Protein AF-A0A6V8KF00-F1 (afdb_monomer)

Foldseek 3Di:
DDDQDPQQQEEEEAFEAAPFALDAALRNGPQQNLLLVLLCVLADPVRYHYHYQPFPNHHLPDPVNLVVRLVVSLVSVLVVLVVSCVSHPNRAYEYTYAQSGLSSVQSNQVVHDLSSLVSHQAYEYHLALQFQFDDPQEDEDALARPNDPDDLPFARLQYHDDRPPSCSVRYHHYYYSPQCRGRPPDNDDDSVRVNVSCVDPCRVPSSNPPYVPDPVSSVSSNSRSCRSVVVPPPDDDDDDDDDDDDDDDDADQALAPDDFLAWEAAPVVRFIFTAWQSATQTAPDCPPNSHPPYGYYHVVRNVVTQLAHDFQTWAAAPVRFIFGAWQRATQTAPDCLQHRDDHRYGHPSSNVVQRSGDLAHDAQTWAAEPVGFIFGAWQRATQTAPDCPQHRDDHHYGYPVSNVVQRSGALAHDAQTWAAEPVGWIFGAWQQATQTAPDCPQHRDDHRYGHPVSNVVQRSGDLAHDFQTWAAEPVRFIFGDWQQATQTAPDCPQPRDDHRYGYPVSNVVQRSGDLAHDFQTWEAAPVGFIFTDWQRATQTAPDCPWHDPDYHYGHPVSNVVQRSGALAHDFQTWAAAPVRWIFTDWQRATQTAPDCPLPRDDHHYGHPVSNVVQRSGDNAHDFQTWAAANVQQWIWTDDPRATHGPGHADPPPGPPRHRRGHPVSNCLRYQDDFEDDFQQQFFFWWDQPPAIDTANFFDDPRTFTFATQAHAQADDDVQKAWKFWFDDPPAIWIASDPCNVVGGTPGTHHIAGQEQDPPADKAWKFWFADPVGHIDIDSDPCRVVGGTDDTRHIHRQKAFFWWWDQPPAIDTASTTDDTRTGTDWGQAIAGQDDDPQKAWKFWFDDPPAIWIDSDPCRVVGHTPDTHHIAHAEQDPPFGKAWKFWFAAPVGHIDIHSDPCNVVGHTPDIPHIHGQKFWWFWWDAPHAIFIASGDDDGRTTTDGTFAIAGQDDDPQWAWKFWFDDPNGAIWIASDPCRVVGHTPGTRHIAGAAQDPVADKAWKFWFAAPPPRGIDIDSDPCRVVGGTDGTRHIHGSYD

pLDDT: mean 84.37, std 13.22, range [27.02, 98.38]

Nearest PDB structures (foldseek):
  7cy3-assembly2_B  TM=7.553E-01  e=5.737E-07  Paraphoma sp. B47-9
  1cub-assembly1_A  TM=7.008E-01  e=1.651E-07  Fusarium vanettenii
  3qpc-assembly1_A  TM=7.266E-01  e=1.099E-06  Fusarium solani
  8jct-assembly1_A  TM=7.260E-01  e=1.605E-06  Aspergillus fumigatiaffinis
  1ffc-assembly1_A  TM=7.242E-01  e=2.758E-06  Fusarium vanettenii

Mean predicted aligned error: 20.94 Å

Organism: NCBI:txid1076126

InterPro domains:
  IPR000675 Cutinase/acetylxylan esterase [PF01083] (7-186)
  IPR000675 Cutinase/acetylxylan esterase [SM01110] (5-197)
  IPR029058 Alpha/Beta hydrolase fold [G3DSA:3.40.50.1820] (1-218)
  IPR029058 Alpha/Beta hydrolase fold [SSF53474] (7-191)

Sequence (1037 aa):
MAAAPICSPYLVIGVRGSGEDKVGPFGFGHRAGAYAQAASNALPAVDTRYHTLDYAAAPVTNPLTWWGSATRGAELLVSLVYEMVSSCPGIRIGLMGYSQGAYVINLALRLMSADARNSVRAVLLLADPISWGRSNYSKWLEEGGSPGSAYRQGHGMLGREIIPSDIEWRTTDFCIVEDKVCNSRSSNTLWNALSALMNQRVHKEGYTVCCGHRNYRAYLGGEFATRLLGQLGYGRPAPPEIPAPPTGPPPVTSVNGLADGTVLVTSDTGRVYRMVGGAPIWISSCANNLCPNPRPTTQAVINAGPAVPRDAATASDEAGNVFKFVGGAPIHLSSCSVGCGSPVPITASSIVNYDHMRPKPADGATAKDEAGNVFKFVGGAPIHLSSCSVGCGTPVPITAWSVATYEHMRPVPADGATAKDEAGNVFKFVGGAPIHLSSCSVGCGNPVPVTGWSIATLEHMSAVPDDGSTIRDEAGNIFKFAGGAPILLASCAVGCGNPVPITGWSVATLEHMKPVPDDGTTIVSETGDTYVFAGGAPLRVPDCQVSCDTMVRISGASVANLDHMRAVPADHATVRTETGAVYKFAGGAPLWLSDCASGCGDPAEVTQWTIDTREHMHRLPVDATNLRAVETGTLYRTRGGEADLAGQCPAETGCANAVAVNQKSVDSIAHGVANRGPAYGVLSRYFNGVDHFTTVGGVPAGYRLEYAFGLLARTAEPGTVPLYACRLGTDTFSSTSSTCEGQTVVGYLGHIYAAAPADQAAIALYRCIAPGGGHFDSLSSTCEGKTVEFRLGFVPALAPLTRYFDGTDHNTTTAGVPAGHQPEWTLGMLSLVSQPGTLPLYSCQNGSDTFLARDAACEGKQVVRHLGYIYTAPPAGWPSIELFRCMTATGEHFDSISATCEGKTVERSLGHLVARTLLTRAMRGSDHRTSAGIYPAGYRHEHTFGYLSAVSEAGTRPLYSCLLNGTDSFTSAAADCEGREVLGRMGWIWQQPPADGPSAALYRCTVSGTAEHFDSVSATCEGHNTEFLLGYVRVRP

Structure (mmCIF, N/CA/C/O backbone):
data_AF-A0A6V8KF00-F1
#
_entry.id   AF-A0A6V8KF00-F1
#
loop_
_atom_site.group_PDB
_atom_site.id
_atom_site.type_symbol
_atom_site.label_atom_id
_atom_site.label_alt_id
_atom_site.label_comp_id
_atom_site.label_asym_id
_atom_site.label_entity_id
_atom_site.label_seq_id
_atom_site.pdbx_PDB_ins_code
_atom_site.Cartn_x
_atom_site.Cartn_y
_atom_site.Cartn_z
_atom_site.occupancy
_atom_site.B_iso_or_equiv
_atom_site.auth_seq_id
_atom_site.auth_comp_id
_atom_site.auth_asym_id
_atom_site.auth_atom_id
_atom_site.pdbx_PDB_model_num
ATOM 1 N N . MET A 1 1 ? 5.190 38.444 -40.025 1.00 29.86 1 MET A N 1
ATOM 2 C CA . MET A 1 1 ? 6.321 37.864 -40.779 1.00 29.86 1 MET A CA 1
ATOM 3 C C . MET A 1 1 ? 7.487 37.758 -39.811 1.00 29.86 1 MET A C 1
ATOM 5 O O . MET A 1 1 ? 8.024 38.790 -39.433 1.00 29.86 1 MET A O 1
ATOM 9 N N . ALA A 1 2 ? 7.782 36.562 -39.295 1.00 33.59 2 ALA A N 1
ATOM 10 C CA . ALA A 1 2 ? 8.947 36.360 -38.434 1.00 33.59 2 ALA A CA 1
ATOM 11 C C . ALA A 1 2 ? 10.206 36.377 -39.314 1.00 33.59 2 ALA A C 1
ATOM 13 O O . ALA A 1 2 ? 10.222 35.742 -40.367 1.00 33.59 2 ALA A O 1
ATOM 14 N N . ALA A 1 3 ? 11.209 37.166 -38.928 1.00 36.16 3 ALA A N 1
ATOM 15 C CA . ALA A 1 3 ? 12.475 37.265 -39.644 1.00 36.16 3 ALA A CA 1
ATOM 16 C C . ALA A 1 3 ? 13.153 35.885 -39.734 1.00 36.16 3 ALA A C 1
ATOM 18 O O . ALA A 1 3 ? 13.121 35.124 -38.767 1.00 36.16 3 ALA A O 1
ATOM 19 N N . ALA A 1 4 ? 13.758 35.570 -40.884 1.00 41.34 4 ALA A N 1
ATOM 20 C CA . ALA A 1 4 ? 14.528 34.342 -41.063 1.00 41.34 4 ALA A CA 1
ATOM 21 C C . ALA A 1 4 ? 15.628 34.246 -39.983 1.00 41.34 4 ALA A C 1
ATOM 23 O O . ALA A 1 4 ? 16.293 35.253 -39.714 1.00 41.34 4 ALA A O 1
ATOM 24 N N . PRO A 1 5 ? 15.818 33.082 -39.336 1.00 50.66 5 PRO A N 1
ATOM 25 C CA . PRO A 1 5 ? 16.803 32.945 -38.276 1.00 50.66 5 PRO A CA 1
ATOM 26 C C . PRO A 1 5 ? 18.212 33.171 -38.835 1.00 50.66 5 PRO A C 1
ATOM 28 O O . PRO A 1 5 ? 18.631 32.532 -39.796 1.00 50.66 5 PRO A O 1
ATOM 31 N N . ILE A 1 6 ? 18.954 34.094 -38.220 1.00 60.62 6 ILE A N 1
ATOM 32 C CA . ILE A 1 6 ? 20.382 34.272 -38.489 1.00 60.62 6 ILE A CA 1
ATOM 33 C C . ILE A 1 6 ? 21.094 33.040 -37.917 1.00 60.62 6 ILE A C 1
ATOM 35 O O . ILE A 1 6 ? 21.208 32.892 -36.697 1.00 60.62 6 ILE A O 1
ATOM 39 N N . CYS A 1 7 ? 21.521 32.129 -38.791 1.00 71.31 7 CYS A N 1
ATOM 40 C CA . CYS A 1 7 ? 22.243 30.922 -38.405 1.00 71.31 7 CYS A CA 1
ATOM 41 C C . CYS A 1 7 ? 23.665 31.274 -37.959 1.00 71.31 7 CYS A C 1
ATOM 43 O O . CYS A 1 7 ? 24.525 31.607 -38.768 1.00 71.31 7 CYS A O 1
ATOM 45 N N . SER A 1 8 ? 23.898 31.193 -36.651 1.00 80.06 8 SER A N 1
ATOM 46 C CA . SER A 1 8 ? 25.230 31.257 -36.056 1.00 80.06 8 SER A CA 1
ATOM 47 C C . SER A 1 8 ? 25.841 29.847 -36.073 1.00 80.06 8 SER A C 1
ATOM 49 O O . SER A 1 8 ? 25.130 28.893 -35.741 1.00 80.06 8 SER A O 1
ATOM 51 N N . PRO A 1 9 ? 27.112 29.661 -36.474 1.00 84.81 9 PRO A N 1
ATOM 52 C CA . PRO A 1 9 ? 27.703 28.327 -36.603 1.00 84.81 9 PRO A CA 1
ATOM 53 C C . PRO A 1 9 ? 27.874 27.614 -35.252 1.00 84.81 9 PRO A C 1
ATOM 55 O O . PRO A 1 9 ? 27.905 26.381 -35.227 1.00 84.81 9 PRO A O 1
ATOM 58 N N . TYR A 1 10 ? 27.930 28.356 -34.138 1.00 92.38 10 TYR A N 1
ATOM 59 C CA . TYR A 1 10 ? 27.981 27.803 -32.785 1.00 92.38 10 TYR A CA 1
ATOM 60 C C . TYR A 1 10 ? 26.776 28.254 -31.954 1.00 92.38 10 TYR A C 1
ATOM 62 O O . TYR A 1 10 ? 26.469 29.442 -31.860 1.00 92.38 10 TYR A O 1
ATOM 70 N N . LEU A 1 11 ? 26.117 27.303 -31.295 1.00 95.12 11 LEU A N 1
ATOM 71 C CA . LEU A 1 11 ? 25.032 27.559 -30.351 1.00 95.12 11 LEU A CA 1
ATOM 72 C C . LEU A 1 11 ? 25.363 26.910 -29.013 1.00 95.12 11 LEU A C 1
ATOM 74 O O . LEU A 1 11 ? 25.481 25.695 -28.933 1.00 95.12 11 LEU A O 1
ATOM 78 N N . VAL A 1 12 ? 25.469 27.696 -27.949 1.00 97.19 12 VAL A N 1
ATOM 79 C CA . VAL A 1 12 ? 25.589 27.180 -26.583 1.00 97.19 12 VAL A CA 1
ATOM 80 C C . VAL A 1 12 ? 24.231 27.283 -25.907 1.00 97.19 12 VAL A C 1
ATOM 82 O O . VAL A 1 12 ? 23.686 28.378 -25.781 1.00 97.19 12 VAL A O 1
ATOM 85 N N . ILE A 1 13 ? 23.693 26.150 -25.462 1.00 97.94 13 ILE A N 1
ATOM 86 C CA . ILE A 1 13 ? 22.436 26.066 -24.727 1.00 97.94 13 ILE A CA 1
ATOM 87 C C . ILE A 1 13 ? 22.738 25.821 -23.250 1.00 97.94 13 ILE A C 1
ATOM 89 O O . ILE A 1 13 ? 23.359 24.820 -22.885 1.00 97.94 13 ILE A O 1
ATOM 93 N N . GLY A 1 14 ? 22.291 26.744 -22.405 1.00 96.81 14 GLY A N 1
ATOM 94 C CA . GLY A 1 14 ? 22.403 26.647 -20.957 1.00 96.81 14 GLY A CA 1
ATOM 95 C C . GLY A 1 14 ? 21.122 26.145 -20.316 1.00 96.81 14 GLY A C 1
ATOM 96 O O . GLY A 1 14 ? 20.040 26.669 -20.586 1.00 96.81 14 GLY A O 1
ATOM 97 N N . VAL A 1 15 ? 21.251 25.170 -19.422 1.00 97.94 15 VAL A N 1
ATOM 98 C CA . VAL A 1 15 ? 20.139 24.583 -18.676 1.00 97.94 15 VAL A CA 1
ATOM 99 C C . VAL A 1 15 ? 20.364 24.803 -17.182 1.00 97.94 15 VAL A C 1
ATOM 101 O O . VAL A 1 15 ? 21.257 24.222 -16.566 1.00 97.94 15 VAL A O 1
ATOM 104 N N . ARG A 1 16 ? 19.558 25.701 -16.614 1.00 96.31 16 ARG A N 1
ATOM 105 C CA . ARG A 1 16 ? 19.658 26.177 -15.223 1.00 96.31 16 ARG A CA 1
ATOM 106 C C . ARG A 1 16 ? 19.413 25.058 -14.209 1.00 96.31 16 ARG A C 1
ATOM 108 O O . ARG A 1 16 ? 18.747 24.091 -14.556 1.00 96.31 16 ARG A O 1
ATOM 115 N N . GLY A 1 17 ? 19.909 25.174 -12.977 1.00 93.75 17 GLY A N 1
ATOM 116 C CA . GLY A 1 17 ? 19.584 24.230 -11.897 1.00 93.75 17 GLY A CA 1
ATOM 117 C C . GLY A 1 17 ? 18.292 24.556 -11.149 1.00 93.75 17 GLY A C 1
ATOM 118 O O . GLY A 1 17 ? 17.674 25.592 -11.372 1.00 93.75 17 GLY A O 1
ATOM 119 N N . SER A 1 18 ? 17.901 23.672 -10.227 1.00 92.00 18 SER A N 1
ATOM 120 C CA . SER A 1 18 ? 16.690 23.830 -9.407 1.00 92.00 18 SER A CA 1
ATOM 121 C C . SER A 1 18 ? 16.678 25.173 -8.665 1.00 92.00 18 SER A C 1
ATOM 123 O O . SER A 1 18 ? 17.611 25.481 -7.919 1.00 92.00 18 SER A O 1
ATOM 125 N N . GLY A 1 19 ? 15.609 25.948 -8.828 1.00 88.38 19 GLY A N 1
ATOM 126 C CA . GLY A 1 19 ? 15.414 27.262 -8.216 1.00 88.38 19 GLY A CA 1
ATOM 127 C C . GLY A 1 19 ? 16.282 28.383 -8.796 1.00 88.38 19 GLY A C 1
ATOM 128 O O . GLY A 1 19 ? 16.345 29.447 -8.188 1.00 88.38 19 GLY A O 1
ATOM 129 N N . GLU A 1 20 ? 16.985 28.169 -9.916 1.00 90.88 20 GLU A N 1
ATOM 130 C CA . GLU A 1 20 ? 17.754 29.230 -10.575 1.00 90.88 20 GLU A CA 1
ATOM 131 C C . GLU A 1 20 ? 16.914 30.013 -11.590 1.00 90.88 20 GLU A C 1
ATOM 133 O O . GLU A 1 20 ? 16.455 29.488 -12.612 1.00 90.88 20 GLU A O 1
ATOM 138 N N . ASP A 1 21 ? 16.817 31.318 -11.351 1.00 88.44 21 ASP A N 1
ATOM 139 C CA . ASP A 1 21 ? 16.273 32.275 -12.307 1.00 88.44 21 ASP A CA 1
ATOM 140 C C . ASP A 1 21 ? 17.212 32.473 -13.509 1.00 88.44 21 ASP A C 1
ATOM 142 O O . ASP A 1 21 ? 18.379 32.070 -13.505 1.00 88.44 21 ASP A O 1
ATOM 146 N N . LYS A 1 22 ? 16.735 33.169 -14.548 1.00 90.31 22 LYS A N 1
ATOM 147 C CA . LYS A 1 22 ? 17.518 33.558 -15.743 1.00 90.31 22 LYS A CA 1
ATOM 148 C C . LYS A 1 22 ? 18.559 34.658 -15.454 1.00 90.31 22 LYS A C 1
ATOM 150 O O . LYS A 1 22 ? 18.785 35.539 -16.279 1.00 90.31 22 LYS A O 1
ATOM 155 N N . VAL A 1 23 ? 19.178 34.621 -14.278 1.00 84.44 23 VAL A N 1
ATOM 156 C CA . VAL A 1 23 ? 20.160 35.588 -13.774 1.00 84.44 23 VAL A CA 1
ATOM 157 C C . VAL A 1 23 ? 21.553 34.952 -13.790 1.00 84.44 23 VAL A C 1
ATOM 159 O O . VAL A 1 23 ? 21.705 33.753 -13.572 1.00 84.44 23 VAL A O 1
ATOM 162 N N . GLY A 1 24 ? 22.582 35.750 -14.083 1.00 85.38 24 GLY A N 1
ATOM 163 C CA . GLY A 1 24 ? 23.954 35.278 -14.302 1.00 85.38 24 GLY A CA 1
ATOM 164 C C . GLY A 1 24 ? 24.358 35.296 -15.783 1.00 85.38 24 GLY A C 1
ATOM 165 O O . GLY A 1 24 ? 23.561 35.699 -16.636 1.00 85.38 24 GLY A O 1
ATOM 166 N N . PRO A 1 25 ? 25.603 34.908 -16.119 1.00 91.75 25 PRO A N 1
ATOM 167 C CA . PRO A 1 25 ? 26.114 35.021 -17.484 1.00 91.75 25 PRO A CA 1
ATOM 168 C C . PRO A 1 25 ? 25.230 34.293 -18.502 1.00 91.75 25 PRO A C 1
ATOM 170 O O . PRO A 1 25 ? 24.848 33.140 -18.297 1.00 91.75 25 PRO A O 1
ATOM 173 N N . PHE A 1 26 ? 24.883 34.996 -19.585 1.00 93.31 26 PHE A N 1
ATOM 174 C CA . PHE A 1 26 ? 24.008 34.527 -20.670 1.00 93.31 26 PHE A CA 1
ATOM 175 C C . PHE A 1 26 ? 22.610 34.033 -20.235 1.00 93.31 26 PHE A C 1
ATOM 177 O O . PHE A 1 26 ? 21.903 33.399 -21.017 1.00 93.31 26 PHE A O 1
ATOM 184 N N . GLY A 1 27 ? 22.195 34.316 -18.995 1.00 91.00 27 GLY A N 1
ATOM 185 C CA . GLY A 1 27 ? 20.932 33.848 -18.423 1.00 91.00 27 GLY A CA 1
ATOM 186 C C . GLY A 1 27 ? 20.926 32.366 -18.035 1.00 91.00 27 GLY A C 1
ATOM 187 O O . GLY A 1 27 ? 19.852 31.782 -17.900 1.00 91.00 27 GLY A O 1
ATOM 188 N N . PHE A 1 28 ? 22.092 31.731 -17.882 1.00 94.31 28 PHE A N 1
ATOM 189 C CA . PHE A 1 28 ? 22.227 30.286 -17.623 1.00 94.31 28 PHE A CA 1
ATOM 190 C C . PHE A 1 28 ? 22.186 29.920 -16.130 1.00 94.31 28 PHE A C 1
ATOM 192 O O . PHE A 1 28 ? 22.537 28.801 -15.763 1.00 94.31 28 PHE A O 1
ATOM 199 N N . GLY A 1 29 ? 21.765 30.837 -15.256 1.00 91.25 29 GLY A N 1
ATOM 200 C CA . GLY A 1 29 ? 21.972 30.688 -13.817 1.00 91.25 29 GLY A CA 1
ATOM 201 C C . GLY A 1 29 ? 23.414 31.034 -13.432 1.00 91.25 29 GLY A C 1
ATOM 202 O O . GLY A 1 29 ? 24.314 31.119 -14.277 1.00 91.25 29 GLY A O 1
ATOM 203 N N . HIS A 1 30 ? 23.669 31.229 -12.141 1.00 89.25 30 HIS A N 1
ATOM 204 C CA . HIS A 1 30 ? 25.001 31.609 -11.665 1.00 89.25 30 HIS A CA 1
ATOM 205 C C . HIS A 1 30 ? 26.021 30.475 -11.815 1.00 89.25 30 HIS A C 1
ATOM 207 O O . HIS A 1 30 ? 27.202 30.743 -12.032 1.00 89.25 30 HIS A O 1
ATOM 213 N N . ARG A 1 31 ? 25.576 29.216 -11.728 1.00 92.38 31 ARG A N 1
ATOM 214 C CA . ARG A 1 31 ? 26.452 28.036 -11.733 1.00 92.38 31 ARG A CA 1
ATOM 215 C C . ARG A 1 31 ? 26.868 27.631 -13.141 1.00 92.38 31 ARG A C 1
ATOM 217 O O . ARG A 1 31 ? 28.036 27.799 -13.478 1.00 92.38 31 ARG A O 1
ATOM 224 N N . ALA A 1 32 ? 25.938 27.202 -13.996 1.00 92.81 32 ALA A N 1
ATOM 225 C CA . ALA A 1 32 ? 26.264 26.891 -15.393 1.00 92.81 32 ALA A CA 1
ATOM 226 C C . ALA A 1 32 ? 26.781 28.134 -16.152 1.00 92.81 32 ALA A C 1
ATOM 228 O O . ALA A 1 32 ? 27.754 28.045 -16.903 1.00 92.81 32 ALA A O 1
ATOM 229 N N . GLY A 1 33 ? 26.228 29.323 -15.883 1.00 92.38 33 GLY A N 1
ATOM 230 C CA . GLY A 1 33 ? 26.681 30.573 -16.502 1.00 92.38 33 GLY A CA 1
ATOM 231 C C . GLY A 1 33 ? 28.152 30.902 -16.240 1.00 92.38 33 GLY A C 1
ATOM 232 O O . GLY A 1 33 ? 28.839 31.379 -17.140 1.00 92.38 33 GLY A O 1
ATOM 233 N N . ALA A 1 34 ? 28.694 30.590 -15.059 1.00 90.31 34 ALA A N 1
ATOM 234 C CA . ALA A 1 34 ? 30.101 30.856 -14.759 1.00 90.31 34 ALA A CA 1
ATOM 235 C C . ALA A 1 34 ? 31.071 30.037 -15.642 1.00 90.31 34 ALA A C 1
ATOM 237 O O . ALA A 1 34 ? 32.129 30.541 -16.025 1.00 90.31 34 ALA A O 1
ATOM 238 N N . TYR A 1 35 ? 30.713 28.800 -16.004 1.00 92.94 35 TYR A N 1
ATOM 239 C CA . TYR A 1 35 ? 31.501 27.959 -16.918 1.00 92.94 35 TYR A CA 1
ATOM 240 C C . TYR A 1 35 ? 31.279 28.351 -18.380 1.00 92.94 35 TYR A C 1
ATOM 242 O O . TYR A 1 35 ? 32.229 28.346 -19.162 1.00 92.94 35 TYR A O 1
ATOM 250 N N . ALA A 1 36 ? 30.067 28.778 -18.746 1.00 93.06 36 ALA A N 1
ATOM 251 C CA . ALA A 1 36 ? 29.790 29.330 -20.070 1.00 93.06 36 ALA A CA 1
ATOM 252 C C . ALA A 1 36 ? 30.574 30.632 -20.317 1.00 93.06 36 ALA A C 1
ATOM 254 O O . ALA A 1 36 ? 31.128 30.815 -21.398 1.00 93.06 36 ALA A O 1
ATOM 255 N N . GLN A 1 37 ? 30.699 31.495 -19.304 1.00 93.44 37 GLN A N 1
ATOM 256 C CA . GLN A 1 37 ? 31.529 32.706 -19.338 1.00 93.44 37 GLN A CA 1
ATOM 257 C C . GLN A 1 37 ? 33.023 32.391 -19.457 1.00 93.44 37 GLN A C 1
ATOM 259 O O . GLN A 1 37 ? 33.775 33.135 -20.080 1.00 93.44 37 GLN A O 1
ATOM 264 N N . ALA A 1 38 ? 33.475 31.288 -18.863 1.00 90.69 38 ALA A N 1
ATOM 265 C CA . ALA A 1 38 ? 34.838 30.818 -19.064 1.00 90.69 38 ALA A CA 1
ATOM 266 C C . ALA A 1 38 ? 35.048 30.286 -20.492 1.00 90.69 38 ALA A C 1
ATOM 268 O O . ALA A 1 38 ? 36.060 30.604 -21.114 1.00 90.69 38 ALA A O 1
ATOM 269 N N . ALA A 1 39 ? 34.083 29.532 -21.028 1.00 93.12 39 ALA A N 1
ATOM 270 C CA . ALA A 1 39 ? 34.112 29.035 -22.402 1.00 93.12 39 ALA A CA 1
ATOM 271 C C . ALA A 1 39 ? 34.060 30.169 -23.438 1.00 93.12 39 ALA A C 1
ATOM 273 O O . ALA A 1 39 ? 34.745 30.099 -24.455 1.00 93.12 39 ALA A O 1
ATOM 274 N N . SER A 1 40 ? 33.308 31.243 -23.173 1.00 94.19 40 SER A N 1
ATOM 275 C CA . SER A 1 40 ? 33.181 32.381 -24.093 1.00 94.19 40 SER A CA 1
ATOM 276 C C . SER A 1 40 ? 34.500 33.099 -24.359 1.00 94.19 40 SER A C 1
ATOM 278 O O . SER A 1 40 ? 34.645 33.717 -25.403 1.00 94.19 40 SER A O 1
ATOM 280 N N . ASN A 1 41 ? 35.478 32.996 -23.455 1.00 89.69 41 ASN A N 1
ATOM 281 C CA . ASN A 1 41 ? 36.807 33.576 -23.663 1.00 89.69 41 ASN A CA 1
ATOM 282 C C . ASN A 1 41 ? 37.599 32.868 -24.776 1.00 89.69 41 ASN A C 1
ATOM 284 O O . ASN A 1 41 ? 38.554 33.438 -25.294 1.00 89.69 41 ASN A O 1
ATOM 288 N N . ALA A 1 42 ? 37.221 31.633 -25.120 1.00 87.19 42 ALA A N 1
ATOM 289 C CA . ALA A 1 42 ? 37.847 30.832 -26.169 1.00 87.19 42 ALA A CA 1
ATOM 290 C C . ALA A 1 42 ? 36.953 30.662 -27.413 1.00 87.19 42 ALA A C 1
ATOM 292 O O . ALA A 1 42 ? 37.426 30.150 -28.423 1.00 87.19 42 ALA A O 1
ATOM 293 N N . LEU A 1 43 ? 35.684 31.084 -27.360 1.00 90.12 43 LEU A N 1
ATOM 294 C CA . LEU A 1 43 ? 34.730 30.980 -28.468 1.00 90.12 43 LEU A CA 1
ATOM 295 C C . LEU A 1 43 ? 34.673 32.291 -29.282 1.00 90.12 43 LEU A C 1
ATOM 297 O O . LEU A 1 43 ? 34.773 33.372 -28.701 1.00 90.12 43 LEU A O 1
ATOM 301 N N . PRO A 1 44 ? 34.487 32.244 -30.617 1.00 88.06 44 PRO A N 1
ATOM 302 C CA . PRO A 1 44 ? 34.391 33.451 -31.428 1.00 88.06 44 PRO A CA 1
ATOM 303 C C . PRO A 1 44 ? 33.102 34.215 -31.101 1.00 88.06 44 PRO A C 1
ATOM 305 O O . PRO A 1 44 ? 31.999 33.717 -31.329 1.00 88.06 44 PRO A O 1
ATOM 308 N N . ALA A 1 45 ? 33.246 35.436 -30.580 1.00 80.56 45 ALA A N 1
ATOM 309 C CA . ALA A 1 45 ? 32.139 36.222 -30.028 1.00 80.56 45 ALA A CA 1
ATOM 310 C C . ALA A 1 45 ? 31.038 36.577 -31.047 1.00 80.56 45 ALA A C 1
ATOM 312 O O . ALA A 1 45 ? 29.877 36.692 -30.670 1.00 80.56 45 ALA A O 1
ATOM 313 N N . VAL A 1 46 ? 31.389 36.741 -32.327 1.00 79.44 46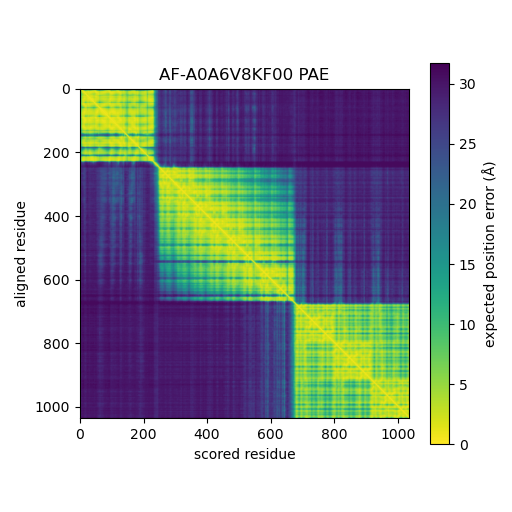 VAL A N 1
ATOM 314 C CA . VAL A 1 46 ? 30.436 37.068 -33.407 1.00 79.44 46 VAL A CA 1
ATOM 315 C C . VAL A 1 46 ? 29.714 35.838 -33.971 1.00 79.44 46 VAL A C 1
ATOM 317 O O . VAL A 1 46 ? 28.604 35.959 -34.480 1.00 79.44 46 VAL A O 1
ATOM 320 N N . ASP A 1 47 ? 30.311 34.655 -33.817 1.00 85.25 47 ASP A N 1
ATOM 321 C CA . ASP A 1 47 ? 29.848 33.395 -34.414 1.00 85.25 47 ASP A CA 1
ATOM 322 C C . ASP A 1 47 ? 29.251 32.427 -33.385 1.00 85.25 47 ASP A C 1
ATOM 324 O O . ASP A 1 47 ? 28.921 31.289 -33.722 1.00 85.25 47 ASP A O 1
ATOM 328 N N . THR A 1 48 ? 29.130 32.859 -32.127 1.00 91.75 48 THR A N 1
ATOM 329 C CA . THR A 1 48 ? 28.598 32.044 -31.033 1.00 91.75 48 THR A CA 1
ATOM 330 C C . THR A 1 48 ? 27.349 32.678 -30.454 1.00 91.75 48 THR A C 1
ATOM 332 O O . THR A 1 48 ? 27.392 33.743 -29.838 1.00 91.75 48 THR A O 1
ATOM 335 N N . ARG A 1 49 ? 26.222 31.981 -30.587 1.00 93.06 49 ARG A N 1
ATOM 336 C CA . ARG A 1 49 ? 24.966 32.351 -29.942 1.00 93.06 49 ARG A CA 1
ATOM 337 C C . ARG A 1 49 ? 24.820 31.618 -28.614 1.00 93.06 49 ARG A C 1
ATOM 339 O O . ARG A 1 49 ? 25.050 30.416 -28.536 1.00 93.06 49 ARG A O 1
ATOM 346 N N . TYR A 1 50 ? 24.367 32.329 -27.588 1.00 94.38 50 TYR A N 1
ATOM 347 C CA . TYR A 1 50 ? 24.020 31.745 -26.295 1.00 94.38 50 TYR A CA 1
ATOM 348 C C . TYR A 1 50 ? 22.503 31.748 -26.127 1.00 94.38 50 TYR A C 1
ATOM 350 O O . TYR A 1 50 ? 21.852 32.768 -26.355 1.00 94.38 50 TYR A O 1
ATOM 358 N N . HIS A 1 51 ? 21.937 30.606 -25.751 1.00 94.75 51 HIS A N 1
ATOM 359 C CA . HIS A 1 51 ? 20.504 30.432 -25.555 1.00 94.75 51 HIS A CA 1
ATOM 360 C C . HIS A 1 51 ? 20.231 29.768 -24.208 1.00 94.75 51 HIS A C 1
ATOM 362 O O . HIS A 1 51 ? 20.761 28.703 -23.911 1.00 94.75 51 HIS A O 1
ATOM 368 N N . THR A 1 52 ? 19.421 30.405 -23.369 1.00 95.38 52 THR A N 1
ATOM 369 C CA . THR A 1 52 ? 19.000 29.815 -22.096 1.00 95.38 52 THR A CA 1
ATOM 370 C C . THR A 1 52 ? 17.725 29.020 -22.321 1.00 95.38 52 THR A C 1
ATOM 372 O O . THR A 1 52 ? 16.807 29.516 -22.969 1.00 95.38 52 THR A O 1
ATOM 375 N N . LEU A 1 53 ? 17.664 27.784 -21.827 1.00 96.69 53 LEU A N 1
ATOM 376 C CA . LEU A 1 53 ? 16.474 26.958 -21.994 1.00 96.69 53 LEU A CA 1
ATOM 377 C C . LEU A 1 53 ? 15.314 27.525 -21.162 1.00 96.69 53 LEU A C 1
ATOM 379 O O . LEU A 1 53 ? 15.421 27.704 -19.942 1.00 96.69 53 LEU A O 1
ATOM 383 N N . ASP A 1 54 ? 14.182 27.768 -21.813 1.00 92.12 54 ASP A N 1
ATOM 384 C CA . ASP A 1 54 ? 12.988 28.3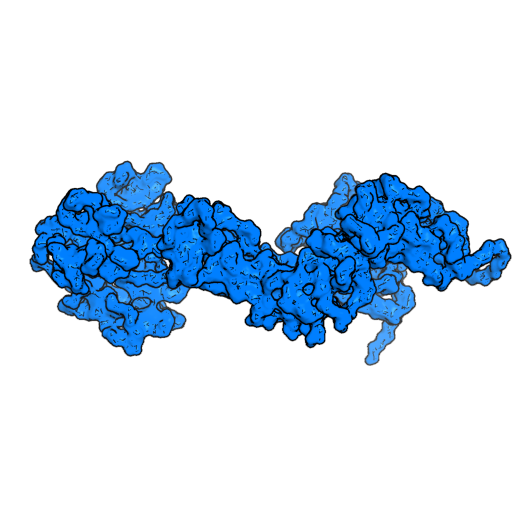40 -21.190 1.00 92.12 54 ASP A CA 1
ATOM 385 C C . ASP A 1 54 ? 12.112 27.273 -20.537 1.00 92.12 54 ASP A C 1
ATOM 387 O O . ASP A 1 54 ? 11.020 26.948 -20.990 1.00 92.12 54 ASP A O 1
ATOM 391 N N . TYR A 1 55 ? 12.614 26.737 -19.428 1.00 94.06 55 TYR A N 1
ATOM 392 C CA . TYR A 1 55 ? 11.894 25.798 -18.577 1.00 94.06 55 TYR A CA 1
ATOM 393 C C . TYR A 1 55 ? 11.797 26.304 -17.130 1.00 94.06 55 TYR A C 1
ATOM 395 O O . TYR A 1 55 ? 12.494 27.248 -16.747 1.00 94.06 55 TYR A O 1
ATOM 403 N N . ALA A 1 56 ? 10.915 25.693 -16.337 1.00 88.31 56 ALA A N 1
ATOM 404 C CA . ALA A 1 56 ? 10.558 26.184 -15.008 1.00 88.31 56 ALA A CA 1
ATOM 405 C C . ALA A 1 56 ? 11.726 26.195 -14.008 1.00 88.31 56 ALA A C 1
ATOM 407 O O . ALA A 1 56 ? 11.710 27.019 -13.100 1.00 88.31 56 ALA A O 1
ATOM 408 N N . ALA A 1 57 ? 12.720 25.311 -14.173 1.00 90.31 57 ALA A N 1
ATOM 409 C CA . ALA A 1 57 ? 13.828 25.145 -13.233 1.00 90.31 57 ALA A CA 1
ATOM 410 C C . ALA A 1 57 ? 13.330 25.060 -11.775 1.00 90.31 57 ALA A C 1
ATOM 412 O O . ALA A 1 57 ? 13.827 25.756 -10.895 1.00 90.31 57 ALA A O 1
ATOM 413 N N . ALA A 1 58 ? 12.277 24.272 -11.529 1.00 87.25 58 ALA A N 1
ATOM 414 C CA . ALA A 1 58 ? 11.532 24.308 -10.273 1.00 87.25 58 ALA A CA 1
ATOM 415 C C . ALA A 1 58 ? 12.428 24.016 -9.049 1.00 87.25 58 ALA A C 1
ATOM 417 O O . ALA A 1 58 ? 13.283 23.123 -9.111 1.00 87.25 58 ALA A O 1
ATOM 418 N N . PRO A 1 59 ? 12.245 24.742 -7.928 1.00 83.62 59 PRO A N 1
ATOM 419 C CA . PRO A 1 59 ? 12.981 24.492 -6.694 1.00 83.62 59 PRO A CA 1
ATOM 420 C C . PRO A 1 59 ? 12.634 23.119 -6.101 1.00 83.62 59 PRO A C 1
ATOM 422 O O . PRO A 1 59 ? 11.594 22.530 -6.389 1.00 83.62 59 PRO A O 1
ATOM 425 N N . VAL A 1 60 ? 13.505 22.609 -5.228 1.00 78.50 60 VAL A N 1
ATOM 426 C CA . VAL A 1 60 ? 13.364 21.289 -4.579 1.00 78.50 60 VAL A CA 1
ATOM 427 C C . VAL A 1 60 ? 12.409 21.364 -3.374 1.00 78.50 60 VAL A C 1
ATOM 429 O O . VAL A 1 60 ? 12.753 20.979 -2.257 1.00 78.50 60 VAL A O 1
ATOM 432 N N . THR A 1 61 ? 11.219 21.935 -3.582 1.00 73.19 61 THR A N 1
ATOM 433 C CA . THR A 1 61 ? 10.165 22.088 -2.561 1.00 73.19 61 THR A CA 1
ATOM 434 C C . THR A 1 61 ? 9.104 20.996 -2.664 1.00 73.19 61 THR A C 1
ATOM 436 O O . THR A 1 61 ? 8.619 20.528 -1.639 1.00 73.19 61 THR A O 1
ATOM 439 N N . ASN A 1 62 ? 8.775 20.548 -3.881 1.00 72.06 62 ASN A N 1
ATOM 440 C CA . ASN A 1 62 ? 7.802 19.484 -4.130 1.00 72.06 62 ASN A CA 1
ATOM 441 C C . ASN A 1 62 ? 8.295 18.531 -5.247 1.00 72.06 62 ASN A C 1
ATOM 443 O O . ASN A 1 62 ? 8.670 19.012 -6.325 1.00 72.06 62 ASN A O 1
ATOM 447 N N . PRO A 1 63 ? 8.251 17.199 -5.034 1.00 69.75 63 PRO A N 1
ATOM 448 C CA . PRO A 1 63 ? 8.783 16.215 -5.976 1.00 69.75 63 PRO A CA 1
ATOM 449 C C . PRO A 1 63 ? 8.084 16.244 -7.335 1.00 69.75 63 PRO A C 1
ATOM 451 O O . PRO A 1 63 ? 8.757 16.254 -8.362 1.00 69.75 63 PRO A O 1
ATOM 454 N N . LEU A 1 64 ? 6.753 16.334 -7.372 1.00 65.19 64 LEU A N 1
ATOM 455 C CA . LEU A 1 64 ? 5.980 16.346 -8.619 1.00 65.19 64 LEU A CA 1
ATOM 456 C C . LEU A 1 64 ? 6.321 17.566 -9.483 1.00 65.19 64 LEU A C 1
ATOM 458 O O . LEU A 1 64 ? 6.501 17.445 -10.694 1.00 65.19 64 LEU A O 1
ATOM 462 N N . THR A 1 65 ? 6.477 18.738 -8.863 1.00 76.12 65 THR A N 1
ATOM 463 C CA . THR A 1 65 ? 6.853 19.967 -9.585 1.00 76.12 65 THR A CA 1
ATOM 464 C C . THR A 1 65 ? 8.290 19.929 -10.102 1.00 76.12 65 THR A C 1
ATOM 466 O O . THR A 1 65 ? 8.567 20.413 -11.200 1.00 76.12 65 THR A O 1
ATOM 469 N N . TRP A 1 66 ? 9.200 19.312 -9.346 1.00 85.44 66 TRP A N 1
ATOM 470 C CA . TRP A 1 66 ? 10.599 19.150 -9.727 1.00 85.44 66 TRP A CA 1
ATOM 471 C C . TRP A 1 66 ? 10.747 18.173 -10.904 1.00 85.44 66 TRP A C 1
ATOM 473 O O . TRP A 1 66 ? 11.365 18.523 -11.912 1.00 85.44 66 TRP A O 1
ATOM 483 N N . TRP A 1 67 ? 10.106 17.000 -10.833 1.00 75.31 67 TRP A N 1
ATOM 484 C CA . TRP A 1 67 ? 10.092 16.004 -11.914 1.00 75.31 67 TRP A CA 1
ATOM 485 C C . TRP A 1 67 ? 9.380 16.514 -13.168 1.00 75.31 67 TRP A C 1
ATOM 487 O O . TRP A 1 67 ? 9.880 16.326 -14.280 1.00 75.31 67 TRP A O 1
ATOM 497 N N . GLY A 1 68 ? 8.253 17.214 -13.003 1.00 67.06 68 GLY A N 1
ATOM 498 C CA . GLY A 1 68 ? 7.539 17.861 -14.103 1.00 67.06 68 GLY A CA 1
ATOM 499 C C . GLY A 1 68 ? 8.386 18.936 -14.788 1.00 67.06 68 GLY A C 1
ATOM 500 O O . GLY A 1 68 ? 8.465 18.965 -16.014 1.00 67.06 68 GLY A O 1
ATOM 501 N N . SER A 1 69 ? 9.090 19.768 -14.011 1.00 86.75 69 SER A N 1
ATOM 502 C CA . SER A 1 69 ? 10.051 20.750 -14.530 1.00 86.75 69 SER A CA 1
ATOM 503 C C . SER A 1 69 ? 11.163 20.076 -15.333 1.00 86.75 69 SER A C 1
ATOM 505 O O . SER A 1 69 ? 11.410 20.459 -16.475 1.00 86.75 69 SER A O 1
ATOM 507 N N . ALA A 1 70 ? 11.801 19.044 -14.779 1.00 87.94 70 ALA A N 1
ATOM 508 C CA . ALA A 1 70 ? 12.899 18.334 -15.427 1.00 87.94 70 ALA A CA 1
ATOM 509 C C . ALA A 1 70 ? 12.469 17.621 -16.724 1.00 87.94 70 ALA A C 1
ATOM 511 O O . ALA A 1 70 ? 13.110 17.775 -17.764 1.00 87.94 70 ALA A O 1
ATOM 512 N N . THR A 1 71 ? 11.348 16.897 -16.694 1.00 80.25 71 THR A N 1
ATOM 513 C CA . THR A 1 71 ? 10.810 16.190 -17.869 1.00 80.25 71 THR A CA 1
ATOM 514 C C . THR A 1 71 ? 10.443 17.180 -18.969 1.00 80.25 71 THR A C 1
ATOM 516 O O . THR A 1 71 ? 10.886 17.044 -20.111 1.00 80.25 71 THR A O 1
ATOM 519 N N . ARG A 1 72 ? 9.724 18.253 -18.614 1.00 78.31 72 ARG A N 1
ATOM 520 C CA . ARG A 1 72 ? 9.357 19.301 -19.568 1.00 78.31 72 ARG A CA 1
ATOM 521 C C . ARG A 1 72 ? 10.580 20.029 -20.125 1.00 78.31 72 ARG A C 1
ATOM 523 O O . ARG A 1 72 ? 10.609 20.367 -21.305 1.00 78.31 72 ARG A O 1
ATOM 530 N N . GLY A 1 73 ? 11.599 20.255 -19.298 1.00 87.44 73 GLY A N 1
ATOM 531 C CA . GLY A 1 73 ? 12.887 20.789 -19.732 1.00 87.44 73 GLY A CA 1
ATOM 532 C C . GLY A 1 73 ? 13.547 19.900 -20.786 1.00 87.44 73 GLY A C 1
ATOM 533 O O . GLY A 1 73 ? 14.001 20.409 -21.808 1.00 87.44 73 GLY A O 1
ATOM 534 N N . ALA A 1 74 ? 13.549 18.578 -20.595 1.00 90.25 74 ALA A N 1
ATOM 535 C CA . ALA A 1 74 ? 14.135 17.651 -21.562 1.00 90.25 74 ALA A CA 1
ATOM 536 C C . ALA A 1 74 ? 13.392 17.681 -22.905 1.00 90.25 74 ALA A C 1
ATOM 538 O O . ALA A 1 74 ? 14.032 17.809 -23.946 1.00 90.25 74 ALA A O 1
ATOM 539 N N . GLU A 1 75 ? 12.058 17.667 -22.900 1.00 80.62 75 GLU A N 1
ATOM 540 C CA . GLU A 1 75 ? 11.241 17.793 -24.118 1.00 80.62 75 GLU A CA 1
ATOM 541 C C . GLU A 1 75 ? 11.496 19.103 -24.876 1.00 80.62 75 GLU A C 1
ATOM 543 O O . GLU A 1 75 ? 11.633 19.106 -26.103 1.00 80.62 75 GLU A O 1
ATOM 548 N N . LEU A 1 76 ? 11.570 20.225 -24.151 1.00 86.00 76 LEU A N 1
ATOM 549 C CA . LEU A 1 76 ? 11.852 21.538 -24.733 1.00 86.00 76 LEU A CA 1
ATOM 550 C C . LEU A 1 76 ? 13.261 21.591 -25.323 1.00 86.00 76 LEU A C 1
ATOM 552 O O . LEU A 1 76 ? 13.448 22.143 -26.404 1.00 86.00 76 LEU A O 1
ATOM 556 N N . LEU A 1 77 ? 14.240 20.982 -24.652 1.00 96.06 77 LEU A N 1
ATOM 557 C CA . LEU A 1 77 ? 15.610 20.903 -25.146 1.00 96.06 77 LEU A CA 1
ATOM 558 C C . LEU A 1 77 ? 15.707 20.036 -26.405 1.00 96.06 77 LEU A C 1
ATOM 560 O O . LEU A 1 77 ? 16.358 20.434 -27.369 1.00 96.06 77 LEU A O 1
ATOM 564 N N . VAL A 1 78 ? 15.036 18.882 -26.423 1.00 91.56 78 VAL A N 1
ATOM 565 C CA . VAL A 1 78 ? 14.927 18.019 -27.608 1.00 91.56 78 VAL A CA 1
ATOM 566 C C . VAL A 1 78 ? 14.324 18.805 -28.772 1.00 91.56 78 VAL A C 1
ATOM 568 O O . VAL A 1 78 ? 14.920 18.861 -29.846 1.00 91.56 78 VAL A O 1
ATOM 571 N N . SER A 1 79 ? 13.191 19.470 -28.539 1.00 84.31 79 SER A N 1
ATOM 572 C CA . SER A 1 79 ? 12.483 20.260 -29.554 1.00 84.31 79 SER A CA 1
ATOM 573 C C . SER A 1 79 ? 13.355 21.384 -30.114 1.00 84.31 79 SER A C 1
ATOM 575 O O . SER A 1 79 ? 13.482 21.514 -31.329 1.00 84.31 79 SER A O 1
ATOM 577 N N . LEU A 1 80 ? 14.025 22.137 -29.239 1.00 91.38 80 LEU A N 1
ATOM 578 C CA . LEU A 1 80 ? 14.932 23.217 -29.620 1.00 91.38 80 LEU A CA 1
ATOM 579 C C . LEU A 1 80 ? 16.115 22.708 -30.453 1.00 91.38 80 LEU A C 1
ATOM 581 O O . LEU A 1 80 ? 16.491 23.334 -31.441 1.00 91.38 80 LEU A O 1
ATOM 585 N N . VAL A 1 81 ? 16.715 21.576 -30.077 1.00 92.06 81 VAL A N 1
ATOM 586 C CA . VAL A 1 81 ? 17.825 20.990 -30.841 1.00 92.06 81 VAL A CA 1
ATOM 587 C C . VAL A 1 81 ? 17.351 20.557 -32.228 1.00 92.06 81 VAL A C 1
ATOM 589 O O . VAL A 1 81 ? 18.005 20.897 -33.210 1.00 92.06 81 VAL A O 1
ATOM 592 N N . TYR A 1 82 ? 16.207 19.879 -32.345 1.00 87.56 82 TYR A N 1
ATOM 593 C CA . TYR A 1 82 ? 15.649 19.505 -33.651 1.00 87.56 82 TYR A CA 1
ATOM 594 C C . TYR A 1 82 ? 15.296 20.724 -34.516 1.00 87.56 82 TYR A C 1
ATOM 596 O O . TYR A 1 82 ? 15.597 20.743 -35.713 1.00 87.56 82 TYR A O 1
ATOM 604 N N . GLU A 1 83 ? 14.714 21.767 -33.924 1.00 87.25 83 GLU A N 1
ATOM 605 C CA . GLU A 1 83 ? 14.418 23.027 -34.611 1.00 87.25 83 GLU A CA 1
ATOM 606 C C . GLU A 1 83 ? 15.698 23.683 -35.148 1.00 87.25 83 GLU A C 1
ATOM 608 O O . GLU A 1 83 ? 15.763 24.071 -36.314 1.00 87.25 83 GLU A O 1
ATOM 613 N N . MET A 1 84 ? 16.752 23.750 -34.335 1.00 86.75 84 MET A N 1
ATOM 614 C CA . MET A 1 84 ? 18.018 24.372 -34.729 1.00 86.75 84 MET A CA 1
ATOM 615 C C . MET A 1 84 ? 18.767 23.554 -35.782 1.00 86.75 84 MET A C 1
ATOM 617 O O . MET A 1 84 ? 19.322 24.127 -36.717 1.00 86.75 84 MET A O 1
ATOM 621 N N . VAL A 1 85 ? 18.757 22.224 -35.671 1.00 85.69 85 VAL A N 1
ATOM 622 C CA . VAL A 1 85 ? 19.386 21.329 -36.656 1.00 85.69 85 VAL A CA 1
ATOM 623 C C . VAL A 1 85 ? 18.670 21.396 -38.004 1.00 85.69 85 VAL A C 1
ATOM 625 O O . VAL A 1 85 ? 19.331 21.397 -39.040 1.00 85.69 85 VAL A O 1
ATOM 628 N N . SER A 1 86 ? 17.337 21.487 -38.003 1.00 82.56 86 SER A N 1
ATOM 629 C CA . SER A 1 86 ? 16.550 21.615 -39.236 1.00 82.56 86 SER A CA 1
ATOM 630 C C . SER A 1 86 ? 16.671 23.001 -39.876 1.00 82.56 86 SER A C 1
ATOM 632 O O . SER A 1 86 ? 16.779 23.105 -41.096 1.00 82.56 86 SER A O 1
ATOM 634 N N . SER A 1 87 ? 16.704 24.060 -39.065 1.00 83.25 87 SER A N 1
ATOM 635 C CA . SER A 1 87 ? 16.763 25.444 -39.551 1.00 83.25 87 SER A CA 1
ATOM 636 C C . SER A 1 87 ? 18.170 25.874 -39.970 1.00 83.25 87 SER A C 1
ATOM 638 O O . SER A 1 87 ? 18.311 26.723 -40.848 1.00 83.25 87 SER A O 1
ATOM 640 N N . CYS A 1 88 ? 19.212 25.296 -39.364 1.00 84.00 88 CYS A N 1
ATOM 641 C CA . CYS A 1 88 ? 20.612 25.641 -39.608 1.00 84.00 88 CYS A CA 1
ATOM 642 C C . CYS A 1 88 ? 21.466 24.375 -39.833 1.00 84.00 88 CYS A C 1
ATOM 644 O O . CYS A 1 88 ? 22.141 23.903 -38.910 1.00 84.00 88 CYS A O 1
ATOM 646 N N . PRO A 1 89 ? 21.485 23.822 -41.062 1.00 78.06 89 PRO A N 1
ATOM 647 C CA . PRO A 1 89 ? 22.302 22.659 -41.396 1.00 78.06 89 PRO A CA 1
ATOM 648 C C . PRO A 1 89 ? 23.790 22.904 -41.102 1.00 78.06 89 PRO A C 1
ATOM 650 O O . PRO A 1 89 ? 24.385 23.857 -41.599 1.00 78.06 89 PRO A O 1
ATOM 653 N N . GLY A 1 90 ? 24.402 22.042 -40.286 1.00 80.12 90 GLY A N 1
ATOM 654 C CA . GLY A 1 90 ? 25.814 22.158 -39.892 1.00 80.12 90 GLY A CA 1
ATOM 655 C C . GLY A 1 90 ? 26.078 22.956 -38.611 1.00 80.12 90 GLY A C 1
ATOM 656 O O . GLY A 1 90 ? 27.245 23.111 -38.239 1.00 80.12 90 GLY A O 1
ATOM 657 N N . ILE A 1 91 ? 25.031 23.415 -37.912 1.00 88.56 91 ILE A N 1
ATOM 658 C CA . ILE A 1 91 ? 25.160 24.045 -36.593 1.00 88.56 91 ILE A CA 1
ATOM 659 C C . ILE A 1 91 ? 25.897 23.133 -35.604 1.00 88.56 91 ILE A C 1
ATOM 661 O O . ILE A 1 91 ? 25.709 21.913 -35.574 1.00 88.56 91 ILE A O 1
ATOM 665 N N . ARG A 1 92 ? 26.749 23.732 -34.771 1.00 93.19 92 ARG A N 1
ATOM 666 C CA . ARG A 1 92 ? 27.461 23.042 -33.695 1.00 93.19 92 ARG A CA 1
ATOM 667 C C . ARG A 1 92 ? 26.892 23.474 -32.355 1.00 93.19 92 ARG A C 1
ATOM 669 O O . ARG A 1 92 ? 27.020 24.630 -31.961 1.00 93.19 92 ARG A O 1
ATOM 676 N N . ILE A 1 93 ? 26.267 22.533 -31.659 1.00 96.62 93 ILE A N 1
ATOM 677 C CA . ILE A 1 93 ? 25.544 22.790 -30.416 1.00 96.62 93 ILE A CA 1
ATOM 678 C C . ILE A 1 93 ? 26.411 22.379 -29.222 1.00 96.62 93 ILE A C 1
ATOM 680 O O . ILE A 1 93 ? 26.950 21.277 -29.181 1.00 96.62 93 ILE A O 1
ATOM 684 N N . GLY A 1 94 ? 26.558 23.257 -28.241 1.00 97.44 94 GLY A N 1
ATOM 685 C CA . GLY A 1 94 ? 27.137 22.957 -26.939 1.00 97.44 94 GLY A CA 1
ATOM 686 C C . GLY A 1 94 ? 26.046 22.951 -25.871 1.00 97.44 94 GLY A C 1
ATOM 687 O O . GLY A 1 94 ? 25.266 23.895 -25.816 1.00 97.44 94 GLY A O 1
ATOM 688 N N . LEU A 1 95 ? 25.988 21.933 -25.014 1.00 98.38 95 LEU A N 1
ATOM 689 C CA . LEU A 1 95 ? 25.009 21.838 -23.923 1.00 98.38 95 LEU A CA 1
ATOM 690 C C . LEU A 1 95 ? 25.704 21.969 -22.568 1.00 98.38 95 LEU A C 1
ATOM 692 O O . LEU A 1 95 ? 26.668 21.255 -22.299 1.00 98.38 95 LEU A O 1
ATOM 696 N N . MET A 1 96 ? 25.214 22.849 -21.700 1.00 97.75 96 MET A N 1
ATOM 697 C CA . MET A 1 96 ? 25.772 23.026 -20.359 1.00 97.75 96 MET A CA 1
ATOM 698 C C . MET A 1 96 ? 24.668 23.069 -19.312 1.00 97.75 96 MET A C 1
ATOM 700 O O . MET A 1 96 ? 23.772 23.907 -19.401 1.00 97.75 96 MET A O 1
ATOM 704 N N . GLY A 1 97 ? 24.734 22.183 -18.321 1.00 97.00 97 GLY A N 1
ATOM 705 C CA . GLY A 1 97 ? 23.684 22.048 -17.314 1.00 97.00 97 GLY A CA 1
ATOM 706 C C . GLY A 1 97 ? 24.229 21.821 -15.918 1.00 97.00 97 GLY A C 1
ATOM 707 O O . GLY A 1 97 ? 25.307 21.256 -15.747 1.00 97.00 97 GLY A O 1
ATOM 708 N N . TYR A 1 98 ? 23.471 22.270 -14.921 1.00 96.94 98 TYR A N 1
ATOM 709 C CA . TYR A 1 98 ? 23.808 22.110 -13.509 1.00 96.94 98 TYR A CA 1
ATOM 710 C C . TYR A 1 98 ? 22.644 21.490 -12.723 1.00 96.94 98 TYR A C 1
ATOM 712 O O . TYR A 1 98 ? 21.508 21.939 -12.872 1.00 96.94 98 TYR A O 1
ATOM 720 N N . SER A 1 99 ? 22.908 20.496 -11.864 1.00 95.62 99 SER A N 1
ATOM 721 C CA . SER A 1 99 ? 21.905 19.858 -10.990 1.00 95.62 99 SER A CA 1
ATOM 722 C C . SER A 1 99 ? 20.692 19.350 -11.798 1.00 95.62 99 SER A C 1
ATOM 724 O O . SER A 1 99 ? 20.869 18.540 -12.707 1.00 95.62 99 SER A O 1
ATOM 726 N N . GLN A 1 100 ? 19.472 19.856 -11.564 1.00 94.12 100 GLN A N 1
ATOM 727 C CA . GLN A 1 100 ? 18.295 19.554 -12.402 1.00 94.12 100 GLN A CA 1
ATOM 728 C C . GLN A 1 100 ? 18.555 19.797 -13.901 1.00 94.12 100 GLN A C 1
ATOM 730 O O . GLN A 1 100 ? 18.104 19.017 -14.732 1.00 94.12 100 GLN A O 1
ATOM 735 N N . GLY A 1 101 ? 19.334 20.818 -14.269 1.00 96.12 101 GLY A N 1
ATOM 736 C CA . GLY A 1 101 ? 19.683 21.087 -15.661 1.00 96.12 101 GLY A CA 1
ATOM 737 C C . GLY A 1 101 ? 20.668 20.085 -16.270 1.00 96.12 101 GLY A C 1
ATOM 738 O O . GLY A 1 101 ? 20.613 19.829 -17.471 1.00 96.12 101 GLY A O 1
ATOM 739 N N . ALA A 1 102 ? 21.540 19.476 -15.460 1.00 97.12 102 ALA A N 1
ATOM 740 C CA . ALA A 1 102 ? 22.386 18.367 -15.905 1.00 97.12 102 ALA A CA 1
ATOM 741 C C . ALA A 1 102 ? 21.538 17.108 -16.159 1.00 97.12 102 ALA A C 1
ATOM 743 O O . ALA A 1 102 ? 21.678 16.481 -17.208 1.00 97.12 102 ALA A O 1
ATOM 744 N N . TYR A 1 103 ? 20.578 16.828 -15.268 1.00 95.12 103 TYR A N 1
ATOM 745 C CA . TYR A 1 103 ? 19.588 15.762 -15.444 1.00 95.12 103 TYR A CA 1
ATOM 746 C C . TYR A 1 103 ? 18.752 15.953 -16.726 1.00 95.12 103 TYR A C 1
ATOM 748 O O . TYR A 1 103 ? 18.600 15.024 -17.517 1.00 95.12 103 TYR A O 1
ATOM 756 N N . VAL A 1 104 ? 18.273 17.178 -16.982 1.00 97.25 104 VAL A N 1
ATOM 757 C CA . VAL A 1 104 ? 17.542 17.553 -18.208 1.00 97.25 104 VAL A CA 1
ATOM 758 C C . VAL A 1 104 ? 18.351 17.237 -19.467 1.00 97.25 104 VAL A C 1
ATOM 760 O O . VAL A 1 104 ? 17.809 16.661 -20.408 1.00 97.25 104 VAL A O 1
ATOM 763 N N . ILE A 1 105 ? 19.639 17.597 -19.500 1.00 97.88 105 ILE A N 1
ATOM 764 C CA . ILE A 1 105 ? 20.506 17.309 -20.651 1.00 97.88 105 ILE A CA 1
ATOM 765 C C . ILE A 1 105 ? 20.701 15.803 -20.812 1.00 97.88 105 ILE A C 1
ATOM 767 O O . ILE A 1 105 ? 20.580 15.301 -21.926 1.00 97.88 105 ILE A O 1
ATOM 771 N N . ASN A 1 106 ? 20.972 15.078 -19.726 1.00 93.56 106 ASN A N 1
ATOM 772 C CA . ASN A 1 106 ? 21.173 13.630 -19.764 1.00 93.56 106 ASN A CA 1
ATOM 773 C C . ASN A 1 106 ? 19.931 12.911 -20.336 1.00 93.56 106 ASN A C 1
ATOM 775 O O . ASN A 1 106 ? 20.044 12.143 -21.295 1.00 93.56 106 ASN A O 1
ATOM 779 N N . LEU A 1 107 ? 18.732 13.261 -19.854 1.00 89.69 107 LEU A N 1
ATOM 780 C CA . LEU A 1 107 ? 17.465 12.744 -20.380 1.00 89.69 107 LEU A CA 1
ATOM 781 C C . LEU A 1 107 ? 17.245 13.138 -21.850 1.00 89.69 107 LEU A C 1
ATOM 783 O O . LEU A 1 107 ? 16.931 12.288 -22.681 1.00 89.69 107 LEU A O 1
ATOM 787 N N . ALA A 1 108 ? 17.463 14.407 -22.204 1.00 92.88 108 ALA A N 1
ATOM 788 C CA . ALA A 1 108 ? 17.277 14.900 -23.567 1.00 92.88 108 ALA A CA 1
ATOM 789 C C . ALA A 1 108 ? 18.197 14.194 -24.574 1.00 92.88 108 ALA A C 1
ATOM 791 O O . ALA A 1 108 ? 17.752 13.822 -25.658 1.00 92.88 108 ALA A O 1
ATOM 792 N N . LEU A 1 109 ? 19.458 13.945 -24.213 1.00 94.38 109 LEU A N 1
ATOM 793 C CA . LEU A 1 109 ? 20.397 13.217 -25.066 1.00 94.38 109 LEU A CA 1
ATOM 794 C C . LEU A 1 109 ? 19.902 11.803 -25.378 1.00 94.38 109 LEU A C 1
ATOM 796 O O . LEU A 1 109 ? 20.081 11.340 -26.500 1.00 94.38 109 LEU A O 1
ATOM 800 N N . ARG A 1 110 ? 19.233 11.130 -24.441 1.00 89.38 110 ARG A N 1
ATOM 801 C CA . ARG A 1 110 ? 18.661 9.788 -24.658 1.00 89.38 110 ARG A CA 1
ATOM 802 C C . ARG A 1 110 ? 17.425 9.805 -25.551 1.00 89.38 110 ARG A C 1
ATOM 804 O O . ARG A 1 110 ? 17.214 8.866 -26.309 1.00 89.38 110 ARG A O 1
ATOM 811 N N . LEU A 1 111 ? 16.641 10.877 -25.476 1.00 81.38 111 LEU A N 1
ATOM 812 C CA . LEU A 1 111 ? 15.438 11.072 -26.288 1.00 81.38 111 LEU A CA 1
ATOM 813 C C . LEU A 1 111 ? 15.750 11.540 -27.721 1.00 81.38 111 LEU A C 1
ATOM 815 O O . LEU A 1 111 ? 14.928 11.383 -28.623 1.00 81.38 111 LEU A O 1
ATOM 819 N N . MET A 1 112 ? 16.928 12.122 -27.955 1.00 87.44 112 MET A N 1
ATOM 820 C CA . MET A 1 112 ? 17.377 12.526 -29.289 1.00 87.44 112 MET A CA 1
ATOM 821 C C . MET A 1 112 ? 17.739 11.317 -30.165 1.00 87.44 112 MET A C 1
ATOM 823 O O . MET A 1 112 ? 18.158 10.263 -29.694 1.00 87.44 112 MET A O 1
ATOM 827 N N . SER A 1 113 ? 17.638 11.487 -31.480 1.00 82.06 113 SER A N 1
ATOM 828 C CA . SER A 1 113 ? 18.251 10.576 -32.449 1.00 82.06 113 SER A CA 1
ATOM 829 C C . SER A 1 113 ? 19.772 10.761 -32.477 1.00 82.06 113 SER A C 1
ATOM 831 O O . SER A 1 113 ? 20.292 11.804 -32.069 1.00 82.06 113 SER A O 1
ATOM 833 N N . ALA A 1 114 ? 20.497 9.770 -33.004 1.00 77.88 114 ALA A N 1
ATOM 834 C CA . ALA A 1 114 ? 21.945 9.874 -33.207 1.00 77.88 114 ALA A CA 1
ATOM 835 C C . ALA A 1 114 ? 22.320 11.064 -34.114 1.00 77.88 114 ALA A C 1
ATOM 837 O O . ALA A 1 114 ? 23.325 11.733 -33.877 1.00 77.88 114 ALA A O 1
ATOM 838 N N . ASP A 1 115 ? 21.478 11.391 -35.099 1.00 75.50 115 ASP A N 1
ATOM 839 C CA . ASP A 1 115 ? 21.691 12.525 -36.006 1.00 75.50 115 ASP A CA 1
ATOM 840 C C . ASP A 1 115 ? 21.564 13.874 -35.288 1.00 75.50 115 ASP A C 1
ATOM 842 O O . ASP A 1 115 ? 22.419 14.750 -35.448 1.00 75.50 115 ASP A O 1
ATOM 846 N N . ALA A 1 116 ? 20.552 14.029 -34.429 1.00 77.62 116 ALA A N 1
ATOM 847 C CA . ALA A 1 116 ? 20.412 15.217 -33.590 1.00 77.62 116 ALA A CA 1
ATOM 848 C C . ALA A 1 116 ? 21.574 15.337 -32.587 1.00 77.62 116 ALA A C 1
ATOM 850 O O . ALA A 1 116 ? 22.166 16.412 -32.452 1.00 77.62 116 ALA A O 1
ATOM 851 N N . ARG A 1 117 ? 21.978 14.226 -31.949 1.00 91.06 117 ARG A N 1
ATOM 852 C CA . ARG A 1 117 ? 23.156 14.188 -31.064 1.00 91.06 117 ARG A CA 1
ATOM 853 C C . ARG A 1 117 ? 24.458 14.498 -31.795 1.00 91.06 117 ARG A C 1
ATOM 855 O O . ARG A 1 117 ? 25.345 15.117 -31.214 1.00 91.06 117 ARG A O 1
ATOM 862 N N . ASN A 1 118 ? 24.591 14.145 -33.072 1.00 88.69 118 ASN A N 1
ATOM 863 C CA . ASN A 1 118 ? 25.803 14.435 -33.835 1.00 88.69 118 ASN A CA 1
ATOM 864 C C . ASN A 1 118 ? 26.036 15.944 -34.034 1.00 88.69 118 ASN A C 1
ATOM 866 O O . ASN A 1 118 ? 27.192 16.375 -34.122 1.00 88.69 118 ASN A O 1
ATOM 870 N N . SER A 1 119 ? 24.972 16.747 -34.050 1.00 88.56 119 SER A N 1
ATOM 871 C CA . SER A 1 119 ? 25.056 18.215 -34.057 1.00 88.56 119 SER A CA 1
ATOM 872 C C . SER A 1 119 ? 25.498 18.785 -32.706 1.00 88.56 119 SER A C 1
ATOM 874 O O . SER A 1 119 ? 26.025 19.896 -32.654 1.00 88.56 119 SER A O 1
ATOM 876 N N . VAL A 1 120 ? 25.382 18.016 -31.619 1.00 95.62 120 VAL A N 1
ATOM 877 C CA . VAL A 1 120 ? 25.908 18.379 -30.300 1.00 95.62 120 VAL A CA 1
ATOM 878 C C . VAL A 1 120 ? 27.404 18.044 -30.224 1.00 95.62 120 VAL A C 1
ATOM 880 O O . VAL A 1 120 ? 27.831 16.890 -30.295 1.00 95.62 120 VAL A O 1
ATOM 883 N N . ARG A 1 121 ? 28.242 19.079 -30.133 1.00 94.06 121 ARG A N 1
ATOM 884 C CA . ARG A 1 121 ? 29.710 19.003 -30.202 1.00 94.06 121 ARG A CA 1
ATOM 885 C C . ARG A 1 121 ? 30.407 19.061 -28.848 1.00 94.06 121 ARG A C 1
ATOM 887 O O . ARG A 1 121 ? 31.547 18.619 -28.756 1.00 94.06 121 ARG A O 1
ATOM 894 N N . ALA A 1 122 ? 29.734 19.556 -27.815 1.00 96.19 122 ALA A N 1
ATOM 895 C CA . ALA A 1 122 ? 30.265 19.597 -26.458 1.00 96.19 122 ALA A CA 1
ATOM 896 C C . ALA A 1 122 ? 29.132 19.488 -25.433 1.00 96.19 122 ALA A C 1
ATOM 898 O O . ALA A 1 122 ? 28.091 20.121 -25.600 1.00 96.19 122 ALA A O 1
ATOM 899 N N . VAL A 1 123 ? 29.340 18.719 -24.365 1.00 97.94 123 VAL A N 1
ATOM 900 C CA . VAL A 1 123 ? 28.408 18.625 -23.234 1.00 97.94 123 VAL A CA 1
ATOM 901 C C . VAL A 1 123 ? 29.182 18.808 -21.932 1.00 97.94 123 VAL A C 1
ATOM 903 O O . VAL A 1 123 ? 30.209 18.160 -21.734 1.00 97.94 123 VAL A O 1
ATOM 906 N N . LEU A 1 124 ? 28.705 19.683 -21.048 1.00 97.44 124 LEU A N 1
ATOM 907 C CA . LEU A 1 124 ? 29.227 19.847 -19.690 1.00 97.44 124 LEU A CA 1
ATOM 908 C C . LEU A 1 124 ? 28.090 19.683 -18.677 1.00 97.44 124 LEU A C 1
ATOM 910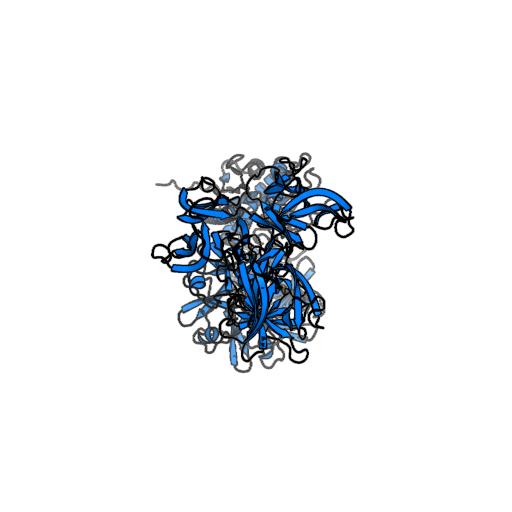 O O . LEU A 1 124 ? 27.195 20.527 -18.595 1.00 97.44 124 LEU A O 1
ATOM 914 N N . LEU A 1 125 ? 28.148 18.601 -17.906 1.00 97.75 125 LEU A N 1
ATOM 915 C CA . LEU A 1 125 ? 27.226 18.289 -16.820 1.00 97.75 125 LEU A CA 1
ATOM 916 C C . LEU A 1 125 ? 27.911 18.637 -15.498 1.00 97.75 125 LEU A C 1
ATOM 918 O O . LEU A 1 125 ? 29.012 18.168 -15.221 1.00 97.75 125 LEU A O 1
ATOM 922 N N . LEU A 1 126 ? 27.285 19.498 -14.703 1.00 95.31 126 LEU A N 1
ATOM 923 C CA . LEU A 1 126 ? 27.767 19.910 -13.388 1.00 95.31 126 LEU A CA 1
ATOM 924 C C . LEU A 1 126 ? 26.818 19.339 -12.333 1.00 95.31 126 LEU A C 1
ATOM 926 O O . LEU A 1 126 ? 25.621 19.623 -12.376 1.00 95.31 126 LEU A O 1
ATOM 930 N N . ALA A 1 127 ? 27.340 18.578 -11.373 1.00 94.19 127 ALA A N 1
ATOM 931 C CA . ALA A 1 127 ? 26.531 17.953 -10.325 1.00 94.19 127 ALA A CA 1
ATOM 932 C C . ALA A 1 127 ? 25.373 17.088 -10.868 1.00 94.19 127 ALA A C 1
ATOM 934 O O . ALA A 1 127 ? 24.236 17.260 -10.429 1.00 94.19 127 ALA A O 1
ATOM 935 N N . ASP A 1 128 ? 25.636 16.196 -11.835 1.00 94.81 128 ASP A N 1
ATOM 936 C CA . ASP A 1 128 ? 24.591 15.360 -12.449 1.00 94.81 128 ASP A CA 1
ATOM 937 C C . ASP A 1 128 ? 23.938 14.410 -11.415 1.00 94.81 128 ASP A C 1
ATOM 939 O O . ASP A 1 128 ? 24.615 13.508 -10.901 1.00 94.81 128 ASP A O 1
ATOM 943 N N . PRO A 1 129 ? 22.631 14.573 -11.111 1.00 92.06 129 PRO A N 1
ATOM 944 C CA . PRO A 1 129 ? 21.903 13.728 -10.168 1.00 92.06 129 PRO A CA 1
ATOM 945 C C . PRO A 1 129 ? 21.800 12.258 -10.575 1.00 92.06 129 PRO A C 1
ATOM 947 O O . PRO A 1 129 ? 21.530 11.433 -9.709 1.00 92.06 129 PRO A O 1
ATOM 950 N N . ILE A 1 130 ? 22.002 11.917 -11.851 1.00 91.00 130 ILE A N 1
ATOM 951 C CA . ILE A 1 130 ? 22.046 10.529 -12.351 1.00 91.00 130 ILE A CA 1
ATOM 952 C C . ILE A 1 130 ? 23.420 10.153 -12.903 1.00 91.00 130 ILE A C 1
ATOM 954 O O . ILE A 1 130 ? 23.552 9.226 -13.704 1.00 91.00 130 ILE A O 1
ATOM 958 N N . SER A 1 131 ? 24.463 10.864 -12.468 1.00 91.38 131 SER A N 1
ATOM 959 C CA . SER A 1 131 ? 25.832 10.559 -12.857 1.00 91.38 131 SER A CA 1
ATOM 960 C C . SER A 1 131 ? 26.127 9.068 -12.696 1.00 91.38 131 SER A C 1
ATOM 962 O O . SER A 1 131 ? 25.907 8.482 -11.634 1.00 91.38 131 SER A O 1
ATOM 964 N N . TRP A 1 132 ? 26.731 8.462 -13.716 1.00 86.94 132 TRP A N 1
ATOM 965 C CA . TRP A 1 132 ? 27.242 7.093 -13.625 1.00 86.94 132 TRP A CA 1
ATOM 966 C C . TRP A 1 132 ? 28.292 6.914 -12.508 1.00 86.94 132 TRP A C 1
ATOM 968 O O . TRP A 1 132 ? 28.625 5.796 -12.113 1.00 86.94 132 TRP A O 1
ATOM 978 N N . GLY A 1 133 ? 28.831 8.010 -11.968 1.00 86.38 133 GLY A N 1
ATOM 979 C CA . GLY A 1 133 ? 29.982 7.959 -11.087 1.00 86.38 133 GLY A CA 1
ATOM 980 C C . GLY A 1 133 ? 31.243 7.876 -11.933 1.00 86.38 133 GLY A C 1
ATOM 981 O O . GLY A 1 133 ? 31.547 8.778 -12.711 1.00 86.38 133 GLY A O 1
ATOM 982 N N . ARG A 1 134 ? 32.007 6.796 -11.793 1.00 83.50 134 ARG A N 1
ATOM 983 C CA . ARG A 1 134 ? 33.259 6.626 -12.539 1.00 83.50 134 ARG A CA 1
ATOM 984 C C . ARG A 1 134 ? 32.996 6.223 -13.982 1.00 83.50 134 ARG A C 1
ATOM 986 O O . ARG A 1 134 ? 32.680 5.072 -14.257 1.00 83.50 134 ARG A O 1
ATOM 993 N N . SER A 1 135 ? 33.195 7.168 -14.887 1.00 81.62 135 SER A N 1
ATOM 994 C CA . SER A 1 135 ? 33.182 6.963 -16.334 1.00 81.62 135 SER A CA 1
ATOM 995 C C . SER A 1 135 ? 34.366 7.666 -17.005 1.00 81.62 135 SER A C 1
ATOM 997 O O . SER A 1 135 ? 35.019 8.523 -16.399 1.00 81.62 135 SER A O 1
ATOM 999 N N . ASN A 1 136 ? 34.615 7.354 -18.278 1.00 80.81 136 ASN A N 1
ATOM 1000 C CA . ASN A 1 136 ? 35.706 7.944 -19.067 1.00 80.81 136 ASN A CA 1
ATOM 1001 C C . ASN A 1 136 ? 35.535 9.450 -19.329 1.00 80.81 136 ASN A C 1
ATOM 1003 O O . ASN A 1 136 ? 36.493 10.144 -19.665 1.00 80.81 136 ASN A O 1
ATOM 1007 N N . TYR A 1 137 ? 34.316 9.956 -19.161 1.00 85.44 137 TYR A N 1
ATOM 1008 C CA . TYR A 1 137 ? 33.945 11.361 -19.303 1.00 85.44 137 TYR A CA 1
ATOM 1009 C C . TYR A 1 137 ? 33.744 12.057 -17.953 1.00 85.44 137 TYR A C 1
ATOM 1011 O O . TYR A 1 137 ? 33.453 13.252 -17.919 1.00 85.44 137 TYR A O 1
ATOM 1019 N N . SER A 1 138 ? 33.902 11.341 -16.835 1.00 88.62 138 SER A N 1
ATOM 1020 C CA . SER A 1 138 ? 33.746 11.920 -15.503 1.00 88.62 138 SER A CA 1
ATOM 1021 C C . SER A 1 138 ? 35.029 12.596 -15.009 1.00 88.62 138 SER A C 1
ATOM 1023 O O . SER A 1 138 ? 36.135 12.084 -15.185 1.00 88.62 138 SER A O 1
ATOM 1025 N N . LYS A 1 139 ? 34.890 13.752 -14.359 1.00 88.31 139 LYS A N 1
ATOM 1026 C CA . LYS A 1 139 ? 35.970 14.492 -13.692 1.00 88.31 139 LYS A CA 1
ATOM 1027 C C . LYS A 1 139 ? 35.547 14.845 -12.272 1.00 88.31 139 LYS A C 1
ATOM 1029 O O . LYS A 1 139 ? 34.385 15.160 -12.029 1.00 88.31 139 LYS A O 1
ATOM 1034 N N . TRP A 1 140 ? 36.481 14.807 -11.325 1.00 87.00 140 TRP A N 1
ATOM 1035 C CA . TRP A 1 140 ? 36.183 15.126 -9.930 1.00 87.00 140 TRP A CA 1
ATOM 1036 C C . TRP A 1 140 ? 37.353 15.777 -9.204 1.00 87.00 140 TRP A C 1
ATOM 1038 O O . TRP A 1 140 ? 38.517 15.556 -9.541 1.00 87.00 140 TRP A O 1
ATOM 1048 N N . LEU A 1 141 ? 37.019 16.579 -8.196 1.00 83.44 141 LEU A N 1
ATOM 1049 C CA . LEU A 1 141 ? 37.952 17.262 -7.302 1.00 83.44 141 LEU A CA 1
ATOM 1050 C C . LEU A 1 141 ? 37.347 17.356 -5.902 1.00 83.44 141 LEU A C 1
ATOM 1052 O O . LEU A 1 141 ? 36.127 17.355 -5.759 1.00 83.44 141 LEU A O 1
ATOM 1056 N N . GLU A 1 142 ? 38.199 17.466 -4.890 1.00 77.75 142 GLU A N 1
ATOM 1057 C CA . GLU A 1 142 ? 37.776 17.907 -3.555 1.00 77.75 142 GLU A CA 1
ATOM 1058 C C . GLU A 1 142 ? 37.482 19.420 -3.592 1.00 77.75 142 GLU A C 1
ATOM 1060 O O . GLU A 1 142 ? 38.110 20.153 -4.367 1.00 77.75 142 GLU A O 1
ATOM 1065 N N . GLU A 1 143 ? 36.567 19.911 -2.751 1.00 71.88 143 GLU A N 1
ATOM 1066 C CA . GLU A 1 143 ? 36.165 21.335 -2.686 1.00 71.88 143 GLU A CA 1
ATOM 1067 C C . GLU A 1 143 ? 37.373 22.294 -2.532 1.00 71.88 143 GLU A C 1
ATOM 1069 O O . GLU A 1 143 ? 37.371 23.410 -3.055 1.00 71.88 143 GLU A O 1
ATOM 1074 N N . GLY A 1 144 ? 38.457 21.841 -1.887 1.00 65.44 144 GLY A N 1
ATOM 1075 C CA . GLY A 1 144 ? 39.715 22.586 -1.723 1.00 65.44 144 GLY A CA 1
ATOM 1076 C C . GLY A 1 144 ? 40.611 22.687 -2.972 1.00 65.44 144 GLY A C 1
ATOM 1077 O O . GLY A 1 144 ? 41.610 23.406 -2.951 1.00 65.44 144 GLY A O 1
ATOM 1078 N N . GLY A 1 145 ? 40.285 22.001 -4.073 1.00 61.47 145 GLY A N 1
ATOM 1079 C CA . GLY A 1 145 ? 41.026 22.063 -5.342 1.00 61.47 145 GLY A CA 1
ATOM 1080 C C . GLY A 1 145 ? 42.229 21.125 -5.476 1.00 61.47 145 GLY A C 1
ATOM 1081 O O . GLY A 1 145 ? 42.957 21.204 -6.472 1.00 61.47 145 GLY A O 1
ATOM 1082 N N . SER A 1 146 ? 42.431 20.222 -4.517 1.00 60.81 146 SER A N 1
ATOM 1083 C CA . SER A 1 146 ? 43.367 19.103 -4.651 1.00 60.81 146 SER A CA 1
ATOM 1084 C C . SER A 1 146 ? 42.779 18.039 -5.596 1.00 60.81 146 SER A C 1
ATOM 1086 O O . SER A 1 146 ? 41.588 17.732 -5.491 1.00 60.81 146 SER A O 1
ATOM 1088 N N . PRO A 1 147 ? 43.568 17.442 -6.517 1.00 58.31 147 PRO A N 1
ATOM 1089 C CA . PRO A 1 147 ? 43.194 16.177 -7.148 1.00 58.31 147 PRO A CA 1
ATOM 1090 C C . PRO A 1 147 ? 43.004 15.165 -6.018 1.00 58.31 147 PRO A C 1
ATOM 1092 O O . PRO A 1 147 ? 43.974 14.826 -5.343 1.00 58.31 147 PRO A O 1
ATOM 1095 N N . GLY A 1 148 ? 41.753 14.805 -5.732 1.00 50.69 148 GLY A N 1
ATOM 1096 C CA . GLY A 1 148 ? 41.404 14.197 -4.454 1.00 50.69 148 GLY A CA 1
ATOM 1097 C C . GLY A 1 148 ? 42.196 12.926 -4.165 1.00 50.69 148 GLY A C 1
ATOM 1098 O O . GLY A 1 148 ? 42.235 12.007 -4.984 1.00 50.69 148 GLY A O 1
ATOM 1099 N N . SER A 1 149 ? 42.795 12.865 -2.977 1.00 44.44 149 SER A N 1
ATOM 1100 C CA . SER A 1 149 ? 43.205 11.588 -2.380 1.00 44.44 149 SER A CA 1
ATOM 1101 C C . SER A 1 149 ? 41.970 10.756 -2.000 1.00 44.44 149 SER A C 1
ATOM 1103 O O . SER A 1 149 ? 42.035 9.527 -1.920 1.00 44.44 149 SER A O 1
ATOM 1105 N N . ALA A 1 150 ? 40.813 11.415 -1.850 1.00 51.97 150 ALA A N 1
ATOM 1106 C CA . ALA A 1 150 ? 39.512 10.793 -1.694 1.00 51.97 150 ALA A CA 1
ATOM 1107 C C . ALA A 1 150 ? 39.001 10.203 -3.021 1.00 51.97 150 ALA A C 1
ATOM 1109 O O . ALA A 1 150 ? 38.613 10.885 -3.970 1.00 51.97 150 ALA A O 1
ATOM 1110 N N . TYR A 1 151 ? 38.964 8.875 -3.065 1.00 60.31 151 TYR A N 1
ATOM 1111 C CA . TYR A 1 151 ? 38.373 8.084 -4.138 1.00 60.31 151 TYR A CA 1
ATOM 1112 C C . TYR A 1 151 ? 36.875 8.451 -4.310 1.00 60.31 151 TYR A C 1
ATOM 1114 O O . TYR A 1 151 ? 36.076 8.198 -3.407 1.00 60.31 151 TYR A O 1
ATOM 1122 N N . ARG A 1 152 ? 36.448 8.985 -5.474 1.00 76.88 152 ARG A N 1
ATOM 1123 C CA . ARG A 1 152 ? 35.010 9.104 -5.818 1.00 76.88 152 ARG A CA 1
ATOM 1124 C C . ARG A 1 152 ? 34.412 7.697 -5.872 1.00 76.88 152 ARG A C 1
ATOM 1126 O O . ARG A 1 152 ? 34.728 6.960 -6.796 1.00 76.88 152 ARG A O 1
ATOM 1133 N N . GLN A 1 153 ? 33.656 7.280 -4.862 1.00 73.56 153 GLN A N 1
ATOM 1134 C CA . GLN A 1 153 ? 33.114 5.911 -4.744 1.00 73.56 153 GLN A CA 1
ATOM 1135 C C . GLN A 1 153 ? 31.606 5.836 -5.009 1.00 73.56 153 GLN A C 1
ATOM 1137 O O . GLN A 1 153 ? 31.047 4.744 -5.056 1.00 73.56 153 GLN A O 1
ATOM 1142 N N . GLY A 1 154 ? 30.947 6.986 -5.132 1.00 80.69 154 GLY A N 1
ATOM 1143 C CA . GLY A 1 154 ? 29.516 7.100 -5.351 1.00 80.69 154 GLY A CA 1
ATOM 1144 C C . GLY A 1 154 ? 29.137 7.393 -6.802 1.00 80.69 154 GLY A C 1
ATOM 1145 O O . GLY A 1 154 ? 29.978 7.441 -7.701 1.00 80.69 154 GLY A O 1
ATOM 1146 N N . HIS A 1 155 ? 27.841 7.589 -6.994 1.00 87.12 155 HIS A N 1
ATOM 1147 C CA . HIS A 1 155 ? 27.157 7.897 -8.248 1.00 87.12 155 HIS A CA 1
ATOM 1148 C C . HIS A 1 155 ? 26.088 8.970 -8.000 1.00 87.12 155 HIS A C 1
ATOM 1150 O O . HIS A 1 155 ? 25.966 9.469 -6.880 1.00 87.12 155 HIS A O 1
ATOM 1156 N N . GLY A 1 156 ? 25.330 9.348 -9.023 1.00 88.06 156 GLY A N 1
ATOM 1157 C CA . GLY A 1 156 ? 24.194 10.246 -8.880 1.00 88.06 156 GLY A CA 1
ATOM 1158 C C . GLY A 1 156 ? 23.196 9.758 -7.826 1.00 88.06 156 GLY A C 1
ATOM 1159 O O . GLY A 1 156 ? 22.928 8.562 -7.711 1.00 88.06 156 GLY A O 1
ATOM 1160 N N . MET A 1 157 ? 22.647 10.677 -7.033 1.00 85.38 157 MET A N 1
ATOM 1161 C CA . MET A 1 157 ? 21.674 10.344 -5.984 1.00 85.38 157 MET A CA 1
ATOM 1162 C C . MET A 1 157 ? 20.355 9.753 -6.515 1.00 85.38 157 MET A C 1
ATOM 1164 O O . MET A 1 157 ? 19.656 9.083 -5.762 1.00 85.38 157 MET A O 1
ATOM 1168 N N . LEU A 1 158 ? 20.023 10.003 -7.786 1.00 82.19 158 LEU A N 1
ATOM 1169 C CA . LEU A 1 158 ? 18.822 9.522 -8.475 1.00 82.19 158 LEU A CA 1
ATOM 1170 C C . LEU A 1 158 ? 19.081 8.250 -9.297 1.00 82.19 158 LEU A C 1
ATOM 1172 O O . LEU A 1 158 ? 18.195 7.801 -10.018 1.00 82.19 158 LEU A O 1
ATOM 1176 N N . GLY A 1 159 ? 20.288 7.684 -9.225 1.00 79.44 159 GLY A N 1
ATOM 1177 C CA . GLY A 1 159 ? 20.652 6.461 -9.932 1.00 79.44 159 GLY A CA 1
ATOM 1178 C C . GLY A 1 159 ? 21.901 6.605 -10.794 1.00 79.44 159 GLY A C 1
ATOM 1179 O O . GLY A 1 159 ? 22.652 7.578 -10.702 1.00 79.44 159 GLY A O 1
ATOM 1180 N N . ARG A 1 160 ? 22.151 5.578 -11.609 1.00 85.56 160 ARG A N 1
ATOM 1181 C CA . ARG A 1 160 ? 23.336 5.464 -12.462 1.00 85.56 160 ARG A CA 1
ATOM 1182 C C . ARG A 1 160 ? 22.924 5.424 -13.911 1.00 85.56 160 ARG A C 1
ATOM 1184 O O . ARG A 1 160 ? 22.330 4.443 -14.342 1.00 85.56 160 ARG A O 1
ATOM 1191 N N . GLU A 1 161 ? 23.312 6.443 -14.663 1.00 83.75 161 GLU A N 1
ATOM 1192 C CA . GLU A 1 161 ? 22.917 6.533 -16.057 1.00 83.75 161 GLU A CA 1
ATOM 1193 C C . GLU A 1 161 ? 24.081 6.907 -16.977 1.00 83.75 161 GLU A C 1
ATOM 1195 O O . GLU A 1 161 ? 24.693 7.967 -16.856 1.00 83.75 161 GLU A O 1
ATOM 1200 N N . ILE A 1 162 ? 24.396 6.005 -17.917 1.00 83.06 162 ILE A N 1
ATOM 1201 C CA . ILE A 1 162 ? 25.449 6.202 -18.923 1.00 83.06 162 ILE A CA 1
ATOM 1202 C C . ILE A 1 162 ? 24.943 7.121 -20.040 1.00 83.06 162 ILE A C 1
ATOM 1204 O O . ILE A 1 162 ? 23.888 6.885 -20.625 1.00 83.06 162 ILE A O 1
ATOM 1208 N N . ILE A 1 163 ? 25.697 8.167 -20.368 1.00 86.06 163 ILE A N 1
ATOM 1209 C CA . ILE A 1 163 ? 25.419 9.021 -21.532 1.00 86.06 163 ILE A CA 1
ATOM 1210 C C . ILE A 1 163 ? 25.559 8.203 -22.830 1.00 86.06 163 ILE A C 1
ATOM 1212 O O . ILE A 1 163 ? 26.487 7.399 -22.914 1.00 86.06 163 ILE A O 1
ATOM 1216 N N . PRO A 1 164 ? 24.695 8.404 -23.851 1.00 85.56 164 PRO A N 1
ATOM 1217 C CA . PRO A 1 164 ? 24.817 7.711 -25.132 1.00 85.56 164 PRO A CA 1
ATOM 1218 C C . PRO A 1 164 ? 26.253 7.719 -25.683 1.00 85.56 164 PRO A C 1
ATOM 1220 O O . PRO A 1 164 ? 26.931 8.748 -25.722 1.00 85.56 164 PRO A O 1
ATOM 1223 N N . SER A 1 165 ? 26.729 6.551 -26.104 1.00 80.88 165 SER A N 1
ATOM 1224 C CA . SER A 1 165 ? 28.122 6.300 -26.505 1.00 80.88 165 SER A CA 1
ATOM 1225 C C . SER A 1 165 ? 28.606 7.184 -27.663 1.00 80.88 165 SER A C 1
ATOM 1227 O O . SER A 1 165 ? 29.786 7.526 -27.745 1.00 80.88 165 SER A O 1
ATOM 1229 N N . ASP A 1 166 ? 27.702 7.602 -28.551 1.00 79.50 166 ASP A N 1
ATOM 1230 C CA . ASP A 1 166 ? 27.982 8.480 -29.694 1.00 79.50 166 ASP A CA 1
ATOM 1231 C C . ASP A 1 166 ? 28.347 9.925 -29.294 1.00 79.50 166 ASP A C 1
ATOM 1233 O O . ASP A 1 166 ? 28.991 10.639 -30.076 1.00 79.50 166 ASP A O 1
ATOM 1237 N N . ILE A 1 167 ? 28.006 10.340 -28.070 1.00 84.44 167 ILE A N 1
ATOM 1238 C CA . ILE A 1 167 ? 28.305 11.667 -27.513 1.00 84.44 167 ILE A CA 1
ATOM 1239 C C . ILE A 1 167 ? 29.193 11.623 -26.255 1.00 84.44 167 ILE A C 1
ATOM 1241 O O . ILE A 1 167 ? 29.633 12.666 -25.766 1.00 84.44 167 ILE A O 1
ATOM 1245 N N . GLU A 1 168 ? 29.544 10.432 -25.768 1.00 83.44 168 GLU A N 1
ATOM 1246 C CA . GLU A 1 168 ? 30.367 10.217 -24.569 1.00 83.44 168 GLU A CA 1
ATOM 1247 C C . GLU A 1 168 ? 31.679 11.023 -24.592 1.00 83.44 168 GLU A C 1
ATOM 1249 O O . GLU A 1 168 ? 31.964 11.805 -23.688 1.00 83.44 168 GLU A O 1
ATOM 1254 N N . TRP A 1 169 ? 32.441 10.929 -25.684 1.00 83.81 169 TRP A N 1
ATOM 1255 C CA . TRP A 1 169 ? 33.731 11.613 -25.855 1.00 83.81 169 TRP A CA 1
ATOM 1256 C C . TRP A 1 169 ? 33.623 13.142 -25.978 1.00 83.81 169 TRP A C 1
ATOM 1258 O O . TRP A 1 169 ? 34.618 13.862 -25.863 1.00 83.81 169 TRP A O 1
ATOM 1268 N N . ARG A 1 170 ? 32.412 13.654 -26.220 1.00 90.12 170 ARG A N 1
ATOM 1269 C CA . ARG A 1 170 ? 32.099 15.090 -26.255 1.00 90.12 170 ARG A CA 1
ATOM 1270 C C . ARG A 1 170 ? 31.614 15.590 -24.897 1.00 90.12 170 ARG A C 1
ATOM 1272 O O . ARG A 1 170 ? 31.510 16.803 -24.703 1.00 90.12 170 ARG A O 1
ATOM 1279 N N . THR A 1 171 ? 31.364 14.680 -23.960 1.00 94.31 171 THR A N 1
ATOM 1280 C CA . THR A 1 171 ? 30.766 14.956 -22.659 1.00 94.31 171 THR A CA 1
ATOM 1281 C C . THR A 1 171 ? 31.828 15.075 -21.575 1.00 94.31 171 THR A C 1
ATOM 1283 O O . THR A 1 171 ? 32.866 14.419 -21.603 1.00 94.31 171 THR A O 1
ATOM 1286 N N . THR A 1 172 ? 31.610 15.986 -20.637 1.00 95.06 172 THR A N 1
ATOM 1287 C CA . THR A 1 172 ? 32.310 16.024 -19.357 1.00 95.06 172 THR A CA 1
ATOM 1288 C C . THR A 1 172 ? 31.261 16.050 -18.260 1.00 95.06 172 THR A C 1
ATOM 1290 O O . THR A 1 172 ? 30.449 16.970 -18.219 1.00 95.06 172 THR A O 1
ATOM 1293 N N . ASP A 1 173 ? 31.297 15.062 -17.376 1.00 94.50 173 ASP A N 1
ATOM 1294 C CA . ASP A 1 173 ? 30.494 15.011 -16.156 1.00 94.50 173 ASP A CA 1
ATOM 1295 C C . ASP A 1 173 ? 31.377 15.377 -14.961 1.00 94.50 173 ASP A C 1
ATOM 1297 O O . ASP A 1 173 ? 32.264 14.618 -14.571 1.00 94.50 173 ASP A O 1
ATOM 1301 N N . PHE A 1 174 ? 31.199 16.580 -14.425 1.00 92.62 174 PHE A N 1
ATOM 1302 C CA . PHE A 1 174 ? 32.018 17.108 -13.345 1.00 92.62 174 PHE A CA 1
ATOM 1303 C C . PHE A 1 174 ? 31.280 17.081 -12.005 1.00 92.62 174 PHE A C 1
ATOM 1305 O O . PHE A 1 174 ? 30.207 17.670 -11.848 1.00 92.62 174 PHE A O 1
ATOM 1312 N N . CYS A 1 175 ? 31.920 16.455 -11.016 1.00 91.94 175 CYS A N 1
ATOM 1313 C CA . CYS A 1 175 ? 31.393 16.301 -9.668 1.00 91.94 175 CYS A CA 1
ATOM 1314 C C . CYS A 1 175 ? 32.432 16.693 -8.608 1.00 91.94 175 CYS A C 1
ATOM 1316 O O . CYS A 1 175 ? 33.546 16.166 -8.599 1.00 91.94 175 CYS A O 1
ATOM 1318 N N . ILE A 1 176 ? 32.067 17.578 -7.680 1.00 89.56 176 ILE A N 1
ATOM 1319 C CA . ILE A 1 176 ? 32.859 17.807 -6.462 1.00 89.56 176 ILE A CA 1
ATOM 1320 C C . ILE A 1 176 ? 32.664 16.592 -5.541 1.00 89.56 176 ILE A C 1
ATOM 1322 O O . ILE A 1 176 ? 31.536 16.155 -5.332 1.00 89.56 176 ILE A O 1
ATOM 1326 N N . VAL A 1 177 ? 33.740 16.001 -5.015 1.00 87.00 177 VAL A N 1
ATOM 1327 C CA . VAL A 1 177 ? 33.692 14.716 -4.284 1.00 87.00 177 VAL A CA 1
ATOM 1328 C C . VAL A 1 177 ? 32.765 14.784 -3.063 1.00 87.00 177 VAL A C 1
ATOM 1330 O O . VAL A 1 177 ? 32.110 13.799 -2.713 1.00 87.00 177 VAL A O 1
ATOM 1333 N N . GLU A 1 178 ? 32.664 15.937 -2.421 1.00 88.31 178 GLU A N 1
ATOM 1334 C CA . GLU A 1 178 ? 31.799 16.166 -1.269 1.00 88.31 178 GLU A CA 1
ATOM 1335 C C . GLU A 1 178 ? 30.318 16.344 -1.649 1.00 88.31 178 GLU A C 1
ATOM 1337 O O . GLU A 1 178 ? 29.455 16.185 -0.786 1.00 88.31 178 GLU A O 1
ATOM 1342 N N . ASP A 1 179 ? 30.006 16.605 -2.922 1.00 90.56 179 ASP A N 1
ATOM 1343 C CA . ASP A 1 179 ? 28.642 16.807 -3.410 1.00 90.56 179 ASP A CA 1
ATOM 1344 C C . ASP A 1 179 ? 27.896 15.477 -3.564 1.00 90.56 179 ASP A C 1
ATOM 1346 O O . ASP A 1 179 ? 28.117 14.690 -4.489 1.00 90.56 179 ASP A O 1
ATOM 1350 N N . LYS A 1 180 ? 26.960 15.225 -2.649 1.00 89.56 180 LYS A N 1
ATOM 1351 C CA . LYS A 1 180 ? 26.167 13.993 -2.638 1.00 89.56 180 LYS A CA 1
ATOM 1352 C C . LYS A 1 180 ? 25.109 13.930 -3.730 1.00 89.56 180 LYS A C 1
ATOM 1354 O O . LYS A 1 180 ? 24.576 12.847 -3.941 1.00 89.56 180 LYS A O 1
ATOM 1359 N N . VAL A 1 181 ? 24.844 15.019 -4.452 1.00 89.88 181 VAL A N 1
ATOM 1360 C CA . VAL A 1 181 ? 23.953 14.996 -5.619 1.00 89.88 181 VAL A CA 1
ATOM 1361 C C . VAL A 1 181 ? 24.525 14.131 -6.730 1.00 89.88 181 VAL A C 1
ATOM 1363 O O . VAL A 1 181 ? 23.814 13.298 -7.282 1.00 89.88 181 VAL A O 1
ATOM 1366 N N . CYS A 1 182 ? 25.821 14.258 -6.994 1.00 90.50 182 CYS A N 1
ATOM 1367 C CA . CYS A 1 182 ? 26.520 13.478 -8.011 1.00 90.50 182 CYS A CA 1
ATOM 1368 C C . CYS A 1 182 ? 27.434 12.385 -7.424 1.00 90.50 182 CYS A C 1
ATOM 1370 O O . CYS A 1 182 ? 27.984 11.582 -8.175 1.00 90.50 182 CYS A O 1
ATOM 1372 N N . ASN A 1 183 ? 27.639 12.331 -6.102 1.00 90.25 183 ASN A N 1
ATOM 1373 C CA . ASN A 1 183 ? 28.496 11.342 -5.432 1.00 90.25 183 ASN A CA 1
ATOM 1374 C C . ASN A 1 183 ? 27.842 10.726 -4.173 1.00 90.25 183 ASN A C 1
ATOM 1376 O O . ASN A 1 183 ? 28.409 10.736 -3.072 1.00 90.25 183 ASN A O 1
ATOM 1380 N N . SER A 1 184 ? 26.645 10.167 -4.337 1.00 84.25 184 SER A N 1
ATOM 1381 C CA . SER A 1 184 ? 25.933 9.356 -3.344 1.00 84.25 184 SER A CA 1
ATOM 1382 C C . SER A 1 184 ? 26.410 7.896 -3.327 1.00 84.25 184 SER A C 1
ATOM 1384 O O . SER A 1 184 ? 26.739 7.313 -4.360 1.00 84.25 184 SER A O 1
ATOM 1386 N N . ARG A 1 185 ? 26.439 7.273 -2.138 1.00 76.69 185 ARG A N 1
ATOM 1387 C CA . ARG A 1 185 ? 26.741 5.835 -1.960 1.00 76.69 185 ARG A CA 1
ATOM 1388 C C . ARG A 1 185 ? 25.491 4.943 -1.950 1.00 76.69 185 ARG A C 1
ATOM 1390 O O . ARG A 1 185 ? 25.641 3.729 -2.020 1.00 76.69 185 ARG A O 1
ATOM 1397 N N . SER A 1 186 ? 24.295 5.524 -1.899 1.00 60.03 186 SER A N 1
ATOM 1398 C CA . SER A 1 186 ? 23.006 4.826 -1.950 1.00 60.03 186 SER A CA 1
ATOM 1399 C C . SER A 1 186 ? 22.127 5.431 -3.047 1.00 60.03 186 SER A C 1
ATOM 1401 O O . SER A 1 186 ? 22.023 6.655 -3.142 1.00 60.03 186 SER A O 1
ATOM 1403 N N . SER A 1 187 ? 21.498 4.577 -3.860 1.00 54.78 187 SER A N 1
ATOM 1404 C CA . SER A 1 187 ? 20.563 4.967 -4.930 1.00 54.78 187 SER A CA 1
ATOM 1405 C C . SER A 1 187 ? 19.126 5.189 -4.439 1.00 54.78 187 SER A C 1
ATOM 1407 O O . SER A 1 187 ? 18.304 5.685 -5.196 1.00 54.78 187 SER A O 1
ATOM 1409 N N . ASN A 1 188 ? 18.832 4.873 -3.170 1.00 51.94 188 ASN A N 1
ATOM 1410 C CA . ASN A 1 188 ? 17.538 5.127 -2.536 1.00 51.94 188 ASN A CA 1
ATOM 1411 C C . ASN A 1 188 ? 17.670 6.291 -1.560 1.00 51.94 188 ASN A C 1
ATOM 1413 O O . ASN A 1 188 ? 18.119 6.121 -0.424 1.00 51.94 188 ASN A O 1
ATOM 1417 N N . THR A 1 189 ? 17.305 7.487 -2.007 1.00 50.94 189 THR A N 1
ATOM 1418 C CA . THR A 1 189 ? 17.144 8.638 -1.117 1.00 50.94 189 THR A CA 1
ATOM 1419 C C . THR A 1 189 ? 15.678 9.051 -1.101 1.00 50.94 189 THR A C 1
ATOM 1421 O O . THR A 1 189 ? 15.117 9.422 -2.124 1.00 50.94 189 THR A O 1
ATOM 1424 N N . LEU A 1 190 ? 15.045 8.971 0.074 1.00 57.53 190 LEU A N 1
ATOM 1425 C CA . LEU A 1 190 ? 13.711 9.531 0.323 1.00 57.53 190 LEU A CA 1
ATOM 1426 C C . LEU A 1 190 ? 13.708 11.031 -0.042 1.00 57.53 190 LEU A C 1
ATOM 1428 O O . LEU A 1 190 ? 14.730 11.698 0.128 1.00 57.53 190 LEU A O 1
ATOM 1432 N N . TRP A 1 191 ? 12.583 11.604 -0.491 1.00 59.53 191 TRP A N 1
ATOM 1433 C CA . TRP A 1 191 ? 12.514 13.014 -0.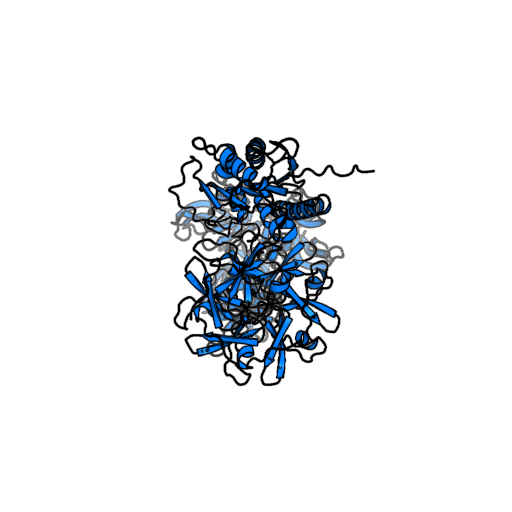939 1.00 59.53 191 TRP A CA 1
ATOM 1434 C C . TRP A 1 191 ? 13.086 14.024 0.078 1.00 59.53 191 TRP A C 1
ATOM 1436 O O . TRP A 1 191 ? 13.782 14.967 -0.299 1.00 59.53 191 TRP A O 1
ATOM 1446 N N . ASN A 1 192 ? 12.874 13.790 1.378 1.00 57.66 192 ASN A N 1
ATOM 1447 C CA . ASN A 1 192 ? 13.436 14.622 2.451 1.00 57.66 192 ASN A CA 1
ATOM 1448 C C . ASN A 1 192 ? 14.973 14.567 2.498 1.00 57.66 192 ASN A C 1
ATOM 1450 O O . ASN A 1 192 ? 15.624 15.582 2.749 1.00 57.66 192 ASN A O 1
ATOM 1454 N N . ALA A 1 193 ? 15.567 13.410 2.189 1.00 61.31 193 ALA A N 1
ATOM 1455 C CA . ALA A 1 193 ? 17.008 13.279 2.016 1.00 61.31 193 ALA A CA 1
ATOM 1456 C C . ALA A 1 193 ? 17.469 14.009 0.744 1.00 61.31 193 ALA A C 1
ATOM 1458 O O . ALA A 1 193 ? 18.426 14.769 0.804 1.00 61.31 193 ALA A O 1
ATOM 1459 N N . LEU A 1 194 ? 16.747 13.877 -0.371 1.00 64.75 194 LEU A N 1
ATOM 1460 C CA . LEU A 1 194 ? 16.994 14.577 -1.643 1.00 64.75 194 LEU A CA 1
ATOM 1461 C C . LEU A 1 194 ? 17.023 16.105 -1.482 1.00 64.75 194 LEU A C 1
ATOM 1463 O O . LEU A 1 194 ? 17.968 16.764 -1.919 1.00 64.75 194 LEU A O 1
ATOM 1467 N N . SER A 1 195 ? 16.030 16.667 -0.789 1.00 69.56 195 SER A N 1
ATOM 1468 C CA . SER A 1 195 ? 15.976 18.095 -0.461 1.00 69.56 195 SER A CA 1
ATOM 1469 C C . SER A 1 195 ? 17.143 18.511 0.441 1.00 69.56 195 SER A C 1
ATOM 1471 O O . SER A 1 195 ? 17.770 19.544 0.203 1.00 69.56 195 SER A O 1
ATOM 1473 N N . ALA A 1 196 ? 17.515 17.690 1.429 1.00 73.19 196 ALA A N 1
ATOM 1474 C CA . ALA A 1 196 ? 18.677 17.946 2.280 1.00 73.19 196 ALA A CA 1
ATOM 1475 C C . ALA A 1 196 ? 20.007 17.903 1.501 1.00 73.19 196 ALA A C 1
ATOM 1477 O O . ALA A 1 196 ? 20.863 18.763 1.711 1.00 73.19 196 ALA A O 1
ATOM 1478 N N . LEU A 1 197 ? 20.168 16.959 0.567 1.00 76.19 197 LEU A N 1
ATOM 1479 C CA . LEU A 1 197 ? 21.346 16.844 -0.299 1.00 76.19 197 LEU A CA 1
ATOM 1480 C C . LEU A 1 197 ? 21.454 18.036 -1.266 1.00 76.19 197 LEU A C 1
ATOM 1482 O O . LEU A 1 197 ? 22.514 18.641 -1.385 1.00 76.19 197 LEU A O 1
ATOM 1486 N N . MET A 1 198 ? 20.345 18.439 -1.891 1.00 78.44 198 MET A N 1
ATOM 1487 C CA . MET A 1 198 ? 20.270 19.620 -2.765 1.00 78.44 198 MET A CA 1
ATOM 1488 C C . MET A 1 198 ? 20.478 20.942 -2.004 1.00 78.44 198 MET A C 1
ATOM 1490 O O . MET A 1 198 ? 20.853 21.961 -2.587 1.00 78.44 198 MET A O 1
ATOM 1494 N N . ASN A 1 199 ? 20.250 20.936 -0.689 1.00 81.31 199 ASN A N 1
ATOM 1495 C CA . ASN A 1 199 ? 20.519 22.062 0.198 1.00 81.31 199 ASN A CA 1
ATOM 1496 C C . ASN A 1 199 ? 21.937 22.068 0.786 1.00 81.31 199 ASN A C 1
ATOM 1498 O O . ASN A 1 199 ? 22.272 23.013 1.503 1.00 81.31 199 ASN A O 1
ATOM 1502 N N . GLN A 1 200 ? 22.783 21.083 0.464 1.00 84.88 200 GLN A N 1
ATOM 1503 C CA . GLN A 1 200 ? 24.177 21.079 0.901 1.00 84.88 200 GLN A CA 1
ATOM 1504 C C . GLN A 1 200 ? 24.918 22.315 0.390 1.00 84.88 200 GLN A C 1
ATOM 1506 O O . GLN A 1 200 ? 24.794 22.711 -0.771 1.00 84.88 200 GLN A O 1
ATOM 1511 N N . ARG A 1 201 ? 25.751 22.892 1.263 1.00 87.19 201 ARG A N 1
ATOM 1512 C CA . ARG A 1 201 ? 26.576 24.061 0.941 1.00 87.19 201 ARG A CA 1
ATOM 1513 C C . ARG A 1 201 ? 27.416 23.830 -0.317 1.00 87.19 201 ARG A C 1
ATOM 1515 O O . ARG A 1 201 ? 27.380 24.651 -1.225 1.00 87.19 201 ARG A O 1
ATOM 1522 N N . VAL A 1 202 ? 28.109 22.692 -0.397 1.00 85.69 202 VAL A N 1
ATOM 1523 C CA . VAL A 1 202 ? 28.958 22.358 -1.551 1.00 85.69 202 VAL A CA 1
ATOM 1524 C C . VAL A 1 202 ? 28.157 22.275 -2.855 1.00 85.69 202 VAL A C 1
ATOM 1526 O O . VAL A 1 202 ? 28.630 22.730 -3.893 1.00 85.69 202 VAL A O 1
ATOM 1529 N N . HIS A 1 203 ? 26.910 21.794 -2.805 1.00 91.00 203 HIS A N 1
ATOM 1530 C CA . HIS A 1 203 ? 26.047 21.765 -3.979 1.00 91.00 203 HIS A CA 1
ATOM 1531 C C . HIS A 1 203 ? 25.650 23.185 -4.405 1.00 91.00 203 HIS A C 1
ATOM 1533 O O . HIS A 1 203 ? 25.761 23.521 -5.583 1.00 91.00 203 HIS A O 1
ATOM 1539 N N . LYS A 1 204 ? 25.241 24.046 -3.462 1.00 85.88 204 LYS A N 1
ATOM 1540 C CA . LYS A 1 204 ? 24.766 25.415 -3.742 1.00 85.88 204 LYS A CA 1
ATOM 1541 C C . LYS A 1 204 ? 25.869 26.401 -4.131 1.00 85.88 204 LYS A C 1
ATOM 1543 O O . LYS A 1 204 ? 25.663 27.210 -5.033 1.00 85.88 204 LYS A O 1
ATOM 1548 N N . GLU A 1 205 ? 27.013 26.341 -3.460 1.00 82.69 205 GLU A N 1
ATOM 1549 C CA . GLU A 1 205 ? 28.081 27.350 -3.537 1.00 82.69 205 GLU A CA 1
ATOM 1550 C C . GLU A 1 205 ? 29.375 26.801 -4.156 1.00 82.69 205 GLU A C 1
ATOM 1552 O O . GLU A 1 205 ? 30.156 27.548 -4.745 1.00 82.69 205 GLU A O 1
ATOM 1557 N N . GLY A 1 206 ? 29.612 25.490 -4.070 1.00 82.75 206 GLY A N 1
ATOM 1558 C CA . GLY A 1 206 ? 30.886 24.886 -4.464 1.00 82.75 206 GLY A CA 1
ATOM 1559 C C . GLY A 1 206 ? 31.210 25.071 -5.946 1.00 82.75 206 GLY A C 1
ATOM 1560 O O . GLY A 1 206 ? 32.346 25.368 -6.291 1.00 82.75 206 GLY A O 1
ATOM 1561 N N . TYR A 1 207 ? 30.225 25.000 -6.844 1.00 87.50 207 TYR A N 1
ATOM 1562 C CA . TYR A 1 207 ? 30.481 25.090 -8.290 1.00 87.50 207 TYR A CA 1
ATOM 1563 C C . TYR A 1 207 ? 30.792 26.509 -8.788 1.00 87.50 207 TYR A C 1
ATOM 1565 O O . TYR A 1 207 ? 31.292 26.651 -9.904 1.00 87.50 207 TYR A O 1
ATOM 1573 N N . THR A 1 208 ? 30.536 27.550 -7.989 1.00 79.75 208 THR A N 1
ATOM 1574 C CA . THR A 1 208 ? 30.914 28.939 -8.310 1.00 79.75 208 THR A CA 1
ATOM 1575 C C . THR A 1 208 ? 32.185 29.392 -7.595 1.00 79.75 208 THR A C 1
ATOM 1577 O O . THR A 1 208 ? 32.883 30.258 -8.130 1.00 79.75 208 THR A O 1
ATOM 1580 N N . VAL A 1 209 ? 32.489 28.814 -6.425 1.00 72.12 209 VAL A N 1
ATOM 1581 C CA . VAL A 1 209 ? 33.591 29.229 -5.535 1.00 72.12 209 VAL A CA 1
ATOM 1582 C C . VAL A 1 209 ? 34.795 28.271 -5.573 1.00 72.12 209 VAL A C 1
ATOM 1584 O O . VAL A 1 209 ? 35.930 28.721 -5.410 1.00 72.12 209 VAL A O 1
ATOM 1587 N N . CYS A 1 210 ? 34.601 26.975 -5.845 1.00 65.75 210 CYS A N 1
ATOM 1588 C CA . CYS A 1 210 ? 35.709 26.052 -6.130 1.00 65.75 210 CYS A CA 1
ATOM 1589 C C . CYS A 1 210 ? 36.427 26.499 -7.420 1.00 65.75 210 CYS A C 1
ATOM 1591 O O . CYS A 1 210 ? 35.803 26.970 -8.369 1.00 65.75 210 CYS A O 1
ATOM 1593 N N . CYS A 1 211 ? 37.746 26.397 -7.562 1.00 61.66 211 CYS A N 1
ATOM 1594 C CA . CYS A 1 211 ? 38.745 25.760 -6.716 1.00 61.66 211 CYS A CA 1
ATOM 1595 C C . CYS A 1 211 ? 39.961 26.702 -6.667 1.00 61.66 211 CYS A C 1
ATOM 1597 O O . CYS A 1 211 ? 40.683 26.838 -7.655 1.00 61.66 211 CYS A O 1
ATOM 1599 N N . GLY A 1 212 ? 40.163 27.410 -5.551 1.00 50.44 212 GLY A N 1
ATOM 1600 C CA . GLY A 1 212 ? 41.016 28.612 -5.479 1.00 50.44 212 GLY A CA 1
ATOM 1601 C C . GLY A 1 212 ? 42.478 28.467 -5.944 1.00 50.44 212 GLY A C 1
ATOM 1602 O O . GLY A 1 212 ? 43.094 29.469 -6.290 1.00 50.44 212 GLY A O 1
ATOM 1603 N N . HIS A 1 213 ? 43.027 27.248 -6.017 1.00 53.56 213 HIS A N 1
ATOM 1604 C CA . HIS A 1 213 ? 44.414 26.988 -6.439 1.00 53.56 213 HIS A CA 1
ATOM 1605 C C . HIS A 1 213 ? 44.601 26.511 -7.891 1.00 53.56 213 HIS A C 1
ATOM 1607 O O . HIS A 1 213 ? 45.700 26.625 -8.435 1.00 53.56 213 HIS A O 1
ATOM 1613 N N . ARG A 1 214 ? 43.563 25.991 -8.551 1.00 57.25 214 ARG A N 1
ATOM 1614 C CA . ARG A 1 214 ? 43.586 25.605 -9.972 1.00 57.25 214 ARG A CA 1
ATOM 1615 C C . ARG A 1 214 ? 42.294 26.123 -10.569 1.00 57.25 214 ARG A C 1
ATOM 1617 O O . ARG A 1 214 ? 41.239 25.653 -10.170 1.00 57.25 214 ARG A O 1
ATOM 1624 N N . ASN A 1 215 ? 42.358 27.082 -11.493 1.00 73.62 215 ASN A N 1
ATOM 1625 C CA . ASN A 1 215 ? 41.187 27.702 -12.127 1.00 73.62 215 ASN A CA 1
ATOM 1626 C C . ASN A 1 215 ? 40.408 26.681 -12.988 1.00 73.62 215 ASN A C 1
ATOM 1628 O O . ASN A 1 215 ? 40.434 26.715 -14.217 1.00 73.62 215 ASN A O 1
ATOM 1632 N N . TYR A 1 216 ? 39.753 25.720 -12.337 1.00 78.56 216 TYR A N 1
ATOM 1633 C CA . TYR A 1 216 ? 39.150 24.550 -12.963 1.00 78.56 216 TYR A CA 1
ATOM 1634 C C . TYR A 1 216 ? 37.903 24.932 -13.757 1.00 78.56 216 TYR A C 1
ATOM 1636 O O . TYR A 1 216 ? 37.596 24.317 -14.770 1.00 78.56 216 TYR A O 1
ATOM 1644 N N . ARG A 1 217 ? 37.260 26.039 -13.371 1.00 85.75 217 ARG A N 1
ATOM 1645 C CA . ARG A 1 217 ? 36.242 26.718 -14.172 1.00 85.75 217 ARG A CA 1
ATOM 1646 C C . ARG A 1 217 ? 36.775 27.143 -15.541 1.00 85.75 217 ARG A C 1
ATOM 1648 O O . ARG A 1 217 ? 36.133 26.863 -16.549 1.00 85.75 217 ARG A O 1
ATOM 1655 N N . ALA A 1 218 ? 37.951 27.775 -15.592 1.00 83.88 218 ALA A N 1
ATOM 1656 C CA . ALA A 1 218 ? 38.603 28.116 -16.858 1.00 83.88 218 ALA A CA 1
ATOM 1657 C C . ALA A 1 218 ? 39.040 26.873 -17.640 1.00 83.88 218 ALA A C 1
ATOM 1659 O O . ALA A 1 218 ? 38.902 26.847 -18.857 1.00 83.88 218 ALA A O 1
ATOM 1660 N N . TYR A 1 219 ? 39.507 25.830 -16.952 1.00 85.75 219 TYR A N 1
ATOM 1661 C CA . TYR A 1 219 ? 39.889 24.568 -17.584 1.00 85.75 219 TYR A CA 1
ATOM 1662 C C . TYR A 1 219 ? 38.698 23.847 -18.236 1.00 85.75 219 TYR A C 1
ATOM 1664 O O . TYR A 1 219 ? 38.751 23.548 -19.425 1.00 85.75 219 TYR A O 1
ATOM 1672 N N . LEU A 1 220 ? 37.604 23.620 -17.502 1.00 89.62 220 LEU A N 1
ATOM 1673 C CA . LEU A 1 220 ? 36.412 22.943 -18.023 1.00 89.62 220 LEU A CA 1
ATOM 1674 C C . LEU A 1 220 ? 35.682 23.787 -19.073 1.00 89.62 220 LEU A C 1
ATOM 1676 O O . LEU A 1 220 ? 35.241 23.248 -20.086 1.00 89.62 220 LEU A O 1
ATOM 1680 N N . GLY A 1 221 ? 35.601 25.108 -18.874 1.00 88.25 221 GLY A N 1
ATOM 1681 C CA . GLY A 1 221 ? 35.088 26.028 -19.891 1.00 88.25 221 GLY A CA 1
ATOM 1682 C C . GLY A 1 221 ? 35.946 26.023 -21.160 1.00 88.25 221 GLY A C 1
ATOM 1683 O O . GLY A 1 221 ? 35.412 25.976 -22.266 1.00 88.25 221 GLY A O 1
ATOM 1684 N N . GLY A 1 222 ? 37.273 25.995 -21.014 1.00 87.06 222 GLY A N 1
ATOM 1685 C CA . GLY A 1 222 ? 38.211 25.895 -22.129 1.00 87.06 222 GLY A CA 1
ATOM 1686 C C . GLY A 1 222 ? 38.092 24.571 -22.882 1.00 87.06 222 GLY A C 1
ATOM 1687 O O . GLY A 1 222 ? 38.008 24.575 -24.108 1.00 87.06 222 GLY A O 1
ATOM 1688 N N . GLU A 1 223 ? 38.016 23.436 -22.181 1.00 88.62 223 GLU A N 1
ATOM 1689 C CA . GLU A 1 223 ? 37.797 22.126 -22.812 1.00 88.62 223 GLU A CA 1
ATOM 1690 C C . GLU A 1 223 ? 36.463 22.065 -23.558 1.00 88.62 223 GLU A C 1
ATOM 1692 O O . GLU A 1 223 ? 36.413 21.576 -24.688 1.00 88.62 223 GLU A O 1
ATOM 1697 N N . PHE A 1 224 ? 35.396 22.596 -22.959 1.00 94.25 224 PHE A N 1
ATOM 1698 C CA . PHE A 1 224 ? 34.092 22.705 -23.603 1.00 94.25 224 PHE A CA 1
ATOM 1699 C C . PHE A 1 224 ? 34.172 23.532 -24.895 1.00 94.25 224 PHE A C 1
ATOM 1701 O O . PHE A 1 224 ? 33.717 23.075 -25.944 1.00 94.25 224 PHE A O 1
ATOM 1708 N N . ALA A 1 225 ? 34.811 24.705 -24.850 1.00 91.31 225 ALA A N 1
ATOM 1709 C CA . ALA A 1 225 ? 35.022 25.552 -26.024 1.00 91.31 225 ALA A CA 1
ATOM 1710 C C . ALA A 1 225 ? 35.857 24.846 -27.103 1.00 91.31 225 ALA A C 1
ATOM 1712 O O . ALA A 1 225 ? 35.498 24.849 -28.278 1.00 91.31 225 ALA A O 1
ATOM 1713 N N . THR A 1 226 ? 36.927 24.162 -26.699 1.00 86.38 226 THR A N 1
ATOM 1714 C CA . THR A 1 226 ? 37.826 23.437 -27.608 1.00 86.38 226 THR A CA 1
ATOM 1715 C C . THR A 1 226 ? 37.085 22.305 -28.325 1.00 86.38 226 THR A C 1
ATOM 1717 O O . THR A 1 226 ? 37.255 22.112 -29.530 1.00 86.38 226 THR A O 1
ATOM 1720 N N . ARG A 1 227 ? 36.209 21.581 -27.614 1.00 88.75 227 ARG A N 1
ATOM 1721 C CA . ARG A 1 227 ? 35.336 20.549 -28.198 1.00 88.75 227 ARG A CA 1
ATOM 1722 C C . ARG A 1 227 ? 34.313 21.142 -29.160 1.00 88.75 227 ARG A C 1
ATOM 1724 O O . ARG A 1 227 ? 34.148 20.622 -30.261 1.00 88.75 227 ARG A O 1
ATOM 1731 N N . LEU A 1 228 ? 33.686 22.257 -28.790 1.00 91.25 228 LEU A N 1
ATOM 1732 C CA . LEU A 1 228 ? 32.696 22.941 -29.624 1.00 91.25 228 LEU A CA 1
ATOM 1733 C C . LEU A 1 228 ? 33.309 23.465 -30.938 1.00 91.25 228 LEU A C 1
ATOM 1735 O O . LEU A 1 228 ? 32.713 23.321 -32.009 1.00 91.25 228 LEU A O 1
ATOM 1739 N N . LEU A 1 229 ? 34.537 23.986 -30.879 1.00 88.31 229 LEU A N 1
ATOM 1740 C CA . LEU A 1 229 ? 35.303 24.434 -32.048 1.00 88.31 229 LEU A CA 1
ATOM 1741 C C . LEU A 1 229 ? 35.896 23.279 -32.864 1.00 88.31 229 LEU A C 1
ATOM 1743 O O . LEU A 1 229 ? 36.290 23.478 -34.014 1.00 88.31 229 LEU A O 1
ATOM 1747 N N . GLY A 1 230 ? 35.924 22.063 -32.313 1.00 74.25 230 GLY A N 1
ATOM 1748 C CA . GLY A 1 230 ? 36.596 20.917 -32.928 1.00 74.25 230 GLY A CA 1
ATOM 1749 C C . GLY A 1 230 ? 38.123 21.059 -32.944 1.00 74.25 230 GLY A C 1
ATOM 1750 O O . GLY A 1 230 ? 38.772 20.522 -33.832 1.00 74.25 230 GLY A O 1
ATOM 1751 N N . GLN A 1 231 ? 38.688 21.808 -31.991 1.00 62.09 231 GLN A N 1
ATOM 1752 C CA . GLN A 1 231 ? 40.119 22.121 -31.876 1.00 62.09 231 GLN A CA 1
ATOM 1753 C C . GLN A 1 231 ? 40.914 21.106 -31.037 1.00 62.09 231 GLN A C 1
ATOM 1755 O O . GLN A 1 231 ? 42.138 21.202 -30.959 1.00 62.09 231 GLN A O 1
ATOM 1760 N N . LEU A 1 232 ? 40.258 20.113 -30.421 1.00 50.09 232 LEU A N 1
ATOM 1761 C CA . LEU A 1 232 ? 40.969 18.971 -29.851 1.00 50.09 232 LEU A CA 1
ATOM 1762 C C . LEU A 1 232 ? 41.512 18.142 -31.015 1.00 50.09 232 LEU A C 1
ATOM 1764 O O . LEU A 1 232 ? 40.761 17.460 -31.709 1.00 50.09 232 LEU A O 1
ATOM 1768 N N . GLY A 1 233 ? 42.826 18.215 -31.219 1.00 39.38 233 GLY A N 1
ATOM 1769 C CA . GLY A 1 233 ? 43.577 17.364 -32.130 1.00 39.38 233 GLY A CA 1
ATOM 1770 C C . GLY A 1 233 ? 43.576 15.900 -31.688 1.00 39.38 233 GLY A C 1
ATOM 1771 O O . GLY A 1 233 ? 44.599 15.380 -31.271 1.00 39.38 233 GLY A O 1
ATOM 1772 N N . TYR A 1 234 ? 42.442 15.225 -31.839 1.00 33.22 234 TYR A N 1
ATOM 1773 C CA . TYR A 1 234 ? 42.415 13.916 -32.483 1.00 33.22 234 TYR A CA 1
ATOM 1774 C C . TYR A 1 234 ? 41.765 14.149 -33.845 1.00 33.22 234 TYR A C 1
ATOM 1776 O O . TYR A 1 234 ? 40.547 14.114 -34.007 1.00 33.22 234 TYR A O 1
ATOM 1784 N N . GLY A 1 235 ? 42.605 14.554 -34.796 1.00 31.42 235 GLY A N 1
ATOM 1785 C CA . GLY A 1 235 ? 42.176 15.080 -36.080 1.00 31.42 235 GLY A CA 1
ATOM 1786 C C . GLY A 1 235 ? 41.448 14.056 -36.946 1.00 31.42 235 GLY A C 1
ATOM 1787 O O . GLY A 1 235 ? 41.900 12.929 -37.136 1.00 31.42 235 GLY A O 1
ATOM 1788 N N . ARG A 1 236 ? 40.388 14.528 -37.596 1.00 27.02 236 ARG A N 1
ATOM 1789 C CA . ARG A 1 236 ? 40.234 14.306 -39.032 1.00 27.02 236 ARG A CA 1
ATOM 1790 C C . ARG A 1 236 ? 40.462 15.626 -39.754 1.00 27.02 236 ARG A C 1
ATOM 1792 O O . ARG A 1 236 ? 39.747 16.579 -39.452 1.00 27.02 236 ARG A O 1
ATOM 1799 N N . PRO A 1 237 ? 41.418 15.704 -40.691 1.00 30.94 237 PRO A N 1
ATOM 1800 C CA . PRO A 1 237 ? 41.434 16.773 -41.678 1.00 30.94 237 PRO A CA 1
ATOM 1801 C C . PRO A 1 237 ? 40.177 16.683 -42.555 1.00 30.94 237 PRO A C 1
ATOM 1803 O O . PRO A 1 237 ? 39.671 15.586 -42.807 1.00 30.94 237 PRO A O 1
ATOM 1806 N N . ALA A 1 238 ? 39.702 17.828 -43.050 1.00 31.34 238 ALA A N 1
ATOM 1807 C CA . ALA A 1 238 ? 38.832 17.856 -44.223 1.00 31.34 238 ALA A CA 1
ATOM 1808 C C . ALA A 1 238 ? 39.573 17.221 -45.422 1.00 31.34 238 ALA A C 1
ATOM 1810 O O . ALA A 1 238 ? 40.802 17.338 -45.495 1.00 31.34 238 ALA A O 1
ATOM 1811 N N . PRO A 1 239 ? 38.870 16.532 -46.338 1.00 30.62 239 PRO A N 1
ATOM 1812 C CA . PRO A 1 239 ? 39.512 15.875 -47.468 1.00 30.62 239 PRO A CA 1
ATOM 1813 C C . PRO A 1 239 ? 40.226 16.914 -48.352 1.00 30.62 239 PRO A C 1
ATOM 1815 O O . PRO A 1 239 ? 39.629 17.945 -48.668 1.00 30.62 239 PRO A O 1
ATOM 1818 N N . PRO A 1 240 ? 41.477 16.663 -48.778 1.00 32.53 240 PRO A N 1
ATOM 1819 C CA . PRO A 1 240 ? 42.009 17.324 -49.957 1.00 32.53 240 PRO A CA 1
ATOM 1820 C C . PRO A 1 240 ? 41.189 16.880 -51.174 1.00 32.53 240 PRO A C 1
ATOM 1822 O O . PRO A 1 240 ? 40.795 15.713 -51.264 1.00 32.53 240 PRO A O 1
ATOM 1825 N N . GLU A 1 241 ? 40.962 17.790 -52.124 1.00 34.38 241 GLU A N 1
ATOM 1826 C CA . GLU A 1 241 ? 40.634 17.395 -53.496 1.00 34.38 241 GLU A CA 1
ATOM 1827 C C . GLU A 1 241 ? 41.621 16.313 -53.945 1.00 34.38 241 GLU A C 1
ATOM 1829 O O . GLU A 1 241 ? 42.829 16.460 -53.769 1.00 34.38 241 GLU A O 1
ATOM 1834 N N . ILE A 1 242 ? 41.098 15.212 -54.482 1.00 33.34 242 ILE A N 1
ATOM 1835 C CA . ILE A 1 242 ? 41.879 14.083 -54.986 1.00 33.34 242 ILE A CA 1
ATOM 1836 C C . ILE A 1 242 ? 42.429 14.449 -56.374 1.00 33.34 242 ILE A C 1
ATOM 1838 O O . ILE A 1 242 ? 41.631 14.567 -57.306 1.00 33.34 242 ILE A O 1
ATOM 1842 N N . PRO A 1 243 ? 43.757 14.500 -56.601 1.00 38.50 243 PRO A N 1
ATOM 1843 C CA . PRO A 1 243 ? 44.329 14.039 -57.855 1.00 38.50 243 PRO A CA 1
ATOM 1844 C C . PRO A 1 243 ? 44.465 12.509 -57.794 1.00 38.50 243 PRO A C 1
ATOM 1846 O O . PRO A 1 243 ? 44.794 11.936 -56.755 1.00 38.50 243 PRO A O 1
ATOM 1849 N N . ALA A 1 244 ? 44.163 11.855 -58.914 1.00 34.72 244 ALA A N 1
ATOM 1850 C CA . ALA A 1 244 ? 43.984 10.409 -59.060 1.00 34.72 244 ALA A CA 1
ATOM 1851 C C . ALA A 1 244 ? 45.092 9.523 -58.433 1.00 34.72 244 ALA A C 1
ATOM 1853 O O . ALA A 1 244 ? 46.266 9.899 -58.445 1.00 34.72 244 ALA A O 1
ATOM 1854 N N . PRO A 1 245 ? 44.759 8.304 -57.955 1.00 34.81 245 PRO A N 1
ATOM 1855 C CA . PRO A 1 245 ? 45.742 7.398 -57.370 1.00 34.81 245 PRO A CA 1
ATOM 1856 C C . PRO A 1 245 ? 46.534 6.636 -58.447 1.00 34.81 245 PRO A C 1
ATOM 1858 O O . PRO A 1 245 ? 45.927 6.038 -59.340 1.00 34.81 245 PRO A O 1
ATOM 1861 N N . PRO A 1 246 ? 47.866 6.510 -58.317 1.00 43.16 246 PRO A N 1
ATOM 1862 C CA . PRO A 1 246 ? 48.587 5.362 -58.830 1.00 43.16 246 PRO A CA 1
ATOM 1863 C C . PRO A 1 246 ? 48.611 4.244 -57.769 1.00 43.16 246 PRO A C 1
ATOM 1865 O O . PRO A 1 246 ? 49.125 4.407 -56.666 1.00 43.16 246 PRO A O 1
ATOM 1868 N N . THR A 1 247 ? 48.014 3.108 -58.138 1.00 48.62 247 THR A N 1
ATOM 1869 C CA . THR A 1 247 ? 48.296 1.731 -57.680 1.00 48.62 247 THR A CA 1
ATOM 1870 C C . THR A 1 247 ? 48.468 1.483 -56.171 1.00 48.62 247 THR A C 1
ATOM 1872 O O . THR A 1 247 ? 49.482 0.942 -55.734 1.00 48.62 247 THR A O 1
ATOM 1875 N N . GLY A 1 248 ? 47.443 1.799 -55.376 1.00 50.34 248 GLY A N 1
ATOM 1876 C CA . GLY A 1 248 ? 47.153 1.060 -54.138 1.00 50.34 248 GLY A CA 1
ATOM 1877 C C . GLY A 1 248 ? 46.310 -0.193 -54.439 1.00 50.34 248 GLY A C 1
ATOM 1878 O O . GLY A 1 248 ? 45.706 -0.255 -55.514 1.00 50.34 248 GLY A O 1
ATOM 1879 N N . PRO A 1 249 ? 46.258 -1.199 -53.540 1.00 57.22 249 PRO A N 1
ATOM 1880 C CA . PRO A 1 249 ? 45.412 -2.377 -53.732 1.00 57.22 249 PRO A CA 1
ATOM 1881 C C . PRO A 1 249 ? 43.968 -1.946 -54.034 1.00 57.22 249 PRO A C 1
ATOM 1883 O O . PRO A 1 249 ? 43.497 -0.963 -53.452 1.00 57.22 249 PRO A O 1
ATOM 1886 N N . PRO A 1 250 ? 43.275 -2.641 -54.953 1.00 68.38 250 PRO A N 1
ATOM 1887 C CA . PRO A 1 250 ? 41.974 -2.209 -55.437 1.00 68.38 250 PRO A CA 1
ATOM 1888 C C . PRO A 1 250 ? 40.987 -2.036 -54.272 1.00 68.38 250 PRO A C 1
ATOM 1890 O O . PRO A 1 250 ? 41.026 -2.829 -53.320 1.00 68.38 250 PRO A O 1
ATOM 1893 N N . PRO A 1 251 ? 40.110 -1.016 -54.333 1.00 78.38 251 PRO A N 1
ATOM 1894 C CA . PRO A 1 251 ? 39.093 -0.812 -53.318 1.00 78.38 251 PRO A CA 1
ATOM 1895 C C . PRO A 1 251 ? 38.240 -2.069 -53.171 1.00 78.38 251 PRO A C 1
ATOM 1897 O O . PRO A 1 251 ? 37.873 -2.723 -54.149 1.00 78.38 251 PRO A O 1
ATOM 1900 N N . VAL A 1 252 ? 37.948 -2.421 -51.925 1.00 87.69 252 VAL A N 1
ATOM 1901 C CA . VAL A 1 252 ? 37.097 -3.558 -51.594 1.00 87.69 252 VAL A CA 1
ATOM 1902 C C . VAL A 1 252 ? 35.683 -3.238 -52.061 1.00 87.69 252 VAL A C 1
ATOM 1904 O O . VAL A 1 252 ? 35.062 -2.302 -51.559 1.00 87.69 252 VAL A O 1
ATOM 1907 N N . THR A 1 253 ? 35.183 -4.022 -53.012 1.00 89.94 253 THR A N 1
ATOM 1908 C CA . THR A 1 253 ? 33.829 -3.901 -53.576 1.00 89.94 253 THR A CA 1
ATOM 1909 C C . THR A 1 253 ? 32.809 -4.823 -52.902 1.00 89.94 253 THR A C 1
ATOM 1911 O O . THR A 1 253 ? 31.616 -4.694 -53.149 1.00 89.94 253 THR A O 1
ATOM 1914 N N . SER A 1 254 ? 33.262 -5.743 -52.043 1.00 90.88 254 SER A N 1
ATOM 1915 C CA . SER A 1 254 ? 32.428 -6.637 -51.235 1.00 90.88 254 SER A CA 1
ATOM 1916 C C . SER A 1 254 ? 33.178 -7.063 -49.975 1.00 90.88 254 SER A C 1
ATOM 1918 O O . SER A 1 254 ? 34.362 -7.399 -50.052 1.00 90.88 254 SER A O 1
ATOM 1920 N N . VAL A 1 255 ? 32.498 -7.076 -48.825 1.00 90.06 255 VAL A N 1
ATOM 1921 C CA . VAL A 1 255 ? 33.076 -7.569 -47.561 1.00 90.06 255 VAL A CA 1
ATOM 1922 C C . VAL A 1 255 ? 32.954 -9.087 -47.384 1.00 90.06 255 VAL A C 1
ATOM 1924 O O . VAL A 1 255 ? 33.577 -9.661 -46.491 1.00 90.06 255 VAL A O 1
ATOM 1927 N N . ASN A 1 256 ? 32.175 -9.755 -48.238 1.00 90.50 256 ASN A N 1
ATOM 1928 C CA . ASN A 1 256 ? 31.967 -11.197 -48.152 1.00 90.50 256 ASN A CA 1
ATOM 1929 C C . ASN A 1 256 ? 33.262 -11.960 -48.464 1.00 90.50 256 ASN A C 1
ATOM 1931 O O . ASN A 1 256 ? 33.921 -11.702 -49.470 1.00 90.50 256 ASN A O 1
ATOM 1935 N N . GLY A 1 257 ? 33.609 -12.924 -47.607 1.00 84.88 257 GLY A N 1
ATOM 1936 C CA . GLY A 1 257 ? 34.815 -13.747 -47.759 1.00 84.88 257 GLY A CA 1
ATOM 1937 C C . GLY A 1 257 ? 36.114 -13.072 -47.308 1.00 84.88 257 GLY A C 1
ATOM 1938 O O . GLY A 1 257 ? 37.185 -13.658 -47.466 1.00 84.88 257 GLY A O 1
ATOM 1939 N N . LEU A 1 258 ? 36.049 -11.866 -46.735 1.00 92.44 258 LEU A N 1
ATOM 1940 C CA . LEU A 1 258 ? 37.203 -11.265 -46.073 1.00 92.44 258 LEU A CA 1
ATOM 1941 C C . LEU A 1 258 ? 37.558 -12.033 -44.795 1.00 92.44 258 LEU A C 1
ATOM 1943 O O . LEU A 1 258 ? 36.679 -12.461 -44.052 1.00 92.44 258 LEU A O 1
ATOM 1947 N N . ALA A 1 259 ? 38.859 -12.178 -44.540 1.00 92.62 259 ALA A N 1
ATOM 1948 C CA . ALA A 1 259 ? 39.353 -12.829 -43.334 1.00 92.62 259 ALA A CA 1
ATOM 1949 C C . ALA A 1 259 ? 39.073 -11.980 -42.085 1.00 92.62 259 ALA A C 1
ATOM 1951 O O . ALA A 1 259 ? 39.178 -10.748 -42.126 1.00 92.62 259 ALA A O 1
ATOM 1952 N N . ASP A 1 260 ? 38.790 -12.646 -40.967 1.00 93.56 260 ASP A N 1
ATOM 1953 C CA . ASP A 1 260 ? 38.647 -12.001 -39.664 1.00 93.56 260 ASP A CA 1
ATOM 1954 C C . ASP A 1 260 ? 39.907 -11.201 -39.300 1.00 93.56 260 ASP A C 1
ATOM 1956 O O . ASP A 1 260 ? 41.041 -11.576 -39.605 1.00 93.56 260 ASP A O 1
ATOM 1960 N N . GLY A 1 261 ? 39.697 -10.038 -38.692 1.00 91.00 261 GLY A N 1
ATOM 1961 C CA . GLY A 1 261 ? 40.738 -9.065 -38.395 1.00 91.00 261 GLY A CA 1
ATOM 1962 C C . GLY A 1 261 ? 41.098 -8.125 -39.549 1.00 91.00 261 GLY A C 1
ATOM 1963 O O . GLY A 1 261 ? 41.804 -7.150 -39.278 1.00 91.00 261 GLY A O 1
ATOM 1964 N N . THR A 1 262 ? 40.604 -8.352 -40.779 1.00 94.12 262 THR A N 1
ATOM 1965 C CA . THR A 1 262 ? 40.767 -7.412 -41.909 1.00 94.12 262 THR A CA 1
ATOM 1966 C C . THR A 1 262 ? 40.195 -6.048 -41.538 1.00 94.12 262 THR A C 1
ATOM 1968 O O . THR A 1 262 ? 39.051 -5.959 -41.094 1.00 94.12 262 THR A O 1
ATOM 1971 N N . VAL A 1 263 ? 40.978 -4.990 -41.752 1.00 93.12 263 VAL A N 1
ATOM 1972 C CA . VAL A 1 263 ? 40.571 -3.610 -41.474 1.00 93.12 263 VAL A CA 1
ATOM 1973 C C . VAL A 1 263 ? 40.142 -2.932 -42.767 1.00 93.12 263 VAL A C 1
ATOM 1975 O O . VAL A 1 263 ? 40.860 -2.953 -43.770 1.00 93.12 263 VAL A O 1
ATOM 1978 N N . LEU A 1 264 ? 38.969 -2.317 -42.736 1.00 92.38 264 LEU A N 1
ATOM 1979 C CA . LEU A 1 264 ? 38.377 -1.566 -43.830 1.00 92.38 264 LEU A CA 1
ATOM 1980 C C . LEU A 1 264 ? 38.236 -0.105 -43.420 1.00 92.38 264 LEU A C 1
ATOM 1982 O O . LEU A 1 264 ? 37.870 0.193 -42.286 1.00 92.38 264 LEU A O 1
ATOM 1986 N N . VAL A 1 265 ? 38.493 0.807 -44.349 1.00 88.75 265 VAL A N 1
ATOM 1987 C CA . VAL A 1 265 ? 38.216 2.233 -44.173 1.00 88.75 265 VAL A CA 1
ATOM 1988 C C . VAL A 1 265 ? 37.316 2.701 -45.301 1.00 88.75 265 VAL A C 1
ATOM 1990 O O . VAL A 1 265 ? 37.634 2.553 -46.480 1.00 88.75 265 VAL A O 1
ATOM 1993 N N . THR A 1 266 ? 36.158 3.241 -44.953 1.00 82.44 266 THR A N 1
ATOM 1994 C CA . THR A 1 266 ? 35.209 3.767 -45.937 1.00 82.44 266 THR A CA 1
ATOM 1995 C C . THR A 1 266 ? 35.724 5.106 -46.469 1.00 82.44 266 THR A C 1
ATOM 1997 O O . THR A 1 266 ? 36.015 5.987 -45.670 1.00 82.44 266 THR A O 1
ATOM 2000 N N . SER A 1 267 ? 35.854 5.315 -47.773 1.00 79.69 267 SER A N 1
ATOM 2001 C CA . SER A 1 267 ? 36.378 6.566 -48.343 1.00 79.69 267 SER A CA 1
ATOM 2002 C C . SER A 1 267 ? 35.402 7.745 -48.251 1.00 79.69 267 SER A C 1
ATOM 2004 O O . SER A 1 267 ? 35.832 8.893 -48.293 1.00 79.69 267 SER A O 1
ATOM 2006 N N . ASP A 1 268 ? 34.108 7.468 -48.096 1.00 69.81 268 ASP A N 1
ATOM 2007 C CA . ASP A 1 268 ? 32.998 8.424 -48.052 1.00 69.81 268 ASP A CA 1
ATOM 2008 C C . ASP A 1 268 ? 32.697 8.934 -46.632 1.00 69.81 268 ASP A C 1
ATOM 2010 O O . ASP A 1 268 ? 32.661 10.141 -46.403 1.00 69.81 268 ASP A O 1
ATOM 2014 N N . THR A 1 269 ? 32.520 8.042 -45.653 1.00 73.19 269 THR A N 1
ATOM 2015 C CA . THR A 1 269 ? 32.264 8.428 -44.246 1.00 73.19 269 THR A CA 1
ATOM 2016 C C . THR A 1 269 ? 33.541 8.435 -43.412 1.00 73.19 269 THR A C 1
ATOM 2018 O O . THR A 1 269 ? 33.599 8.998 -42.315 1.00 73.19 269 THR A O 1
ATOM 2021 N N . GLY A 1 270 ? 34.592 7.787 -43.913 1.00 77.44 270 GLY A N 1
ATOM 2022 C CA . GLY A 1 270 ? 35.839 7.559 -43.206 1.00 77.44 270 GLY A CA 1
ATOM 2023 C C . GLY A 1 270 ? 35.738 6.636 -41.976 1.00 77.44 270 GLY A C 1
ATOM 2024 O O . GLY A 1 270 ? 36.724 6.475 -41.261 1.00 77.44 270 GLY A O 1
ATOM 2025 N N . ARG A 1 271 ? 34.600 6.019 -41.678 1.00 82.38 271 ARG A N 1
ATOM 2026 C CA . ARG A 1 271 ? 34.536 5.035 -40.593 1.00 82.38 271 ARG A CA 1
ATOM 2027 C C . ARG A 1 271 ? 35.506 3.875 -40.837 1.00 82.38 271 ARG A C 1
ATOM 2029 O O . ARG A 1 271 ? 35.796 3.505 -41.977 1.00 82.38 271 ARG A O 1
ATOM 2036 N N . VAL A 1 272 ? 36.029 3.334 -39.740 1.00 84.38 272 VAL A N 1
ATOM 2037 C CA . VAL A 1 272 ? 36.927 2.181 -39.759 1.00 84.38 272 VAL A CA 1
ATOM 2038 C C . VAL A 1 272 ? 36.168 0.977 -39.230 1.00 84.38 272 VAL A C 1
ATOM 2040 O O . VAL A 1 272 ? 35.531 1.044 -38.180 1.00 84.38 272 VAL A O 1
ATOM 2043 N N . TYR A 1 273 ? 36.240 -0.112 -39.978 1.00 92.38 273 TYR A N 1
ATOM 2044 C CA . TYR A 1 273 ? 35.561 -1.360 -39.687 1.00 92.38 273 TYR A CA 1
ATOM 2045 C C . TYR A 1 273 ? 36.576 -2.486 -39.590 1.00 92.38 273 TYR A C 1
ATOM 2047 O O . TYR A 1 273 ? 37.572 -2.501 -40.318 1.00 92.38 273 TYR A O 1
ATOM 2055 N N . ARG A 1 274 ? 36.314 -3.452 -38.719 1.00 94.06 274 ARG A N 1
ATOM 2056 C CA . ARG A 1 274 ? 37.113 -4.660 -38.586 1.00 94.06 274 ARG A CA 1
ATOM 2057 C C . ARG A 1 274 ? 36.237 -5.885 -38.766 1.00 94.06 274 ARG A C 1
ATOM 2059 O O . ARG A 1 274 ? 35.187 -5.998 -38.145 1.00 94.06 274 ARG A O 1
ATOM 2066 N N . MET A 1 275 ? 36.667 -6.797 -39.630 1.00 95.06 275 MET A N 1
ATOM 2067 C CA . MET A 1 275 ? 35.910 -8.015 -39.905 1.00 95.06 275 MET A CA 1
ATOM 2068 C C . MET A 1 275 ? 35.952 -8.949 -38.691 1.00 95.06 275 MET A C 1
ATOM 2070 O O . MET A 1 275 ? 37.038 -9.320 -38.242 1.00 95.06 275 MET A O 1
ATOM 2074 N N . VAL A 1 276 ? 34.787 -9.331 -38.174 1.00 95.75 276 VAL A N 1
ATOM 2075 C CA . VAL A 1 276 ? 34.623 -10.305 -37.086 1.00 95.75 276 VAL A CA 1
ATOM 2076 C C . VAL A 1 276 ? 33.533 -11.284 -37.485 1.00 95.75 276 VAL A C 1
ATOM 2078 O O . VAL A 1 276 ? 32.394 -10.884 -37.725 1.00 95.75 276 VAL A O 1
ATOM 2081 N N . GLY A 1 277 ? 33.857 -12.571 -37.585 1.00 93.38 277 GLY A N 1
ATOM 2082 C CA . GLY A 1 277 ? 32.896 -13.583 -38.002 1.00 93.38 277 GLY A CA 1
ATOM 2083 C C . GLY A 1 277 ? 32.242 -13.286 -39.354 1.00 93.38 277 GLY A C 1
ATOM 2084 O O . GLY A 1 277 ? 31.078 -13.637 -39.544 1.00 93.38 277 GLY A O 1
ATOM 2085 N N . GLY A 1 278 ? 32.953 -12.611 -40.263 1.00 92.88 278 GLY A N 1
ATOM 2086 C CA . GLY A 1 278 ? 32.430 -12.149 -41.554 1.00 92.88 278 GLY A CA 1
ATOM 2087 C C . GLY A 1 278 ? 31.609 -10.849 -41.534 1.00 92.88 278 GLY A C 1
ATOM 2088 O O . GLY A 1 278 ? 31.258 -10.371 -42.611 1.00 92.88 278 GLY A O 1
ATOM 2089 N N . ALA A 1 279 ? 31.338 -10.239 -40.376 1.00 95.19 279 ALA A N 1
ATOM 2090 C CA . ALA A 1 279 ? 30.645 -8.952 -40.281 1.00 95.19 279 ALA A CA 1
ATOM 2091 C C . ALA A 1 279 ? 31.626 -7.778 -40.109 1.00 95.19 279 ALA A C 1
ATOM 2093 O O . ALA A 1 279 ? 32.600 -7.905 -39.362 1.00 95.19 279 ALA A O 1
ATOM 2094 N N . PRO A 1 280 ? 31.399 -6.634 -40.778 1.00 94.50 280 PRO A N 1
ATOM 2095 C CA . PRO A 1 280 ? 32.224 -5.443 -40.617 1.00 94.50 280 PRO A CA 1
ATOM 2096 C C . PRO A 1 280 ? 31.828 -4.688 -39.341 1.00 94.50 280 PRO A C 1
ATOM 2098 O O . PRO A 1 280 ? 30.921 -3.865 -39.352 1.00 94.50 280 PRO A O 1
ATOM 2101 N N . ILE A 1 281 ? 32.529 -4.942 -38.238 1.00 92.62 281 ILE A N 1
ATOM 2102 C CA . ILE A 1 281 ? 32.279 -4.289 -36.949 1.00 92.62 281 ILE A CA 1
ATOM 2103 C C . ILE A 1 281 ? 32.930 -2.916 -36.910 1.00 92.62 281 ILE A C 1
ATOM 2105 O O . ILE A 1 281 ? 34.135 -2.792 -37.134 1.00 92.62 281 ILE A O 1
ATOM 2109 N N . TRP A 1 282 ? 32.157 -1.877 -36.601 1.00 88.25 282 TRP A N 1
ATOM 2110 C CA . TRP A 1 282 ? 32.714 -0.537 -36.454 1.00 88.25 282 TRP A CA 1
ATOM 2111 C C . TRP A 1 282 ? 33.595 -0.438 -35.215 1.00 88.25 282 TRP A C 1
ATOM 2113 O O . TRP A 1 282 ? 33.148 -0.748 -34.116 1.00 88.25 282 TRP A O 1
ATOM 2123 N N . ILE A 1 283 ? 34.815 0.067 -35.394 1.00 80.75 283 ILE A N 1
ATOM 2124 C CA . ILE A 1 283 ? 35.731 0.381 -34.299 1.00 80.75 283 ILE A CA 1
ATOM 2125 C C . ILE A 1 283 ? 35.896 1.895 -34.181 1.00 80.75 283 ILE A C 1
ATOM 2127 O O . ILE A 1 283 ? 36.113 2.606 -35.166 1.00 80.75 283 ILE A O 1
ATOM 2131 N N . SER A 1 284 ? 35.805 2.414 -32.957 1.00 76.00 284 SER A N 1
ATOM 2132 C CA . SER A 1 284 ? 35.828 3.865 -32.722 1.00 76.00 284 SER A CA 1
ATOM 2133 C C . SER A 1 284 ? 37.235 4.450 -32.582 1.00 76.00 284 SER A C 1
ATOM 2135 O O . SER A 1 284 ? 37.385 5.668 -32.500 1.00 76.00 284 SER A O 1
ATOM 2137 N N . SER A 1 285 ? 38.262 3.604 -32.502 1.00 74.25 285 SER A N 1
ATOM 2138 C CA . SER A 1 285 ? 39.647 3.994 -32.247 1.00 74.25 285 SER A CA 1
ATOM 2139 C C . SER A 1 285 ? 40.621 3.058 -32.953 1.00 74.25 285 SER A C 1
ATOM 2141 O O . SER A 1 285 ? 40.396 1.854 -33.042 1.00 74.25 285 SER A O 1
ATOM 2143 N N . CYS A 1 286 ? 41.733 3.631 -33.412 1.00 75.44 286 CYS A N 1
ATOM 2144 C CA . CYS A 1 286 ? 42.875 2.907 -33.970 1.00 75.44 286 CYS A CA 1
ATOM 2145 C C . CYS A 1 286 ? 44.050 2.783 -32.990 1.00 75.44 286 CYS A C 1
ATOM 2147 O O . CYS A 1 286 ? 45.151 2.400 -33.392 1.00 75.44 286 CYS A O 1
ATOM 2149 N N . ALA A 1 287 ? 43.835 3.122 -31.714 1.00 74.81 287 ALA A N 1
ATOM 2150 C CA . ALA A 1 287 ? 44.818 2.913 -30.655 1.00 74.81 287 ALA A CA 1
ATOM 2151 C C . ALA A 1 287 ? 45.219 1.429 -30.550 1.00 74.81 287 ALA A C 1
ATOM 2153 O O . ALA A 1 287 ? 44.531 0.552 -31.065 1.00 74.81 287 ALA A O 1
ATOM 2154 N N . ASN A 1 288 ? 46.351 1.143 -29.900 1.00 75.44 288 ASN A N 1
ATOM 2155 C CA . ASN A 1 288 ? 46.836 -0.224 -29.654 1.00 75.44 288 ASN A CA 1
ATOM 2156 C C . ASN A 1 288 ? 46.967 -1.099 -30.917 1.00 75.44 288 ASN A C 1
ATOM 2158 O O . ASN A 1 288 ? 46.802 -2.314 -30.857 1.00 75.44 288 ASN A O 1
ATOM 2162 N N . ASN A 1 289 ? 47.282 -0.482 -32.064 1.00 80.62 289 ASN A N 1
ATOM 2163 C CA . ASN A 1 289 ? 47.442 -1.169 -33.347 1.00 80.62 289 ASN A CA 1
ATOM 2164 C C . ASN A 1 289 ? 46.179 -1.940 -33.794 1.00 80.62 289 ASN A C 1
ATOM 2166 O O . ASN A 1 289 ? 46.281 -3.006 -34.397 1.00 80.62 289 ASN A O 1
ATOM 2170 N N . LEU A 1 290 ? 44.985 -1.403 -33.511 1.00 81.50 290 LEU A N 1
ATOM 2171 C CA . LEU A 1 290 ? 43.704 -1.982 -33.946 1.00 81.50 290 LEU A CA 1
ATOM 2172 C C . LEU A 1 290 ? 43.414 -1.795 -35.447 1.00 81.50 290 LEU A C 1
ATOM 2174 O O . LEU A 1 290 ? 42.565 -2.495 -35.995 1.00 81.50 290 LEU A O 1
ATOM 2178 N N . CYS A 1 291 ? 44.134 -0.892 -36.123 1.00 85.19 291 CYS A N 1
ATOM 2179 C CA . CYS A 1 291 ? 43.921 -0.555 -37.535 1.00 85.19 291 CYS A CA 1
ATOM 2180 C C . CYS A 1 291 ? 45.128 -0.849 -38.452 1.00 85.19 291 CYS A C 1
ATOM 2182 O O . CYS A 1 291 ? 45.565 0.053 -39.175 1.00 85.19 291 CYS A O 1
ATOM 2184 N N . PRO A 1 292 ? 45.717 -2.059 -38.452 1.00 84.38 292 PRO A N 1
ATOM 2185 C CA . PRO A 1 292 ? 46.839 -2.344 -39.335 1.00 84.38 292 PRO A CA 1
ATOM 2186 C C . PRO A 1 292 ? 46.363 -2.451 -40.791 1.00 84.38 292 PRO A C 1
ATOM 2188 O O . PRO A 1 292 ? 45.415 -3.174 -41.088 1.00 84.38 292 PRO A O 1
ATOM 2191 N N . ASN A 1 293 ? 47.063 -1.770 -41.704 1.00 85.62 293 ASN A N 1
ATOM 2192 C CA . ASN A 1 293 ? 46.890 -1.885 -43.160 1.00 85.62 293 ASN A CA 1
ATOM 2193 C C . ASN A 1 293 ? 45.423 -1.746 -43.646 1.00 85.62 293 ASN A C 1
ATOM 2195 O O . ASN A 1 293 ? 44.903 -2.669 -44.282 1.00 85.62 293 ASN A O 1
ATOM 2199 N N . PRO A 1 294 ? 44.735 -0.621 -43.360 1.00 85.50 294 PRO A N 1
ATOM 2200 C CA . PRO A 1 294 ? 43.327 -0.457 -43.709 1.00 85.50 294 PRO A CA 1
ATOM 2201 C C . PRO A 1 294 ? 43.124 -0.461 -45.230 1.00 85.50 294 PRO A C 1
ATOM 2203 O O . PRO A 1 294 ? 43.788 0.273 -45.964 1.00 85.50 294 PRO A O 1
ATOM 2206 N N . ARG A 1 295 ? 42.181 -1.273 -45.715 1.00 90.56 295 ARG A N 1
ATOM 2207 C CA . ARG A 1 295 ? 41.821 -1.350 -47.139 1.00 90.56 295 ARG A CA 1
ATOM 2208 C C . ARG A 1 295 ? 40.668 -0.384 -47.447 1.00 90.56 295 ARG A C 1
ATOM 2210 O O . ARG A 1 295 ? 39.675 -0.401 -46.719 1.00 90.56 295 ARG A O 1
ATOM 2217 N N . PRO A 1 296 ? 40.751 0.432 -48.510 1.00 85.81 296 PRO A N 1
ATOM 2218 C CA . PRO A 1 296 ? 39.690 1.376 -48.848 1.00 85.81 296 PRO A CA 1
ATOM 2219 C C . PRO A 1 296 ? 38.423 0.660 -49.346 1.00 85.81 296 PRO A C 1
ATOM 2221 O O . PRO A 1 296 ? 38.506 -0.310 -50.101 1.00 85.81 296 PRO A O 1
ATOM 2224 N N . THR A 1 297 ? 37.250 1.146 -48.944 1.00 91.12 297 THR A N 1
ATOM 2225 C CA . THR A 1 297 ? 35.914 0.690 -49.381 1.00 91.12 297 THR A CA 1
ATOM 2226 C C . THR A 1 297 ? 34.904 1.849 -49.307 1.00 91.12 297 THR A C 1
ATOM 2228 O O . THR A 1 297 ? 35.325 2.987 -49.140 1.00 91.12 297 THR A O 1
ATOM 2231 N N . THR A 1 298 ? 33.594 1.616 -49.419 1.00 86.81 298 THR A N 1
ATOM 2232 C CA . THR A 1 298 ? 32.539 2.634 -49.204 1.00 86.81 298 THR A CA 1
ATOM 2233 C C . THR A 1 298 ? 31.531 2.167 -48.158 1.00 86.81 298 THR A C 1
ATOM 2235 O O . THR A 1 298 ? 31.399 0.966 -47.914 1.00 86.81 298 THR A O 1
ATOM 2238 N N . GLN A 1 299 ? 30.776 3.087 -47.554 1.00 88.38 299 GLN A N 1
ATOM 2239 C CA . GLN A 1 299 ? 29.737 2.724 -46.584 1.00 88.38 299 GLN A CA 1
ATOM 2240 C C . GLN A 1 299 ? 28.650 1.836 -47.206 1.00 88.38 299 GLN A C 1
ATOM 2242 O O . GLN A 1 299 ? 28.124 0.950 -46.542 1.00 88.38 299 GLN A O 1
ATOM 2247 N N . ALA A 1 300 ? 28.349 2.014 -48.495 1.00 86.25 300 ALA A N 1
ATOM 2248 C CA . ALA A 1 300 ? 27.409 1.152 -49.211 1.00 86.25 300 ALA A CA 1
ATOM 2249 C C . ALA A 1 300 ? 27.873 -0.317 -49.251 1.00 86.25 300 ALA A C 1
ATOM 2251 O O . ALA A 1 300 ? 27.058 -1.221 -49.079 1.00 86.25 300 ALA A O 1
ATOM 2252 N N . VAL A 1 301 ? 29.177 -0.561 -49.426 1.00 90.19 301 VAL A N 1
ATOM 2253 C CA . VAL A 1 301 ? 29.760 -1.914 -49.413 1.00 90.19 301 VAL A CA 1
ATOM 2254 C C . VAL A 1 301 ? 29.732 -2.521 -48.008 1.00 90.19 301 VAL A C 1
ATOM 2256 O O . VAL A 1 301 ? 29.467 -3.714 -47.873 1.00 90.19 301 VAL A O 1
ATOM 2259 N N . ILE A 1 302 ? 29.956 -1.709 -46.969 1.00 92.25 302 ILE A N 1
ATOM 2260 C CA . ILE A 1 302 ? 29.812 -2.128 -45.566 1.00 92.25 302 ILE A CA 1
ATOM 2261 C C . ILE A 1 302 ? 28.365 -2.542 -45.272 1.00 92.25 302 ILE A C 1
ATOM 2263 O O . ILE A 1 302 ? 28.128 -3.668 -44.843 1.00 92.25 302 ILE A O 1
ATOM 2267 N N . ASN A 1 303 ? 27.398 -1.677 -45.590 1.00 90.44 303 ASN A N 1
ATOM 2268 C CA . ASN A 1 303 ? 25.974 -1.914 -45.335 1.00 90.44 303 ASN A CA 1
ATOM 2269 C C . ASN A 1 303 ? 25.423 -3.128 -46.108 1.00 90.44 303 ASN A C 1
ATOM 2271 O O . ASN A 1 303 ? 24.479 -3.764 -45.650 1.00 90.44 303 ASN A O 1
ATOM 2275 N N . ALA A 1 304 ? 25.995 -3.446 -47.276 1.00 90.56 304 ALA A N 1
ATOM 2276 C CA . ALA A 1 304 ? 25.651 -4.635 -48.062 1.00 90.56 304 ALA A CA 1
ATOM 2277 C C . ALA A 1 304 ? 26.255 -5.942 -47.503 1.00 90.56 304 ALA A C 1
ATOM 2279 O O . ALA A 1 304 ? 25.948 -7.028 -47.999 1.00 90.56 304 ALA A O 1
ATOM 2280 N N . GLY A 1 305 ? 27.141 -5.843 -46.511 1.00 89.50 305 GLY A N 1
ATOM 2281 C CA . GLY A 1 305 ? 27.749 -6.972 -45.819 1.00 89.50 305 GLY A CA 1
ATOM 2282 C C . GLY A 1 305 ? 26.830 -7.658 -44.807 1.00 89.50 305 GLY A C 1
ATOM 2283 O O . GLY A 1 305 ? 25.709 -7.208 -44.564 1.00 89.50 305 GLY A O 1
ATOM 2284 N N . PRO A 1 306 ? 27.300 -8.746 -44.170 1.00 93.56 306 PRO A N 1
ATOM 2285 C CA . PRO A 1 306 ? 26.554 -9.416 -43.114 1.00 93.56 306 PRO A CA 1
ATOM 2286 C C . PRO A 1 306 ? 26.179 -8.452 -41.985 1.00 93.56 306 PRO A C 1
ATOM 2288 O O . PRO A 1 306 ? 27.018 -7.716 -41.468 1.00 93.56 306 PRO A O 1
ATOM 2291 N N . ALA A 1 307 ? 24.904 -8.468 -41.597 1.00 92.56 307 ALA A N 1
ATOM 2292 C CA . ALA A 1 307 ? 24.370 -7.585 -40.562 1.00 92.56 307 ALA A CA 1
ATOM 2293 C C . ALA A 1 307 ? 24.819 -7.965 -39.141 1.00 92.56 307 ALA A C 1
ATOM 2295 O O . ALA A 1 307 ? 24.652 -7.169 -38.226 1.00 92.56 307 ALA A O 1
ATOM 2296 N N . VAL A 1 308 ? 25.330 -9.185 -38.946 1.00 95.25 308 VAL A N 1
ATOM 2297 C CA . VAL A 1 308 ? 25.805 -9.694 -37.655 1.00 95.25 308 VAL A CA 1
ATOM 2298 C C . VAL A 1 308 ? 26.962 -10.675 -37.841 1.00 95.25 308 VAL A C 1
ATOM 2300 O O . VAL A 1 308 ? 27.011 -11.339 -38.884 1.00 95.25 308 VAL A O 1
ATOM 2303 N N . PRO A 1 309 ? 27.865 -10.830 -36.852 1.00 96.19 309 PRO A N 1
ATOM 2304 C CA . PRO A 1 309 ? 28.880 -11.871 -36.888 1.00 96.19 309 PRO A CA 1
ATOM 2305 C C . PRO A 1 309 ? 28.228 -13.247 -36.861 1.00 96.19 309 PRO A C 1
ATOM 2307 O O . PRO A 1 309 ? 27.192 -13.455 -36.223 1.00 96.19 309 PRO A O 1
ATOM 2310 N N . ARG A 1 310 ? 28.862 -14.204 -37.533 1.00 95.31 310 ARG A N 1
ATOM 2311 C CA . ARG A 1 310 ? 28.462 -15.610 -37.469 1.00 95.31 310 ARG A CA 1
ATOM 2312 C C . ARG A 1 310 ? 28.604 -16.177 -36.051 1.00 95.31 310 ARG A C 1
ATOM 2314 O O . ARG A 1 310 ? 29.487 -15.773 -35.292 1.00 95.31 310 ARG A O 1
ATOM 2321 N N . ASP A 1 311 ? 27.785 -17.175 -35.746 1.00 95.31 311 ASP A N 1
ATOM 2322 C CA . ASP A 1 311 ? 27.812 -17.871 -34.461 1.00 95.31 311 ASP A CA 1
ATOM 2323 C C . ASP A 1 311 ? 29.197 -18.450 -34.136 1.00 95.31 311 ASP A C 1
ATOM 2325 O O . ASP A 1 311 ? 29.930 -18.919 -35.013 1.00 95.31 311 ASP A O 1
ATOM 2329 N N . ALA A 1 312 ? 29.551 -18.395 -32.851 1.00 93.81 312 ALA A N 1
ATOM 2330 C CA . ALA A 1 312 ? 30.837 -18.795 -32.283 1.00 93.81 312 ALA A CA 1
ATOM 2331 C C . ALA A 1 312 ? 32.066 -17.976 -32.729 1.00 93.81 312 ALA A C 1
ATOM 2333 O O . ALA A 1 312 ? 33.174 -18.280 -32.277 1.00 93.81 312 ALA A O 1
ATOM 2334 N N . ALA A 1 313 ? 31.909 -16.927 -33.548 1.00 95.56 313 ALA A N 1
ATOM 2335 C CA . ALA A 1 313 ? 32.967 -15.931 -33.725 1.00 95.56 313 ALA A CA 1
ATOM 2336 C C . ALA A 1 313 ? 33.304 -15.277 -32.378 1.00 95.56 313 ALA A C 1
ATOM 2338 O O . ALA A 1 313 ? 32.430 -15.156 -31.516 1.00 95.56 313 ALA A O 1
ATOM 2339 N N . THR A 1 314 ? 34.554 -14.855 -32.189 1.00 96.44 314 THR A N 1
ATOM 2340 C CA . THR A 1 314 ? 34.986 -14.210 -30.946 1.00 96.44 314 THR A CA 1
ATOM 2341 C C . THR A 1 314 ? 35.652 -12.868 -31.200 1.00 96.44 314 THR A C 1
ATOM 2343 O O . THR A 1 314 ? 36.358 -12.673 -32.191 1.00 96.44 314 THR A O 1
ATOM 2346 N N . ALA A 1 315 ? 35.427 -11.932 -30.285 1.00 95.12 315 ALA A N 1
ATOM 2347 C CA . ALA A 1 315 ? 36.073 -10.630 -30.259 1.00 95.12 315 ALA A CA 1
ATOM 2348 C C . ALA A 1 315 ? 36.554 -10.303 -28.847 1.00 95.12 315 ALA A C 1
ATOM 2350 O O . ALA A 1 315 ? 36.047 -10.865 -27.878 1.00 95.12 315 ALA A O 1
ATOM 2351 N N . SER A 1 316 ? 37.537 -9.416 -28.727 1.00 93.75 316 SER A N 1
ATOM 2352 C CA . SER A 1 316 ? 38.013 -8.939 -27.429 1.00 93.75 316 SER A CA 1
ATOM 2353 C C . SER A 1 316 ? 38.116 -7.426 -27.403 1.00 93.75 316 SER A C 1
ATOM 2355 O O . SER A 1 316 ? 38.574 -6.836 -28.380 1.00 93.75 316 SER A O 1
ATOM 2357 N N . ASP A 1 317 ? 37.726 -6.801 -26.300 1.00 85.38 317 ASP A N 1
ATOM 2358 C CA . ASP A 1 317 ? 37.921 -5.362 -26.114 1.00 85.38 317 ASP A CA 1
ATOM 2359 C C . ASP A 1 317 ? 39.341 -5.030 -25.614 1.00 85.38 317 ASP A C 1
ATOM 2361 O O . ASP A 1 317 ? 40.187 -5.909 -25.419 1.00 85.38 317 ASP A O 1
ATOM 2365 N N . GLU A 1 318 ? 39.627 -3.744 -25.407 1.00 80.88 318 GLU A N 1
ATOM 2366 C CA . GLU A 1 318 ? 40.928 -3.274 -24.920 1.00 80.88 318 GLU A CA 1
ATOM 2367 C C . GLU A 1 318 ? 41.207 -3.641 -23.455 1.00 80.88 318 GLU A C 1
ATOM 2369 O O . GLU A 1 318 ? 42.363 -3.588 -23.032 1.00 80.88 318 GLU A O 1
ATOM 2374 N N . ALA A 1 319 ? 40.179 -4.008 -22.683 1.00 76.19 319 ALA A N 1
ATOM 2375 C CA . ALA A 1 319 ? 40.319 -4.499 -21.313 1.00 76.19 319 ALA A CA 1
ATOM 2376 C C . ALA A 1 319 ? 40.621 -6.009 -21.263 1.00 76.19 319 ALA A C 1
ATOM 2378 O O . ALA A 1 319 ? 40.944 -6.535 -20.197 1.00 76.19 319 ALA A O 1
ATOM 2379 N N . GLY A 1 320 ? 40.569 -6.694 -22.409 1.00 83.19 320 GLY A N 1
ATOM 2380 C CA . GLY A 1 320 ? 40.790 -8.131 -22.524 1.00 83.19 320 GLY A CA 1
ATOM 2381 C C . GLY A 1 320 ? 39.539 -8.967 -22.258 1.00 83.19 320 GLY A C 1
ATOM 2382 O O . GLY A 1 320 ? 39.650 -10.192 -22.191 1.00 83.19 320 GLY A O 1
ATOM 2383 N N . ASN A 1 321 ? 38.362 -8.344 -22.137 1.00 88.19 321 ASN A N 1
ATOM 2384 C CA . ASN A 1 321 ? 37.102 -9.075 -22.048 1.00 88.19 321 ASN A CA 1
ATOM 2385 C C . ASN A 1 321 ? 36.850 -9.783 -23.379 1.00 88.19 321 ASN A C 1
ATOM 2387 O O . ASN A 1 321 ? 37.035 -9.188 -24.443 1.00 88.19 321 ASN A O 1
ATOM 2391 N N . VAL A 1 322 ? 36.436 -11.050 -23.330 1.00 92.88 322 VAL A N 1
ATOM 2392 C CA . VAL A 1 322 ? 36.203 -11.867 -24.527 1.00 92.88 322 VAL A CA 1
ATOM 2393 C C . VAL A 1 322 ? 34.712 -12.077 -24.731 1.00 92.88 322 VAL A C 1
ATOM 2395 O O . VAL A 1 322 ? 34.014 -12.594 -23.862 1.00 92.88 322 VAL A O 1
ATOM 2398 N N . PHE A 1 323 ? 34.239 -11.746 -25.925 1.00 93.94 323 PHE A N 1
ATOM 2399 C CA . PHE A 1 323 ? 32.854 -11.896 -26.340 1.00 93.94 323 PHE A CA 1
ATOM 2400 C C . PHE A 1 323 ? 32.757 -12.978 -27.406 1.00 93.94 323 PHE A C 1
ATOM 2402 O O . PHE A 1 323 ? 33.525 -12.973 -28.372 1.00 93.94 323 PHE A O 1
ATOM 2409 N N . LYS A 1 324 ? 31.804 -13.896 -27.256 1.00 95.56 324 LYS A N 1
ATOM 2410 C CA . LYS A 1 324 ? 31.468 -14.898 -28.267 1.00 95.56 324 LYS A CA 1
ATOM 2411 C C . LYS A 1 324 ? 30.082 -14.623 -28.829 1.00 95.56 324 LYS A C 1
ATOM 2413 O O . LYS A 1 324 ? 29.129 -14.428 -28.082 1.00 95.56 324 LYS A O 1
ATOM 2418 N N . PHE A 1 325 ? 29.970 -14.605 -30.152 1.00 95.50 325 PHE A N 1
ATOM 2419 C CA . PHE A 1 325 ? 28.730 -14.232 -30.817 1.00 95.50 325 PHE A CA 1
ATOM 2420 C C . PHE A 1 325 ? 27.727 -15.388 -30.844 1.00 95.50 325 PHE A C 1
ATOM 2422 O O . PHE A 1 325 ? 28.055 -16.493 -31.284 1.00 95.50 325 PHE A O 1
ATOM 2429 N N . VAL A 1 326 ? 26.504 -15.111 -30.383 1.00 96.50 326 VAL A N 1
ATOM 2430 C CA . VAL A 1 326 ? 25.357 -16.033 -30.406 1.00 96.50 326 VAL A CA 1
ATOM 2431 C C . VAL A 1 326 ? 24.164 -15.323 -31.026 1.00 96.50 326 VAL A C 1
ATOM 2433 O O . VAL A 1 326 ? 23.723 -14.286 -30.525 1.00 96.50 326 VAL A O 1
ATOM 2436 N N . GLY A 1 327 ? 23.654 -15.836 -32.143 1.00 94.56 327 GLY A N 1
ATOM 2437 C CA . GLY A 1 327 ? 22.593 -15.192 -32.910 1.00 94.56 327 GLY A CA 1
ATOM 2438 C C . GLY A 1 327 ? 22.939 -13.752 -33.289 1.00 94.56 327 GLY A C 1
ATOM 2439 O O . GLY A 1 327 ? 22.036 -12.925 -33.373 1.00 94.56 327 GLY A O 1
ATOM 2440 N N . GLY A 1 328 ? 24.230 -13.433 -33.437 1.00 93.94 328 GLY A N 1
ATOM 2441 C CA . GLY A 1 328 ? 24.734 -12.088 -33.715 1.00 93.94 328 GLY A CA 1
ATOM 2442 C C . GLY A 1 328 ? 24.962 -11.160 -32.515 1.00 93.94 328 GLY A C 1
ATOM 2443 O O . GLY A 1 328 ? 25.384 -10.024 -32.735 1.00 93.94 328 GLY A O 1
ATOM 2444 N N . ALA A 1 329 ? 24.707 -11.595 -31.277 1.00 95.12 329 ALA A N 1
ATOM 2445 C CA . ALA A 1 329 ? 24.937 -10.791 -30.072 1.00 95.12 329 ALA A CA 1
ATOM 2446 C C . ALA A 1 329 ? 26.238 -11.166 -29.343 1.00 95.12 329 ALA A C 1
ATOM 2448 O O . ALA A 1 329 ? 26.540 -12.358 -29.254 1.00 95.12 329 ALA A O 1
ATOM 2449 N N . PRO A 1 330 ? 27.003 -10.189 -28.819 1.00 94.75 330 PRO A N 1
ATOM 2450 C CA . PRO A 1 330 ? 28.289 -10.436 -28.169 1.00 94.75 330 PRO A CA 1
ATOM 2451 C C . PRO A 1 330 ? 28.103 -10.936 -26.730 1.00 94.75 330 PRO A C 1
ATOM 2453 O O . PRO A 1 330 ? 27.976 -10.145 -25.803 1.00 94.75 330 PRO A O 1
ATOM 2456 N N . ILE A 1 331 ? 28.106 -12.250 -26.513 1.00 93.62 331 ILE A N 1
ATOM 2457 C CA . ILE A 1 331 ? 27.972 -12.821 -25.167 1.00 93.62 331 ILE A CA 1
ATOM 2458 C C . ILE A 1 331 ? 29.325 -12.810 -24.459 1.00 93.62 331 ILE A C 1
ATOM 2460 O O . ILE A 1 331 ? 30.278 -13.439 -24.922 1.00 93.62 331 ILE A O 1
ATOM 2464 N N . HIS A 1 332 ? 29.407 -12.103 -23.334 1.00 91.19 332 HIS A N 1
ATOM 2465 C CA . HIS A 1 332 ? 30.630 -12.005 -22.544 1.00 91.19 332 HIS A CA 1
ATOM 2466 C C . HIS A 1 332 ? 30.941 -13.330 -21.843 1.00 91.19 332 HIS A C 1
ATOM 2468 O O . HIS A 1 332 ? 30.090 -13.893 -21.153 1.00 91.19 332 HIS A O 1
ATOM 2474 N N . LEU A 1 333 ? 32.164 -13.827 -22.013 1.00 91.31 333 LEU A N 1
ATOM 2475 C CA . LEU A 1 333 ? 32.661 -15.027 -21.352 1.00 91.31 333 LEU A CA 1
ATOM 2476 C C . LEU A 1 333 ? 33.483 -14.644 -20.121 1.00 91.31 333 LEU A C 1
ATOM 2478 O O . LEU A 1 333 ? 34.535 -14.023 -20.242 1.00 91.31 333 LEU A O 1
ATOM 2482 N N . SER A 1 334 ? 33.059 -15.105 -18.944 1.00 89.19 334 SER A N 1
ATOM 2483 C CA . SER A 1 334 ? 33.811 -14.901 -17.695 1.00 89.19 334 SER A CA 1
ATOM 2484 C C . SER A 1 334 ? 35.165 -15.621 -17.664 1.00 89.19 334 SER A C 1
ATOM 2486 O O . SER A 1 334 ? 36.036 -15.282 -16.865 1.00 89.19 334 SER A O 1
ATOM 2488 N N . SER A 1 335 ? 35.344 -16.645 -18.503 1.00 89.25 335 SER A N 1
ATOM 2489 C CA . SER A 1 335 ? 36.602 -17.370 -18.668 1.00 89.25 335 SER A CA 1
ATOM 2490 C C . SER A 1 335 ? 36.656 -18.092 -20.019 1.00 89.25 335 SER A C 1
ATOM 2492 O O . SER A 1 335 ? 35.653 -18.213 -20.720 1.00 89.25 335 SER A O 1
ATOM 2494 N N . CYS A 1 336 ? 37.823 -18.638 -20.369 1.00 90.50 336 CYS A N 1
ATOM 2495 C CA . CYS A 1 336 ? 38.008 -19.446 -21.578 1.00 90.50 336 CYS A CA 1
ATOM 2496 C C . CYS A 1 336 ? 37.741 -20.951 -21.383 1.00 90.50 336 CYS A C 1
ATOM 2498 O O . CYS A 1 336 ? 38.184 -21.744 -22.217 1.00 90.50 336 CYS A O 1
ATOM 2500 N N . SER A 1 337 ? 37.019 -21.352 -20.327 1.00 89.31 337 SER A N 1
ATOM 2501 C CA . SER A 1 337 ? 36.594 -22.742 -20.048 1.00 89.31 337 SER A CA 1
ATOM 2502 C C . SER A 1 337 ? 35.928 -23.419 -21.252 1.00 89.31 337 SER A C 1
ATOM 2504 O O . SER A 1 337 ? 36.194 -24.579 -21.551 1.00 89.31 337 SER A O 1
ATOM 2506 N N . VAL A 1 338 ? 35.115 -22.661 -21.988 1.00 88.00 338 VAL A N 1
ATOM 2507 C CA . VAL A 1 338 ? 34.374 -23.092 -23.186 1.00 88.00 338 VAL A CA 1
ATOM 2508 C C . VAL A 1 338 ? 35.092 -22.788 -24.507 1.00 88.00 338 VAL A C 1
ATOM 2510 O O . VAL A 1 338 ? 34.486 -22.810 -25.583 1.00 88.00 338 VAL A O 1
ATOM 2513 N N . GLY A 1 339 ? 36.387 -22.467 -24.435 1.00 90.94 339 GLY A N 1
ATOM 2514 C CA . GLY A 1 339 ? 37.241 -22.115 -25.566 1.00 90.94 339 GLY A CA 1
ATOM 2515 C C . GLY A 1 339 ? 36.980 -20.706 -26.112 1.00 90.94 339 GLY A C 1
ATOM 2516 O O . GLY A 1 339 ? 35.918 -20.421 -26.660 1.00 90.94 339 GLY A O 1
ATOM 2517 N N . CYS A 1 340 ? 37.982 -19.829 -26.030 1.00 88.25 340 CYS A N 1
ATOM 2518 C CA . CYS A 1 340 ? 37.905 -18.453 -26.545 1.00 88.25 340 CYS A CA 1
ATOM 2519 C C . CYS A 1 340 ? 38.256 -18.313 -28.040 1.00 88.25 340 CYS A C 1
ATOM 2521 O O . CYS A 1 340 ? 38.055 -17.250 -28.626 1.00 88.25 340 CYS A O 1
ATOM 2523 N N . GLY A 1 341 ? 38.773 -19.368 -28.678 1.00 87.75 341 GLY A N 1
ATOM 2524 C CA . GLY A 1 341 ? 39.251 -19.295 -30.060 1.00 87.75 341 GLY A CA 1
ATOM 2525 C C . GLY A 1 341 ? 40.379 -18.270 -30.224 1.00 87.75 341 GLY A C 1
ATOM 2526 O O . GLY A 1 341 ? 41.250 -18.161 -29.363 1.00 87.75 341 GLY A O 1
ATOM 2527 N N . SER A 1 342 ? 40.351 -17.515 -31.323 1.00 90.69 342 SER A N 1
ATOM 2528 C CA . SER A 1 342 ? 41.254 -16.385 -31.577 1.00 90.69 342 SER A CA 1
ATOM 2529 C C . SER A 1 342 ? 40.432 -15.096 -31.660 1.00 90.69 342 SER A C 1
ATOM 2531 O O . SER A 1 342 ? 40.044 -14.712 -32.764 1.00 90.69 342 SER A O 1
ATOM 2533 N N . PRO A 1 343 ? 40.121 -14.458 -30.514 1.00 94.31 343 PRO A N 1
ATOM 2534 C CA . PRO A 1 343 ? 39.284 -13.267 -30.489 1.00 94.31 343 PRO A CA 1
ATOM 2535 C C . PRO A 1 343 ? 39.880 -12.162 -31.351 1.00 94.31 343 PRO A C 1
ATOM 2537 O O . PRO A 1 343 ? 41.071 -11.875 -31.247 1.00 94.31 343 PRO A O 1
ATOM 2540 N N . VAL A 1 344 ? 39.061 -11.538 -32.195 1.00 94.94 344 VAL A N 1
ATOM 2541 C CA . VAL A 1 344 ? 39.459 -10.359 -32.968 1.00 94.94 344 VAL A CA 1
ATOM 2542 C C . VAL A 1 344 ? 39.418 -9.128 -32.055 1.00 94.94 344 VAL A C 1
ATOM 2544 O O . VAL A 1 344 ? 38.344 -8.797 -31.551 1.00 94.94 344 VAL A O 1
ATOM 2547 N N . PRO A 1 345 ? 40.538 -8.408 -31.857 1.00 92.62 345 PRO A N 1
ATOM 2548 C CA . PRO A 1 345 ? 40.512 -7.191 -31.051 1.00 92.62 345 PRO A CA 1
ATOM 2549 C C . PRO A 1 345 ? 39.601 -6.102 -31.649 1.00 92.62 345 PRO A C 1
ATOM 2551 O O . PRO A 1 345 ? 39.721 -5.745 -32.821 1.00 92.62 345 PRO A O 1
ATOM 2554 N N . ILE A 1 346 ? 38.704 -5.541 -30.861 1.00 88.88 346 ILE A N 1
ATOM 2555 C CA . ILE A 1 346 ? 37.803 -4.446 -31.237 1.00 88.88 346 ILE A CA 1
ATOM 2556 C C . ILE A 1 346 ? 37.809 -3.402 -30.122 1.00 88.88 346 ILE A C 1
ATOM 2558 O O . ILE A 1 346 ? 38.501 -3.566 -29.120 1.00 88.88 346 ILE A O 1
ATOM 2562 N N . THR A 1 347 ? 37.063 -2.313 -30.297 1.00 76.75 347 THR A N 1
ATOM 2563 C CA . THR A 1 347 ? 36.914 -1.321 -29.229 1.00 76.75 347 THR A CA 1
ATOM 2564 C C . THR A 1 347 ? 35.765 -1.689 -28.296 1.00 76.75 347 THR A C 1
ATOM 2566 O O . THR A 1 347 ? 34.744 -2.189 -28.762 1.00 76.75 347 THR A O 1
ATOM 2569 N N . ALA A 1 348 ? 35.854 -1.369 -27.007 1.00 71.38 348 ALA A N 1
ATOM 2570 C CA . ALA A 1 348 ? 34.771 -1.569 -26.037 1.00 71.38 348 ALA A CA 1
ATOM 2571 C C . ALA A 1 348 ? 33.473 -0.870 -26.483 1.00 71.38 348 ALA A C 1
ATOM 2573 O O . ALA A 1 348 ? 32.371 -1.387 -26.324 1.00 71.38 348 ALA A O 1
ATOM 2574 N N . SER A 1 349 ? 33.605 0.277 -27.155 1.00 65.38 349 SER A N 1
ATOM 2575 C CA . SER A 1 349 ? 32.487 0.976 -27.793 1.00 65.38 349 SER A CA 1
ATOM 2576 C C . SER A 1 349 ? 31.773 0.126 -28.857 1.00 65.38 349 SER A C 1
ATOM 2578 O O . SER A 1 349 ? 30.567 0.263 -29.032 1.00 65.38 349 SER A O 1
ATOM 2580 N N . SER A 1 350 ? 32.470 -0.775 -29.553 1.00 71.56 350 SER A N 1
ATOM 2581 C CA . SER A 1 350 ? 31.876 -1.656 -30.572 1.00 71.56 350 SER A CA 1
ATOM 2582 C C . SER A 1 350 ? 30.780 -2.539 -29.962 1.00 71.56 350 SER A C 1
ATOM 2584 O O . SER A 1 350 ? 29.718 -2.712 -30.555 1.00 71.56 350 SER A O 1
ATOM 2586 N N . ILE A 1 351 ? 31.018 -3.026 -28.738 1.00 72.44 351 ILE A N 1
ATOM 2587 C CA . ILE A 1 351 ? 30.136 -3.935 -27.992 1.00 72.44 351 ILE A CA 1
ATOM 2588 C C . ILE A 1 351 ? 28.844 -3.254 -27.521 1.00 72.44 351 ILE A C 1
ATOM 2590 O O . ILE A 1 351 ? 27.836 -3.925 -27.341 1.00 72.44 351 ILE A O 1
ATOM 2594 N N . VAL A 1 352 ? 28.839 -1.927 -27.361 1.00 69.44 352 VAL A N 1
ATOM 2595 C CA . VAL A 1 352 ? 27.661 -1.169 -26.896 1.00 69.44 352 VAL A CA 1
ATOM 2596 C C . VAL A 1 352 ? 26.947 -0.390 -28.003 1.00 69.44 352 VAL A C 1
ATOM 2598 O O . VAL A 1 352 ? 25.792 -0.011 -27.829 1.00 69.44 352 VAL A O 1
ATOM 2601 N N . ASN A 1 353 ? 27.606 -0.148 -29.142 1.00 70.38 353 ASN A N 1
ATOM 2602 C CA . ASN A 1 353 ? 27.005 0.545 -30.290 1.00 70.38 353 ASN A CA 1
ATOM 2603 C C . ASN A 1 353 ? 26.253 -0.398 -31.238 1.00 70.38 353 ASN A C 1
ATOM 2605 O O . ASN A 1 353 ? 25.401 0.059 -31.994 1.00 70.38 353 ASN A O 1
ATOM 2609 N N . TYR A 1 354 ? 26.566 -1.695 -31.193 1.00 78.50 354 TYR A N 1
ATOM 2610 C CA . TYR A 1 354 ? 25.917 -2.750 -31.974 1.00 78.50 354 TYR A CA 1
ATOM 2611 C C . TYR A 1 354 ? 25.929 -2.535 -33.501 1.00 78.50 354 TYR A C 1
ATOM 2613 O O . TYR A 1 354 ? 25.061 -3.050 -34.204 1.00 78.50 354 TYR A O 1
ATOM 2621 N N . ASP A 1 355 ? 26.908 -1.797 -34.038 1.00 82.44 355 ASP A N 1
ATOM 2622 C CA . ASP A 1 355 ? 27.041 -1.625 -35.490 1.00 82.44 355 ASP A CA 1
ATOM 2623 C C . ASP A 1 355 ? 27.462 -2.957 -36.124 1.00 82.44 355 ASP A C 1
ATOM 2625 O O . ASP A 1 355 ? 28.498 -3.524 -35.765 1.00 82.44 355 ASP A O 1
ATOM 2629 N N . HIS A 1 356 ? 26.620 -3.474 -37.019 1.00 89.12 356 HIS A N 1
ATOM 2630 C CA . HIS A 1 356 ? 26.681 -4.849 -37.514 1.00 89.12 356 HIS A CA 1
ATOM 2631 C C . HIS A 1 356 ? 26.731 -5.912 -36.396 1.00 89.12 356 HIS A C 1
ATOM 2633 O O . HIS A 1 356 ? 27.399 -6.931 -36.542 1.00 89.12 356 HIS A O 1
ATOM 2639 N N . MET A 1 357 ? 26.025 -5.696 -35.279 1.00 90.06 357 MET A N 1
ATOM 2640 C CA . MET A 1 357 ? 25.766 -6.694 -34.232 1.00 90.06 357 MET A CA 1
ATOM 2641 C C . MET A 1 357 ? 24.312 -6.606 -33.765 1.00 90.06 357 MET A C 1
ATOM 2643 O O . MET A 1 357 ? 23.600 -5.645 -34.051 1.00 90.06 357 MET A O 1
ATOM 2647 N N . ARG A 1 358 ? 23.860 -7.589 -32.986 1.00 90.62 358 ARG A N 1
ATOM 2648 C CA . ARG A 1 358 ? 22.600 -7.477 -32.245 1.00 90.62 358 ARG A CA 1
ATOM 2649 C C . ARG A 1 358 ? 22.859 -7.171 -30.773 1.00 90.62 358 ARG A C 1
ATOM 2651 O O . ARG A 1 358 ? 23.789 -7.722 -30.192 1.00 90.62 358 ARG A O 1
ATOM 2658 N N . PRO A 1 359 ? 21.996 -6.367 -30.133 1.00 90.94 359 PRO A N 1
ATOM 2659 C CA . PRO A 1 359 ? 22.079 -6.139 -28.695 1.00 90.94 359 PRO A CA 1
ATOM 2660 C C . PRO A 1 359 ? 21.725 -7.372 -27.863 1.00 90.94 359 PRO A C 1
ATOM 2662 O O . PRO A 1 359 ? 22.121 -7.451 -26.701 1.00 90.94 359 PRO A O 1
ATOM 2665 N N . LYS A 1 360 ? 20.945 -8.297 -28.439 1.00 94.75 360 LYS A N 1
ATOM 2666 C CA . LYS A 1 360 ? 20.449 -9.533 -27.822 1.00 94.75 360 LYS A CA 1
ATOM 2667 C C . LYS A 1 360 ? 20.425 -10.657 -28.868 1.00 94.75 360 LYS A C 1
ATOM 2669 O O . LYS A 1 360 ? 20.218 -10.341 -30.045 1.00 94.75 360 LYS A O 1
ATOM 2674 N N . PRO A 1 361 ? 20.630 -11.930 -28.485 1.00 96.56 361 PRO A N 1
ATOM 2675 C CA . PRO A 1 361 ? 20.609 -13.044 -29.427 1.00 96.56 361 PRO A CA 1
ATOM 2676 C C . PRO A 1 361 ? 19.314 -13.101 -30.236 1.00 96.56 361 PRO A C 1
ATOM 2678 O O . PRO A 1 361 ? 18.235 -12.807 -29.721 1.00 96.56 361 PRO A O 1
ATOM 2681 N N . ALA A 1 362 ? 19.432 -13.464 -31.512 1.00 95.62 362 ALA A N 1
ATOM 2682 C CA . ALA A 1 362 ? 18.282 -13.667 -32.382 1.00 95.62 362 ALA A CA 1
ATOM 2683 C C . ALA A 1 362 ? 17.440 -14.884 -31.957 1.00 95.62 362 ALA A C 1
ATOM 2685 O O . ALA A 1 362 ? 17.967 -15.870 -31.439 1.00 95.62 362 ALA A O 1
ATOM 2686 N N . ASP A 1 363 ? 16.141 -14.824 -32.249 1.00 95.75 363 ASP A N 1
ATOM 2687 C CA . ASP A 1 363 ? 15.204 -15.915 -31.988 1.00 95.75 363 ASP A CA 1
ATOM 2688 C C . ASP A 1 363 ? 15.643 -17.218 -32.667 1.00 95.75 363 ASP A C 1
ATOM 2690 O O . ASP A 1 363 ? 15.999 -17.246 -33.847 1.00 95.75 363 ASP A O 1
ATOM 2694 N N . GLY A 1 364 ? 15.622 -18.308 -31.902 1.00 94.19 364 GLY A N 1
ATOM 2695 C CA . GLY A 1 364 ? 16.036 -19.635 -32.347 1.00 94.19 364 GLY A CA 1
ATOM 2696 C C . GLY A 1 364 ? 17.544 -19.890 -32.317 1.00 94.19 364 GLY A C 1
ATOM 2697 O O . GLY A 1 364 ? 17.937 -21.041 -32.513 1.00 94.19 364 GLY A O 1
ATOM 2698 N N . ALA A 1 365 ? 18.379 -18.883 -32.028 1.00 95.88 365 ALA A N 1
ATOM 2699 C CA . ALA A 1 365 ? 19.794 -19.109 -31.742 1.00 95.88 365 ALA A CA 1
ATOM 2700 C C . ALA A 1 365 ? 19.947 -20.013 -30.511 1.00 95.88 365 ALA A C 1
ATOM 2702 O O . ALA A 1 365 ? 19.092 -20.020 -29.624 1.00 95.88 365 ALA A O 1
ATOM 2703 N N . THR A 1 366 ? 21.038 -20.772 -30.445 1.00 96.81 366 THR A N 1
ATOM 2704 C CA . THR A 1 366 ? 21.258 -21.753 -29.374 1.00 96.81 366 THR A CA 1
ATOM 2705 C C . THR A 1 366 ? 22.628 -21.596 -28.742 1.00 96.81 366 THR A C 1
ATOM 2707 O O . THR A 1 366 ? 23.618 -21.413 -29.452 1.00 96.81 366 THR A O 1
ATOM 2710 N N . ALA A 1 367 ? 22.699 -21.730 -27.422 1.00 96.31 367 ALA A N 1
ATOM 2711 C CA . ALA A 1 367 ? 23.938 -21.740 -26.658 1.00 96.31 367 ALA A CA 1
ATOM 2712 C C . ALA A 1 367 ? 23.997 -22.935 -25.702 1.00 96.31 367 ALA A C 1
ATOM 2714 O O . ALA A 1 367 ? 22.974 -23.544 -25.395 1.00 96.31 367 ALA A O 1
ATOM 2715 N N . LYS A 1 368 ? 25.203 -23.293 -25.265 1.00 95.62 368 LYS A N 1
ATOM 2716 C CA . LYS A 1 368 ? 25.442 -24.396 -24.332 1.00 95.62 368 LYS A CA 1
ATOM 2717 C C . LYS A 1 368 ? 26.468 -23.990 -23.283 1.00 95.62 368 LYS A C 1
ATOM 2719 O O . LYS A 1 368 ? 27.505 -23.442 -23.652 1.00 95.62 368 LYS A O 1
ATOM 2724 N N . ASP A 1 369 ? 26.180 -24.260 -22.017 1.00 93.75 369 ASP A N 1
ATOM 2725 C CA . ASP A 1 369 ? 27.103 -23.979 -20.912 1.00 93.75 369 ASP A CA 1
ATOM 2726 C C . ASP A 1 369 ? 28.105 -25.126 -20.655 1.00 93.75 369 ASP A C 1
ATOM 2728 O O . ASP A 1 369 ? 28.095 -26.157 -21.340 1.00 93.75 369 ASP A O 1
ATOM 2732 N N . GLU A 1 370 ? 28.995 -24.959 -19.670 1.00 91.38 370 GLU A N 1
ATOM 2733 C CA . GLU A 1 370 ? 29.972 -25.986 -19.277 1.00 91.38 370 GLU A CA 1
ATOM 2734 C C . GLU A 1 370 ? 29.335 -27.257 -18.701 1.00 91.38 370 GLU A C 1
ATOM 2736 O O . GLU A 1 370 ? 29.913 -28.338 -18.831 1.00 91.38 370 GLU A O 1
ATOM 2741 N N . ALA A 1 371 ? 28.170 -27.138 -18.058 1.00 91.50 371 ALA A N 1
ATOM 2742 C CA . ALA A 1 371 ? 27.428 -28.270 -17.500 1.00 91.50 371 ALA A CA 1
ATOM 2743 C C . ALA A 1 371 ? 26.710 -29.080 -18.592 1.00 91.50 371 ALA A C 1
ATOM 2745 O O . ALA A 1 371 ? 26.325 -30.230 -18.388 1.00 91.50 371 ALA A O 1
ATOM 2746 N N . GLY A 1 372 ? 26.594 -28.497 -19.780 1.00 90.69 372 GLY A N 1
ATOM 2747 C CA . GLY A 1 372 ? 25.994 -29.092 -20.951 1.00 90.69 372 GLY A CA 1
ATOM 2748 C C . GLY A 1 372 ? 24.520 -28.760 -21.136 1.00 90.69 372 GLY A C 1
ATOM 2749 O O . GLY A 1 372 ? 23.912 -29.321 -22.052 1.00 90.69 372 GLY A O 1
ATOM 2750 N N . ASN A 1 373 ? 23.984 -27.837 -20.338 1.00 93.31 373 ASN A N 1
ATOM 2751 C CA . ASN A 1 373 ? 22.636 -27.306 -20.485 1.00 93.31 373 ASN A CA 1
ATOM 2752 C C . ASN A 1 373 ? 22.545 -26.535 -21.801 1.00 93.31 373 ASN A C 1
ATOM 2754 O O . ASN A 1 373 ? 23.448 -25.765 -22.145 1.00 93.31 373 ASN A O 1
ATOM 2758 N N . VAL A 1 374 ? 21.471 -26.761 -22.556 1.00 95.69 374 VAL A N 1
ATOM 2759 C CA . VAL A 1 374 ? 21.255 -26.119 -23.857 1.00 95.69 374 VAL A CA 1
ATOM 2760 C C . VAL A 1 374 ? 20.150 -25.084 -23.731 1.00 95.69 374 VAL A C 1
ATOM 2762 O O . VAL A 1 374 ? 19.034 -25.396 -23.323 1.00 95.69 374 VAL A O 1
ATOM 2765 N N . PHE A 1 375 ? 20.455 -23.862 -24.145 1.00 95.44 375 PHE A N 1
ATOM 2766 C CA . PHE A 1 375 ? 19.540 -22.732 -24.128 1.00 95.44 375 PHE A CA 1
ATOM 2767 C C . PHE A 1 375 ? 19.187 -22.338 -25.554 1.00 95.44 375 PHE A C 1
ATOM 2769 O O . PHE A 1 375 ? 20.065 -22.257 -26.417 1.00 95.44 375 PHE A O 1
ATOM 2776 N N . LYS A 1 376 ? 17.911 -22.061 -25.802 1.00 96.50 376 LYS A N 1
ATOM 2777 C CA . LYS A 1 376 ? 17.417 -21.538 -27.074 1.00 96.50 376 LYS A CA 1
ATOM 2778 C C . LYS A 1 376 ? 16.794 -20.175 -26.852 1.00 96.50 376 LYS A C 1
ATOM 2780 O O . LYS A 1 376 ? 15.978 -19.997 -25.954 1.00 96.50 376 LYS A O 1
ATOM 2785 N N . PHE A 1 377 ? 17.209 -19.202 -27.649 1.00 96.50 377 PHE A N 1
ATOM 2786 C CA . PHE A 1 377 ? 16.838 -17.817 -27.414 1.00 96.50 377 PHE A CA 1
ATOM 2787 C C . PHE A 1 377 ? 15.445 -17.507 -27.961 1.00 96.50 377 PHE A C 1
ATOM 2789 O O . PHE A 1 377 ? 15.148 -17.801 -29.121 1.00 96.50 377 PHE A O 1
ATOM 2796 N N . VAL A 1 378 ? 14.605 -16.899 -27.119 1.00 97.06 378 VAL A N 1
ATOM 2797 C CA . VAL A 1 378 ? 13.255 -16.423 -27.461 1.00 97.06 378 VAL A CA 1
ATOM 2798 C C . VAL A 1 378 ? 13.106 -14.990 -26.969 1.00 97.06 378 VAL A C 1
ATOM 2800 O O . VAL A 1 378 ? 13.292 -14.709 -25.786 1.00 97.06 378 VAL A O 1
ATOM 2803 N N . GLY A 1 379 ? 12.853 -14.046 -27.872 1.00 94.94 379 GLY A N 1
ATOM 2804 C CA . GLY A 1 379 ? 12.833 -12.616 -27.565 1.00 94.94 379 GLY A CA 1
ATOM 2805 C C . GLY A 1 379 ? 14.153 -12.093 -26.982 1.00 94.94 379 GLY A C 1
ATOM 2806 O O . GLY A 1 379 ? 14.159 -11.041 -26.345 1.00 94.94 379 GLY A O 1
ATOM 2807 N N . GLY A 1 380 ? 15.262 -12.819 -27.161 1.00 94.38 380 GLY A N 1
ATOM 2808 C CA . GLY A 1 38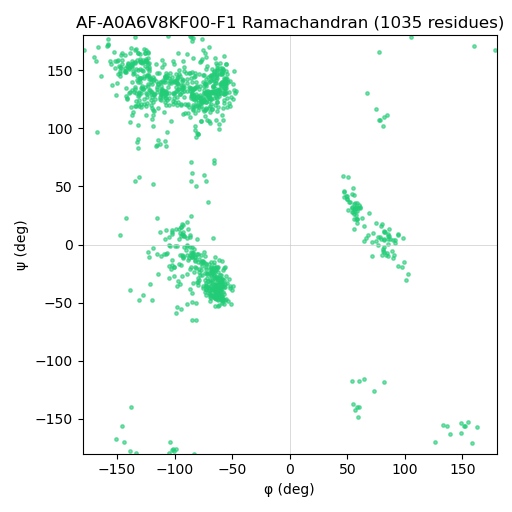0 ? 16.566 -12.531 -26.556 1.00 94.38 380 GLY A CA 1
ATOM 2809 C C . GLY A 1 380 ? 16.810 -13.120 -25.157 1.00 94.38 380 GLY A C 1
ATOM 2810 O O . GLY A 1 380 ? 17.868 -12.836 -24.591 1.00 94.38 380 GLY A O 1
ATOM 2811 N N . ALA A 1 381 ? 15.891 -13.920 -24.604 1.00 96.19 381 ALA A N 1
ATOM 2812 C CA . ALA A 1 381 ? 16.072 -14.629 -23.331 1.00 96.19 381 ALA A CA 1
ATOM 2813 C C . ALA A 1 381 ? 16.493 -16.097 -23.527 1.00 96.19 381 ALA A C 1
ATOM 2815 O O . ALA A 1 381 ? 15.990 -16.735 -24.456 1.00 96.19 381 ALA A O 1
ATOM 2816 N N . PRO A 1 382 ? 17.405 -16.636 -22.696 1.00 95.88 382 PRO A N 1
ATOM 2817 C CA . PRO A 1 382 ? 17.934 -17.993 -22.837 1.00 95.88 382 PRO A CA 1
ATOM 2818 C C . PRO A 1 382 ? 16.972 -19.038 -22.249 1.00 95.88 382 PRO A C 1
ATOM 2820 O O . PRO A 1 382 ? 17.060 -19.373 -21.075 1.00 95.88 382 PRO A O 1
ATOM 2823 N N . ILE A 1 383 ? 16.072 -19.603 -23.057 1.00 95.50 383 ILE A N 1
ATOM 2824 C CA . ILE A 1 383 ? 15.132 -20.625 -22.575 1.00 95.50 383 ILE A CA 1
ATOM 2825 C C . ILE A 1 383 ? 15.821 -21.986 -22.499 1.00 95.50 383 ILE A C 1
ATOM 2827 O O . ILE A 1 383 ? 16.286 -22.511 -23.515 1.00 95.50 383 ILE A O 1
ATOM 2831 N N . HIS A 1 384 ? 15.874 -22.565 -21.302 1.00 94.50 384 HIS A N 1
ATOM 2832 C CA . HIS A 1 384 ? 16.506 -23.860 -21.068 1.00 94.50 384 HIS A CA 1
ATOM 2833 C C . HIS A 1 384 ? 15.672 -25.003 -21.659 1.00 94.50 384 HIS A C 1
ATOM 2835 O O . HIS A 1 384 ? 14.468 -25.104 -21.418 1.00 94.50 384 HIS A O 1
ATOM 2841 N N . LEU A 1 385 ? 16.304 -25.872 -22.449 1.00 94.94 385 LEU A N 1
ATOM 2842 C CA . LEU A 1 385 ? 15.679 -27.047 -23.050 1.00 94.94 385 LEU A CA 1
ATOM 2843 C C . LEU A 1 385 ? 16.027 -28.311 -22.261 1.00 94.94 385 LEU A C 1
ATOM 2845 O O . LEU A 1 385 ? 17.198 -28.656 -22.122 1.00 94.94 385 LEU A O 1
ATOM 2849 N N . SER A 1 386 ? 15.006 -29.065 -21.851 1.00 93.50 386 SER A N 1
ATOM 2850 C CA . SER A 1 386 ? 15.196 -30.371 -21.196 1.00 93.50 386 SER A CA 1
ATOM 2851 C C . SER A 1 386 ? 15.769 -31.443 -22.133 1.00 93.50 386 SER A C 1
ATOM 2853 O O . SER A 1 386 ? 16.379 -32.415 -21.687 1.00 93.50 386 SER A O 1
ATOM 2855 N N . SER A 1 387 ? 15.559 -31.294 -23.445 1.00 91.62 387 SER A N 1
ATOM 2856 C CA . SER A 1 387 ? 16.073 -32.198 -24.472 1.00 91.62 387 SER A CA 1
ATOM 2857 C C . SER A 1 387 ? 16.152 -31.517 -25.844 1.00 91.62 387 SER A C 1
ATOM 2859 O O . SER A 1 387 ? 15.631 -30.422 -26.050 1.00 91.62 387 SER A O 1
ATOM 2861 N N . CYS A 1 388 ? 16.774 -32.191 -26.815 1.00 91.69 388 CYS A N 1
ATOM 2862 C CA . CYS A 1 388 ? 16.893 -31.709 -28.195 1.00 91.69 388 CYS A CA 1
ATOM 2863 C C . CYS A 1 388 ? 15.787 -32.200 -29.147 1.00 91.69 388 CYS A C 1
ATOM 2865 O O . CYS A 1 388 ? 15.957 -32.098 -30.365 1.00 91.69 388 CYS A O 1
ATOM 2867 N N . SER A 1 389 ? 14.659 -32.693 -28.619 1.00 90.06 389 SER A N 1
ATOM 2868 C CA . SER A 1 389 ? 13.445 -33.076 -29.374 1.00 90.06 389 SER A CA 1
ATOM 2869 C C . SER A 1 389 ? 12.980 -31.990 -30.354 1.00 90.06 389 SER A C 1
ATOM 2871 O O . SER A 1 389 ? 12.543 -32.285 -31.463 1.00 90.06 389 SER A O 1
ATOM 2873 N N . VAL A 1 390 ? 13.134 -30.727 -29.959 1.00 89.81 390 VAL A N 1
ATOM 2874 C CA . VAL A 1 390 ? 12.689 -29.516 -30.673 1.00 89.81 390 VAL A CA 1
ATOM 2875 C C . VAL A 1 390 ? 13.756 -28.916 -31.597 1.00 89.81 390 VAL A C 1
ATOM 2877 O O . VAL A 1 390 ? 13.594 -27.811 -32.123 1.00 89.81 390 VAL A O 1
ATOM 2880 N N . GLY A 1 391 ? 14.873 -29.626 -31.782 1.00 91.44 391 GLY A N 1
ATOM 2881 C CA . GLY A 1 391 ? 16.010 -29.194 -32.589 1.00 91.44 391 GLY A CA 1
ATOM 2882 C C . GLY A 1 391 ? 16.902 -28.178 -31.870 1.00 91.44 391 GLY A C 1
ATOM 2883 O O . GLY A 1 391 ? 16.560 -26.998 -31.748 1.00 91.44 391 GLY A O 1
ATOM 2884 N N . CYS A 1 392 ? 18.083 -28.641 -31.452 1.00 88.00 392 CYS A N 1
ATOM 2885 C CA . CYS A 1 392 ? 19.114 -27.827 -30.796 1.00 88.00 392 CYS A CA 1
ATOM 2886 C C . CYS A 1 392 ? 20.112 -27.165 -31.759 1.00 88.00 392 CYS A C 1
ATOM 2888 O O . CYS A 1 392 ? 20.932 -26.375 -31.313 1.00 88.00 392 CYS A O 1
ATOM 2890 N N . GLY A 1 393 ? 20.096 -27.501 -33.054 1.00 88.62 393 GLY A N 1
ATOM 2891 C CA . GLY A 1 393 ? 21.095 -26.997 -34.003 1.00 88.62 393 GLY A CA 1
ATOM 2892 C C . GLY A 1 393 ? 22.533 -27.284 -33.548 1.00 88.62 393 GLY A C 1
ATOM 2893 O O . GLY A 1 393 ? 22.824 -28.377 -33.060 1.00 88.62 393 GLY A O 1
ATOM 2894 N N . THR A 1 394 ? 23.412 -26.288 -33.692 1.00 92.44 394 THR A N 1
ATOM 2895 C CA . THR A 1 394 ? 24.796 -26.318 -33.195 1.00 92.44 394 THR A CA 1
ATOM 2896 C C . THR A 1 394 ? 24.953 -25.256 -32.102 1.00 92.44 394 THR A C 1
ATOM 2898 O O . THR A 1 394 ? 25.282 -24.112 -32.421 1.00 92.44 394 THR A O 1
ATOM 2901 N N . PRO A 1 395 ? 24.704 -25.590 -30.821 1.00 95.62 395 PRO A N 1
ATOM 2902 C CA . PRO A 1 395 ? 24.766 -24.617 -29.738 1.00 95.62 395 PRO A CA 1
ATOM 2903 C C . PRO A 1 395 ? 26.154 -23.996 -29.577 1.00 95.62 395 PRO A C 1
ATOM 2905 O O . PRO A 1 395 ? 27.163 -24.703 -29.533 1.00 95.62 395 PRO A O 1
ATOM 2908 N N . VAL A 1 396 ? 26.203 -22.672 -29.444 1.00 96.56 396 VAL A N 1
ATOM 2909 C CA . VAL A 1 396 ? 27.442 -21.930 -29.198 1.00 96.56 396 VAL A CA 1
ATOM 2910 C C . VAL A 1 396 ? 27.891 -22.118 -27.740 1.00 96.56 396 VAL A C 1
ATOM 2912 O O . VAL A 1 396 ? 27.116 -21.812 -26.835 1.00 96.56 396 VAL A O 1
ATOM 2915 N N . PRO A 1 397 ? 29.131 -22.573 -27.471 1.00 95.25 397 PRO A N 1
ATOM 2916 C CA . PRO A 1 397 ? 29.613 -22.748 -26.099 1.00 95.25 397 PRO A CA 1
ATOM 2917 C C . PRO A 1 397 ? 29.836 -21.405 -25.383 1.00 95.25 397 PRO A C 1
ATOM 2919 O O . PRO A 1 397 ? 30.704 -20.635 -25.807 1.00 95.25 397 PRO A O 1
ATOM 2922 N N . ILE A 1 398 ? 29.101 -21.146 -24.301 1.00 94.88 398 ILE A N 1
ATOM 2923 C CA . ILE A 1 398 ? 29.170 -19.940 -23.448 1.00 94.88 398 ILE A CA 1
ATOM 2924 C C . ILE A 1 398 ? 29.412 -20.331 -21.987 1.00 94.88 398 ILE A C 1
ATOM 2926 O O . ILE A 1 398 ? 29.277 -21.502 -21.656 1.00 94.88 398 ILE A O 1
ATOM 2930 N N . THR A 1 399 ? 29.760 -19.391 -21.106 1.00 91.62 399 THR A N 1
ATOM 2931 C CA . THR A 1 399 ? 29.917 -19.734 -19.685 1.00 91.62 399 THR A CA 1
ATOM 2932 C C . THR A 1 399 ? 28.576 -19.683 -18.952 1.00 91.62 399 THR A C 1
ATOM 2934 O O . THR A 1 399 ? 27.715 -18.860 -19.272 1.00 91.62 399 THR A O 1
ATOM 2937 N N . ALA A 1 400 ? 28.389 -20.521 -17.931 1.00 88.62 400 ALA A N 1
ATOM 2938 C CA . ALA A 1 400 ? 27.201 -20.491 -17.068 1.00 88.62 400 ALA A CA 1
ATOM 2939 C C . ALA A 1 400 ? 27.003 -19.110 -16.412 1.00 88.62 400 ALA A C 1
ATOM 2941 O O . ALA A 1 400 ? 25.880 -18.658 -16.195 1.00 88.62 400 ALA A O 1
ATOM 2942 N N . TRP A 1 401 ? 28.107 -18.398 -16.162 1.00 88.62 401 TRP A N 1
ATOM 2943 C CA . TRP A 1 401 ? 28.085 -17.016 -15.689 1.00 88.62 401 TRP A CA 1
ATOM 2944 C C . TRP A 1 401 ? 27.362 -16.078 -16.663 1.00 88.62 401 TRP A C 1
ATOM 2946 O O . TRP A 1 401 ? 26.575 -15.255 -16.211 1.00 88.62 401 TRP A O 1
ATOM 2956 N N . SER A 1 402 ? 27.564 -16.230 -17.978 1.00 86.69 402 SER A N 1
ATOM 2957 C CA . SER A 1 402 ? 26.910 -15.396 -18.996 1.00 86.69 402 SER A CA 1
ATOM 2958 C C . SER A 1 402 ? 25.383 -15.487 -18.930 1.00 86.69 402 SER A C 1
ATOM 2960 O O . SER A 1 402 ? 24.690 -14.489 -19.112 1.00 86.69 402 SER A O 1
ATOM 2962 N N . VAL A 1 403 ? 24.858 -16.688 -18.663 1.00 85.06 403 VAL A N 1
ATOM 2963 C CA . VAL A 1 403 ? 23.414 -16.934 -18.522 1.00 85.06 403 VAL A CA 1
ATOM 2964 C C . VAL A 1 403 ? 22.893 -16.354 -17.206 1.00 85.06 403 VAL A C 1
ATOM 2966 O O . VAL A 1 403 ? 21.817 -15.769 -17.183 1.00 85.06 403 VAL A O 1
ATOM 2969 N N . ALA A 1 404 ? 23.671 -16.446 -16.125 1.00 82.69 404 ALA A N 1
ATOM 2970 C CA . ALA A 1 404 ? 23.280 -15.940 -14.810 1.00 82.69 404 ALA A CA 1
ATOM 2971 C C . ALA A 1 404 ? 23.312 -14.403 -14.694 1.00 82.69 404 ALA A C 1
ATOM 2973 O O . ALA A 1 404 ? 22.541 -13.835 -13.923 1.00 82.69 404 ALA A O 1
ATOM 2974 N N . THR A 1 405 ? 24.202 -13.718 -15.421 1.00 82.44 405 THR A N 1
ATOM 2975 C CA . THR A 1 405 ? 24.332 -12.248 -15.365 1.00 82.44 405 THR A CA 1
ATOM 2976 C C . THR A 1 405 ? 23.501 -11.509 -16.404 1.00 82.44 405 THR A C 1
ATOM 2978 O O . THR A 1 405 ? 23.358 -10.290 -16.310 1.00 82.44 405 THR A O 1
ATOM 2981 N N . TYR A 1 406 ? 22.946 -12.224 -17.387 1.00 81.62 406 TYR A N 1
ATOM 2982 C CA . TYR A 1 406 ? 22.162 -11.671 -18.494 1.00 81.62 406 TYR A CA 1
ATOM 2983 C C . TYR A 1 406 ? 22.894 -10.593 -19.309 1.00 81.62 406 TYR A C 1
ATOM 2985 O O . TYR A 1 406 ? 22.269 -9.780 -20.000 1.00 81.62 406 TYR A O 1
ATOM 2993 N N . GLU A 1 407 ? 24.227 -10.571 -19.265 1.00 75.12 407 GLU A N 1
ATOM 2994 C CA . GLU A 1 407 ? 25.017 -9.605 -20.017 1.00 75.12 407 GLU A CA 1
ATOM 2995 C C . GLU A 1 407 ? 24.818 -9.854 -21.520 1.00 75.12 407 GLU A C 1
ATOM 2997 O O . GLU A 1 407 ? 25.031 -10.954 -22.026 1.00 75.12 407 GLU A O 1
ATOM 3002 N N . HIS A 1 408 ? 24.312 -8.843 -22.232 1.00 82.00 408 HIS A N 1
ATOM 3003 C CA . HIS A 1 408 ? 23.851 -8.970 -23.622 1.00 82.00 408 HIS A CA 1
ATOM 3004 C C . HIS A 1 408 ? 22.732 -10.012 -23.855 1.00 82.00 408 HIS A C 1
ATOM 3006 O O . HIS A 1 408 ? 22.475 -10.388 -24.994 1.00 82.00 408 HIS A O 1
ATOM 3012 N N . MET A 1 409 ? 21.969 -10.386 -22.820 1.00 90.00 409 MET A N 1
ATOM 3013 C CA . MET A 1 409 ? 20.746 -11.211 -22.902 1.00 90.00 409 MET A CA 1
ATOM 3014 C C . MET A 1 409 ? 19.565 -10.521 -22.208 1.00 90.00 409 MET A C 1
ATOM 3016 O O . MET A 1 409 ? 19.736 -9.486 -21.559 1.00 90.00 409 MET A O 1
ATOM 3020 N N . ARG A 1 410 ? 18.341 -11.014 -22.400 1.00 91.50 410 ARG A N 1
ATOM 3021 C CA . ARG A 1 410 ? 17.206 -10.616 -21.557 1.00 91.50 410 ARG A CA 1
ATOM 3022 C C . ARG A 1 410 ? 16.998 -11.652 -20.450 1.00 91.50 410 ARG A C 1
ATOM 3024 O O . ARG A 1 410 ? 17.181 -12.834 -20.725 1.00 91.50 410 ARG A O 1
ATOM 3031 N N . PRO A 1 411 ? 16.597 -11.229 -19.240 1.00 93.25 411 PRO A N 1
ATOM 3032 C CA . PRO A 1 411 ? 16.231 -12.166 -18.181 1.00 93.25 411 PRO A CA 1
ATOM 3033 C C . PRO A 1 411 ? 14.953 -12.945 -18.511 1.00 93.25 411 PRO A C 1
ATOM 3035 O O . PRO A 1 411 ? 14.836 -14.098 -18.115 1.00 93.25 411 PRO A O 1
ATOM 3038 N N . VAL A 1 412 ? 14.036 -12.326 -19.265 1.00 95.38 412 VAL A N 1
ATOM 3039 C CA . VAL A 1 412 ? 12.771 -12.912 -19.730 1.00 95.38 412 VAL A CA 1
ATOM 3040 C C . VAL A 1 412 ? 12.494 -12.541 -21.194 1.00 95.38 412 VAL A C 1
ATOM 3042 O O . VAL A 1 412 ? 13.028 -11.526 -21.673 1.00 95.38 412 VAL A O 1
ATOM 3045 N N . PRO A 1 413 ? 11.710 -13.340 -21.944 1.00 96.88 413 PRO A N 1
ATOM 3046 C CA . PRO A 1 413 ? 11.399 -13.053 -23.340 1.00 96.88 413 PRO A CA 1
ATOM 3047 C C . PRO A 1 413 ? 10.750 -11.683 -23.526 1.00 96.88 413 PRO A C 1
ATOM 3049 O O . PRO A 1 413 ? 9.948 -11.236 -22.712 1.00 96.88 413 PRO A O 1
ATOM 3052 N N . ALA A 1 414 ? 11.098 -11.013 -24.625 1.00 95.06 414 ALA A N 1
ATOM 3053 C CA . ALA A 1 414 ? 10.476 -9.748 -24.994 1.00 95.06 414 ALA A CA 1
ATOM 3054 C C . ALA A 1 414 ? 8.989 -9.914 -25.352 1.00 95.06 414 ALA A C 1
ATOM 3056 O O . ALA A 1 414 ? 8.592 -10.922 -25.942 1.00 95.06 414 ALA A O 1
ATOM 3057 N N . ASP A 1 415 ? 8.203 -8.873 -25.082 1.00 94.88 415 ASP A N 1
ATOM 3058 C CA . ASP A 1 415 ? 6.786 -8.811 -25.437 1.00 94.88 415 ASP A CA 1
ATOM 3059 C C . ASP A 1 415 ? 6.534 -9.115 -26.917 1.00 94.88 415 ASP A C 1
ATOM 3061 O O . ASP A 1 415 ? 7.175 -8.567 -27.819 1.00 94.88 415 ASP A O 1
ATOM 3065 N N . GLY A 1 416 ? 5.571 -10.001 -27.165 1.00 94.06 416 GLY A N 1
ATOM 3066 C CA . GLY A 1 416 ? 5.182 -10.443 -28.500 1.00 94.06 416 GLY A CA 1
ATOM 3067 C C . GLY A 1 416 ? 6.079 -11.520 -29.112 1.00 94.06 416 GLY A C 1
ATOM 3068 O O . GLY A 1 416 ? 5.713 -12.045 -30.168 1.00 94.06 416 GLY A O 1
ATOM 3069 N N . ALA A 1 417 ? 7.193 -11.896 -28.470 1.00 96.25 417 ALA A N 1
ATOM 3070 C CA . ALA A 1 417 ? 7.934 -13.096 -28.848 1.00 96.25 417 ALA A CA 1
ATOM 3071 C C . ALA A 1 417 ? 7.022 -14.328 -28.742 1.00 96.25 417 ALA A C 1
ATOM 3073 O O . ALA A 1 417 ? 6.067 -14.346 -27.961 1.00 96.25 417 ALA A O 1
ATOM 3074 N N . THR A 1 418 ? 7.295 -15.356 -29.542 1.00 97.25 418 THR A N 1
ATOM 3075 C CA . THR A 1 418 ? 6.456 -16.561 -29.585 1.00 97.25 418 THR A CA 1
ATOM 3076 C C . THR A 1 418 ? 7.293 -17.822 -29.479 1.00 97.25 418 THR A C 1
ATOM 3078 O O . THR A 1 418 ? 8.384 -17.909 -30.043 1.00 97.25 418 THR A O 1
ATOM 3081 N N . ALA A 1 419 ? 6.769 -18.810 -28.762 1.00 97.00 419 ALA A N 1
ATOM 3082 C CA . ALA A 1 419 ? 7.347 -20.140 -28.648 1.00 97.00 419 ALA A CA 1
ATOM 3083 C C . ALA A 1 419 ? 6.300 -21.213 -28.946 1.00 97.00 419 ALA A C 1
ATOM 3085 O O . ALA A 1 419 ? 5.097 -20.967 -28.859 1.00 97.00 419 ALA A O 1
ATOM 3086 N N . LYS A 1 420 ? 6.763 -22.399 -29.331 1.00 96.06 420 LYS A N 1
ATOM 3087 C CA . LYS A 1 420 ? 5.910 -23.554 -29.609 1.00 96.06 420 LYS A CA 1
ATOM 3088 C C . LYS A 1 420 ? 6.495 -24.802 -28.967 1.00 96.06 420 LYS A C 1
ATOM 3090 O O . LYS A 1 420 ? 7.685 -25.057 -29.139 1.00 96.06 420 LYS A O 1
ATOM 3095 N N . ASP A 1 421 ? 5.668 -25.555 -28.254 1.00 95.25 421 ASP A N 1
ATOM 3096 C CA . ASP A 1 421 ? 6.080 -26.817 -27.632 1.00 95.25 421 ASP A CA 1
ATOM 3097 C C . ASP A 1 421 ? 6.004 -28.015 -28.603 1.00 95.25 421 ASP A C 1
ATOM 3099 O O . ASP A 1 421 ? 5.586 -27.881 -29.761 1.00 95.25 421 ASP A O 1
ATOM 3103 N N . GLU A 1 422 ? 6.408 -29.210 -28.154 1.00 92.94 422 GLU A N 1
ATOM 3104 C CA . GLU A 1 422 ? 6.319 -30.433 -28.968 1.00 92.94 422 GLU A CA 1
ATOM 3105 C C . GLU A 1 422 ? 4.881 -30.873 -29.272 1.00 92.94 422 GLU A C 1
ATOM 3107 O O . GLU A 1 422 ? 4.654 -31.542 -30.282 1.00 92.94 422 GLU A O 1
ATOM 3112 N N . ALA A 1 423 ? 3.916 -30.510 -28.423 1.00 92.75 423 ALA A N 1
ATOM 3113 C CA . ALA A 1 423 ? 2.496 -30.799 -28.633 1.00 92.75 423 ALA A CA 1
ATOM 3114 C C . ALA A 1 423 ? 1.867 -29.872 -29.687 1.00 92.75 423 ALA A C 1
ATOM 3116 O O . ALA A 1 423 ? 0.805 -30.160 -30.240 1.00 92.75 423 ALA A O 1
ATOM 3117 N N . GLY A 1 424 ? 2.560 -28.788 -30.016 1.00 92.00 424 GLY A N 1
ATOM 3118 C CA . GLY A 1 424 ? 2.174 -27.813 -31.009 1.00 92.00 424 GLY A CA 1
ATOM 3119 C C . GLY A 1 424 ? 1.409 -26.618 -30.454 1.00 92.00 424 GLY A C 1
ATOM 3120 O O . GLY A 1 424 ? 0.960 -25.794 -31.255 1.00 92.00 424 GLY A O 1
ATOM 3121 N N . ASN A 1 425 ? 1.315 -26.499 -29.130 1.00 94.44 425 ASN A N 1
ATOM 3122 C CA . ASN A 1 425 ? 0.745 -25.347 -28.447 1.00 94.44 425 ASN A CA 1
ATOM 3123 C C . ASN A 1 425 ? 1.640 -24.131 -28.683 1.00 94.44 425 ASN A C 1
ATOM 3125 O O . ASN A 1 425 ? 2.869 -24.232 -28.629 1.00 94.44 425 ASN A O 1
ATOM 3129 N N . VAL A 1 426 ? 1.028 -22.982 -28.966 1.00 96.50 426 VAL A N 1
ATOM 3130 C CA . VAL A 1 426 ? 1.749 -21.733 -29.237 1.00 96.50 426 VAL A CA 1
ATOM 3131 C C . VAL A 1 426 ? 1.559 -20.781 -28.068 1.00 96.50 426 VAL A C 1
ATOM 3133 O O . VAL A 1 426 ? 0.434 -20.490 -27.666 1.00 96.50 426 VAL A O 1
ATOM 3136 N N . PHE A 1 427 ? 2.670 -20.261 -27.563 1.00 96.19 427 PHE A N 1
ATOM 3137 C CA . PHE A 1 427 ? 2.720 -19.321 -26.453 1.00 96.19 427 PHE A CA 1
ATOM 3138 C C . PHE A 1 427 ? 3.244 -17.984 -26.949 1.00 96.19 427 PHE A C 1
ATOM 3140 O O . PHE A 1 427 ? 4.203 -17.933 -27.727 1.00 96.19 427 PHE A O 1
ATOM 3147 N N . LYS A 1 428 ? 2.627 -16.899 -26.495 1.00 96.75 428 LYS A N 1
ATOM 3148 C CA . LYS A 1 428 ? 3.053 -15.534 -26.786 1.00 96.75 428 LYS A CA 1
ATOM 3149 C C . LYS A 1 428 ? 3.420 -14.835 -25.493 1.00 96.75 428 LYS A C 1
ATOM 3151 O O . LYS A 1 428 ? 2.646 -14.856 -24.542 1.00 96.75 428 LYS A O 1
ATOM 3156 N N . PHE A 1 429 ? 4.602 -14.237 -25.466 1.00 96.62 429 PHE A N 1
ATOM 3157 C CA . PHE A 1 429 ? 5.146 -13.665 -24.244 1.00 96.62 429 PHE A CA 1
ATOM 3158 C C . PHE A 1 429 ? 4.604 -12.259 -23.987 1.00 96.62 429 PHE A C 1
ATOM 3160 O O . PHE A 1 429 ? 4.557 -11.430 -24.901 1.00 96.62 429 PHE A O 1
ATOM 3167 N N . VAL A 1 430 ? 4.193 -12.014 -22.744 1.00 96.19 430 VAL A N 1
ATOM 3168 C CA . VAL A 1 430 ? 3.679 -10.731 -22.242 1.00 96.19 430 VAL A CA 1
ATOM 3169 C C . VAL A 1 430 ? 4.279 -10.495 -20.863 1.00 96.19 430 VAL A C 1
ATOM 3171 O O . VAL A 1 430 ? 4.061 -11.312 -19.972 1.00 96.19 430 VAL A O 1
ATOM 3174 N N . GLY A 1 431 ? 5.048 -9.423 -20.682 1.00 93.62 431 GLY A N 1
ATOM 3175 C CA . GLY A 1 431 ? 5.753 -9.155 -19.428 1.00 93.62 431 GLY A CA 1
ATOM 3176 C C . GLY A 1 431 ? 6.590 -10.351 -18.973 1.00 93.62 431 GLY A C 1
ATOM 3177 O O . GLY A 1 431 ? 6.566 -10.699 -17.803 1.00 93.62 431 GLY A O 1
ATOM 3178 N N . GLY A 1 432 ? 7.203 -11.072 -19.920 1.00 94.56 432 GLY A N 1
ATOM 3179 C CA . GLY A 1 432 ? 7.967 -12.294 -19.656 1.00 94.56 432 GLY A CA 1
ATOM 3180 C C . GLY A 1 432 ? 7.161 -13.588 -19.467 1.00 94.56 432 GLY A C 1
ATOM 3181 O O . GLY A 1 432 ? 7.779 -14.654 -19.460 1.00 94.56 432 GLY A O 1
ATOM 3182 N N . ALA A 1 433 ? 5.828 -13.546 -19.363 1.00 96.50 433 ALA A N 1
ATOM 3183 C CA . ALA A 1 433 ? 4.998 -14.732 -19.121 1.00 96.50 433 ALA A CA 1
ATOM 3184 C C . ALA A 1 433 ? 4.479 -15.401 -20.409 1.00 96.50 433 ALA A C 1
ATOM 3186 O O . ALA A 1 433 ? 4.039 -14.693 -21.322 1.00 96.50 433 ALA A O 1
ATOM 3187 N N . PRO A 1 434 ? 4.502 -16.747 -20.510 1.00 96.75 434 PRO A N 1
ATOM 3188 C CA . PRO A 1 434 ? 4.065 -17.482 -21.698 1.00 96.75 434 PRO A CA 1
ATOM 3189 C C . PRO A 1 434 ? 2.536 -17.637 -21.754 1.00 96.75 434 PRO A C 1
ATOM 3191 O O . PRO A 1 434 ? 1.972 -18.581 -21.210 1.00 96.75 434 PRO A O 1
ATOM 3194 N N . ILE A 1 435 ? 1.842 -16.755 -22.475 1.00 96.31 435 ILE A N 1
ATOM 3195 C CA . ILE A 1 435 ? 0.380 -16.831 -22.613 1.00 96.31 435 ILE A CA 1
ATOM 3196 C C . ILE A 1 435 ? 0.003 -17.802 -23.734 1.00 96.31 435 ILE A C 1
ATOM 3198 O O . ILE A 1 435 ? 0.340 -17.574 -24.900 1.00 96.31 435 ILE A O 1
ATOM 3202 N N . HIS A 1 436 ? -0.714 -18.875 -23.399 1.00 95.38 436 HIS A N 1
ATOM 3203 C CA . HIS A 1 436 ? -1.168 -19.864 -24.376 1.00 95.38 436 HIS A CA 1
ATOM 3204 C C . HIS A 1 436 ? -2.247 -19.286 -25.303 1.00 95.38 436 HIS A C 1
ATOM 3206 O O . HIS A 1 436 ? -3.229 -18.697 -24.845 1.00 95.38 436 HIS A O 1
ATOM 3212 N N . LEU A 1 437 ? -2.081 -19.465 -26.615 1.00 94.81 437 LEU A N 1
ATOM 3213 C CA . LEU A 1 437 ? -3.050 -19.055 -27.629 1.00 94.81 437 LEU A CA 1
ATOM 3214 C C . LEU A 1 437 ? -3.895 -20.247 -28.081 1.00 94.81 437 LEU A C 1
ATOM 3216 O O . LEU A 1 437 ? -3.373 -21.209 -28.638 1.00 94.81 437 LEU A O 1
ATOM 3220 N N . SER A 1 438 ? -5.218 -20.133 -27.946 1.00 93.19 438 SER A N 1
ATOM 3221 C CA . SER A 1 438 ? -6.154 -21.158 -28.439 1.00 93.19 438 SER A CA 1
ATOM 3222 C C . SER A 1 438 ? -6.167 -21.288 -29.971 1.00 93.19 438 SER A C 1
ATOM 3224 O O . SER A 1 438 ? -6.549 -22.326 -30.512 1.00 93.19 438 SER A O 1
ATOM 3226 N N . SER A 1 439 ? -5.763 -20.233 -30.689 1.00 91.62 439 SER A N 1
ATOM 3227 C CA . SER A 1 439 ? -5.640 -20.207 -32.148 1.00 91.62 439 SER A CA 1
ATOM 3228 C C . SER A 1 439 ? -4.677 -19.104 -32.620 1.00 91.62 439 SER A C 1
ATOM 3230 O O . SER A 1 439 ? -4.247 -18.256 -31.841 1.00 91.62 439 SER A O 1
ATOM 3232 N N . CYS A 1 440 ? -4.361 -19.081 -33.920 1.00 92.12 440 CYS A N 1
ATOM 3233 C CA . CYS A 1 440 ? -3.499 -18.061 -34.535 1.00 92.12 440 CYS A CA 1
ATOM 3234 C C . CYS A 1 440 ? -4.247 -16.856 -35.132 1.00 92.12 440 CYS A C 1
ATOM 3236 O O . CYS A 1 440 ? -3.656 -16.112 -35.919 1.00 92.12 440 CYS A O 1
ATOM 3238 N N . SER A 1 441 ? -5.516 -16.639 -34.774 1.00 90.56 441 SER A N 1
ATOM 3239 C CA . SER A 1 441 ? -6.340 -15.509 -35.244 1.00 90.56 441 SER A CA 1
ATOM 3240 C C . SER A 1 441 ? -5.700 -14.136 -34.996 1.00 90.56 441 SER A C 1
ATOM 3242 O O . SER A 1 441 ? -5.815 -13.231 -35.817 1.00 90.56 441 SER A O 1
ATOM 3244 N N . VAL A 1 442 ? -4.954 -14.011 -33.899 1.00 89.31 442 VAL A N 1
ATOM 3245 C CA . VAL A 1 442 ? -4.241 -12.797 -33.462 1.00 89.31 442 VAL A CA 1
ATOM 3246 C C . VAL A 1 442 ? -2.793 -12.699 -33.962 1.00 89.31 442 VAL A C 1
ATOM 3248 O O . VAL A 1 442 ? -2.041 -11.810 -33.557 1.00 89.31 442 VAL A O 1
ATOM 3251 N N . GLY A 1 443 ? -2.387 -13.619 -34.841 1.00 91.44 443 GLY A N 1
ATOM 3252 C CA . GLY A 1 443 ? -1.042 -13.700 -35.401 1.00 91.44 443 GLY A CA 1
ATOM 3253 C C . GLY A 1 443 ? -0.045 -14.405 -34.475 1.00 91.44 443 GLY A C 1
ATOM 3254 O O . GLY A 1 443 ? 0.397 -13.855 -33.462 1.00 91.44 443 GLY A O 1
ATOM 3255 N N . CYS A 1 444 ? 0.363 -15.609 -34.885 1.00 88.44 444 CYS A N 1
ATOM 3256 C CA . CYS A 1 444 ? 1.361 -16.430 -34.190 1.00 88.44 444 CYS A CA 1
ATOM 3257 C C . CYS A 1 444 ? 2.818 -16.100 -34.555 1.00 88.44 444 CYS A C 1
ATOM 3259 O O . CYS A 1 444 ? 3.723 -16.602 -33.904 1.00 88.44 444 CYS A O 1
ATOM 3261 N N . GLY A 1 445 ? 3.073 -15.285 -35.585 1.00 88.44 445 GLY A N 1
ATOM 3262 C CA . GLY A 1 445 ? 4.440 -15.010 -36.041 1.00 88.44 445 GLY A CA 1
ATOM 3263 C C . GLY A 1 445 ? 5.195 -16.284 -36.445 1.00 88.44 445 GLY A C 1
ATOM 3264 O O . GLY A 1 445 ? 4.609 -17.178 -37.055 1.00 88.44 445 GLY A O 1
ATOM 3265 N N . ASN A 1 446 ? 6.483 -16.355 -36.091 1.00 91.81 446 ASN A N 1
ATOM 3266 C CA . ASN A 1 446 ? 7.342 -17.529 -36.276 1.00 91.81 446 ASN A CA 1
ATOM 3267 C C . ASN A 1 446 ? 7.763 -18.082 -34.901 1.00 91.81 446 ASN A C 1
ATOM 3269 O O . ASN A 1 446 ? 8.833 -17.711 -34.414 1.00 91.81 446 ASN A O 1
ATOM 3273 N N . PRO A 1 447 ? 6.946 -18.943 -34.265 1.00 95.81 447 PRO A N 1
ATOM 3274 C CA . PRO A 1 447 ? 7.227 -19.432 -32.922 1.00 95.81 447 PRO A CA 1
ATOM 3275 C C . PRO A 1 447 ? 8.525 -20.235 -32.848 1.00 95.81 447 PRO A C 1
ATOM 3277 O O . PRO A 1 447 ? 8.747 -21.153 -33.643 1.00 95.81 447 PRO A O 1
ATOM 3280 N N . VAL A 1 448 ? 9.360 -19.932 -31.856 1.00 96.88 448 VAL A N 1
ATOM 3281 C CA . VAL A 1 448 ? 10.591 -20.678 -31.583 1.00 96.88 448 VAL A CA 1
ATOM 3282 C C . VAL A 1 448 ? 10.246 -22.029 -30.940 1.00 96.88 448 VAL A C 1
ATOM 3284 O O . VAL A 1 448 ? 9.588 -22.048 -29.901 1.00 96.88 448 VAL A O 1
ATOM 3287 N N . PRO A 1 449 ? 10.692 -23.172 -31.497 1.00 96.12 449 PRO A N 1
ATOM 3288 C CA . PRO A 1 449 ? 10.430 -24.475 -30.889 1.00 96.12 449 PRO A CA 1
ATOM 3289 C C . PRO A 1 449 ? 11.194 -24.643 -29.567 1.00 96.12 449 PRO A C 1
ATOM 3291 O O . PRO A 1 449 ? 12.429 -24.591 -29.589 1.00 96.12 449 PRO A O 1
ATOM 3294 N N . VAL A 1 450 ? 10.487 -24.872 -28.460 1.00 96.19 450 VAL A N 1
ATOM 3295 C CA . VAL A 1 450 ? 11.014 -25.101 -27.095 1.00 96.19 450 VAL A CA 1
ATOM 3296 C C . VAL A 1 450 ? 10.374 -26.349 -26.488 1.00 96.19 450 VAL A C 1
ATOM 3298 O O . VAL A 1 450 ? 9.363 -26.814 -27.000 1.00 96.19 450 VAL A O 1
ATOM 3301 N N . THR A 1 451 ? 10.938 -26.915 -25.418 1.00 95.44 451 THR A N 1
ATOM 3302 C CA . THR A 1 451 ? 10.330 -28.106 -24.797 1.00 95.44 451 THR A CA 1
ATOM 3303 C C . THR A 1 451 ? 9.136 -27.728 -23.921 1.00 95.44 451 THR A C 1
ATOM 3305 O O . THR A 1 451 ? 9.174 -26.689 -23.265 1.00 95.44 451 THR A O 1
ATOM 3308 N N . GLY A 1 452 ? 8.103 -28.568 -23.833 1.00 92.56 452 GLY A N 1
ATOM 3309 C CA . GLY A 1 452 ? 6.965 -28.347 -22.927 1.00 92.56 452 GLY A CA 1
ATOM 3310 C C . GLY A 1 452 ? 7.391 -28.244 -21.456 1.00 92.56 452 GLY A C 1
ATOM 3311 O O . GLY A 1 452 ? 6.811 -27.483 -20.687 1.00 92.56 452 GLY A O 1
ATOM 3312 N N . TRP A 1 453 ? 8.483 -28.924 -21.086 1.00 94.12 453 TRP A N 1
ATOM 3313 C CA . TRP A 1 453 ? 9.133 -28.759 -19.783 1.00 94.12 453 TRP A CA 1
ATOM 3314 C C . TRP A 1 453 ? 9.573 -27.311 -19.533 1.00 94.12 453 TRP A C 1
ATOM 3316 O O . TRP A 1 453 ? 9.349 -26.803 -18.443 1.00 94.12 453 TRP A O 1
ATOM 3326 N N . SER A 1 454 ? 10.120 -26.630 -20.546 1.00 93.00 454 SER A N 1
ATOM 3327 C CA . SER A 1 454 ? 10.584 -25.239 -20.443 1.00 93.00 454 SER A CA 1
ATOM 3328 C C . SER A 1 454 ? 9.452 -24.275 -20.076 1.00 93.00 454 SER A C 1
ATOM 3330 O O . SER A 1 454 ? 9.658 -23.346 -19.305 1.00 93.00 454 SER A O 1
ATOM 3332 N N . ILE A 1 455 ? 8.251 -24.503 -20.621 1.00 93.12 455 ILE A N 1
ATOM 3333 C CA . ILE A 1 455 ? 7.056 -23.699 -20.319 1.00 93.12 455 ILE A CA 1
ATOM 3334 C C . ILE A 1 455 ? 6.533 -24.005 -18.910 1.00 93.12 455 ILE A C 1
ATOM 3336 O O . ILE A 1 455 ? 6.072 -23.107 -18.216 1.00 93.12 455 ILE A O 1
ATOM 3340 N N . ALA A 1 456 ? 6.632 -25.259 -18.465 1.00 90.81 456 ALA A N 1
ATOM 3341 C CA . ALA A 1 456 ? 6.162 -25.669 -17.145 1.00 90.81 456 ALA A CA 1
ATOM 3342 C C . ALA A 1 456 ? 7.090 -25.226 -15.998 1.00 90.81 456 ALA A C 1
ATOM 3344 O O . ALA A 1 456 ? 6.602 -24.918 -14.913 1.00 90.81 456 ALA A O 1
ATOM 3345 N N . THR A 1 457 ? 8.411 -25.210 -16.207 1.00 91.12 457 THR A N 1
ATOM 3346 C CA . THR A 1 457 ? 9.383 -24.812 -15.173 1.00 91.12 457 THR A CA 1
ATOM 3347 C C . THR A 1 457 ? 9.623 -23.314 -15.101 1.00 91.12 457 THR A C 1
ATOM 3349 O O . THR A 1 457 ? 10.083 -22.840 -14.065 1.00 91.12 457 THR A O 1
ATOM 3352 N N . LEU A 1 458 ? 9.286 -22.577 -16.166 1.00 90.06 458 LEU A N 1
ATOM 3353 C CA . LEU A 1 458 ? 9.391 -21.118 -16.242 1.00 90.06 458 LEU A CA 1
ATOM 3354 C C . LEU A 1 458 ? 10.817 -20.594 -15.991 1.00 90.06 458 LEU A C 1
ATOM 3356 O O . LEU A 1 458 ? 11.011 -19.449 -15.586 1.00 90.06 458 LEU A O 1
ATOM 3360 N N . GLU A 1 459 ? 11.839 -21.414 -16.248 1.00 88.44 459 GLU A N 1
ATOM 3361 C CA . GLU A 1 459 ? 13.229 -20.967 -16.162 1.00 88.44 459 GLU A CA 1
ATOM 3362 C C . GLU A 1 459 ? 13.483 -19.871 -17.204 1.00 88.44 459 GLU A C 1
ATOM 3364 O O . GLU A 1 459 ? 13.280 -20.073 -18.404 1.00 88.44 459 GLU A O 1
ATOM 3369 N N . HIS A 1 460 ? 13.927 -18.703 -16.729 1.00 88.81 460 HIS A N 1
ATOM 3370 C CA . HIS A 1 460 ? 14.077 -17.487 -17.536 1.00 88.81 460 HIS A CA 1
ATOM 3371 C C . HIS A 1 460 ? 12.757 -16.987 -18.155 1.00 88.81 460 HIS A C 1
ATOM 3373 O O . HIS A 1 460 ? 12.758 -16.399 -19.235 1.00 88.81 460 HIS A O 1
ATOM 3379 N N . MET A 1 461 ? 11.626 -17.213 -17.477 1.00 93.81 461 MET A N 1
ATOM 3380 C CA . MET A 1 461 ? 10.301 -16.668 -17.798 1.00 93.81 461 MET A CA 1
ATOM 3381 C C . MET A 1 461 ? 9.641 -16.108 -16.530 1.00 93.81 461 MET A C 1
ATOM 3383 O O . MET A 1 461 ? 9.985 -16.502 -15.415 1.00 93.81 461 MET A O 1
ATOM 3387 N N . SER A 1 462 ? 8.667 -15.215 -16.695 1.00 93.94 462 SER A N 1
ATOM 3388 C CA . SER A 1 462 ? 7.803 -14.789 -15.588 1.00 93.94 462 SER A CA 1
ATOM 3389 C C . SER A 1 462 ? 6.629 -15.762 -15.447 1.00 93.94 462 SER A C 1
ATOM 3391 O O . SER A 1 462 ? 6.094 -16.256 -16.439 1.00 93.94 462 SER A O 1
ATOM 3393 N N . ALA A 1 463 ? 6.202 -16.052 -14.215 1.00 93.50 463 ALA A N 1
ATOM 3394 C CA . ALA A 1 463 ? 5.032 -16.906 -13.983 1.00 93.50 463 ALA A CA 1
ATOM 3395 C C . ALA A 1 463 ? 3.713 -16.221 -14.361 1.00 93.50 463 ALA A C 1
ATOM 3397 O O . ALA A 1 463 ? 2.768 -16.891 -14.775 1.00 93.50 463 ALA A O 1
ATOM 3398 N N . VAL A 1 464 ? 3.681 -14.897 -14.210 1.00 95.25 464 VAL A N 1
ATOM 3399 C CA . VAL A 1 464 ? 2.592 -13.994 -14.585 1.00 95.25 464 VAL A CA 1
ATOM 3400 C C . VAL A 1 464 ? 3.184 -12.757 -15.262 1.00 95.25 464 VAL A C 1
ATOM 3402 O O . VAL A 1 464 ? 4.361 -12.476 -15.031 1.00 95.25 464 VAL A O 1
ATOM 3405 N N . PRO A 1 465 ? 2.430 -12.034 -16.107 1.00 95.69 465 PRO A N 1
ATOM 3406 C CA . PRO A 1 465 ? 2.939 -10.831 -16.754 1.00 95.69 465 PRO A CA 1
ATOM 3407 C C . PRO A 1 465 ? 3.388 -9.762 -15.757 1.00 95.69 465 PRO A C 1
ATOM 3409 O O . PRO A 1 465 ? 2.663 -9.458 -14.808 1.00 95.69 465 PRO A O 1
ATOM 3412 N N . ASP A 1 466 ? 4.544 -9.156 -16.026 1.00 92.81 466 ASP A N 1
ATOM 3413 C CA . ASP A 1 466 ? 5.062 -8.010 -15.277 1.00 92.81 466 ASP A CA 1
ATOM 3414 C C . ASP A 1 466 ? 4.094 -6.810 -15.300 1.00 92.81 466 ASP A C 1
ATOM 3416 O O . ASP A 1 466 ? 3.424 -6.525 -16.304 1.00 92.81 466 ASP A O 1
ATOM 3420 N N . ASP A 1 467 ? 4.085 -6.049 -14.207 1.00 91.56 467 ASP A N 1
ATOM 3421 C CA . ASP A 1 467 ? 3.236 -4.875 -14.022 1.00 91.56 467 ASP A CA 1
ATOM 3422 C C . ASP A 1 467 ? 3.409 -3.817 -15.118 1.00 91.56 467 ASP A C 1
ATOM 3424 O O . ASP A 1 467 ? 4.510 -3.432 -15.515 1.00 91.56 467 ASP A O 1
ATOM 3428 N N . GLY A 1 468 ? 2.279 -3.309 -15.610 1.00 90.19 468 GLY A N 1
ATOM 3429 C CA . GLY A 1 468 ? 2.220 -2.324 -16.686 1.00 90.19 468 GLY A CA 1
ATOM 3430 C C . GLY A 1 468 ? 2.261 -2.913 -18.097 1.00 90.19 468 GLY A C 1
ATOM 3431 O O . GLY A 1 468 ? 1.966 -2.173 -19.043 1.00 90.19 468 GLY A O 1
ATOM 3432 N N . SER A 1 469 ? 2.540 -4.211 -18.253 1.00 93.38 469 SER A N 1
ATOM 3433 C CA . SER A 1 469 ? 2.401 -4.919 -19.532 1.00 93.38 469 SER A CA 1
ATOM 3434 C C . SER A 1 469 ? 0.961 -4.832 -20.038 1.00 93.38 469 SER A C 1
ATOM 3436 O O . SER A 1 469 ? 0.013 -4.755 -19.253 1.00 93.38 469 SER A O 1
ATOM 3438 N N . THR A 1 470 ? 0.775 -4.826 -21.359 1.00 95.38 470 THR A N 1
ATOM 3439 C CA . THR A 1 470 ? -0.552 -4.645 -21.969 1.00 95.38 470 THR A CA 1
ATOM 3440 C C . THR A 1 470 ? -0.850 -5.710 -23.009 1.00 95.38 470 THR A C 1
ATOM 3442 O O . THR A 1 470 ? 0.026 -6.122 -23.769 1.00 95.38 470 THR A O 1
ATOM 3445 N N . ILE A 1 471 ? -2.110 -6.132 -23.066 1.00 95.94 471 ILE A N 1
ATOM 3446 C CA . ILE A 1 471 ? -2.626 -7.103 -24.037 1.00 95.94 471 ILE A CA 1
ATOM 3447 C C . ILE A 1 471 ? -3.855 -6.562 -24.746 1.00 95.94 471 ILE A C 1
ATOM 3449 O O . ILE A 1 471 ? -4.545 -5.681 -24.233 1.00 95.94 471 ILE A O 1
ATOM 3453 N N . ARG A 1 472 ? -4.127 -7.107 -25.929 1.00 95.44 472 ARG A N 1
ATOM 3454 C CA . ARG A 1 472 ? -5.360 -6.861 -26.674 1.00 95.44 472 ARG A CA 1
ATOM 3455 C C . ARG A 1 472 ? -5.988 -8.179 -27.099 1.00 95.44 472 ARG A C 1
ATOM 3457 O O . ARG A 1 472 ? -5.295 -9.011 -27.680 1.00 95.44 472 ARG A O 1
ATOM 3464 N N . ASP A 1 473 ? -7.278 -8.346 -26.842 1.00 94.12 473 ASP A N 1
ATOM 3465 C CA . ASP A 1 473 ? -8.026 -9.506 -27.328 1.00 94.12 473 ASP A CA 1
ATOM 3466 C C . ASP A 1 473 ? -8.577 -9.302 -28.757 1.00 94.12 473 ASP A C 1
ATOM 3468 O O . ASP A 1 473 ? -8.416 -8.251 -29.383 1.00 94.12 473 ASP A O 1
ATOM 3472 N N . GLU A 1 474 ? -9.246 -10.321 -29.295 1.00 91.69 474 GLU A N 1
ATOM 3473 C CA . GLU A 1 474 ? -9.851 -10.290 -30.636 1.00 91.69 474 GLU A CA 1
ATOM 3474 C C . GLU A 1 474 ? -11.028 -9.310 -30.756 1.00 91.69 474 GLU A C 1
ATOM 3476 O O . GLU A 1 474 ? -11.334 -8.851 -31.857 1.00 91.69 474 GLU A O 1
ATOM 3481 N N . ALA A 1 475 ? -11.673 -8.972 -29.637 1.00 90.94 475 ALA A N 1
ATOM 3482 C CA . ALA A 1 475 ? -12.745 -7.984 -29.584 1.00 90.94 475 ALA A CA 1
ATOM 3483 C C . ALA A 1 475 ? -12.206 -6.541 -29.543 1.00 90.94 475 ALA A C 1
ATOM 3485 O O . ALA A 1 475 ? -12.971 -5.589 -29.693 1.00 90.94 475 ALA A O 1
ATOM 3486 N N . GLY A 1 476 ? -10.890 -6.371 -29.389 1.00 90.38 476 GLY A N 1
ATOM 3487 C CA . GLY A 1 476 ? -10.233 -5.074 -29.284 1.00 90.38 476 GLY A CA 1
ATOM 3488 C C . GLY A 1 476 ? -10.189 -4.519 -27.862 1.00 90.38 476 GLY A C 1
ATOM 3489 O O . GLY A 1 476 ? -9.734 -3.386 -27.689 1.00 90.38 476 GLY A O 1
ATOM 3490 N N . ASN A 1 477 ? -10.602 -5.295 -26.857 1.00 92.69 477 ASN A N 1
ATOM 3491 C CA . ASN A 1 477 ? -10.456 -4.921 -25.455 1.00 92.69 477 ASN A CA 1
ATOM 3492 C C . ASN A 1 477 ? -8.971 -4.889 -25.100 1.00 92.69 477 ASN A C 1
ATOM 3494 O O . ASN A 1 477 ? -8.213 -5.783 -25.484 1.00 92.69 477 ASN A O 1
ATOM 3498 N N . ILE A 1 478 ? -8.554 -3.854 -24.375 1.00 94.19 478 ILE A N 1
ATOM 3499 C CA . ILE A 1 478 ? -7.171 -3.695 -23.928 1.00 94.19 478 ILE A CA 1
ATOM 3500 C C . ILE A 1 478 ? -7.130 -3.905 -22.423 1.00 94.19 478 ILE A C 1
ATOM 3502 O O . ILE A 1 478 ? -7.856 -3.237 -21.690 1.00 94.19 478 ILE A O 1
ATOM 3506 N N . PHE A 1 479 ? -6.245 -4.787 -21.971 1.00 94.31 479 PHE A N 1
ATOM 3507 C CA . PHE A 1 479 ? -6.015 -5.029 -20.551 1.00 94.31 479 PHE A CA 1
ATOM 3508 C C . PHE A 1 479 ? -4.597 -4.623 -20.183 1.00 94.31 479 PHE A C 1
ATOM 3510 O O . PHE A 1 479 ? -3.673 -4.739 -20.996 1.00 94.31 479 PHE A O 1
ATOM 3517 N N . LYS A 1 480 ? -4.428 -4.155 -18.951 1.00 94.75 480 LYS A N 1
ATOM 3518 C CA . LYS A 1 480 ? -3.138 -3.807 -18.366 1.00 94.75 480 LYS A CA 1
ATOM 3519 C C . LYS A 1 480 ? -2.924 -4.617 -17.103 1.00 94.75 480 LYS A C 1
ATOM 3521 O O . LYS A 1 480 ? -3.825 -4.704 -16.274 1.00 94.75 480 LYS A O 1
ATOM 3526 N N . PHE A 1 481 ? -1.744 -5.205 -16.975 1.00 94.44 481 PHE A N 1
ATOM 3527 C CA . PHE A 1 481 ? -1.436 -6.068 -15.846 1.00 94.44 481 PHE A CA 1
ATOM 3528 C C . PHE A 1 481 ? -1.024 -5.262 -14.619 1.00 94.44 481 PHE A C 1
ATOM 3530 O O . PHE A 1 481 ? -0.232 -4.323 -14.725 1.00 94.44 481 PHE A O 1
ATOM 3537 N N . ALA A 1 482 ? -1.582 -5.639 -13.472 1.00 93.38 482 ALA A N 1
ATOM 3538 C CA . ALA A 1 482 ? -1.152 -5.199 -12.152 1.00 93.38 482 ALA A CA 1
ATOM 3539 C C . ALA A 1 482 ? -1.258 -6.391 -11.190 1.00 93.38 482 ALA A C 1
ATOM 3541 O O . ALA A 1 482 ? -2.311 -7.033 -11.119 1.00 93.38 482 ALA A O 1
ATOM 3542 N N . GLY A 1 483 ? -0.172 -6.731 -10.500 1.00 91.44 483 GLY A N 1
ATOM 3543 C CA . GLY A 1 483 ? -0.096 -7.885 -9.608 1.00 91.44 483 GLY A CA 1
ATOM 3544 C C . GLY A 1 483 ? -0.420 -9.200 -10.316 1.00 91.44 483 GLY A C 1
ATOM 3545 O O . GLY A 1 483 ? -1.053 -10.073 -9.728 1.00 91.44 483 GLY A O 1
ATOM 3546 N N . GLY A 1 484 ? -0.099 -9.305 -11.611 1.00 93.00 484 GLY A N 1
ATOM 3547 C CA . GLY A 1 484 ? -0.422 -10.456 -12.461 1.00 93.00 484 GLY A CA 1
ATOM 3548 C C . GLY A 1 484 ? -1.880 -10.566 -12.937 1.00 93.00 484 GLY A C 1
ATOM 3549 O O . GLY A 1 484 ? -2.189 -11.505 -13.674 1.00 93.00 484 GLY A O 1
ATOM 3550 N N . ALA A 1 485 ? -2.778 -9.644 -12.569 1.00 95.44 485 ALA A N 1
ATOM 3551 C CA . ALA A 1 485 ? -4.180 -9.664 -13.001 1.00 95.44 485 ALA A CA 1
ATOM 3552 C C . ALA A 1 485 ? -4.455 -8.739 -14.203 1.00 95.44 485 ALA A C 1
ATOM 3554 O O . ALA A 1 485 ? -3.936 -7.619 -14.237 1.00 95.44 485 ALA A O 1
ATOM 3555 N N . PRO A 1 486 ? -5.273 -9.166 -15.188 1.00 95.62 486 PRO A N 1
ATOM 3556 C CA . PRO A 1 486 ? -5.580 -8.375 -16.377 1.00 95.62 486 PRO A CA 1
ATOM 3557 C C . PRO A 1 486 ? -6.695 -7.354 -16.099 1.00 95.62 486 PRO A C 1
ATOM 3559 O O . PRO A 1 486 ? -7.879 -7.672 -16.171 1.00 95.62 486 PRO A O 1
ATOM 3562 N N . ILE A 1 487 ? -6.340 -6.097 -15.831 1.00 93.69 487 ILE A N 1
ATOM 3563 C CA . ILE A 1 487 ? -7.324 -5.031 -15.590 1.00 93.69 487 ILE A CA 1
ATOM 3564 C C . ILE A 1 487 ? -7.785 -4.450 -16.928 1.00 93.69 487 ILE A C 1
ATOM 3566 O O . ILE A 1 487 ? -6.975 -3.910 -17.687 1.00 93.69 487 ILE A O 1
ATOM 3570 N N . LEU A 1 488 ? -9.086 -4.529 -17.215 1.00 92.88 488 LEU A N 1
ATOM 3571 C CA . LEU A 1 488 ? -9.679 -3.953 -18.422 1.00 92.88 488 LEU A CA 1
ATOM 3572 C C . LEU A 1 488 ? -9.544 -2.425 -18.406 1.00 92.88 488 LEU A C 1
ATOM 3574 O O . LEU A 1 488 ? -9.950 -1.766 -17.451 1.00 92.88 488 LEU A O 1
ATOM 3578 N N . LEU A 1 489 ? -8.996 -1.842 -19.471 1.00 90.50 489 LEU A N 1
ATOM 3579 C CA . LEU A 1 489 ? -8.911 -0.393 -19.629 1.00 90.50 489 LEU A CA 1
ATOM 3580 C C . LEU A 1 489 ? -10.146 0.134 -20.359 1.00 90.50 489 LEU A C 1
ATOM 3582 O O . LEU A 1 489 ? -10.380 -0.191 -21.522 1.00 90.50 489 LEU A O 1
ATOM 3586 N N . ALA A 1 490 ? -10.887 1.028 -19.707 1.00 84.56 490 ALA A N 1
ATOM 3587 C CA . ALA A 1 490 ? -12.014 1.720 -20.328 1.00 84.56 490 ALA A CA 1
ATOM 3588 C C . ALA A 1 490 ? -11.560 2.769 -21.360 1.00 84.56 490 ALA A C 1
ATOM 3590 O O . ALA A 1 490 ? -12.313 3.127 -22.265 1.00 84.56 490 ALA A O 1
ATOM 3591 N N . SER A 1 491 ? -10.331 3.286 -21.232 1.00 79.94 491 SER A N 1
ATOM 3592 C CA . SER A 1 491 ? -9.752 4.248 -22.171 1.00 79.94 491 SER A CA 1
ATOM 3593 C C . SER A 1 491 ? -8.223 4.154 -22.232 1.00 79.94 491 SER A C 1
ATOM 3595 O O . SER A 1 491 ? -7.566 3.730 -21.283 1.00 79.94 491 SER A O 1
ATOM 3597 N N . CYS A 1 492 ? -7.637 4.622 -23.339 1.00 81.69 492 CYS A N 1
ATOM 3598 C CA . CYS A 1 492 ? -6.182 4.726 -23.495 1.00 81.69 492 CYS A CA 1
ATOM 3599 C C . CYS A 1 492 ? -5.574 6.035 -22.970 1.00 81.69 492 CYS A C 1
ATOM 3601 O O . CYS A 1 492 ? -4.378 6.259 -23.170 1.00 81.69 492 CYS A O 1
ATOM 3603 N N . ALA A 1 493 ? -6.346 6.889 -22.285 1.00 79.12 493 ALA A N 1
ATOM 3604 C CA . ALA A 1 493 ? -5.836 8.137 -21.704 1.00 79.12 493 ALA A CA 1
ATOM 3605 C C . ALA A 1 493 ? -4.709 7.893 -20.681 1.00 79.12 493 ALA A C 1
ATOM 3607 O O . ALA A 1 493 ? -3.815 8.718 -20.513 1.00 79.12 493 ALA A O 1
ATOM 3608 N N . VAL A 1 494 ? -4.708 6.712 -20.060 1.00 78.06 494 VAL A N 1
ATOM 3609 C CA . VAL A 1 494 ? -3.720 6.252 -19.070 1.00 78.06 494 VAL A CA 1
ATOM 3610 C C . VAL A 1 494 ? -2.484 5.584 -19.686 1.00 78.06 494 VAL A C 1
ATOM 3612 O O . VAL A 1 494 ? -1.630 5.063 -18.966 1.00 78.06 494 VAL A O 1
ATOM 3615 N N . GLY A 1 495 ? -2.376 5.612 -21.018 1.00 82.31 495 GLY A N 1
ATOM 3616 C CA . GLY A 1 495 ? -1.284 5.022 -21.783 1.00 82.31 495 GLY A CA 1
ATOM 3617 C C . GLY A 1 495 ? -1.462 3.518 -21.985 1.00 82.31 495 GLY A C 1
ATOM 3618 O O . GLY A 1 495 ? -1.154 2.718 -21.100 1.00 82.31 495 GLY A O 1
ATOM 3619 N N . CYS A 1 496 ? -1.910 3.144 -23.186 1.00 79.94 496 CYS A N 1
ATOM 3620 C CA . CYS A 1 496 ? -2.072 1.748 -23.607 1.00 79.94 496 CYS A CA 1
ATOM 3621 C C . CYS A 1 496 ? -0.776 1.083 -24.097 1.00 79.94 496 CYS A C 1
ATOM 3623 O O . CYS A 1 496 ? -0.775 -0.120 -24.312 1.00 79.94 496 CYS A O 1
ATOM 3625 N N . GLY A 1 497 ? 0.312 1.834 -24.305 1.00 84.00 497 GLY A N 1
ATOM 3626 C CA . GLY A 1 497 ? 1.555 1.277 -24.848 1.00 84.00 497 GLY A CA 1
ATOM 3627 C C . GLY A 1 497 ? 1.354 0.589 -26.205 1.00 84.00 497 GLY A C 1
ATOM 3628 O O . GLY A 1 497 ? 0.568 1.059 -27.030 1.00 84.00 497 GLY A O 1
ATOM 3629 N N . ASN A 1 498 ? 2.061 -0.525 -26.415 1.00 88.75 498 ASN A N 1
ATOM 3630 C CA . ASN A 1 498 ? 1.909 -1.412 -27.570 1.00 88.75 498 ASN A CA 1
ATOM 3631 C C . ASN A 1 498 ? 1.345 -2.766 -27.099 1.00 88.75 498 ASN A C 1
ATOM 3633 O O . ASN A 1 498 ? 2.134 -3.669 -26.820 1.00 88.75 498 ASN A O 1
ATOM 3637 N N . PRO A 1 499 ? 0.011 -2.921 -26.999 1.00 94.00 499 PRO A N 1
ATOM 3638 C CA . PRO A 1 499 ? -0.586 -4.134 -26.459 1.00 94.00 499 PRO A CA 1
ATOM 3639 C C . PRO A 1 499 ? -0.256 -5.372 -27.291 1.00 94.00 499 PRO A C 1
ATOM 3641 O O . PRO A 1 499 ? -0.418 -5.368 -28.516 1.00 94.00 499 PRO A O 1
ATOM 3644 N N . VAL A 1 500 ? 0.148 -6.451 -26.625 1.00 96.06 500 VAL A N 1
ATOM 3645 C CA . VAL A 1 500 ? 0.409 -7.743 -27.263 1.00 96.06 500 VAL A CA 1
ATOM 3646 C C . VAL A 1 500 ? -0.924 -8.411 -27.623 1.00 96.06 500 VAL A C 1
ATOM 3648 O O . VAL A 1 500 ? -1.755 -8.627 -26.739 1.00 96.06 500 VAL A O 1
ATOM 3651 N N . PRO A 1 501 ? -1.171 -8.764 -28.898 1.00 95.56 501 PRO A N 1
ATOM 3652 C CA . PRO A 1 501 ? -2.446 -9.357 -29.275 1.00 95.56 501 PRO A CA 1
ATOM 3653 C C . PRO A 1 501 ? -2.486 -10.850 -28.910 1.00 95.56 501 PRO A C 1
ATOM 3655 O O . PRO A 1 501 ? -1.607 -11.604 -29.348 1.00 95.56 501 PRO A O 1
ATOM 3658 N N . ILE A 1 502 ? -3.496 -11.254 -28.129 1.00 95.50 502 ILE A N 1
ATOM 3659 C CA . ILE A 1 502 ? -3.737 -12.615 -27.609 1.00 95.50 502 ILE A CA 1
ATOM 3660 C C . ILE A 1 502 ? -5.198 -13.048 -27.835 1.00 95.50 502 ILE A C 1
ATOM 3662 O O . ILE A 1 502 ? -6.054 -12.213 -28.111 1.00 95.50 502 ILE A O 1
ATOM 3666 N N . THR A 1 503 ? -5.514 -14.343 -27.719 1.00 94.94 503 THR A N 1
ATOM 3667 C CA . THR A 1 503 ? -6.903 -14.813 -27.910 1.00 94.94 503 THR A CA 1
ATOM 3668 C C . THR A 1 503 ? -7.795 -14.458 -26.722 1.00 94.94 503 THR A C 1
ATOM 3670 O O . THR A 1 503 ? -7.337 -14.510 -25.581 1.00 94.94 503 THR A O 1
ATOM 3673 N N . GLY A 1 504 ? -9.080 -14.163 -26.960 1.00 91.31 504 GLY A N 1
ATOM 3674 C CA . GLY A 1 504 ? -10.025 -13.855 -25.870 1.00 91.31 504 GLY A CA 1
ATOM 3675 C C . GLY A 1 504 ? -10.204 -15.016 -24.882 1.00 91.31 504 GLY A C 1
ATOM 3676 O O . GLY A 1 504 ? -10.407 -14.803 -23.689 1.00 91.31 504 GLY A O 1
ATOM 3677 N N . TRP A 1 505 ? -10.031 -16.253 -25.364 1.00 93.69 505 TRP A N 1
ATOM 3678 C CA . TRP A 1 505 ? -9.995 -17.458 -24.532 1.00 93.69 505 TRP A CA 1
ATOM 3679 C C . TRP A 1 505 ? -8.916 -17.388 -23.444 1.00 93.69 505 TRP A C 1
ATOM 3681 O O . TRP A 1 505 ? -9.208 -17.706 -22.299 1.00 93.69 505 TRP A O 1
ATOM 3691 N N . SER A 1 506 ? -7.715 -16.897 -23.775 1.00 92.88 506 SER A N 1
ATOM 3692 C CA . SER A 1 506 ? -6.579 -16.824 -22.845 1.00 92.88 506 SER A CA 1
ATOM 3693 C C . SER A 1 506 ? -6.866 -15.923 -21.640 1.00 92.88 506 SER A C 1
ATOM 3695 O O . SER A 1 506 ? -6.433 -16.219 -20.531 1.00 92.88 506 SER A O 1
ATOM 3697 N N . VAL A 1 507 ? -7.613 -14.831 -21.852 1.00 92.25 507 VAL A N 1
ATOM 3698 C CA . VAL A 1 507 ? -8.061 -13.931 -20.774 1.00 92.25 507 VAL A CA 1
ATOM 3699 C C . VAL A 1 507 ? -9.153 -14.604 -19.945 1.00 92.25 507 VAL A C 1
ATOM 3701 O O . VAL A 1 507 ? -9.114 -14.565 -18.720 1.00 92.25 507 VAL A O 1
ATOM 3704 N N . ALA A 1 508 ? -10.108 -15.266 -20.603 1.00 90.56 508 ALA A N 1
ATOM 3705 C CA . ALA A 1 508 ? -11.223 -15.928 -19.933 1.00 90.56 508 ALA A CA 1
ATOM 3706 C C . ALA A 1 508 ? -10.793 -17.128 -19.068 1.00 90.56 508 ALA A C 1
ATOM 3708 O O . ALA A 1 508 ? -11.406 -17.372 -18.030 1.00 90.56 508 ALA A O 1
ATOM 3709 N N . THR A 1 509 ? -9.758 -17.872 -19.472 1.00 92.06 509 THR A N 1
ATOM 3710 C CA . THR A 1 509 ? -9.201 -18.990 -18.690 1.00 92.06 509 THR A CA 1
ATOM 3711 C C . THR A 1 509 ? -8.051 -18.584 -17.771 1.00 92.06 509 THR A C 1
ATOM 3713 O O . THR A 1 509 ? -7.581 -19.424 -17.008 1.00 92.06 509 THR A O 1
ATOM 3716 N N . LEU A 1 510 ? -7.646 -17.305 -17.787 1.00 91.12 510 LEU A N 1
ATOM 3717 C CA . LEU A 1 510 ? -6.548 -16.755 -16.985 1.00 91.12 510 LEU A CA 1
ATOM 3718 C C . LEU A 1 510 ? -5.226 -17.529 -17.169 1.00 91.12 510 LEU A C 1
ATOM 3720 O O . LEU A 1 510 ? -4.521 -17.812 -16.200 1.00 91.12 510 LEU A O 1
ATOM 3724 N N . GLU A 1 511 ? -4.875 -17.872 -18.414 1.00 89.50 511 GLU A N 1
ATOM 3725 C CA . GLU A 1 511 ? -3.633 -18.600 -18.726 1.00 89.50 511 GLU A CA 1
ATOM 3726 C C . GLU A 1 511 ? -2.409 -17.817 -18.250 1.00 89.50 511 GLU A C 1
ATOM 3728 O O . GLU A 1 511 ? -2.095 -16.771 -18.815 1.00 89.50 511 GLU A O 1
ATOM 3733 N N . HIS A 1 512 ? -1.710 -18.326 -17.230 1.00 91.19 512 HIS A N 1
ATOM 3734 C CA . HIS A 1 512 ? -0.593 -17.623 -16.588 1.00 91.19 512 HIS A CA 1
ATOM 3735 C C . HIS A 1 512 ? -0.969 -16.208 -16.096 1.00 91.19 512 HIS A C 1
ATOM 3737 O O . HIS A 1 512 ? -0.142 -15.302 -16.086 1.00 91.19 512 HIS A O 1
ATOM 3743 N N . MET A 1 513 ? -2.223 -16.001 -15.678 1.00 94.88 513 MET A N 1
ATOM 3744 C CA . MET A 1 513 ? -2.725 -14.747 -15.106 1.00 94.88 513 MET A CA 1
ATOM 3745 C C . MET A 1 513 ? -3.366 -15.003 -13.742 1.00 94.88 513 MET A C 1
ATOM 3747 O O . MET A 1 513 ? -3.807 -16.113 -13.438 1.00 94.88 513 MET A O 1
ATOM 3751 N N . LYS A 1 514 ? -3.459 -13.963 -12.913 1.00 93.94 514 LYS A N 1
ATOM 3752 C CA . LYS A 1 514 ? -4.177 -14.024 -11.636 1.00 93.94 514 LYS A CA 1
ATOM 3753 C C . LYS A 1 514 ? -5.600 -13.481 -11.776 1.00 93.94 514 LYS A C 1
ATOM 3755 O O . LYS A 1 514 ? -5.832 -12.553 -12.548 1.00 93.94 514 LYS A O 1
ATOM 3760 N N . PRO A 1 515 ? -6.570 -14.034 -11.025 1.00 94.50 515 PRO A N 1
ATOM 3761 C CA . PRO A 1 515 ? -7.944 -13.540 -11.045 1.00 94.50 515 PRO A CA 1
ATOM 3762 C C . PRO A 1 515 ? -8.085 -12.152 -10.413 1.00 94.50 515 PRO A C 1
ATOM 3764 O O . PRO A 1 515 ? -9.024 -11.440 -10.757 1.00 94.50 515 PRO A O 1
ATOM 3767 N N . VAL A 1 516 ? -7.183 -11.804 -9.488 1.00 95.50 516 VAL A N 1
ATOM 3768 C CA . VAL A 1 516 ? -7.105 -10.521 -8.778 1.00 95.50 516 VAL A CA 1
ATOM 3769 C C . VAL A 1 516 ? -5.638 -10.131 -8.560 1.00 95.50 516 VAL A C 1
ATOM 3771 O O . VAL A 1 516 ? -4.807 -11.043 -8.495 1.00 95.50 516 VAL A O 1
ATOM 3774 N N . PRO A 1 517 ? -5.309 -8.829 -8.463 1.00 95.38 517 PRO A N 1
ATOM 3775 C CA . PRO A 1 517 ? -3.947 -8.375 -8.202 1.00 95.38 517 PRO A CA 1
ATOM 3776 C C . PRO A 1 517 ? -3.381 -8.912 -6.887 1.00 95.38 517 PRO A C 1
ATOM 3778 O O . PRO A 1 517 ? -4.114 -9.066 -5.906 1.00 95.38 517 PRO A O 1
ATOM 3781 N N . ASP A 1 518 ? -2.070 -9.144 -6.874 1.00 92.56 518 ASP A N 1
ATOM 3782 C CA . ASP A 1 518 ? -1.313 -9.491 -5.674 1.00 92.56 518 ASP A CA 1
ATOM 3783 C C . ASP A 1 518 ? -1.317 -8.384 -4.618 1.00 92.56 518 ASP A C 1
ATOM 3785 O O . ASP A 1 518 ? -1.342 -7.188 -4.928 1.00 92.56 518 ASP A O 1
ATOM 3789 N N . ASP A 1 519 ? -1.224 -8.800 -3.358 1.00 91.19 519 ASP A N 1
ATOM 3790 C CA . ASP A 1 519 ? -1.128 -7.894 -2.220 1.00 91.19 519 ASP A CA 1
ATOM 3791 C C . ASP A 1 519 ? 0.117 -7.001 -2.336 1.00 91.19 519 ASP A C 1
ATOM 3793 O O . ASP A 1 519 ? 1.201 -7.447 -2.710 1.00 91.19 519 ASP A O 1
ATOM 3797 N N . GLY A 1 520 ? -0.052 -5.713 -2.038 1.00 89.19 520 GLY A N 1
ATOM 3798 C CA . GLY A 1 520 ? 0.997 -4.701 -2.164 1.00 89.19 520 GLY A CA 1
ATOM 3799 C C . GLY A 1 520 ? 1.146 -4.103 -3.565 1.00 89.19 520 GLY A C 1
ATOM 3800 O O . GLY A 1 520 ? 1.867 -3.119 -3.714 1.00 89.19 520 GLY A O 1
ATOM 3801 N N . THR A 1 521 ? 0.443 -4.625 -4.576 1.00 90.94 521 THR A N 1
ATOM 3802 C CA . THR A 1 521 ? 0.387 -4.005 -5.910 1.00 90.94 521 THR A CA 1
ATOM 3803 C C . THR A 1 521 ? -0.235 -2.611 -5.813 1.00 90.94 521 THR A C 1
ATOM 3805 O O . THR A 1 521 ? -1.312 -2.462 -5.230 1.00 90.94 521 THR A O 1
ATOM 3808 N N . THR A 1 522 ? 0.385 -1.603 -6.433 1.00 90.50 522 THR A N 1
ATOM 3809 C CA . THR A 1 522 ? -0.118 -0.220 -6.420 1.00 90.50 522 THR A CA 1
ATOM 3810 C C . THR A 1 522 ? -0.594 0.221 -7.805 1.00 90.50 522 THR A C 1
ATOM 3812 O O . THR A 1 522 ? 0.134 0.156 -8.801 1.00 90.50 522 THR A O 1
ATOM 3815 N N . ILE A 1 523 ? -1.816 0.744 -7.871 1.00 90.62 523 ILE A N 1
ATOM 3816 C CA . ILE A 1 523 ? -2.392 1.368 -9.067 1.00 90.62 523 ILE A CA 1
ATOM 3817 C C . ILE A 1 523 ? -2.674 2.845 -8.824 1.00 90.62 523 ILE A C 1
ATOM 3819 O O . ILE A 1 523 ? -2.922 3.281 -7.700 1.00 90.62 523 ILE A O 1
ATOM 3823 N N . VAL A 1 524 ? -2.702 3.619 -9.904 1.00 88.69 524 VAL A N 1
ATOM 3824 C CA . VAL A 1 524 ? -3.185 4.999 -9.872 1.00 88.69 524 VAL A CA 1
ATOM 3825 C C . VAL A 1 524 ? -4.177 5.224 -11.002 1.00 88.69 524 VAL A C 1
ATOM 3827 O O . VAL A 1 524 ? -3.944 4.859 -12.157 1.00 88.69 524 VAL A O 1
ATOM 3830 N N . SER A 1 525 ? -5.312 5.809 -10.652 1.00 85.06 525 SER A N 1
ATOM 3831 C CA . SER A 1 525 ? -6.344 6.191 -11.608 1.00 85.06 525 SER A CA 1
ATOM 3832 C C . SER A 1 525 ? -5.932 7.430 -12.416 1.00 85.06 525 SER A C 1
ATOM 3834 O O . SER A 1 525 ? -5.024 8.179 -12.047 1.00 85.06 525 SER A O 1
ATOM 3836 N N . GLU A 1 526 ? -6.628 7.695 -13.521 1.00 79.12 526 GLU A N 1
ATOM 3837 C CA . GLU A 1 526 ? -6.422 8.909 -14.327 1.00 79.12 526 GLU A CA 1
ATOM 3838 C C . GLU A 1 526 ? -6.674 10.219 -13.559 1.00 79.12 526 GLU A C 1
ATOM 3840 O O . GLU A 1 526 ? -6.074 11.243 -13.887 1.00 79.12 526 GLU A O 1
ATOM 3845 N N . THR A 1 527 ? -7.512 10.178 -12.517 1.00 76.94 527 THR A N 1
ATOM 3846 C CA . THR A 1 527 ? -7.814 11.303 -11.617 1.00 76.94 527 THR A CA 1
ATOM 3847 C C . THR A 1 527 ? -6.739 11.523 -10.553 1.00 76.94 527 THR A C 1
ATOM 3849 O O . THR A 1 527 ? -6.756 12.549 -9.876 1.00 76.94 527 THR A O 1
ATOM 3852 N N . GLY A 1 528 ? -5.770 10.609 -10.436 1.00 78.75 528 GLY A N 1
ATOM 3853 C CA . GLY A 1 528 ? -4.691 10.666 -9.451 1.00 78.75 528 GLY A CA 1
ATOM 3854 C C . GLY A 1 528 ? -4.997 9.944 -8.138 1.00 78.75 528 GLY A C 1
ATOM 3855 O O . GLY A 1 528 ? -4.140 9.930 -7.257 1.00 78.75 528 GLY A O 1
ATOM 3856 N N . ASP A 1 529 ? -6.168 9.312 -8.002 1.00 85.19 529 ASP A N 1
ATOM 3857 C CA . ASP A 1 529 ? -6.466 8.461 -6.847 1.00 85.19 529 ASP A CA 1
ATOM 3858 C C . ASP A 1 529 ? -5.591 7.208 -6.894 1.00 85.19 529 ASP A C 1
ATOM 3860 O O . ASP A 1 529 ? -5.574 6.504 -7.909 1.00 85.19 529 ASP A O 1
ATOM 3864 N N . THR A 1 530 ? -4.862 6.959 -5.808 1.00 89.12 530 THR A N 1
ATOM 3865 C CA . THR A 1 530 ? -3.923 5.841 -5.671 1.00 89.12 530 THR A CA 1
ATOM 3866 C C . THR A 1 530 ? -4.546 4.746 -4.816 1.00 89.12 530 THR A C 1
ATOM 3868 O O . THR A 1 530 ? -5.182 5.042 -3.803 1.00 89.12 530 THR A O 1
ATOM 3871 N N . TYR A 1 531 ? -4.356 3.489 -5.212 1.00 90.75 531 TYR A N 1
ATOM 3872 C CA . TYR A 1 531 ? -4.861 2.328 -4.485 1.00 90.75 531 TYR A CA 1
ATOM 3873 C C . TYR A 1 531 ? -3.768 1.278 -4.326 1.00 90.75 531 TYR A C 1
ATOM 3875 O O . TYR A 1 531 ? -3.004 1.033 -5.260 1.00 90.75 531 TYR A O 1
ATOM 3883 N N . VAL A 1 532 ? -3.738 0.639 -3.162 1.00 92.31 532 VAL A N 1
ATOM 3884 C CA . VAL A 1 532 ? -2.897 -0.524 -2.863 1.00 92.31 532 VAL A CA 1
ATOM 3885 C C . VAL A 1 532 ? -3.805 -1.738 -2.713 1.00 92.31 532 VAL A C 1
ATOM 3887 O O . VAL A 1 532 ? -4.834 -1.665 -2.041 1.00 92.31 532 VAL A O 1
ATOM 3890 N N . PHE A 1 533 ? -3.449 -2.854 -3.342 1.00 93.38 533 PHE A N 1
ATOM 3891 C CA . PHE A 1 533 ? -4.240 -4.075 -3.252 1.00 93.38 533 PHE A CA 1
ATOM 3892 C C . PHE A 1 533 ? -3.948 -4.855 -1.968 1.00 93.38 533 PHE A C 1
ATOM 3894 O O . PHE A 1 533 ? -2.792 -5.047 -1.596 1.00 93.38 533 PHE A O 1
ATOM 3901 N N . ALA A 1 534 ? -5.008 -5.325 -1.308 1.00 94.38 534 ALA A N 1
ATOM 3902 C CA . ALA A 1 534 ? -4.933 -6.306 -0.227 1.00 94.38 534 ALA A CA 1
ATOM 3903 C C . ALA A 1 534 ? -6.110 -7.283 -0.325 1.00 94.38 534 ALA A C 1
ATOM 3905 O O . ALA A 1 534 ? -7.270 -6.877 -0.453 1.00 94.38 534 ALA A O 1
ATOM 3906 N N . GLY A 1 535 ? -5.826 -8.582 -0.317 1.00 93.56 535 GLY A N 1
ATOM 3907 C CA . GLY A 1 535 ? -6.794 -9.638 -0.588 1.00 93.56 535 GLY A CA 1
ATOM 3908 C C . GLY A 1 535 ? -7.504 -9.468 -1.931 1.00 93.56 535 GLY A C 1
ATOM 3909 O O . GLY A 1 535 ? -8.660 -9.872 -2.051 1.00 93.56 535 GLY A O 1
ATOM 3910 N N . GLY A 1 536 ? -6.863 -8.822 -2.911 1.00 93.69 536 GLY A N 1
ATOM 3911 C CA . GLY A 1 536 ? -7.440 -8.480 -4.214 1.00 93.69 536 GLY A CA 1
ATOM 3912 C C . GLY A 1 536 ? -8.405 -7.285 -4.239 1.00 93.69 536 GLY A C 1
ATOM 3913 O O . GLY A 1 536 ? -9.010 -7.046 -5.283 1.00 93.69 536 GLY A O 1
ATOM 3914 N N . ALA A 1 537 ? -8.581 -6.539 -3.141 1.00 95.50 537 ALA A N 1
ATOM 3915 C CA . ALA A 1 537 ? -9.407 -5.326 -3.108 1.00 95.50 537 ALA A CA 1
ATOM 3916 C C . ALA A 1 537 ? -8.566 -4.039 -3.198 1.00 95.50 537 ALA A C 1
ATOM 3918 O O . ALA A 1 537 ? -7.507 -3.985 -2.568 1.00 95.50 537 ALA A O 1
ATOM 3919 N N . PRO A 1 538 ? -9.018 -3.006 -3.938 1.00 94.56 538 PRO A N 1
ATOM 3920 C CA . PRO A 1 538 ? -8.277 -1.760 -4.120 1.00 94.56 538 PRO A CA 1
ATOM 3921 C C . PRO A 1 538 ? -8.496 -0.815 -2.930 1.00 94.56 538 PRO A C 1
ATOM 3923 O O . PRO A 1 538 ? -9.524 -0.151 -2.826 1.00 94.56 538 PRO A O 1
ATOM 3926 N N . LEU A 1 539 ? -7.527 -0.723 -2.021 1.00 92.25 539 LEU A N 1
ATOM 3927 C CA . LEU A 1 539 ? -7.613 0.144 -0.845 1.00 92.25 539 LEU A CA 1
ATOM 3928 C C . LEU A 1 539 ? -7.058 1.532 -1.165 1.00 92.25 539 LEU A C 1
ATOM 3930 O O . LEU A 1 539 ? -5.892 1.655 -1.536 1.00 92.25 539 LEU A O 1
ATOM 3934 N N . ARG A 1 540 ? -7.876 2.582 -1.028 1.00 89.81 540 ARG A N 1
ATOM 3935 C CA . ARG A 1 540 ? -7.475 3.948 -1.396 1.00 89.81 540 ARG A CA 1
ATOM 3936 C C . ARG A 1 540 ? -6.451 4.520 -0.419 1.00 89.81 540 ARG A C 1
ATOM 3938 O O . ARG A 1 540 ? -6.727 4.629 0.773 1.00 89.81 540 ARG A O 1
ATOM 3945 N N . VAL A 1 541 ? -5.321 4.987 -0.945 1.00 87.19 541 VAL A N 1
ATOM 3946 C CA . VAL A 1 541 ? -4.237 5.609 -0.176 1.00 87.19 541 VAL A CA 1
ATOM 3947 C C . VAL A 1 541 ? -4.046 7.059 -0.655 1.00 87.19 541 VAL A C 1
ATOM 3949 O O . VAL A 1 541 ? -3.620 7.275 -1.788 1.00 87.19 541 VAL A O 1
ATOM 3952 N N . PRO A 1 542 ? -4.377 8.077 0.163 1.00 68.56 542 PRO A N 1
ATOM 3953 C CA . PRO A 1 542 ? -4.420 9.478 -0.268 1.00 68.56 542 PRO A CA 1
ATOM 3954 C C . PRO A 1 542 ? -3.036 10.127 -0.385 1.00 68.56 542 PRO A C 1
ATOM 3956 O O . PRO A 1 542 ? -2.887 11.098 -1.120 1.00 68.56 542 PRO A O 1
ATOM 3959 N N . ASP A 1 543 ? -2.031 9.581 0.303 1.00 59.41 543 ASP A N 1
ATOM 3960 C CA . ASP A 1 543 ? -0.667 10.099 0.326 1.00 59.41 543 ASP A CA 1
ATOM 3961 C C . ASP A 1 543 ? 0.330 8.962 0.078 1.00 59.41 543 ASP A C 1
ATOM 3963 O O . ASP A 1 543 ? 0.403 7.999 0.842 1.00 59.41 543 ASP A O 1
ATOM 3967 N N . CYS A 1 544 ? 1.142 9.092 -0.975 1.00 60.66 544 CYS A N 1
ATOM 3968 C CA . CYS A 1 544 ? 2.193 8.140 -1.355 1.00 60.66 544 CYS A CA 1
ATOM 3969 C C . CYS A 1 544 ? 3.410 8.175 -0.410 1.00 60.66 544 CYS A C 1
ATOM 3971 O O . CYS A 1 544 ? 4.540 8.419 -0.831 1.00 60.66 544 CYS A O 1
ATOM 3973 N N . GLN A 1 545 ? 3.181 7.997 0.890 1.00 52.25 545 GLN A N 1
ATOM 3974 C CA . GLN A 1 545 ? 4.221 7.986 1.922 1.00 52.25 545 GLN A CA 1
ATOM 3975 C C . GLN A 1 545 ? 4.725 6.573 2.253 1.00 52.25 545 GLN A C 1
ATOM 3977 O O . GLN A 1 545 ? 5.797 6.462 2.839 1.00 52.25 545 GLN A O 1
ATOM 3982 N N . VAL A 1 546 ? 3.976 5.517 1.894 1.00 51.88 546 VAL A N 1
ATOM 3983 C CA . VAL A 1 546 ? 4.184 4.165 2.458 1.00 51.88 546 VAL A CA 1
ATOM 3984 C C . VAL A 1 546 ? 4.497 3.082 1.406 1.00 51.88 546 VAL A C 1
ATOM 3986 O O . VAL A 1 546 ? 5.320 2.222 1.688 1.00 51.88 546 VAL A O 1
ATOM 3989 N N . SER A 1 547 ? 3.944 3.144 0.179 1.00 51.97 547 SER A N 1
ATOM 3990 C CA . SER A 1 547 ? 4.331 2.251 -0.940 1.00 51.97 547 SER A CA 1
ATOM 3991 C C . SER A 1 547 ? 3.788 2.727 -2.299 1.00 51.97 547 SER A C 1
ATOM 3993 O O . SER A 1 547 ? 2.639 2.468 -2.657 1.00 51.97 547 SER A O 1
ATOM 3995 N N . CYS A 1 548 ? 4.608 3.445 -3.073 1.00 58.12 548 CYS A N 1
ATOM 3996 C CA . CYS A 1 548 ? 4.236 3.915 -4.418 1.00 58.12 548 CYS A CA 1
ATOM 3997 C C . CYS A 1 548 ? 5.398 3.857 -5.430 1.00 58.12 548 CYS A C 1
ATOM 3999 O O . CYS A 1 548 ? 5.400 4.595 -6.415 1.00 58.12 548 CYS A O 1
ATOM 4001 N N . ASP A 1 549 ? 6.403 3.010 -5.196 1.00 51.59 549 ASP A N 1
ATOM 4002 C CA . ASP A 1 549 ? 7.653 3.017 -5.975 1.00 51.59 549 ASP A CA 1
ATOM 4003 C C . ASP A 1 549 ? 7.449 2.611 -7.446 1.00 51.59 549 ASP A C 1
ATOM 4005 O O . ASP A 1 549 ? 8.150 3.099 -8.334 1.00 51.59 549 ASP A O 1
ATOM 4009 N N . THR A 1 550 ? 6.444 1.772 -7.721 1.00 63.25 550 THR A N 1
ATOM 4010 C CA . THR A 1 550 ? 6.016 1.385 -9.074 1.00 63.25 550 THR A CA 1
ATOM 4011 C C . THR A 1 550 ? 4.490 1.394 -9.142 1.00 63.25 550 THR A C 1
ATOM 4013 O O . THR A 1 550 ? 3.827 0.612 -8.475 1.00 63.25 550 THR A O 1
ATOM 4016 N N . MET A 1 551 ? 3.914 2.338 -9.894 1.00 78.56 551 MET A N 1
ATOM 4017 C CA . MET A 1 551 ? 2.459 2.500 -9.998 1.00 78.56 551 MET A CA 1
ATOM 4018 C C . MET A 1 551 ? 1.972 2.161 -11.400 1.00 78.56 551 MET A C 1
ATOM 4020 O O . MET A 1 551 ? 2.393 2.781 -12.385 1.00 78.56 551 MET A O 1
ATOM 4024 N N . VAL A 1 552 ? 1.015 1.242 -11.495 1.00 87.88 552 VAL A N 1
ATOM 4025 C CA . VAL A 1 552 ? 0.334 0.950 -12.758 1.00 87.88 552 VAL A CA 1
ATOM 4026 C C . VAL A 1 552 ? -0.806 1.949 -12.959 1.00 87.88 552 VAL A C 1
ATOM 4028 O O . VAL A 1 552 ? -1.764 2.004 -12.192 1.00 87.88 552 VAL A O 1
ATOM 4031 N N . ARG A 1 553 ? -0.716 2.762 -14.018 1.00 88.69 553 ARG A N 1
ATOM 4032 C CA . ARG A 1 553 ? -1.797 3.691 -14.390 1.00 88.69 553 ARG A CA 1
ATOM 4033 C C . ARG A 1 553 ? -2.955 2.956 -15.064 1.00 88.69 553 ARG A C 1
ATOM 4035 O O . ARG A 1 553 ? -2.724 2.371 -16.128 1.00 88.69 553 ARG A O 1
ATOM 4042 N N . ILE A 1 554 ? -4.165 3.066 -14.514 1.00 88.56 554 ILE A N 1
ATOM 4043 C CA . ILE A 1 554 ? -5.413 2.490 -15.053 1.00 88.56 554 ILE A CA 1
ATOM 4044 C C . ILE A 1 554 ? -6.551 3.525 -15.088 1.00 88.56 554 ILE A C 1
ATOM 4046 O O . ILE A 1 554 ? -6.454 4.578 -14.461 1.00 88.56 554 ILE A O 1
ATOM 4050 N N . SER A 1 555 ? -7.637 3.261 -15.823 1.00 85.25 555 SER A N 1
ATOM 4051 C CA . SER A 1 555 ? -8.811 4.153 -15.844 1.00 85.25 555 SER A CA 1
ATOM 4052 C C . SER A 1 555 ? -9.592 4.108 -14.529 1.00 85.25 555 SER A C 1
ATOM 4054 O O . SER A 1 555 ? -9.742 3.039 -13.940 1.00 85.25 555 SER A O 1
ATOM 4056 N N . GLY A 1 556 ? -10.156 5.243 -14.092 1.00 83.69 556 GLY A N 1
ATOM 4057 C CA . GLY A 1 556 ? -10.965 5.290 -12.862 1.00 83.69 556 GLY A CA 1
ATOM 4058 C C . GLY A 1 556 ? -12.211 4.398 -12.940 1.00 83.69 556 GLY A C 1
ATOM 4059 O O . GLY A 1 556 ? -12.595 3.767 -11.958 1.00 83.69 556 GLY A O 1
ATOM 4060 N N . ALA A 1 557 ? -12.784 4.258 -14.140 1.00 84.69 557 ALA A N 1
ATOM 4061 C CA . ALA A 1 557 ? -13.899 3.350 -14.405 1.00 84.69 557 ALA A CA 1
ATOM 4062 C C . ALA A 1 557 ? -13.571 1.875 -14.102 1.00 84.69 557 ALA A C 1
ATOM 4064 O O . ALA A 1 557 ? -14.447 1.151 -13.643 1.00 84.69 557 ALA A O 1
ATOM 4065 N N . SER A 1 558 ? -12.320 1.443 -14.298 1.00 87.50 558 SER A N 1
ATOM 4066 C CA . SER A 1 558 ? -11.902 0.060 -14.027 1.00 87.50 558 SER A CA 1
ATOM 4067 C C . SER A 1 558 ? -11.959 -0.272 -12.535 1.00 87.50 558 SER A C 1
ATOM 4069 O O . SER A 1 558 ? -12.360 -1.369 -12.156 1.00 87.50 558 SER A O 1
ATOM 4071 N N . VAL A 1 559 ? -11.607 0.699 -11.681 1.00 88.12 559 VAL A N 1
ATOM 4072 C CA . VAL A 1 559 ? -11.734 0.574 -10.218 1.00 88.12 559 VAL A CA 1
ATOM 4073 C C . VAL A 1 559 ? -13.207 0.566 -9.818 1.00 88.12 559 VAL A C 1
ATOM 4075 O O . VAL A 1 559 ? -13.633 -0.291 -9.052 1.00 88.12 559 VAL A O 1
ATOM 4078 N N . ALA A 1 560 ? -14.008 1.474 -10.385 1.00 86.38 560 ALA A N 1
ATOM 4079 C CA . ALA A 1 560 ? -15.436 1.569 -10.086 1.00 86.38 560 ALA A CA 1
ATOM 4080 C C . ALA A 1 560 ? -16.222 0.301 -10.476 1.00 86.38 560 ALA A C 1
ATOM 4082 O O . ALA A 1 560 ? -17.155 -0.081 -9.771 1.00 86.38 560 ALA A O 1
ATOM 4083 N N . ASN A 1 561 ? -15.834 -0.359 -11.570 1.00 88.38 561 ASN A N 1
ATOM 4084 C CA . ASN A 1 561 ? -16.441 -1.608 -12.036 1.00 88.38 561 ASN A CA 1
ATOM 4085 C C . ASN A 1 561 ? -15.879 -2.861 -11.347 1.00 88.38 561 ASN A C 1
ATOM 4087 O O . ASN A 1 561 ? -16.442 -3.940 -11.520 1.00 88.38 561 ASN A O 1
ATOM 4091 N N . LEU A 1 562 ? -14.804 -2.724 -10.559 1.00 87.94 562 LEU A N 1
ATOM 4092 C CA . LEU A 1 562 ? -14.073 -3.829 -9.934 1.00 87.94 562 LEU A CA 1
ATOM 4093 C C . LEU A 1 562 ? -13.581 -4.874 -10.955 1.00 87.94 562 LEU A C 1
ATOM 4095 O O . LEU A 1 562 ? -13.658 -6.081 -10.718 1.00 87.94 562 LEU A O 1
ATOM 4099 N N . ASP A 1 563 ? -13.059 -4.413 -12.095 1.00 87.12 563 ASP A N 1
ATOM 4100 C CA . ASP A 1 563 ? -12.584 -5.284 -13.176 1.00 87.12 563 ASP A CA 1
ATOM 4101 C C . ASP A 1 563 ? -11.395 -6.134 -12.699 1.00 87.12 563 ASP A C 1
ATOM 4103 O O . ASP A 1 563 ? -10.291 -5.621 -12.518 1.00 87.12 563 ASP A O 1
ATOM 4107 N N . HIS A 1 564 ? -11.625 -7.437 -12.492 1.00 90.56 564 HIS A N 1
ATOM 4108 C CA . HIS A 1 564 ? -10.669 -8.353 -11.852 1.00 90.56 564 HIS A CA 1
ATOM 4109 C C . HIS A 1 564 ? -10.234 -7.894 -10.446 1.00 90.56 564 HIS A C 1
ATOM 4111 O O . HIS A 1 564 ? -9.097 -8.097 -10.034 1.00 90.56 564 HIS A O 1
ATOM 4117 N N . MET A 1 565 ? -11.144 -7.283 -9.681 1.00 93.94 565 MET A N 1
ATOM 4118 C CA . MET A 1 565 ? -10.905 -6.835 -8.304 1.00 93.94 565 MET A CA 1
ATOM 4119 C C . MET A 1 565 ? -11.994 -7.355 -7.365 1.00 93.94 565 MET A C 1
ATOM 4121 O O . MET A 1 565 ? -13.121 -7.640 -7.772 1.00 93.94 565 MET A O 1
ATOM 4125 N N . ARG A 1 566 ? -11.683 -7.459 -6.072 1.00 94.06 566 ARG A N 1
ATOM 4126 C CA . ARG A 1 566 ? -12.690 -7.706 -5.034 1.00 94.06 566 ARG A CA 1
ATOM 4127 C C . ARG A 1 566 ? -13.246 -6.394 -4.501 1.00 94.06 566 ARG A C 1
ATOM 4129 O O . ARG A 1 566 ? -12.529 -5.411 -4.371 1.00 94.06 566 ARG A O 1
ATOM 4136 N N . ALA A 1 567 ? -14.521 -6.410 -4.116 1.00 92.69 567 ALA A N 1
ATOM 4137 C CA . ALA A 1 567 ? -15.160 -5.267 -3.466 1.00 92.69 567 ALA A CA 1
ATOM 4138 C C . ALA A 1 567 ? -14.593 -4.981 -2.064 1.00 92.69 567 ALA A C 1
ATOM 4140 O O . ALA A 1 567 ? -14.573 -3.825 -1.648 1.00 92.69 567 ALA A O 1
ATOM 4141 N N . VAL A 1 568 ? -14.166 -6.036 -1.358 1.00 94.31 568 VAL A N 1
ATOM 4142 C CA . VAL A 1 568 ? -13.545 -5.993 -0.027 1.00 94.31 568 VAL A CA 1
ATOM 4143 C C . VAL A 1 568 ? -12.403 -7.013 0.065 1.00 94.31 568 VAL A C 1
ATOM 4145 O O . VAL A 1 568 ? -12.457 -8.022 -0.653 1.00 94.31 568 VAL A O 1
ATOM 4148 N N . PRO A 1 569 ? -11.381 -6.782 0.913 1.00 96.19 569 PRO A N 1
ATOM 4149 C CA . PRO A 1 569 ? -10.265 -7.704 1.078 1.00 96.19 569 PRO A CA 1
ATOM 4150 C C . PRO A 1 569 ? -10.721 -9.114 1.438 1.00 96.19 569 PRO A C 1
ATOM 4152 O O . PRO A 1 569 ? -11.612 -9.305 2.270 1.00 96.19 569 PRO A O 1
ATOM 4155 N N . ALA A 1 570 ? -10.090 -10.105 0.812 1.00 94.19 570 ALA A N 1
ATOM 4156 C CA . ALA A 1 570 ? -10.248 -11.498 1.194 1.00 94.19 570 ALA A CA 1
ATOM 4157 C C . ALA A 1 570 ? -9.731 -11.760 2.619 1.00 94.19 570 ALA A C 1
ATOM 4159 O O . ALA A 1 570 ? -8.839 -11.073 3.122 1.00 94.19 570 ALA A O 1
ATOM 4160 N N . ASP A 1 571 ? -10.277 -12.800 3.245 1.00 92.44 571 ASP A N 1
ATOM 4161 C CA . ASP A 1 571 ? -9.817 -13.278 4.543 1.00 92.44 571 ASP A CA 1
ATOM 4162 C C . ASP A 1 571 ? -8.315 -13.587 4.520 1.00 92.44 571 ASP A C 1
ATOM 4164 O O . ASP A 1 571 ? -7.781 -14.059 3.516 1.00 92.44 571 ASP A O 1
ATOM 4168 N N . HIS A 1 572 ? -7.653 -13.356 5.654 1.00 89.50 572 HIS A N 1
ATOM 4169 C CA . HIS A 1 572 ? -6.207 -13.511 5.859 1.00 89.50 572 HIS A CA 1
ATOM 4170 C C . HIS A 1 572 ? -5.309 -12.468 5.188 1.00 89.50 572 HIS A C 1
ATOM 4172 O O . HIS A 1 572 ? -4.130 -12.429 5.546 1.00 89.50 572 HIS A O 1
ATOM 4178 N N . ALA A 1 573 ? -5.827 -11.606 4.308 1.00 93.00 573 ALA A N 1
ATOM 4179 C CA . ALA A 1 573 ? -5.059 -10.473 3.799 1.00 93.00 573 ALA A CA 1
ATOM 4180 C C . ALA A 1 573 ? -4.585 -9.591 4.961 1.00 93.00 573 ALA A C 1
ATOM 4182 O O . ALA A 1 573 ? -5.323 -9.387 5.933 1.00 93.00 573 ALA A O 1
ATOM 4183 N N . THR A 1 574 ? -3.365 -9.068 4.881 1.00 94.12 574 THR A N 1
ATOM 4184 C CA . THR A 1 574 ? -2.800 -8.201 5.919 1.00 94.12 574 THR A CA 1
ATOM 4185 C C . THR A 1 574 ? -2.363 -6.867 5.347 1.00 94.12 574 THR A C 1
ATOM 4187 O O . THR A 1 574 ? -1.910 -6.768 4.210 1.00 94.12 574 THR A O 1
ATOM 4190 N N . VAL A 1 575 ? -2.504 -5.821 6.156 1.00 92.88 575 VAL A N 1
ATOM 4191 C CA . VAL A 1 575 ? -2.022 -4.476 5.840 1.00 92.88 575 VAL A CA 1
ATOM 4192 C C . VAL A 1 575 ? -1.246 -3.901 7.010 1.00 92.88 575 VAL A C 1
ATOM 4194 O O . VAL A 1 575 ? -1.525 -4.231 8.166 1.00 92.88 575 VAL A O 1
ATOM 4197 N N . ARG A 1 576 ? -0.280 -3.034 6.722 1.00 90.38 576 ARG A N 1
ATOM 4198 C CA . ARG A 1 576 ? 0.501 -2.309 7.724 1.00 90.38 576 ARG A CA 1
ATOM 4199 C C . ARG A 1 576 ? 0.383 -0.815 7.482 1.00 90.38 576 ARG A C 1
ATOM 4201 O O . ARG A 1 576 ? 0.441 -0.368 6.344 1.00 90.38 576 ARG A O 1
ATOM 4208 N N . THR A 1 577 ? 0.189 -0.058 8.551 1.00 83.50 577 THR A N 1
ATOM 4209 C CA . THR A 1 577 ? 0.170 1.404 8.500 1.00 83.50 577 THR A CA 1
ATOM 4210 C C . THR A 1 577 ? 1.570 1.981 8.694 1.00 83.50 577 THR A C 1
ATOM 4212 O O . THR A 1 577 ? 2.466 1.340 9.248 1.00 83.50 577 THR A O 1
ATOM 4215 N N . GLU A 1 578 ? 1.739 3.252 8.353 1.00 77.75 578 GLU A N 1
ATOM 4216 C CA . GLU A 1 578 ? 2.941 4.053 8.596 1.00 77.75 578 GLU A CA 1
ATOM 4217 C C . GLU A 1 578 ? 3.349 4.129 10.081 1.00 77.75 578 GLU A C 1
ATOM 4219 O O . GLU A 1 578 ? 4.504 4.410 10.398 1.00 77.75 578 GLU A O 1
ATOM 4224 N N . THR A 1 579 ? 2.421 3.852 11.004 1.00 69.94 579 THR A N 1
ATOM 4225 C CA . THR A 1 579 ? 2.679 3.764 12.454 1.00 69.94 579 THR A CA 1
ATOM 4226 C C . THR A 1 579 ? 3.215 2.398 12.893 1.00 69.94 579 THR A C 1
ATOM 4228 O O . THR A 1 579 ? 3.530 2.207 14.067 1.00 69.94 579 THR A O 1
ATOM 4231 N N . GLY A 1 580 ? 3.320 1.440 11.968 1.00 76.06 580 GLY A N 1
ATOM 4232 C CA . GLY A 1 580 ? 3.714 0.059 12.230 1.00 76.06 580 GLY A CA 1
ATOM 4233 C C . GLY A 1 580 ? 2.579 -0.832 12.740 1.00 76.06 580 GLY A C 1
ATOM 4234 O O . GLY A 1 580 ? 2.833 -1.995 13.055 1.00 76.06 580 GLY A O 1
ATOM 4235 N N . ALA A 1 581 ? 1.340 -0.331 12.820 1.00 75.81 581 ALA A N 1
ATOM 4236 C CA . ALA A 1 581 ? 0.191 -1.147 13.201 1.00 75.81 581 ALA A CA 1
ATOM 4237 C C . ALA A 1 581 ? -0.176 -2.103 12.058 1.00 75.81 581 ALA A C 1
ATOM 4239 O O . ALA A 1 581 ? -0.302 -1.688 10.908 1.00 75.81 581 ALA A O 1
ATOM 4240 N N . VAL A 1 582 ? -0.355 -3.386 12.379 1.00 86.25 582 VAL A N 1
ATOM 4241 C CA . VAL A 1 582 ? -0.731 -4.419 11.406 1.00 86.25 582 VAL A CA 1
ATOM 4242 C C . VAL A 1 582 ? -2.192 -4.794 11.613 1.00 86.25 582 VAL A C 1
ATOM 4244 O O . VAL A 1 582 ? -2.629 -5.014 12.743 1.00 86.25 582 VAL A O 1
ATOM 4247 N N . TYR A 1 583 ? -2.941 -4.901 10.522 1.00 87.44 583 TYR A N 1
ATOM 4248 C CA . TYR A 1 583 ? -4.327 -5.350 10.514 1.00 87.44 583 TYR A CA 1
ATOM 4249 C C . TYR A 1 583 ? -4.453 -6.590 9.636 1.00 87.44 583 TYR A C 1
ATOM 4251 O O . TYR A 1 583 ? -3.818 -6.677 8.586 1.00 87.44 583 TYR A O 1
ATOM 4259 N N . LYS A 1 584 ? -5.286 -7.543 10.051 1.00 93.19 584 LYS A N 1
ATOM 4260 C CA . LYS A 1 584 ? -5.652 -8.718 9.257 1.00 93.19 584 LYS A CA 1
ATOM 4261 C C . LYS A 1 584 ? -7.135 -8.682 8.935 1.00 93.19 584 LYS A C 1
ATOM 4263 O O . LYS A 1 584 ? -7.948 -8.423 9.821 1.00 93.19 584 LYS A O 1
ATOM 4268 N N . PHE A 1 585 ? -7.485 -8.942 7.684 1.00 92.44 585 PHE A N 1
ATOM 4269 C CA . PHE A 1 585 ? -8.867 -8.917 7.235 1.00 92.44 585 PHE A CA 1
ATOM 4270 C C . PHE A 1 585 ? -9.584 -10.229 7.541 1.00 92.44 585 PHE A C 1
ATOM 4272 O O . PHE A 1 585 ? -9.059 -11.322 7.306 1.00 92.44 585 PHE A O 1
ATOM 4279 N N . ALA A 1 586 ? -10.798 -10.094 8.069 1.00 90.94 586 ALA A N 1
ATOM 4280 C CA . ALA A 1 586 ? -11.728 -11.188 8.290 1.00 90.94 586 ALA A CA 1
ATOM 4281 C C . ALA A 1 586 ? -13.148 -10.716 7.975 1.00 90.94 586 ALA A C 1
ATOM 4283 O O . ALA A 1 586 ? -13.599 -9.687 8.487 1.00 90.94 586 ALA A O 1
ATOM 4284 N N . GLY A 1 587 ? -13.844 -11.435 7.102 1.00 86.94 587 GLY A N 1
ATOM 4285 C CA . GLY A 1 587 ? -15.163 -11.057 6.622 1.00 86.94 587 GLY A CA 1
ATOM 4286 C C . GLY A 1 587 ? -15.175 -9.661 6.000 1.00 86.94 587 GLY A C 1
ATOM 4287 O O . GLY A 1 587 ? -16.133 -8.922 6.208 1.00 86.94 587 GLY A O 1
ATOM 4288 N N . GLY A 1 588 ? -14.085 -9.266 5.332 1.00 82.50 588 GLY A N 1
ATOM 4289 C CA . GLY A 1 588 ? -13.893 -7.943 4.728 1.00 82.50 588 GLY A CA 1
ATOM 4290 C C . GLY A 1 588 ? -13.594 -6.790 5.697 1.00 82.50 588 GLY A C 1
ATOM 4291 O O . GLY A 1 588 ? -13.486 -5.652 5.241 1.00 82.50 588 GLY A O 1
ATOM 4292 N N . ALA A 1 589 ? -13.455 -7.035 7.006 1.00 83.69 589 ALA A N 1
ATOM 4293 C CA . ALA A 1 589 ? -13.154 -5.998 7.999 1.00 83.69 589 ALA A CA 1
ATOM 4294 C C . ALA A 1 589 ? -11.719 -6.096 8.545 1.00 83.69 589 ALA A C 1
ATOM 4296 O O . ALA A 1 589 ? -11.255 -7.207 8.813 1.00 83.69 589 ALA A O 1
ATOM 4297 N N . PRO A 1 590 ? -11.023 -4.960 8.750 1.00 84.69 590 PRO A N 1
ATOM 4298 C CA . PRO A 1 590 ? -9.670 -4.949 9.299 1.00 84.69 590 PRO A CA 1
ATOM 4299 C C . PRO A 1 590 ? -9.689 -5.180 10.816 1.00 84.69 590 PRO A C 1
ATOM 4301 O O . PRO A 1 590 ? -10.289 -4.406 11.564 1.00 84.69 590 PRO A O 1
ATOM 4304 N N . LEU A 1 591 ? -8.992 -6.216 11.284 1.00 82.81 591 LEU A N 1
ATOM 4305 C CA . LEU A 1 591 ? -8.800 -6.515 12.704 1.00 82.81 591 LEU A CA 1
ATOM 4306 C C . LEU A 1 591 ? -7.365 -6.193 13.112 1.00 82.81 591 LEU A C 1
ATOM 4308 O O . LEU A 1 591 ? -6.422 -6.758 12.559 1.00 82.81 591 LEU A O 1
ATOM 4312 N N . TRP A 1 592 ? -7.194 -5.286 14.075 1.00 81.44 592 TRP A N 1
ATOM 4313 C CA . TRP A 1 592 ? -5.871 -4.897 14.565 1.00 81.44 592 TRP A CA 1
ATOM 4314 C C . TRP A 1 592 ? -5.185 -6.060 15.274 1.00 81.44 592 TRP A C 1
ATOM 4316 O O . TRP A 1 592 ? -5.772 -6.673 16.167 1.00 81.44 592 TRP A O 1
ATOM 4326 N N . LEU A 1 593 ? -3.933 -6.329 14.914 1.00 79.12 593 LEU A N 1
ATOM 4327 C CA . LEU A 1 593 ? -3.088 -7.308 15.577 1.00 79.12 593 LEU A CA 1
ATOM 4328 C C . LEU A 1 593 ? -2.179 -6.603 16.597 1.00 79.12 593 LEU A C 1
ATOM 4330 O O . LEU A 1 593 ? -1.374 -5.752 16.227 1.00 79.12 593 LEU A O 1
ATOM 4334 N N . SER A 1 594 ? -2.244 -7.007 17.871 1.00 73.94 594 SER A N 1
ATOM 4335 C CA . SER A 1 594 ? -1.320 -6.513 18.904 1.00 73.94 594 SER A CA 1
ATOM 4336 C C . SER A 1 594 ? 0.135 -6.927 18.710 1.00 73.94 594 SER A C 1
ATOM 4338 O O . SER A 1 594 ? 1.037 -6.259 19.208 1.00 73.94 594 SER A O 1
ATOM 4340 N N . ASP A 1 595 ? 0.354 -8.041 18.020 1.00 75.94 595 ASP A N 1
ATOM 4341 C CA . ASP A 1 595 ? 1.657 -8.586 17.669 1.00 75.94 595 ASP A CA 1
ATOM 4342 C C . ASP A 1 595 ? 1.534 -9.528 16.457 1.00 75.94 595 ASP A C 1
ATOM 4344 O O . ASP A 1 595 ? 0.439 -9.814 15.962 1.00 75.94 595 ASP A O 1
ATOM 4348 N N . CYS A 1 596 ? 2.676 -10.043 16.000 1.00 81.81 596 CYS A N 1
ATOM 4349 C CA . CYS A 1 596 ? 2.759 -10.973 14.878 1.00 81.81 596 CYS A CA 1
ATOM 4350 C C . CYS A 1 596 ? 2.766 -12.456 15.276 1.00 81.81 596 CYS A C 1
ATOM 4352 O O . CYS A 1 596 ? 3.081 -13.294 14.428 1.00 81.81 596 CYS A O 1
ATOM 4354 N N . ALA A 1 597 ? 2.401 -12.820 16.513 1.00 74.31 597 ALA A N 1
ATOM 4355 C CA . ALA A 1 597 ? 2.345 -14.226 16.932 1.00 74.31 597 ALA A CA 1
ATOM 4356 C C . ALA A 1 597 ? 1.304 -15.026 16.128 1.00 74.31 597 ALA A C 1
ATOM 4358 O O . ALA A 1 597 ? 1.480 -16.217 15.883 1.00 74.31 597 ALA A O 1
ATOM 4359 N N . SER A 1 598 ? 0.256 -14.352 15.639 1.00 70.50 598 SER A N 1
ATOM 4360 C CA . SER A 1 598 ? -0.762 -14.924 14.743 1.00 70.50 598 SER A CA 1
ATOM 4361 C C . SER A 1 598 ? -0.349 -15.012 13.267 1.00 70.50 598 SER A C 1
ATOM 4363 O O . SER A 1 598 ? -1.157 -15.397 12.416 1.00 70.50 598 SER A O 1
ATOM 4365 N N . GLY A 1 599 ? 0.907 -14.665 12.962 1.00 81.06 599 GLY A N 1
ATOM 4366 C CA . GLY A 1 599 ? 1.467 -14.592 11.617 1.00 81.06 599 GLY A CA 1
ATOM 4367 C C . GLY A 1 599 ? 1.019 -13.327 10.889 1.00 81.06 599 GLY A C 1
ATOM 4368 O O . GLY A 1 599 ? -0.128 -13.227 10.461 1.00 81.06 599 GLY A O 1
ATOM 4369 N N . CYS A 1 600 ? 1.926 -12.367 10.719 1.00 79.75 600 CYS A N 1
ATOM 4370 C CA . CYS A 1 600 ? 1.638 -11.132 9.981 1.00 79.75 600 CYS A CA 1
ATOM 4371 C C . CYS A 1 600 ? 1.694 -11.295 8.452 1.00 79.75 600 CYS A C 1
ATOM 4373 O O . CYS A 1 600 ? 1.181 -10.433 7.745 1.00 79.75 600 CYS A O 1
ATOM 4375 N N . GLY A 1 601 ? 2.268 -12.393 7.945 1.00 83.75 601 GLY A N 1
ATOM 4376 C CA . GLY A 1 601 ? 2.530 -12.551 6.511 1.00 83.75 601 GLY A CA 1
ATOM 4377 C C . GLY A 1 601 ? 3.441 -11.440 5.986 1.00 83.75 601 GLY A C 1
ATOM 4378 O O . GLY A 1 601 ? 4.255 -10.917 6.751 1.00 83.75 601 GLY A O 1
ATOM 4379 N N . ASP A 1 602 ? 3.240 -11.074 4.721 1.00 86.94 602 ASP A N 1
ATOM 4380 C CA . ASP A 1 602 ? 3.835 -9.908 4.065 1.00 86.94 602 ASP A CA 1
ATOM 4381 C C . ASP A 1 602 ? 2.732 -8.849 3.861 1.00 86.94 602 ASP A C 1
ATOM 4383 O O . ASP A 1 602 ? 2.023 -8.890 2.857 1.00 86.94 602 ASP A O 1
ATOM 4387 N N . PRO A 1 603 ? 2.505 -7.946 4.836 1.00 90.12 603 PRO A N 1
ATOM 4388 C CA . PRO A 1 603 ? 1.412 -6.987 4.773 1.00 90.12 603 PRO A CA 1
ATOM 4389 C C . PRO A 1 603 ? 1.591 -5.977 3.644 1.00 90.12 603 PRO A C 1
ATOM 4391 O O . PRO A 1 603 ? 2.681 -5.437 3.459 1.00 90.12 603 PRO A O 1
ATOM 4394 N N . ALA A 1 604 ? 0.491 -5.638 2.977 1.00 91.19 604 ALA A N 1
ATOM 4395 C CA . ALA A 1 604 ? 0.452 -4.509 2.062 1.00 91.19 604 ALA A CA 1
ATOM 4396 C C . ALA A 1 604 ? 0.530 -3.183 2.843 1.00 91.19 604 ALA A C 1
ATOM 4398 O O . ALA A 1 604 ? -0.175 -2.972 3.831 1.00 91.19 604 ALA A O 1
ATOM 4399 N N . GLU A 1 605 ? 1.398 -2.276 2.413 1.00 89.56 605 GLU A N 1
ATOM 4400 C CA . GLU A 1 605 ? 1.630 -1.010 3.111 1.00 89.56 605 GLU A CA 1
ATOM 4401 C C . GLU A 1 605 ? 0.548 0.024 2.739 1.00 89.56 605 GLU A C 1
ATOM 4403 O O . GLU A 1 605 ? 0.360 0.361 1.569 1.00 89.56 605 GLU A O 1
ATOM 4408 N N . VAL A 1 606 ? -0.170 0.537 3.741 1.00 87.81 606 VAL A N 1
ATOM 4409 C CA . VAL A 1 606 ? -1.279 1.505 3.619 1.00 87.81 606 VAL A CA 1
ATOM 4410 C C . VAL A 1 606 ? -1.117 2.639 4.636 1.00 87.81 606 VAL A C 1
ATOM 4412 O O . VAL A 1 606 ? -0.167 2.654 5.414 1.00 87.81 606 VAL A O 1
ATOM 4415 N N . THR A 1 607 ? -2.044 3.602 4.662 1.00 78.56 607 THR A N 1
ATOM 4416 C CA . THR A 1 607 ? -2.062 4.649 5.701 1.00 78.56 607 THR A CA 1
ATOM 4417 C C . THR A 1 607 ? -3.104 4.386 6.786 1.00 78.56 607 THR A C 1
ATOM 4419 O O . THR A 1 607 ? -4.120 3.736 6.532 1.00 78.56 607 THR A O 1
ATOM 4422 N N . GLN A 1 608 ? -2.936 4.964 7.978 1.00 76.31 608 GLN A N 1
ATOM 4423 C CA . GLN A 1 608 ? -3.965 4.921 9.026 1.00 76.31 608 GLN A CA 1
ATOM 4424 C C . GLN A 1 608 ? -5.292 5.531 8.539 1.00 76.31 608 GLN A C 1
ATOM 4426 O O . GLN A 1 608 ? -6.359 4.992 8.819 1.00 76.31 608 GLN A O 1
ATOM 4431 N N . TRP A 1 609 ? -5.234 6.575 7.704 1.00 77.19 609 TRP A N 1
ATOM 4432 C CA . TRP A 1 609 ? -6.417 7.145 7.047 1.00 77.19 609 TRP A CA 1
ATOM 4433 C C . TRP A 1 609 ? -7.192 6.116 6.211 1.00 77.19 609 TRP A C 1
ATOM 4435 O O . TRP A 1 609 ? -8.422 6.148 6.181 1.00 77.19 609 TRP A O 1
ATOM 4445 N N . THR A 1 610 ? -6.483 5.191 5.554 1.00 77.00 610 THR A N 1
ATOM 4446 C CA . THR A 1 610 ? -7.088 4.123 4.740 1.00 77.00 610 THR A CA 1
ATOM 4447 C C . THR A 1 610 ? -7.968 3.225 5.615 1.00 77.00 610 THR A C 1
ATOM 4449 O O . THR A 1 610 ? -9.117 2.944 5.272 1.00 77.00 610 THR A O 1
ATOM 4452 N N . ILE A 1 611 ? -7.459 2.850 6.795 1.00 78.19 611 ILE A N 1
ATOM 4453 C CA . ILE A 1 611 ? -8.176 2.040 7.792 1.00 78.19 611 ILE A CA 1
ATOM 4454 C C . ILE A 1 611 ? -9.360 2.803 8.400 1.00 78.19 611 ILE A C 1
ATOM 4456 O O . ILE A 1 611 ? -10.421 2.221 8.629 1.00 78.19 611 ILE A O 1
ATOM 4460 N N . ASP A 1 612 ? -9.202 4.102 8.647 1.00 63.28 612 ASP A N 1
ATOM 4461 C CA . ASP A 1 612 ? -10.230 4.919 9.295 1.00 63.28 612 ASP A CA 1
ATOM 4462 C C . ASP A 1 612 ? -11.395 5.247 8.347 1.00 63.28 612 ASP A C 1
ATOM 4464 O O . ASP A 1 612 ? -12.557 5.227 8.764 1.00 63.28 612 ASP A O 1
ATOM 4468 N N . THR A 1 613 ? -11.095 5.492 7.066 1.00 68.38 613 THR A N 1
ATOM 4469 C CA . THR A 1 613 ? -12.079 5.866 6.031 1.00 68.38 613 THR A CA 1
ATOM 4470 C C . THR A 1 613 ? -12.859 4.665 5.502 1.00 68.38 613 THR A C 1
ATOM 4472 O O . THR A 1 613 ? -14.035 4.803 5.168 1.00 68.38 613 THR A O 1
ATOM 4475 N N . ARG A 1 614 ? -12.240 3.474 5.495 1.00 73.00 614 ARG A N 1
ATOM 4476 C CA . ARG A 1 614 ? -12.885 2.182 5.178 1.00 73.00 614 ARG A CA 1
ATOM 4477 C C . ARG A 1 614 ? -13.465 2.096 3.765 1.00 73.00 614 ARG A C 1
ATOM 4479 O O . ARG A 1 614 ? -14.467 1.420 3.533 1.00 73.00 614 ARG A O 1
ATOM 4486 N N . GLU A 1 615 ? -12.834 2.763 2.810 1.00 78.69 615 GLU A N 1
ATOM 4487 C CA . GLU A 1 615 ? -13.172 2.594 1.400 1.00 78.69 615 GLU A CA 1
ATOM 4488 C C . GLU A 1 615 ? -12.776 1.183 0.944 1.00 78.69 615 GLU A C 1
ATOM 4490 O O . GLU A 1 615 ? -11.677 0.723 1.249 1.00 78.69 615 GLU A O 1
ATOM 4495 N N . HIS A 1 616 ? -13.693 0.474 0.277 1.00 85.31 616 HIS A N 1
ATOM 4496 C CA . HIS A 1 616 ? -13.545 -0.952 -0.043 1.00 85.31 616 HIS A CA 1
ATOM 4497 C C . HIS A 1 616 ? -13.315 -1.855 1.187 1.00 85.31 616 HIS A C 1
ATOM 4499 O O . HIS A 1 616 ? -12.701 -2.910 1.081 1.00 85.31 616 HIS A O 1
ATOM 4505 N N . MET A 1 617 ? -13.826 -1.484 2.368 1.00 86.00 617 MET A N 1
ATOM 4506 C CA . MET A 1 617 ? -13.755 -2.310 3.581 1.00 86.00 617 MET A CA 1
ATOM 4507 C C . MET A 1 617 ? -15.104 -2.385 4.292 1.00 86.00 617 MET A C 1
ATOM 4509 O O . MET A 1 617 ? -15.899 -1.444 4.284 1.00 86.00 617 MET A O 1
ATOM 4513 N N . HIS A 1 618 ? -15.351 -3.491 4.990 1.00 77.06 618 HIS A N 1
ATOM 4514 C CA . HIS A 1 618 ? -16.461 -3.568 5.930 1.00 77.06 618 HIS A CA 1
ATOM 4515 C C . HIS A 1 618 ? -16.096 -2.953 7.281 1.00 77.06 618 HIS A C 1
ATOM 4517 O O . HIS A 1 618 ? -14.958 -3.004 7.749 1.00 77.06 618 HIS A O 1
ATOM 4523 N N . ARG A 1 619 ? -17.102 -2.364 7.942 1.00 61.91 619 ARG A N 1
ATOM 4524 C CA . ARG A 1 619 ? -16.924 -1.782 9.276 1.00 61.91 619 ARG A CA 1
ATOM 4525 C C . ARG A 1 619 ? -16.668 -2.851 10.343 1.00 61.91 619 ARG A C 1
ATOM 4527 O O . ARG A 1 619 ? -15.913 -2.602 11.280 1.00 61.91 619 ARG A O 1
ATOM 4534 N N . LEU A 1 620 ? -17.312 -3.999 10.191 1.00 68.19 620 LEU A N 1
ATOM 4535 C CA . LEU A 1 620 ? -17.214 -5.169 11.054 1.00 68.19 620 LEU A CA 1
ATOM 4536 C C . LEU A 1 620 ? -17.224 -6.426 10.175 1.00 68.19 620 LEU A C 1
ATOM 4538 O O . LEU A 1 620 ? -17.754 -6.348 9.061 1.00 68.19 620 LEU A O 1
ATOM 4542 N N . PRO A 1 621 ? -16.657 -7.553 10.639 1.00 78.62 621 PRO A N 1
ATOM 4543 C CA . PRO A 1 621 ? -16.679 -8.792 9.872 1.00 78.62 621 PRO A CA 1
ATOM 4544 C C . PRO A 1 621 ? -18.109 -9.194 9.514 1.00 78.62 621 PRO A C 1
ATOM 4546 O O . PRO A 1 621 ? -19.002 -9.113 10.357 1.00 78.62 621 PRO A O 1
ATOM 4549 N N . VAL A 1 622 ? -18.342 -9.667 8.291 1.00 78.50 622 VAL A N 1
ATOM 4550 C CA . VAL A 1 622 ? -19.653 -10.235 7.936 1.00 78.50 622 VAL A CA 1
ATOM 4551 C C . VAL A 1 622 ? -19.985 -11.449 8.805 1.00 78.50 622 VAL A C 1
ATOM 4553 O O . VAL A 1 622 ? -19.092 -12.108 9.344 1.00 78.50 622 VAL A O 1
ATOM 4556 N N . ASP A 1 623 ? -21.272 -11.754 8.940 1.00 71.94 623 ASP A N 1
ATOM 4557 C CA . ASP A 1 623 ? -21.746 -12.893 9.724 1.00 71.94 623 ASP A CA 1
ATOM 4558 C C . ASP A 1 623 ? -21.157 -14.220 9.236 1.00 71.94 623 ASP A C 1
ATOM 4560 O O . ASP A 1 623 ? -20.885 -14.418 8.052 1.00 71.94 623 ASP A O 1
ATOM 4564 N N . ALA A 1 624 ? -21.008 -15.155 10.171 1.00 79.19 624 ALA A N 1
ATOM 4565 C CA . ALA A 1 624 ? -20.441 -16.480 9.967 1.00 79.19 624 ALA A CA 1
ATOM 4566 C C . ALA A 1 624 ? -18.956 -16.525 9.554 1.00 79.19 624 ALA A C 1
ATOM 4568 O O . ALA A 1 624 ? -18.488 -17.596 9.164 1.00 79.19 624 ALA A O 1
ATOM 4569 N N . THR A 1 625 ? -18.204 -15.435 9.721 1.00 85.94 625 THR A N 1
ATOM 4570 C CA . THR A 1 625 ? -16.736 -15.430 9.612 1.00 85.94 625 THR A CA 1
ATOM 4571 C C . THR A 1 625 ? -16.136 -16.178 10.800 1.00 85.94 625 THR A C 1
ATOM 4573 O O . THR A 1 625 ? -16.492 -15.916 11.948 1.00 85.94 625 THR A O 1
ATOM 4576 N N . ASN A 1 626 ? -15.227 -17.121 10.551 1.00 87.94 626 ASN A N 1
ATOM 4577 C CA . ASN A 1 626 ? -14.570 -17.881 11.615 1.00 87.94 626 ASN A CA 1
ATOM 4578 C C . ASN A 1 626 ? -13.229 -17.233 11.977 1.00 87.94 626 ASN A C 1
ATOM 4580 O O . ASN A 1 626 ? -12.402 -17.001 11.097 1.00 87.94 626 ASN A O 1
ATOM 4584 N N . LEU A 1 627 ? -12.987 -16.991 13.264 1.00 88.94 627 LEU A N 1
ATOM 4585 C CA . LEU A 1 627 ? -11.739 -16.435 13.792 1.00 88.94 627 LEU A CA 1
ATOM 4586 C C . LEU A 1 627 ? -11.091 -17.435 14.744 1.00 88.94 627 LEU A C 1
ATOM 4588 O O . LEU A 1 627 ? -11.779 -18.074 15.539 1.00 88.94 627 LEU A O 1
ATOM 4592 N N . ARG A 1 628 ? -9.766 -17.541 14.717 1.00 88.38 628 ARG A N 1
ATOM 4593 C CA . ARG A 1 628 ? -9.000 -18.361 15.658 1.00 88.38 628 ARG A CA 1
ATOM 4594 C C . ARG A 1 628 ? -8.045 -17.476 16.444 1.00 88.38 628 ARG A C 1
ATOM 4596 O O . ARG A 1 628 ? -7.121 -16.918 15.856 1.00 88.38 628 ARG A O 1
ATOM 4603 N N . ALA A 1 629 ? -8.223 -17.417 17.760 1.00 84.06 629 ALA A N 1
ATOM 4604 C CA . ALA A 1 629 ? -7.237 -16.815 18.652 1.00 84.06 629 ALA A CA 1
ATOM 4605 C C . ALA A 1 629 ? -6.047 -17.771 18.797 1.00 84.06 629 ALA A C 1
ATOM 4607 O O . ALA A 1 629 ? -6.195 -18.898 19.284 1.00 84.06 629 ALA A O 1
ATOM 4608 N N . VAL A 1 630 ? -4.874 -17.366 18.312 1.00 82.00 630 VAL A N 1
ATOM 4609 C CA . VAL A 1 630 ? -3.718 -18.271 18.201 1.00 82.00 630 VAL A CA 1
ATOM 4610 C C . VAL A 1 630 ? -3.126 -18.665 19.548 1.00 82.00 630 VAL A C 1
ATOM 4612 O O . VAL A 1 630 ? -2.667 -19.796 19.683 1.00 82.00 630 VAL A O 1
ATOM 4615 N N . GLU A 1 631 ? -3.178 -17.781 20.544 1.00 77.62 631 GLU A N 1
ATOM 4616 C CA . GLU A 1 631 ? -2.610 -18.016 21.874 1.00 77.62 631 GLU A CA 1
ATOM 4617 C C . GLU A 1 631 ? -3.427 -19.039 22.658 1.00 77.62 631 GLU A C 1
ATOM 4619 O O . GLU A 1 631 ? -2.876 -19.846 23.400 1.00 77.62 631 GLU A O 1
ATOM 4624 N N . THR A 1 632 ? -4.751 -19.006 22.488 1.00 73.62 632 THR A N 1
ATOM 4625 C CA . THR A 1 632 ? -5.689 -19.826 23.263 1.00 73.62 632 THR A CA 1
ATOM 4626 C C . THR A 1 632 ? -6.199 -21.043 22.493 1.00 73.62 632 THR A C 1
ATOM 4628 O O . THR A 1 632 ? -6.826 -21.918 23.084 1.00 73.62 632 THR A O 1
ATOM 4631 N N . GLY A 1 633 ? -5.983 -21.100 21.173 1.00 74.25 633 GLY A N 1
ATOM 4632 C CA . GLY A 1 633 ? -6.553 -22.133 20.301 1.00 74.25 633 GLY A CA 1
ATOM 4633 C C . GLY A 1 633 ? -8.077 -22.045 20.143 1.00 74.25 633 GLY A C 1
ATOM 4634 O O . GLY A 1 633 ? -8.688 -22.936 19.547 1.00 74.25 633 GLY A O 1
ATOM 4635 N N . THR A 1 634 ? -8.689 -20.978 20.658 1.00 79.75 634 THR A N 1
ATOM 4636 C CA . THR A 1 634 ? -10.141 -20.802 20.715 1.00 79.75 634 THR A CA 1
ATOM 4637 C C . THR A 1 634 ? -10.692 -20.377 19.358 1.00 79.75 634 THR A C 1
ATOM 4639 O O . THR A 1 634 ? -10.128 -19.505 18.690 1.00 79.75 634 THR A O 1
ATOM 4642 N N . LEU A 1 635 ? -11.807 -20.988 18.961 1.00 81.56 635 LEU A N 1
ATOM 4643 C CA . LEU A 1 635 ? -12.559 -20.664 17.757 1.00 81.56 635 LEU A CA 1
ATOM 4644 C C . LEU A 1 635 ? -13.716 -19.726 18.105 1.00 81.56 635 LEU A C 1
ATOM 4646 O O . LEU A 1 635 ? -14.494 -19.992 19.025 1.00 81.56 635 LEU A O 1
ATOM 4650 N N . TYR A 1 636 ? -13.864 -18.678 17.308 1.00 79.81 636 TYR A N 1
ATOM 4651 C CA . TYR A 1 636 ? -14.974 -17.740 17.358 1.00 79.81 636 TYR A CA 1
ATOM 4652 C C . TYR A 1 636 ? -15.672 -17.696 16.004 1.00 79.81 636 TYR A C 1
ATOM 4654 O O . TYR A 1 636 ? -15.053 -17.935 14.965 1.00 79.81 636 TYR A O 1
ATOM 4662 N N . ARG A 1 637 ? -16.960 -17.373 16.007 1.00 80.69 637 ARG A N 1
ATOM 4663 C CA . ARG A 1 637 ? -17.759 -17.176 14.801 1.00 80.69 637 ARG A CA 1
ATOM 4664 C C . ARG A 1 637 ? -18.493 -15.855 14.892 1.00 80.69 637 ARG A C 1
ATOM 4666 O O . ARG A 1 637 ? -19.065 -15.546 15.931 1.00 80.69 637 ARG A O 1
ATOM 4673 N N . THR A 1 638 ? -18.475 -15.075 13.820 1.00 68.69 638 THR A N 1
ATOM 4674 C CA . THR A 1 638 ? -19.039 -13.730 13.866 1.00 68.69 638 THR A CA 1
ATOM 4675 C C . THR A 1 638 ? -20.552 -13.718 13.665 1.00 68.69 638 THR A C 1
ATOM 4677 O O . THR A 1 638 ? -21.094 -14.504 12.880 1.00 68.69 638 THR A O 1
ATOM 4680 N N . ARG A 1 639 ? -21.248 -12.819 14.364 1.00 56.75 639 ARG A N 1
ATOM 4681 C CA . ARG A 1 639 ? -22.687 -12.564 14.227 1.00 56.75 639 ARG A CA 1
ATOM 4682 C C . ARG A 1 639 ? -22.987 -11.107 14.576 1.00 56.75 639 ARG A C 1
ATOM 4684 O O . ARG A 1 639 ? -22.570 -10.624 15.620 1.00 56.75 639 ARG A O 1
ATOM 4691 N N . GLY A 1 640 ? -23.693 -10.389 13.708 1.00 49.03 640 GLY A N 1
ATOM 4692 C CA . GLY A 1 640 ? -23.929 -8.951 13.856 1.00 49.03 640 GLY A CA 1
ATOM 4693 C C . GLY A 1 640 ? -22.650 -8.106 13.820 1.00 49.03 640 GLY A C 1
ATOM 4694 O O . GLY A 1 640 ? -22.645 -7.003 14.359 1.00 49.03 640 GLY A O 1
ATOM 4695 N N . GLY A 1 641 ? -21.567 -8.614 13.219 1.00 49.22 641 GLY A N 1
ATOM 4696 C CA . GLY A 1 641 ? -20.253 -7.964 13.246 1.00 49.22 641 GLY A CA 1
ATOM 4697 C C . GLY A 1 641 ? -19.418 -8.202 14.508 1.00 49.22 641 GLY A C 1
ATOM 4698 O O . GLY A 1 641 ? -18.332 -7.639 14.632 1.00 49.22 641 GLY A O 1
ATOM 4699 N N . GLU A 1 642 ? -19.899 -9.033 15.430 1.00 58.03 642 GLU A N 1
ATOM 4700 C CA . GLU A 1 642 ? -19.252 -9.331 16.711 1.00 58.03 642 GLU A CA 1
ATOM 4701 C C . GLU A 1 642 ? -18.736 -10.772 16.728 1.00 58.03 642 GLU A C 1
ATOM 4703 O O . GLU A 1 642 ? -19.292 -11.612 16.030 1.00 58.03 642 GLU A O 1
ATOM 4708 N N . ALA A 1 643 ? -17.690 -11.082 17.500 1.00 60.56 643 ALA A N 1
ATOM 4709 C CA . ALA A 1 643 ? -17.142 -12.440 17.609 1.00 60.56 643 ALA A CA 1
ATOM 4710 C C . ALA A 1 643 ? -17.763 -13.226 18.784 1.00 60.56 643 ALA A C 1
ATOM 4712 O O . ALA A 1 643 ? -17.494 -12.921 19.948 1.00 60.56 643 ALA A O 1
ATOM 4713 N N . ASP A 1 644 ? -18.543 -14.269 18.476 1.00 63.97 644 ASP A N 1
ATOM 4714 C CA . ASP A 1 644 ? -19.130 -15.199 19.449 1.00 63.97 644 ASP A CA 1
ATOM 4715 C C . ASP A 1 644 ? -18.239 -16.432 19.644 1.00 63.97 644 ASP A C 1
ATOM 4717 O O . ASP A 1 644 ? -17.671 -16.962 18.688 1.00 63.97 644 ASP A O 1
ATOM 4721 N N . LEU A 1 645 ? -18.137 -16.935 20.877 1.00 64.62 645 LEU A N 1
ATOM 4722 C CA . LEU A 1 645 ? -17.394 -18.163 21.173 1.00 64.62 645 LEU A CA 1
ATOM 4723 C C . LEU A 1 645 ? -18.038 -19.368 20.467 1.00 64.62 645 LEU A C 1
ATOM 4725 O O . LEU A 1 645 ? -19.202 -19.685 20.705 1.00 64.62 645 LEU A O 1
ATOM 4729 N N . ALA A 1 646 ? -17.263 -20.069 19.638 1.00 68.06 646 ALA A N 1
ATOM 4730 C CA . ALA A 1 646 ? -17.714 -21.227 18.863 1.00 68.06 646 ALA A CA 1
ATOM 4731 C C . ALA A 1 646 ? -17.078 -22.558 19.313 1.00 68.06 646 ALA A C 1
ATOM 4733 O O . ALA A 1 646 ? -17.524 -23.620 18.880 1.00 68.06 646 ALA A O 1
ATOM 4734 N N . GLY A 1 647 ? -16.063 -22.523 20.186 1.00 72.31 647 GLY A N 1
ATOM 4735 C CA . GLY A 1 647 ? -15.451 -23.709 20.796 1.00 72.31 647 GLY A CA 1
ATOM 4736 C C . GLY A 1 647 ? -13.921 -23.693 20.765 1.00 72.31 647 GLY A C 1
ATOM 4737 O O . GLY A 1 647 ? -13.297 -22.639 20.708 1.00 72.31 647 GLY A O 1
ATOM 4738 N N . GLN A 1 648 ? -13.308 -24.876 20.812 1.00 73.44 648 GLN A N 1
ATOM 4739 C CA . GLN A 1 648 ? -11.858 -25.083 20.704 1.00 73.44 648 GLN A CA 1
ATOM 4740 C C . GLN A 1 648 ? -11.523 -25.721 19.353 1.00 73.44 648 GLN A C 1
ATOM 4742 O O . GLN A 1 648 ? -12.261 -26.587 18.880 1.00 73.44 648 GLN A O 1
ATOM 4747 N N . CYS A 1 649 ? -10.414 -25.319 18.730 1.00 65.56 649 CYS A N 1
ATOM 4748 C CA . CYS A 1 649 ? -9.967 -25.946 17.488 1.00 65.56 649 CYS A CA 1
ATOM 4749 C C . CYS A 1 649 ? -9.403 -27.354 17.757 1.00 65.56 649 CYS A C 1
ATOM 4751 O O . CYS A 1 649 ? -8.434 -27.474 18.507 1.00 65.56 649 CYS A O 1
ATOM 4753 N N . PRO A 1 650 ? -9.943 -28.424 17.135 1.00 57.91 650 PRO A N 1
ATOM 4754 C CA . PRO A 1 650 ? -9.398 -29.767 17.297 1.00 57.91 650 PRO A CA 1
ATOM 4755 C C . PRO A 1 650 ? -7.982 -29.842 16.715 1.00 57.91 650 PRO A C 1
ATOM 4757 O O . PRO A 1 650 ? -7.755 -29.453 15.565 1.00 57.91 650 PRO A O 1
ATOM 4760 N N . ALA A 1 651 ? -7.041 -30.369 17.500 1.00 51.25 651 ALA A N 1
ATOM 4761 C CA . ALA A 1 651 ? -5.622 -30.444 17.149 1.00 51.25 651 ALA A CA 1
ATOM 4762 C C . ALA A 1 651 ? -5.323 -31.308 15.903 1.00 51.25 651 ALA A C 1
ATOM 4764 O O . ALA A 1 651 ? -4.266 -31.146 15.301 1.00 51.25 651 ALA A O 1
ATOM 4765 N N . GLU A 1 652 ? -6.243 -32.194 15.500 1.00 43.31 652 GLU A N 1
ATOM 4766 C CA . GLU A 1 652 ? -5.983 -33.234 14.491 1.00 43.31 652 GLU A CA 1
ATOM 4767 C C . GLU A 1 652 ? -6.533 -32.933 13.083 1.00 43.31 652 GLU A C 1
ATOM 4769 O O . GLU A 1 652 ? -6.057 -33.522 12.117 1.00 43.31 652 GLU A O 1
ATOM 4774 N N . THR A 1 653 ? -7.476 -31.993 12.922 1.00 52.56 653 THR A N 1
ATOM 4775 C CA . THR A 1 653 ? -8.012 -31.607 11.593 1.00 52.56 653 THR A CA 1
ATOM 4776 C C . THR A 1 653 ? -7.850 -30.133 11.239 1.00 52.56 653 THR A C 1
ATOM 4778 O O . THR A 1 653 ? -8.041 -29.785 10.079 1.00 52.56 653 THR A O 1
ATOM 4781 N N . GLY A 1 654 ? -7.453 -29.279 12.189 1.00 53.66 654 GLY A N 1
ATOM 4782 C CA . GLY A 1 654 ? -7.159 -27.866 11.950 1.00 53.66 654 GLY A CA 1
ATOM 4783 C C . GLY A 1 654 ? -8.385 -27.028 11.559 1.00 53.66 654 GLY A C 1
ATOM 4784 O O . GLY A 1 654 ? -9.129 -27.329 10.632 1.00 53.66 654 GLY A O 1
ATOM 4785 N N . CYS A 1 655 ? -8.581 -25.892 12.222 1.00 68.69 655 CYS A N 1
ATOM 4786 C CA . CYS A 1 655 ? -9.500 -24.852 11.750 1.00 68.69 655 CYS A CA 1
ATOM 4787 C C . CYS A 1 655 ? -8.882 -24.102 10.553 1.00 68.69 655 CYS A C 1
ATOM 4789 O O . CYS A 1 655 ? -8.615 -22.908 10.651 1.00 68.69 655 CYS A O 1
ATOM 4791 N N . ALA A 1 656 ? -8.579 -24.802 9.454 1.00 63.69 656 ALA A N 1
ATOM 4792 C CA . ALA A 1 656 ? -7.774 -24.272 8.347 1.00 63.69 656 ALA A CA 1
ATOM 4793 C C . ALA A 1 656 ? -8.384 -23.020 7.692 1.00 63.69 656 ALA A C 1
ATOM 4795 O O . ALA A 1 656 ? -7.651 -22.152 7.239 1.00 63.69 656 ALA A O 1
ATOM 4796 N N . ASN A 1 657 ? -9.715 -22.907 7.715 1.00 73.50 657 ASN A N 1
ATOM 4797 C CA . ASN A 1 657 ? -10.456 -21.792 7.121 1.00 73.50 657 ASN A CA 1
ATOM 4798 C C . ASN A 1 657 ? -10.790 -20.671 8.126 1.00 73.50 657 ASN A C 1
ATOM 4800 O O . ASN A 1 657 ? -11.592 -19.798 7.809 1.00 73.50 657 ASN A O 1
ATOM 4804 N N . ALA A 1 658 ? -10.279 -20.727 9.361 1.00 86.62 658 ALA A N 1
ATOM 4805 C CA . ALA A 1 658 ? -10.493 -19.672 10.348 1.00 86.62 658 ALA A CA 1
ATOM 4806 C C . ALA A 1 658 ? -9.348 -18.653 10.301 1.00 86.62 658 ALA A C 1
ATOM 4808 O O . ALA A 1 658 ? -8.172 -19.030 10.324 1.00 86.62 658 ALA A O 1
ATOM 4809 N N . VAL A 1 659 ? -9.683 -17.363 10.312 1.00 90.38 659 VAL A N 1
ATOM 4810 C CA . VAL A 1 659 ? -8.691 -16.285 10.293 1.00 90.38 659 VAL A CA 1
ATOM 4811 C C . VAL A 1 659 ? -7.935 -16.261 11.617 1.00 90.38 659 VAL A C 1
ATOM 4813 O O . VAL A 1 659 ? -8.504 -16.001 12.676 1.00 90.38 659 VAL A O 1
ATOM 4816 N N . ALA A 1 660 ? -6.637 -16.557 11.555 1.00 88.75 660 ALA A N 1
ATOM 4817 C CA . ALA A 1 660 ? -5.754 -16.557 12.714 1.00 88.75 660 ALA A CA 1
ATOM 4818 C C . ALA A 1 660 ? -5.436 -15.121 13.155 1.00 88.75 660 ALA A C 1
ATOM 4820 O O . ALA A 1 660 ? -4.786 -14.376 12.420 1.00 88.75 660 ALA A O 1
ATOM 4821 N N . VAL A 1 661 ? -5.860 -14.754 14.360 1.00 87.12 661 VAL A N 1
ATOM 4822 C CA . VAL A 1 661 ? -5.667 -13.433 14.978 1.00 87.12 661 VAL A CA 1
ATOM 4823 C C . VAL A 1 661 ? -5.189 -13.597 16.424 1.00 87.12 661 VAL A C 1
ATOM 4825 O O . VAL A 1 661 ? -5.211 -14.711 16.954 1.00 87.12 661 VAL A O 1
ATOM 4828 N N . ASN A 1 662 ? -4.733 -12.521 17.069 1.00 79.88 662 ASN A N 1
ATOM 4829 C CA . ASN A 1 662 ? -4.465 -12.571 18.510 1.00 79.88 662 ASN A CA 1
ATOM 4830 C C . ASN A 1 662 ? -5.763 -12.470 19.313 1.00 79.88 662 ASN A C 1
ATOM 4832 O O . ASN A 1 662 ? -6.777 -11.946 18.842 1.00 79.88 662 ASN A O 1
ATOM 4836 N N . GLN A 1 663 ? -5.724 -12.962 20.550 1.00 75.50 663 GLN A N 1
ATOM 4837 C CA . GLN A 1 663 ? -6.853 -12.870 21.472 1.00 75.50 663 GLN A CA 1
ATOM 4838 C C . GLN A 1 663 ? -7.296 -11.409 21.665 1.00 75.50 663 GLN A C 1
ATOM 4840 O O . GLN A 1 663 ? -8.490 -11.146 21.656 1.00 75.50 663 GLN A O 1
ATOM 4845 N N . LYS A 1 664 ? -6.366 -10.441 21.685 1.00 62.53 664 LYS A N 1
ATOM 4846 C CA . LYS A 1 664 ? -6.694 -9.004 21.747 1.00 62.53 664 LYS A CA 1
ATOM 4847 C C . LYS A 1 664 ? -7.486 -8.501 20.533 1.00 62.53 664 LYS A C 1
ATOM 4849 O O . LYS A 1 664 ? -8.396 -7.690 20.708 1.00 62.53 664 LYS A O 1
ATOM 4854 N N . SER A 1 665 ? -7.179 -8.968 19.317 1.00 67.62 665 SER A N 1
ATOM 4855 C CA . SER A 1 665 ? -7.996 -8.674 18.129 1.00 67.62 665 SER A CA 1
ATOM 4856 C C . SER A 1 665 ? -9.423 -9.152 18.330 1.00 67.62 665 SER A C 1
ATOM 4858 O O . SER A 1 665 ? -10.361 -8.407 18.054 1.00 67.62 665 SER A O 1
ATOM 4860 N N . VAL A 1 666 ? -9.582 -10.384 18.823 1.00 68.12 666 VAL A N 1
ATOM 4861 C CA . VAL A 1 666 ? -10.897 -10.952 19.112 1.00 68.12 666 VAL A CA 1
ATOM 4862 C C . VAL A 1 666 ? -11.582 -10.100 20.164 1.00 68.12 666 VAL A C 1
ATOM 4864 O O . VAL A 1 666 ? -12.647 -9.595 19.872 1.00 68.12 666 VAL A O 1
ATOM 4867 N N . ASP A 1 667 ? -10.953 -9.810 21.299 1.00 61.28 667 ASP A N 1
ATOM 4868 C CA . ASP A 1 667 ? -11.512 -9.008 22.400 1.00 61.28 667 ASP A CA 1
ATOM 4869 C C . ASP A 1 667 ? -12.003 -7.607 21.971 1.00 61.28 667 ASP A C 1
ATOM 4871 O O . ASP A 1 667 ? -12.915 -7.044 22.584 1.00 61.28 667 ASP A O 1
ATOM 4875 N N . SER A 1 668 ? -11.425 -7.045 20.900 1.00 52.19 668 SER A N 1
ATOM 4876 C CA . SER A 1 668 ? -11.816 -5.743 20.337 1.00 52.19 668 SER A CA 1
ATOM 4877 C C . SER A 1 668 ? -13.151 -5.754 19.579 1.00 52.19 668 SER A C 1
ATOM 4879 O O . SER A 1 668 ? -13.807 -4.714 19.483 1.00 52.19 668 SER A O 1
ATOM 4881 N N . ILE A 1 669 ? -13.564 -6.917 19.065 1.00 48.59 669 ILE A N 1
ATOM 4882 C CA . ILE A 1 669 ? -14.832 -7.137 18.341 1.00 48.59 669 ILE A CA 1
ATOM 4883 C C . ILE A 1 669 ? -15.698 -8.224 18.984 1.00 48.59 669 ILE A C 1
ATOM 4885 O O . ILE A 1 669 ? -16.826 -8.471 18.569 1.00 48.59 669 ILE A O 1
ATOM 4889 N N . ALA A 1 670 ? -15.168 -8.908 19.987 1.00 45.53 670 ALA A N 1
ATOM 4890 C CA . ALA A 1 670 ? -15.863 -9.891 20.768 1.00 45.53 670 ALA A CA 1
ATOM 4891 C C . ALA A 1 670 ? -16.762 -9.184 21.752 1.00 45.53 670 ALA A C 1
ATOM 4893 O O . ALA A 1 670 ? -16.608 -8.022 22.145 1.00 45.53 670 ALA A O 1
ATOM 4894 N N . HIS A 1 671 ? -17.739 -9.952 22.167 1.00 38.38 671 HIS A N 1
ATOM 4895 C CA . HIS A 1 671 ? -18.662 -9.552 23.182 1.00 38.38 671 HIS A CA 1
ATOM 4896 C C . HIS A 1 671 ? -17.961 -9.280 24.527 1.00 38.38 671 HIS A C 1
ATOM 4898 O O . HIS A 1 671 ? -17.699 -10.186 25.310 1.00 38.38 671 HIS A O 1
ATOM 4904 N N . GLY A 1 672 ? -17.723 -7.983 24.791 1.00 40.34 672 GLY A N 1
ATOM 4905 C CA . GLY A 1 672 ? -16.955 -7.413 25.910 1.00 40.34 672 GLY A CA 1
ATOM 4906 C C . GLY A 1 672 ? -15.475 -7.405 25.550 1.00 40.34 672 GLY A C 1
ATOM 4907 O O . GLY A 1 672 ? -14.955 -8.485 25.352 1.00 40.34 672 GLY A O 1
ATOM 4908 N N . VAL A 1 673 ? -14.808 -6.257 25.337 1.00 35.09 673 VAL A N 1
ATOM 4909 C CA . VAL A 1 673 ? -14.044 -5.559 26.407 1.00 35.09 673 VAL A CA 1
ATOM 4910 C C . VAL A 1 673 ? -14.016 -4.001 26.277 1.00 35.09 673 VAL A C 1
ATOM 4912 O O . VAL A 1 673 ? -13.343 -3.332 27.054 1.00 35.09 673 VAL A O 1
ATOM 4915 N N . ALA A 1 674 ? -14.769 -3.357 25.367 1.00 35.91 674 ALA A N 1
ATOM 4916 C CA . ALA A 1 674 ? -14.665 -1.886 25.174 1.00 35.91 674 ALA A CA 1
ATOM 4917 C C . ALA A 1 674 ? -15.896 -1.015 25.519 1.00 35.91 674 ALA A C 1
ATOM 4919 O O . ALA A 1 674 ? -15.754 0.203 25.567 1.00 35.91 674 ALA A O 1
ATOM 4920 N N . ASN A 1 675 ? -17.074 -1.581 25.817 1.00 37.47 675 ASN A N 1
ATOM 4921 C CA . ASN A 1 675 ? -18.304 -0.797 26.047 1.00 37.47 675 ASN A CA 1
ATOM 4922 C C . ASN A 1 675 ? -19.049 -1.183 27.334 1.00 37.47 675 ASN A C 1
ATOM 4924 O O . ASN A 1 675 ? -20.221 -1.563 27.304 1.00 37.47 675 ASN A O 1
ATOM 4928 N N . ARG A 1 676 ? -18.384 -1.092 28.490 1.00 45.38 676 ARG A N 1
ATOM 4929 C CA . ARG A 1 676 ? -19.062 -1.215 29.789 1.00 45.38 676 ARG A CA 1
ATOM 4930 C C . ARG A 1 676 ? -18.637 -0.105 30.724 1.00 45.38 676 ARG A C 1
ATOM 4932 O O . ARG A 1 676 ? -17.726 -0.262 31.526 1.00 45.38 676 ARG A O 1
ATOM 4939 N N . GLY A 1 677 ? -19.351 1.012 30.645 1.00 45.31 677 GLY A N 1
ATOM 4940 C CA . GLY A 1 677 ? -19.508 1.805 31.851 1.00 45.31 677 GLY A CA 1
ATOM 4941 C C . GLY A 1 677 ? -20.226 0.935 32.909 1.00 45.31 677 GLY A C 1
ATOM 4942 O O . GLY A 1 677 ? -21.189 0.257 32.560 1.00 45.31 677 GLY A O 1
ATOM 4943 N N . PRO A 1 678 ? -19.821 0.966 34.184 1.00 49.34 678 PRO A N 1
ATOM 4944 C CA . PRO A 1 678 ? -20.487 0.343 35.338 1.00 49.34 678 PRO A CA 1
ATOM 4945 C C . PRO A 1 678 ? -21.848 0.995 35.663 1.00 49.34 678 PRO A C 1
ATOM 4947 O O . PRO A 1 678 ? -22.485 0.670 36.656 1.00 49.34 678 PRO A O 1
ATOM 4950 N N . ALA A 1 679 ? -22.304 1.931 34.829 1.00 54.78 679 ALA A N 1
ATOM 4951 C CA . ALA A 1 679 ? -23.466 2.782 35.036 1.00 54.78 679 ALA A CA 1
ATOM 4952 C C . ALA A 1 679 ? -24.793 2.137 34.585 1.00 54.78 679 ALA A C 1
ATOM 4954 O O . ALA A 1 679 ? -25.745 2.843 34.264 1.00 54.78 679 ALA A O 1
ATOM 4955 N N . TYR A 1 680 ? -24.887 0.805 34.539 1.00 65.88 680 TYR A N 1
ATOM 4956 C CA . TYR A 1 680 ? -26.173 0.160 34.281 1.00 65.88 680 TYR A CA 1
ATOM 4957 C C . TYR A 1 680 ? -27.169 0.521 35.389 1.00 65.88 680 TYR A C 1
ATOM 4959 O O . TYR A 1 680 ? -26.878 0.378 36.573 1.00 65.88 680 TYR A O 1
ATOM 4967 N N . GLY A 1 681 ? -28.340 1.011 34.995 1.00 68.56 681 GLY A N 1
ATOM 4968 C CA . GLY A 1 681 ? -29.361 1.545 35.892 1.00 68.56 681 GLY A CA 1
ATOM 4969 C C . GLY A 1 681 ? -29.231 3.037 36.214 1.00 68.56 681 GLY A C 1
ATOM 4970 O O . GLY A 1 681 ? -30.137 3.583 36.843 1.00 68.56 681 GLY A O 1
ATOM 4971 N N . VAL A 1 682 ? -28.168 3.706 35.758 1.00 82.56 682 VAL A N 1
ATOM 4972 C CA . VAL A 1 682 ? -27.944 5.157 35.888 1.00 82.56 682 VAL A CA 1
ATOM 4973 C C . VAL A 1 682 ? -28.196 5.810 34.540 1.00 82.56 682 VAL A C 1
ATOM 4975 O O . VAL A 1 682 ? -27.790 5.277 33.513 1.00 82.56 682 VAL A O 1
ATOM 4978 N N . LEU A 1 683 ? -28.854 6.967 34.519 1.00 88.88 683 LEU A N 1
ATOM 4979 C CA . LEU A 1 683 ? -29.023 7.701 33.272 1.00 88.88 683 LEU A CA 1
ATOM 4980 C C . LEU A 1 683 ? -27.684 8.318 32.879 1.00 88.88 683 LEU A C 1
ATOM 4982 O O . LEU A 1 683 ? -27.155 9.162 33.602 1.00 88.88 683 LEU A O 1
ATOM 4986 N N . SER A 1 684 ? -27.150 7.904 31.737 1.00 87.19 684 SER A N 1
ATOM 4987 C CA . SER A 1 684 ? -25.818 8.291 31.281 1.00 87.19 684 SER A CA 1
ATOM 4988 C C . SER A 1 684 ? -25.819 8.661 29.805 1.00 87.19 684 SER A C 1
ATOM 4990 O O . SER A 1 684 ? -26.543 8.057 29.012 1.00 87.19 684 SER A O 1
ATOM 4992 N N . ARG A 1 685 ? -24.964 9.624 29.442 1.00 87.75 685 ARG A N 1
ATOM 4993 C CA . ARG A 1 685 ? -24.668 9.983 28.051 1.00 87.75 685 ARG A CA 1
ATOM 4994 C C . ARG A 1 685 ? -23.403 9.293 27.585 1.00 87.75 685 ARG A C 1
ATOM 4996 O O . ARG A 1 685 ? -22.397 9.256 28.297 1.00 87.75 685 ARG A O 1
ATOM 5003 N N . TYR A 1 686 ? -23.460 8.805 26.360 1.00 82.00 686 TYR A N 1
ATOM 5004 C CA . TYR A 1 686 ? -22.371 8.158 25.660 1.00 82.00 686 TYR A CA 1
ATOM 5005 C C . TYR A 1 686 ? -22.114 8.862 24.331 1.00 82.00 686 TYR A C 1
ATOM 5007 O O . TYR A 1 686 ? -23.039 9.412 23.738 1.00 82.00 686 TYR A O 1
ATOM 5015 N N . PHE A 1 687 ? -20.879 8.807 23.843 1.00 75.44 687 PHE A N 1
ATOM 5016 C CA . PHE A 1 687 ? -20.456 9.447 22.600 1.00 75.44 687 PHE A CA 1
ATOM 5017 C C . PHE A 1 687 ? -19.555 8.518 21.790 1.00 75.44 687 PHE A C 1
ATOM 5019 O O . PHE A 1 687 ? -18.707 7.816 22.346 1.00 75.44 687 PHE A O 1
ATOM 5026 N N . ASN A 1 688 ? -19.740 8.493 20.472 1.00 66.19 688 ASN A N 1
ATOM 5027 C CA . ASN A 1 688 ? -18.968 7.639 19.560 1.00 66.19 688 ASN A CA 1
ATOM 5028 C C . ASN A 1 688 ? -18.033 8.420 18.615 1.00 66.19 688 ASN A C 1
ATOM 5030 O O . ASN A 1 688 ? -17.506 7.840 17.667 1.00 66.19 688 ASN A O 1
ATOM 5034 N N . GLY A 1 689 ? -17.844 9.723 18.845 1.00 69.88 689 GLY A N 1
ATOM 5035 C CA . GLY A 1 689 ? -17.093 10.615 17.954 1.00 69.88 689 GLY A CA 1
ATOM 5036 C C . GLY A 1 689 ? -17.972 11.428 16.998 1.00 69.88 689 GLY A C 1
ATOM 5037 O O . GLY A 1 689 ? -17.523 12.459 16.503 1.00 69.88 689 GLY A O 1
ATOM 5038 N N . VAL A 1 690 ? -19.217 11.003 16.769 1.00 73.06 690 VAL A N 1
ATOM 5039 C CA . VAL A 1 690 ? -20.157 11.643 15.832 1.00 73.06 690 VAL A CA 1
ATOM 5040 C C . VAL A 1 690 ? -21.495 11.960 16.496 1.00 73.06 690 VAL A C 1
ATOM 5042 O O . VAL A 1 690 ? -22.025 13.051 16.307 1.00 73.06 690 VAL A O 1
ATOM 5045 N N . ASP A 1 691 ? -22.024 11.026 17.282 1.00 79.06 691 ASP A N 1
ATOM 5046 C CA . ASP A 1 691 ? -23.378 11.057 17.829 1.00 79.06 691 ASP A CA 1
ATOM 5047 C C . ASP A 1 691 ? -23.394 10.792 19.341 1.00 79.06 691 ASP A C 1
ATOM 5049 O O . ASP A 1 691 ? -22.528 10.075 19.864 1.00 79.06 691 ASP A O 1
ATOM 5053 N N . HIS A 1 692 ? -24.391 11.357 20.026 1.00 85.50 692 HIS A N 1
ATOM 5054 C CA . HIS A 1 692 ? -24.641 11.130 21.446 1.00 85.50 692 HIS A CA 1
ATOM 5055 C C . HIS A 1 692 ? -25.802 10.161 21.644 1.00 85.50 692 HIS A C 1
ATOM 5057 O O . HIS A 1 692 ? -26.822 10.229 20.972 1.00 85.50 692 HIS A O 1
ATOM 5063 N N . PHE A 1 693 ? -25.666 9.284 22.632 1.00 83.12 693 PHE A N 1
ATOM 5064 C CA . PHE A 1 693 ? -26.699 8.329 23.007 1.00 83.12 693 PHE A CA 1
ATOM 5065 C C . PHE A 1 693 ? -26.915 8.371 24.514 1.00 83.12 693 PHE A C 1
ATOM 5067 O O . PHE A 1 693 ? -25.955 8.237 25.273 1.00 83.12 693 PHE A O 1
ATOM 5074 N N . THR A 1 694 ? -28.162 8.526 24.956 1.00 88.81 694 THR A N 1
ATOM 5075 C CA . THR A 1 694 ? -28.511 8.533 26.383 1.00 88.81 694 THR A CA 1
ATOM 5076 C C . THR A 1 694 ? -29.340 7.302 26.731 1.00 88.81 694 THR A C 1
ATOM 5078 O O . THR A 1 694 ? -30.352 7.005 26.097 1.00 88.81 694 THR A O 1
ATOM 5081 N N . THR A 1 695 ? -28.903 6.559 27.747 1.00 85.50 695 THR A N 1
ATOM 5082 C CA . THR A 1 695 ? -29.568 5.328 28.187 1.00 85.50 695 THR A CA 1
ATOM 5083 C C . THR A 1 695 ? -29.324 5.056 29.669 1.00 85.50 695 THR A C 1
ATOM 5085 O O . THR A 1 695 ? -28.433 5.642 30.280 1.00 85.50 695 THR A O 1
ATOM 5088 N N . VAL A 1 696 ? -30.121 4.147 30.232 1.00 77.94 696 VAL A N 1
ATOM 5089 C CA . VAL A 1 696 ? -29.880 3.502 31.535 1.00 77.94 696 VAL A CA 1
ATOM 5090 C C . VAL A 1 696 ? -29.389 2.058 31.395 1.00 77.94 696 VAL A C 1
ATOM 5092 O O . VAL A 1 696 ? -29.220 1.365 32.393 1.00 77.94 696 VAL A O 1
ATOM 5095 N N . GLY A 1 697 ? -29.243 1.554 30.168 1.00 69.94 697 GLY A N 1
ATOM 5096 C CA . GLY A 1 697 ? -29.057 0.130 29.894 1.00 69.94 697 GLY A CA 1
ATOM 5097 C C . GLY A 1 697 ? -27.999 -0.148 28.836 1.00 69.94 697 GLY A C 1
ATOM 5098 O O . GLY A 1 697 ? -26.940 0.471 28.821 1.00 69.94 697 GLY A O 1
ATOM 5099 N N . GLY A 1 698 ? -28.273 -1.124 27.965 1.00 64.44 698 GLY A N 1
ATOM 5100 C CA . GLY A 1 698 ? -27.369 -1.509 26.884 1.00 64.44 698 GLY A CA 1
ATOM 5101 C C . GLY A 1 698 ? -26.998 -0.330 25.979 1.00 64.44 698 GLY A C 1
ATOM 5102 O O . GLY A 1 698 ? -27.841 0.495 25.628 1.00 64.44 698 GLY A O 1
ATOM 5103 N N . VAL A 1 699 ? -25.723 -0.274 25.600 1.00 63.12 699 VAL A N 1
ATOM 5104 C CA . VAL A 1 699 ? -25.133 0.797 24.791 1.00 63.12 699 VAL A CA 1
ATOM 5105 C C . VAL A 1 699 ? -24.683 0.195 23.458 1.00 63.12 699 VAL A C 1
ATOM 5107 O O . VAL A 1 699 ? -24.012 -0.841 23.481 1.00 63.12 699 VAL A O 1
ATOM 5110 N N . PRO A 1 700 ? -25.019 0.799 22.301 1.00 61.19 700 PRO A N 1
ATOM 5111 C CA . PRO A 1 700 ? -24.542 0.315 21.008 1.00 61.19 700 PRO A CA 1
ATOM 5112 C C . PRO A 1 700 ? -23.011 0.276 20.928 1.00 61.19 700 PRO A C 1
ATOM 5114 O O . PRO A 1 700 ? -22.316 1.076 21.560 1.00 61.19 700 PRO A O 1
ATOM 5117 N N . ALA A 1 701 ? -22.470 -0.637 20.121 1.00 52.97 701 ALA A N 1
ATOM 5118 C CA . ALA A 1 701 ? -21.029 -0.746 19.911 1.00 52.97 701 ALA A CA 1
ATOM 5119 C C . ALA A 1 701 ? -20.422 0.582 19.406 1.00 52.97 701 ALA A C 1
ATOM 5121 O O . ALA A 1 701 ? -20.998 1.273 18.564 1.00 52.97 701 ALA A O 1
ATOM 5122 N N . GLY A 1 702 ? -19.248 0.943 19.929 1.00 55.12 702 GLY A N 1
ATOM 5123 C CA . GLY A 1 702 ? -18.512 2.159 19.562 1.00 55.12 702 GLY A CA 1
ATOM 5124 C C . GLY A 1 702 ? -18.844 3.415 20.377 1.00 55.12 702 GLY A C 1
ATOM 5125 O O . GLY A 1 702 ? -18.092 4.381 20.301 1.00 55.12 702 GLY A O 1
ATOM 5126 N N . TYR A 1 703 ? -19.909 3.415 21.182 1.00 61.50 703 TYR A N 1
ATOM 5127 C CA . TYR A 1 703 ? -20.212 4.514 22.109 1.00 61.50 703 TYR A CA 1
ATOM 5128 C C . TYR A 1 703 ? -19.464 4.355 23.437 1.00 61.50 703 TYR A C 1
ATOM 5130 O O . TYR A 1 703 ? -19.556 3.312 24.081 1.00 61.50 703 TYR A O 1
ATOM 5138 N N . ARG A 1 704 ? -18.770 5.406 23.879 1.00 67.88 704 ARG A N 1
ATOM 5139 C CA . ARG A 1 704 ? -18.040 5.459 25.155 1.00 67.88 704 ARG A CA 1
ATOM 5140 C C . ARG A 1 704 ? -18.784 6.337 26.150 1.00 67.88 704 ARG A C 1
ATOM 5142 O O . ARG A 1 704 ? -19.376 7.332 25.748 1.00 67.88 704 ARG A O 1
ATOM 5149 N N . LEU A 1 705 ? -18.764 5.973 27.434 1.00 75.38 705 LEU A N 1
ATOM 5150 C CA . LEU A 1 705 ? -19.388 6.782 28.486 1.00 75.38 705 LEU A CA 1
ATOM 5151 C C . LEU A 1 705 ? -18.746 8.171 28.494 1.00 75.38 705 LEU A C 1
ATOM 5153 O O . LEU A 1 705 ? -17.525 8.270 28.533 1.00 75.38 705 LEU A O 1
ATOM 5157 N N . GLU A 1 706 ? -19.550 9.229 28.493 1.00 77.94 706 GLU A N 1
ATOM 5158 C CA . GLU A 1 706 ? -19.059 10.584 28.731 1.00 77.94 706 GLU A CA 1
ATOM 5159 C C . GLU A 1 706 ? -19.301 10.996 30.178 1.00 77.94 706 GLU A C 1
ATOM 5161 O O . GLU A 1 706 ? -18.334 11.283 30.887 1.00 77.94 706 GLU A O 1
ATOM 5166 N N . TYR A 1 707 ? -20.571 10.986 30.610 1.00 75.75 707 TYR A N 1
ATOM 5167 C CA . TYR A 1 707 ? -21.032 11.465 31.917 1.00 75.75 707 TYR A CA 1
ATOM 5168 C C . TYR A 1 707 ? -22.264 10.696 32.414 1.00 75.75 707 TYR A C 1
ATOM 5170 O O . TYR A 1 707 ? -23.138 10.314 31.633 1.00 75.75 707 TYR A O 1
ATOM 5178 N N . ALA A 1 708 ? -22.363 10.522 33.733 1.00 85.69 708 ALA A N 1
ATOM 5179 C CA . ALA A 1 708 ? -23.605 10.154 34.406 1.00 85.69 708 ALA A CA 1
ATOM 5180 C C . ALA A 1 708 ? -24.431 11.407 34.736 1.00 85.69 708 ALA A C 1
ATOM 5182 O O . ALA A 1 708 ? -23.903 12.393 35.249 1.00 85.69 708 ALA A O 1
ATOM 5183 N N . PHE A 1 709 ? -25.731 11.361 34.459 1.00 88.81 709 PHE A N 1
ATOM 5184 C CA . PHE A 1 709 ? -26.669 12.447 34.740 1.00 88.81 709 PHE A CA 1
ATOM 5185 C C . PHE A 1 709 ? -27.367 12.317 36.082 1.00 88.81 709 PHE A C 1
ATOM 5187 O O . PHE A 1 709 ? -27.751 13.323 36.674 1.00 88.81 709 PHE A O 1
ATOM 5194 N N . GLY A 1 710 ? -27.515 11.094 36.568 1.00 87.88 710 GLY A N 1
ATOM 5195 C CA . GLY A 1 710 ? -28.190 10.817 37.819 1.00 87.88 710 GLY A CA 1
ATOM 5196 C C . GLY A 1 710 ? -29.069 9.589 37.707 1.00 87.88 710 GLY A C 1
ATOM 5197 O O . GLY A 1 710 ? -28.950 8.775 36.789 1.00 87.88 710 GLY A O 1
ATOM 5198 N N . LEU A 1 711 ? -29.972 9.462 38.664 1.00 86.06 711 LEU A N 1
ATOM 5199 C CA . LEU A 1 711 ? -30.805 8.280 38.815 1.00 86.06 711 LEU A CA 1
ATOM 5200 C C . LEU A 1 711 ? -32.230 8.551 38.327 1.00 86.06 711 LEU A C 1
ATOM 5202 O O . LEU A 1 711 ? -32.737 9.663 38.453 1.00 86.06 711 LEU A O 1
ATOM 5206 N N . LEU A 1 712 ? -32.889 7.525 37.790 1.00 85.75 712 LEU A N 1
ATOM 5207 C CA . LEU A 1 712 ? -34.316 7.567 37.462 1.00 85.75 712 LEU A CA 1
ATOM 5208 C C . LEU A 1 712 ? -35.115 6.737 38.465 1.00 85.75 712 LEU A C 1
ATOM 5210 O O . LEU A 1 712 ? -34.657 5.684 38.920 1.00 85.75 712 LEU A O 1
ATOM 5214 N N . ALA A 1 713 ? -36.332 7.188 38.771 1.00 80.12 713 ALA A N 1
ATOM 5215 C CA . ALA A 1 713 ? -37.281 6.383 39.526 1.00 80.12 713 ALA A CA 1
ATOM 5216 C C . ALA A 1 713 ? -37.734 5.199 38.658 1.00 80.12 713 ALA A C 1
ATOM 5218 O O . ALA A 1 713 ? -38.083 5.355 37.483 1.00 80.12 713 ALA A O 1
ATOM 5219 N N . ARG A 1 714 ? -37.692 3.988 39.219 1.00 76.50 714 ARG A N 1
ATOM 5220 C CA . ARG A 1 714 ? -37.962 2.752 38.460 1.00 76.50 714 ARG A CA 1
ATOM 5221 C C . ARG A 1 714 ? -39.446 2.503 38.226 1.00 76.50 714 ARG A C 1
ATOM 5223 O O . ARG A 1 714 ? -39.816 1.872 37.242 1.00 76.50 714 ARG A O 1
ATOM 5230 N N . THR A 1 715 ? -40.286 3.029 39.102 1.00 74.94 715 THR A N 1
ATOM 5231 C CA . THR A 1 715 ? -41.745 2.944 39.036 1.00 74.94 715 THR A CA 1
ATOM 5232 C C . THR A 1 715 ? -42.344 4.342 39.046 1.00 74.94 715 THR A C 1
ATOM 5234 O O . THR A 1 715 ? -41.678 5.302 39.434 1.00 74.94 715 THR A O 1
ATOM 5237 N N . ALA A 1 716 ? -43.596 4.464 38.604 1.00 81.81 716 ALA A N 1
ATOM 5238 C CA . ALA A 1 716 ? -44.301 5.735 38.668 1.00 81.81 716 ALA A CA 1
ATOM 5239 C C . ALA A 1 716 ? -44.442 6.158 40.136 1.00 81.81 716 ALA A C 1
ATOM 5241 O O . ALA A 1 716 ? -44.890 5.375 40.975 1.00 81.81 716 ALA A O 1
ATOM 5242 N N . GLU A 1 717 ? -44.059 7.394 40.433 1.00 78.12 717 GLU A N 1
ATOM 5243 C CA . GLU A 1 717 ? -44.144 8.001 41.758 1.00 78.12 717 GLU A CA 1
ATOM 5244 C C . GLU A 1 717 ? -44.932 9.313 41.657 1.00 78.12 717 GLU A C 1
ATOM 5246 O O . GLU A 1 717 ? -45.018 9.908 40.576 1.00 78.12 717 GLU A O 1
ATOM 5251 N N . PRO A 1 718 ? -45.510 9.807 42.765 1.00 83.25 718 PRO A N 1
ATOM 5252 C CA . PRO A 1 718 ? -46.124 11.126 42.776 1.00 83.25 718 PRO A CA 1
ATOM 5253 C C . PRO A 1 718 ? -45.155 12.199 42.255 1.00 83.25 718 PRO A C 1
ATOM 5255 O O . PRO A 1 718 ? -44.066 12.387 42.791 1.00 83.25 718 PRO A O 1
ATOM 5258 N N . GLY A 1 719 ? -45.560 12.913 41.202 1.00 86.94 719 GLY A N 1
ATOM 5259 C CA . GLY A 1 719 ? -44.765 13.991 40.606 1.00 86.94 719 GLY A CA 1
ATOM 5260 C C . GLY A 1 719 ? -43.724 13.554 39.569 1.00 86.94 719 GLY A C 1
ATOM 5261 O O . GLY A 1 719 ? -42.989 14.416 39.079 1.00 86.94 719 GLY A O 1
ATOM 5262 N N . THR A 1 720 ? -43.661 12.271 39.195 1.00 91.25 720 THR A N 1
ATOM 5263 C CA . THR A 1 720 ? -42.807 11.801 38.094 1.00 91.25 720 THR A CA 1
ATOM 5264 C C . THR A 1 720 ? -43.581 11.586 36.793 1.00 91.25 720 THR A C 1
ATOM 5266 O O . THR A 1 720 ? -44.792 11.370 36.784 1.00 91.25 720 THR A O 1
ATOM 5269 N N . VAL A 1 721 ? -42.868 11.673 35.671 1.00 93.62 721 VAL A N 1
ATOM 5270 C CA . VAL A 1 721 ? -43.359 11.382 34.317 1.00 93.62 721 VAL A CA 1
ATOM 5271 C C . VAL A 1 721 ? -42.418 10.381 33.642 1.00 93.62 721 VAL A C 1
ATOM 5273 O O . VAL A 1 721 ? -41.230 10.355 33.974 1.00 93.62 721 VAL A O 1
ATOM 5276 N N . PRO A 1 722 ? -42.907 9.521 32.733 1.00 91.62 722 PRO A N 1
ATOM 5277 C CA . PRO A 1 722 ? -42.045 8.578 32.031 1.00 91.62 722 PRO A CA 1
ATOM 5278 C C . PRO A 1 722 ? -41.057 9.310 31.114 1.00 91.62 722 PRO A C 1
ATOM 5280 O O . PRO A 1 722 ? -41.371 10.362 30.561 1.00 91.62 722 PRO A O 1
ATOM 5283 N N . LEU A 1 723 ? -39.872 8.730 30.947 1.00 94.38 723 LEU A N 1
ATOM 5284 C CA . LEU A 1 723 ? -38.834 9.167 30.022 1.00 94.38 723 LEU A CA 1
ATOM 5285 C C . LEU A 1 723 ? -38.511 8.020 29.057 1.00 94.38 723 LEU A C 1
ATOM 5287 O O . LEU A 1 723 ? -38.319 6.874 29.473 1.00 94.38 723 LEU A O 1
ATOM 5291 N N . TYR A 1 724 ? -38.438 8.338 27.772 1.00 90.62 724 TYR A N 1
ATOM 5292 C CA . TYR A 1 724 ? -38.223 7.404 26.675 1.00 90.62 724 TYR A CA 1
ATOM 5293 C C . TYR A 1 724 ? -36.978 7.789 25.881 1.00 90.62 724 TYR A C 1
ATOM 5295 O O . TYR A 1 724 ? -36.703 8.972 25.688 1.00 90.62 724 TYR A O 1
ATOM 5303 N N . ALA A 1 725 ? -36.264 6.781 25.389 1.00 89.69 725 ALA A N 1
ATOM 5304 C CA . ALA A 1 725 ? -35.281 6.930 24.329 1.00 89.69 725 ALA A CA 1
ATOM 5305 C C . ALA A 1 725 ? -36.002 6.866 22.980 1.00 89.69 725 ALA A C 1
ATOM 5307 O O . ALA A 1 725 ? -36.788 5.947 22.725 1.00 89.69 725 ALA A O 1
ATOM 5308 N N . CYS A 1 726 ? -35.713 7.825 22.115 1.00 91.19 726 CYS A N 1
ATOM 5309 C CA . CYS A 1 726 ? -36.372 8.053 20.839 1.00 91.19 726 CYS A CA 1
ATOM 5310 C C . CYS A 1 726 ? -35.344 8.136 19.706 1.00 91.19 726 CYS A C 1
ATOM 5312 O O . CYS A 1 726 ? -34.160 8.393 19.934 1.00 91.19 726 CYS A O 1
ATOM 5314 N N . ARG A 1 727 ? -35.792 7.914 18.467 1.00 91.06 727 ARG A N 1
ATOM 5315 C CA . ARG A 1 727 ? -34.953 8.002 17.266 1.00 91.06 727 ARG A CA 1
ATOM 5316 C C . ARG A 1 727 ? -35.638 8.796 16.161 1.00 91.06 727 ARG A C 1
ATOM 5318 O O . ARG A 1 727 ? -36.769 8.478 15.789 1.00 91.06 727 ARG A O 1
ATOM 5325 N N . LEU A 1 728 ? -34.904 9.759 15.606 1.00 86.12 728 LEU A N 1
ATOM 5326 C CA . LEU A 1 728 ? -35.255 10.572 14.442 1.00 86.12 728 LEU A CA 1
ATOM 5327 C C . LEU A 1 728 ? -34.211 10.329 13.341 1.00 86.12 728 LEU A C 1
ATOM 5329 O O . LEU A 1 728 ? -33.098 10.843 13.396 1.00 86.12 728 LEU A O 1
ATOM 5333 N N . GLY A 1 729 ? -34.549 9.525 12.331 1.00 85.12 729 GLY A N 1
ATOM 5334 C CA . GLY A 1 729 ? -33.575 9.128 11.308 1.00 85.12 729 GLY A CA 1
ATOM 5335 C C . GLY A 1 729 ? -32.391 8.369 11.923 1.00 85.12 729 GLY A C 1
ATOM 5336 O O . GLY A 1 729 ? -32.577 7.287 12.482 1.00 85.12 729 GLY A O 1
ATOM 5337 N N . THR A 1 730 ? -31.183 8.928 11.812 1.00 77.88 730 THR A N 1
ATOM 5338 C CA . THR A 1 730 ? -29.952 8.394 12.427 1.00 77.88 730 THR A CA 1
ATOM 5339 C C . THR A 1 730 ? -29.648 8.974 13.808 1.00 77.88 730 THR A C 1
ATOM 5341 O O . THR A 1 730 ? -28.753 8.464 14.470 1.00 77.88 730 THR A O 1
ATOM 5344 N N . ASP A 1 731 ? -30.362 10.019 14.226 1.00 83.25 731 ASP A N 1
ATOM 5345 C CA . ASP A 1 731 ? -30.144 10.750 15.475 1.00 83.25 731 ASP A CA 1
ATOM 5346 C C . ASP A 1 731 ? -31.001 10.174 16.613 1.00 83.25 731 ASP A C 1
ATOM 5348 O O . ASP A 1 731 ? -32.106 9.656 16.380 1.00 83.25 731 ASP A O 1
ATOM 5352 N N . THR A 1 732 ? -30.508 10.252 17.849 1.00 87.31 732 THR A N 1
ATOM 5353 C CA . THR A 1 732 ? -31.212 9.742 19.034 1.00 87.31 732 THR A CA 1
ATOM 5354 C C . THR A 1 732 ? -31.444 10.831 20.065 1.00 87.31 732 THR A C 1
ATOM 5356 O O . THR A 1 732 ? -30.615 11.708 20.270 1.00 87.31 732 THR A O 1
ATOM 5359 N N . PHE A 1 733 ? -32.601 10.791 20.721 1.00 92.25 733 PHE A N 1
ATOM 5360 C CA . PHE A 1 733 ? -33.002 11.846 21.647 1.00 92.25 733 PHE A CA 1
ATOM 5361 C C . PHE A 1 733 ? -33.901 11.308 22.763 1.00 92.25 733 PHE A C 1
ATOM 5363 O O . PHE A 1 733 ? -34.540 10.269 22.606 1.00 92.25 733 PHE A O 1
ATOM 5370 N N . SER A 1 734 ? -33.972 12.013 23.892 1.00 93.94 734 SER A N 1
ATOM 5371 C CA . SER A 1 734 ? -34.827 11.638 25.027 1.00 93.94 734 SER A CA 1
ATOM 5372 C C . SER A 1 734 ? -36.149 12.408 25.011 1.00 93.94 734 SER A C 1
ATOM 5374 O O . SER A 1 734 ? -36.168 13.597 24.707 1.00 93.94 734 SER A O 1
ATOM 5376 N N . SER A 1 735 ? -37.274 11.784 25.364 1.00 94.75 735 SER A N 1
ATOM 5377 C CA . SER A 1 735 ? -38.586 12.454 25.405 1.00 94.75 735 SER A CA 1
ATOM 5378 C C . SER A 1 735 ? -39.448 11.984 26.569 1.00 94.75 735 SER A C 1
ATOM 5380 O O . SER A 1 735 ? -39.403 10.819 26.955 1.00 94.75 735 SER A O 1
ATOM 5382 N N . THR A 1 736 ? -40.285 12.872 27.106 1.00 95.62 736 THR A N 1
ATOM 5383 C CA . THR A 1 736 ? -41.348 12.510 28.062 1.00 95.62 736 THR A CA 1
ATOM 5384 C C . THR A 1 736 ? -42.654 12.093 27.374 1.00 95.62 736 THR A C 1
ATOM 5386 O O . THR A 1 736 ? -43.618 11.701 28.032 1.00 95.62 736 THR A O 1
ATOM 5389 N N . SER A 1 737 ? -42.705 12.149 26.038 1.00 93.25 737 SER A N 1
ATOM 5390 C CA . SER A 1 737 ? -43.833 11.690 25.229 1.00 93.25 737 SER A CA 1
ATOM 5391 C C . SER A 1 737 ? -43.759 10.182 24.992 1.00 93.25 737 SER A C 1
ATOM 5393 O O . SER A 1 737 ? -42.775 9.680 24.452 1.00 93.25 737 SER A O 1
ATOM 5395 N N . SER A 1 738 ? -44.840 9.461 25.296 1.00 90.44 738 SER A N 1
ATOM 5396 C CA . SER A 1 738 ? -44.951 8.021 25.015 1.00 90.44 738 SER A CA 1
ATOM 5397 C C . SER A 1 738 ? -44.979 7.675 23.525 1.00 90.44 738 SER A C 1
ATOM 5399 O O . SER A 1 738 ? -44.769 6.522 23.161 1.00 90.44 738 SER A O 1
ATOM 5401 N N . THR A 1 739 ? -45.214 8.660 22.658 1.00 89.62 739 THR A N 1
ATOM 5402 C CA . THR A 1 739 ? -45.151 8.513 21.200 1.00 89.62 739 THR A CA 1
ATOM 5403 C C . THR A 1 739 ? -43.860 9.082 20.621 1.00 89.62 739 THR A C 1
ATOM 5405 O O . THR A 1 739 ? -43.805 9.303 19.415 1.00 89.62 739 THR A O 1
ATOM 5408 N N . CYS A 1 740 ? -42.861 9.398 21.457 1.00 92.00 740 CYS A N 1
ATOM 5409 C CA . CYS A 1 740 ? -41.609 10.034 21.039 1.00 92.00 740 CYS A CA 1
ATOM 5410 C C . CYS A 1 740 ? -41.836 11.241 20.116 1.00 92.00 740 CYS A C 1
ATOM 5412 O O . CYS A 1 740 ? -41.172 11.381 19.096 1.00 92.00 740 CYS A O 1
ATOM 5414 N N . GLU A 1 741 ? -42.840 12.074 20.418 1.00 94.56 741 GLU A N 1
ATOM 5415 C CA . GLU A 1 741 ? -43.193 13.249 19.597 1.00 94.56 741 GLU A CA 1
ATOM 5416 C C . GLU A 1 741 ? -43.546 12.906 18.132 1.00 94.56 741 GLU A C 1
ATOM 5418 O O . GLU A 1 741 ? -43.367 13.709 17.221 1.00 94.56 741 GLU A O 1
ATOM 5423 N N . GLY A 1 742 ? -44.066 11.698 17.895 1.00 91.81 742 GLY A N 1
ATOM 5424 C CA . GLY A 1 742 ? -44.390 11.179 16.563 1.00 91.81 742 GLY A CA 1
ATOM 5425 C C . GLY A 1 742 ? -43.234 10.430 15.891 1.00 91.81 742 GLY A C 1
ATOM 5426 O O . GLY A 1 742 ? -43.380 10.013 14.744 1.00 91.81 742 GLY A O 1
ATOM 5427 N N . GLN A 1 743 ? -42.107 10.255 16.587 1.00 94.81 743 GLN A N 1
ATOM 5428 C CA . GLN A 1 743 ? -40.926 9.530 16.117 1.00 94.81 743 GLN A CA 1
ATOM 5429 C C . GLN A 1 743 ? -40.870 8.093 16.656 1.00 94.81 743 GLN A C 1
ATOM 5431 O O . GLN A 1 743 ? -41.779 7.609 17.333 1.00 94.81 743 GLN A O 1
ATOM 5436 N N . THR A 1 744 ? -39.786 7.379 16.344 1.00 91.62 744 THR A N 1
ATOM 5437 C CA . THR A 1 744 ? -39.626 5.977 16.747 1.00 91.62 744 THR A CA 1
ATOM 5438 C C . THR A 1 744 ? -39.244 5.878 18.222 1.00 91.62 744 THR A C 1
ATOM 5440 O O . THR A 1 744 ? -38.221 6.426 18.632 1.00 91.62 744 THR A O 1
ATOM 5443 N N . VAL A 1 745 ? -40.024 5.131 19.007 1.00 85.19 745 VAL A N 1
ATOM 5444 C CA . VAL A 1 745 ? -39.672 4.760 20.386 1.00 85.19 745 VAL A CA 1
ATOM 5445 C C . VAL A 1 745 ? -38.613 3.661 20.348 1.00 85.19 745 VAL A C 1
ATOM 5447 O O . VAL A 1 745 ? -38.864 2.570 19.843 1.00 85.19 745 VAL A O 1
ATOM 5450 N N . VAL A 1 746 ? -37.423 3.949 20.875 1.00 81.62 746 VAL A N 1
ATOM 5451 C CA . VAL A 1 746 ? -36.316 2.985 20.998 1.00 81.62 746 VAL A CA 1
ATOM 5452 C C . VAL A 1 746 ? -36.467 2.164 22.272 1.00 81.62 746 VAL A C 1
ATOM 5454 O O . VAL A 1 746 ? -36.239 0.958 22.260 1.00 81.62 746 VAL A O 1
ATOM 5457 N N . GLY A 1 747 ? -36.854 2.806 23.373 1.00 79.19 747 GLY A N 1
AT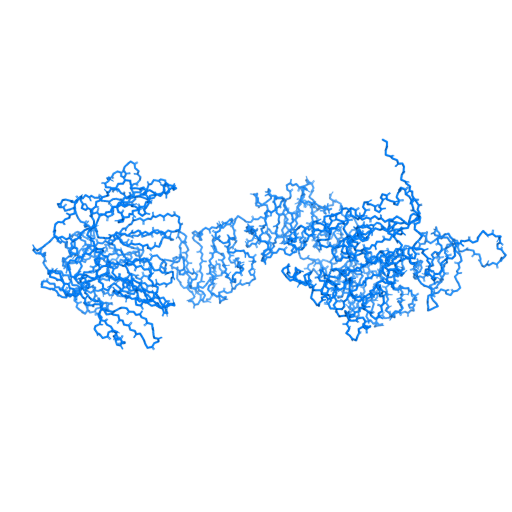OM 5458 C CA . GLY A 1 747 ? -37.014 2.122 24.648 1.00 79.19 747 GLY A CA 1
ATOM 5459 C C . GLY A 1 747 ? -37.493 3.031 25.769 1.00 79.19 747 GLY A C 1
ATOM 5460 O O . GLY A 1 747 ? -37.496 4.255 25.659 1.00 79.19 747 GLY A O 1
ATOM 5461 N N . TYR A 1 748 ? -37.903 2.409 26.867 1.00 81.94 748 TYR A N 1
ATOM 5462 C CA . TYR A 1 748 ? -38.295 3.087 28.094 1.00 81.94 748 TYR A CA 1
ATOM 5463 C C . TYR A 1 748 ? -37.084 3.226 29.029 1.00 81.94 748 TYR A C 1
ATOM 5465 O O . TYR A 1 748 ? -36.417 2.233 29.316 1.00 81.94 748 TYR A O 1
ATOM 5473 N N . LEU A 1 749 ? -36.792 4.445 29.493 1.00 85.62 749 LEU A N 1
ATOM 5474 C CA . LEU A 1 749 ? -35.613 4.736 30.319 1.00 85.62 749 LEU A CA 1
ATOM 5475 C C . LEU A 1 749 ? -35.922 4.722 31.822 1.00 85.62 749 LEU A C 1
ATOM 5477 O O . LEU A 1 749 ? -35.081 4.320 32.621 1.00 85.62 749 LEU A O 1
ATOM 5481 N N . GLY A 1 750 ? -37.118 5.150 32.224 1.00 86.38 750 GLY A N 1
ATOM 5482 C CA . GLY A 1 750 ? -37.510 5.261 33.631 1.00 86.38 750 GLY A CA 1
ATOM 5483 C C . GLY A 1 750 ? -38.500 6.399 33.857 1.00 86.38 750 GLY A C 1
ATOM 5484 O O . GLY A 1 750 ? -39.116 6.888 32.912 1.00 86.38 750 GLY A O 1
ATOM 5485 N N . HIS A 1 751 ? -38.656 6.831 35.107 1.00 87.56 751 HIS A N 1
ATOM 5486 C CA . HIS A 1 751 ? -39.435 8.016 35.464 1.00 87.56 751 HIS A CA 1
ATOM 5487 C C . HIS A 1 751 ? -38.526 9.150 35.950 1.00 87.56 751 HIS A C 1
ATOM 5489 O O . HIS A 1 751 ? -37.659 8.952 36.804 1.00 87.56 751 HIS A O 1
ATOM 5495 N N . ILE A 1 752 ? -38.758 10.348 35.418 1.00 92.94 752 ILE A N 1
ATOM 5496 C CA . ILE A 1 752 ? -38.073 11.594 35.774 1.00 92.94 752 ILE A CA 1
ATOM 5497 C C . ILE A 1 752 ? -39.031 12.502 36.557 1.00 92.94 752 ILE A C 1
ATOM 5499 O O . ILE A 1 752 ? -40.230 12.523 36.277 1.00 92.94 752 ILE A O 1
ATOM 5503 N N . TYR A 1 753 ? -38.548 13.258 37.546 1.00 92.19 753 TYR A N 1
ATOM 5504 C CA . TYR A 1 753 ? -39.412 14.165 38.309 1.00 92.19 753 TYR A CA 1
ATOM 5505 C C . TYR A 1 753 ? -39.761 15.406 37.481 1.00 92.19 753 TYR A C 1
ATOM 5507 O O . TYR A 1 753 ? -38.881 16.074 36.939 1.00 92.19 753 TYR A O 1
ATOM 5515 N N . ALA A 1 754 ? -41.044 15.761 37.410 1.00 93.06 754 ALA A N 1
ATOM 5516 C CA . ALA A 1 754 ? -41.489 16.960 36.695 1.00 93.06 754 ALA A CA 1
ATOM 5517 C C . ALA A 1 754 ? -41.040 18.262 37.395 1.00 93.06 754 ALA A C 1
ATOM 5519 O O . ALA A 1 754 ? -40.836 19.291 36.746 1.00 93.06 754 ALA A O 1
ATOM 5520 N N . ALA A 1 755 ? -40.848 18.207 38.716 1.00 91.50 755 ALA A N 1
ATOM 5521 C CA . ALA A 1 755 ? -40.296 19.268 39.555 1.00 91.50 755 ALA A CA 1
ATOM 5522 C C . ALA A 1 755 ? -39.299 18.675 40.561 1.00 91.50 755 ALA A C 1
ATOM 5524 O O . ALA A 1 755 ? -39.429 17.512 40.928 1.00 91.50 755 ALA A O 1
ATOM 5525 N N . ALA A 1 756 ? -38.319 19.460 41.016 1.00 88.12 756 ALA A N 1
ATOM 5526 C CA . ALA A 1 756 ? -37.336 18.984 41.987 1.00 88.12 756 ALA A CA 1
ATOM 5527 C C . ALA A 1 756 ? -38.032 18.472 43.274 1.00 88.12 756 ALA A C 1
ATOM 5529 O O . ALA A 1 756 ? -38.777 19.240 43.891 1.00 88.12 756 ALA A O 1
ATOM 5530 N N . PRO A 1 757 ? -37.825 17.202 43.675 1.00 83.75 757 PRO A N 1
ATOM 5531 C CA . PRO A 1 757 ? -38.398 16.653 44.902 1.00 83.75 757 PRO A CA 1
ATOM 5532 C C . PRO A 1 757 ? -37.813 17.339 46.146 1.00 83.75 757 PRO A C 1
ATOM 5534 O O . PRO A 1 757 ? -36.656 17.749 46.155 1.00 83.75 757 PRO A O 1
ATOM 5537 N N . ALA A 1 758 ? -38.619 17.478 47.204 1.00 81.19 758 ALA A N 1
ATOM 5538 C CA . ALA A 1 758 ? -38.221 18.190 48.425 1.00 81.19 758 ALA A CA 1
ATOM 5539 C C . ALA A 1 758 ? -37.387 17.338 49.400 1.00 81.19 758 ALA A C 1
ATOM 5541 O O . ALA A 1 758 ? -36.727 17.884 50.280 1.00 81.19 758 ALA A O 1
ATOM 5542 N N . ASP A 1 759 ? -37.438 16.014 49.269 1.00 76.12 759 ASP A N 1
ATOM 5543 C CA . ASP A 1 759 ? -36.835 15.049 50.192 1.00 76.12 759 ASP A CA 1
ATOM 5544 C C . ASP A 1 759 ? -35.486 14.488 49.712 1.00 76.12 759 ASP A C 1
ATOM 5546 O O . ASP A 1 759 ? -34.858 13.711 50.429 1.00 76.12 759 ASP A O 1
ATOM 5550 N N . GLN A 1 760 ? -35.009 14.899 48.533 1.00 79.31 760 GLN A N 1
ATOM 5551 C CA . GLN A 1 760 ? -33.700 14.514 48.006 1.00 79.31 760 GLN A CA 1
ATOM 5552 C C . GLN A 1 760 ? -33.118 15.580 47.074 1.00 79.31 760 GLN A C 1
ATOM 5554 O O . GLN A 1 760 ? -33.840 16.310 46.396 1.00 79.31 760 GLN A O 1
ATOM 5559 N N . ALA A 1 761 ? -31.789 15.641 46.999 1.00 86.56 761 ALA A N 1
ATOM 5560 C CA . ALA A 1 761 ? -31.101 16.518 46.063 1.00 86.56 761 ALA A CA 1
ATOM 5561 C C . ALA A 1 761 ? -31.349 16.070 44.614 1.00 86.56 761 ALA A C 1
ATOM 5563 O O . ALA A 1 761 ? -31.173 14.898 44.275 1.00 86.56 761 ALA A O 1
ATOM 5564 N N . ALA A 1 762 ? -31.719 17.011 43.747 1.00 90.88 762 ALA A N 1
ATOM 5565 C CA . ALA A 1 762 ? -31.991 16.740 42.342 1.00 90.88 762 ALA A CA 1
ATOM 5566 C C . ALA A 1 762 ? -31.394 17.813 41.431 1.00 90.88 762 ALA A C 1
ATOM 5568 O O . ALA A 1 762 ? -31.217 18.966 41.831 1.00 90.88 762 ALA A O 1
ATOM 5569 N N . ILE A 1 763 ? -31.108 17.428 40.191 1.00 93.00 763 ILE A N 1
ATOM 5570 C CA . ILE A 1 763 ? -30.556 18.297 39.151 1.00 93.00 763 ILE A CA 1
ATOM 5571 C C . ILE A 1 763 ? -31.429 18.231 37.898 1.00 93.00 763 ILE A C 1
ATOM 5573 O O . ILE A 1 763 ? -32.008 17.192 37.586 1.00 93.00 763 ILE A O 1
ATOM 5577 N N . ALA A 1 764 ? -31.576 19.365 37.213 1.00 94.94 764 ALA A N 1
ATOM 5578 C CA . ALA A 1 764 ? -32.364 19.439 35.990 1.00 94.94 764 ALA A CA 1
ATOM 5579 C C . ALA A 1 764 ? -31.630 18.764 34.822 1.00 94.94 764 ALA A C 1
ATOM 5581 O O . ALA A 1 764 ? -30.429 18.964 34.649 1.00 94.94 764 ALA A O 1
ATOM 5582 N N . LEU A 1 765 ? -32.378 18.026 34.005 1.00 96.38 765 LEU A N 1
ATOM 5583 C CA . LEU A 1 765 ? -31.920 17.450 32.746 1.00 96.38 765 LEU A CA 1
ATOM 5584 C C . LEU A 1 765 ? -32.541 18.217 31.576 1.00 96.38 765 LEU A C 1
ATOM 5586 O O . LEU A 1 765 ? -33.756 18.446 31.542 1.00 96.38 765 LEU A O 1
ATOM 5590 N N . TYR A 1 766 ? -31.710 18.587 30.611 1.00 96.69 766 TYR A N 1
ATOM 5591 C CA . TYR A 1 766 ? -32.096 19.323 29.414 1.00 96.69 766 TYR A CA 1
ATOM 5592 C C . TYR A 1 766 ? -31.813 18.495 28.171 1.00 96.69 766 TYR A C 1
ATOM 5594 O O . TYR A 1 766 ? -30.784 17.830 28.103 1.00 96.69 766 TYR A O 1
ATOM 5602 N N . ARG A 1 767 ? -32.703 18.593 27.185 1.00 96.06 767 ARG A N 1
ATOM 5603 C CA . ARG A 1 767 ? -32.457 18.162 25.814 1.00 96.06 767 ARG A CA 1
ATOM 5604 C C . ARG A 1 767 ? -31.950 19.345 25.008 1.00 96.06 767 ARG A C 1
ATOM 5606 O O . ARG A 1 767 ? -32.526 20.438 25.061 1.00 96.06 767 ARG A O 1
ATOM 5613 N N . CYS A 1 768 ? -30.865 19.122 24.293 1.00 95.88 768 CYS A N 1
ATOM 5614 C CA . CYS A 1 768 ? -30.075 20.134 23.621 1.00 95.88 768 CYS A CA 1
ATOM 5615 C C . CYS A 1 768 ? -29.913 19.788 22.142 1.00 95.88 768 CYS A C 1
ATOM 5617 O O . CYS A 1 768 ? -29.903 18.616 21.771 1.00 95.88 768 CYS A O 1
ATOM 5619 N N . ILE A 1 769 ? -29.715 20.814 21.315 1.00 93.44 769 ILE A N 1
ATOM 5620 C CA . ILE A 1 769 ? -29.428 20.664 19.885 1.00 93.44 769 ILE A CA 1
ATOM 5621 C C . ILE A 1 769 ? -28.042 21.237 19.585 1.00 93.44 769 ILE A C 1
ATOM 5623 O O . ILE A 1 769 ? -27.744 22.400 19.886 1.00 93.44 769 ILE A O 1
ATOM 5627 N N . ALA A 1 770 ? -27.186 20.421 18.972 1.00 89.12 770 ALA A N 1
ATOM 5628 C CA . ALA A 1 770 ? -25.878 20.832 18.475 1.00 89.12 770 ALA A CA 1
ATOM 5629 C C . ALA A 1 770 ? -26.001 21.644 17.162 1.00 89.12 770 ALA A C 1
ATOM 5631 O O . ALA A 1 770 ? -26.989 21.509 16.444 1.00 89.12 770 ALA A O 1
ATOM 5632 N N . PRO A 1 771 ? -24.991 22.448 16.766 1.00 82.69 771 PRO A N 1
ATOM 5633 C CA . PRO A 1 771 ? -25.062 23.283 15.556 1.00 82.69 771 PRO A CA 1
ATOM 5634 C C . PRO A 1 771 ? -25.310 22.516 14.244 1.00 82.69 771 PRO A C 1
ATOM 5636 O O . PRO A 1 771 ? -25.779 23.108 13.279 1.00 82.69 771 PRO A O 1
ATOM 5639 N N . GLY A 1 772 ? -25.002 21.214 14.209 1.00 80.19 772 GLY A N 1
ATOM 5640 C CA . GLY A 1 772 ? -25.273 20.315 13.081 1.00 80.19 772 GLY A CA 1
ATOM 5641 C C . GLY A 1 772 ? -26.643 19.626 13.117 1.00 80.19 772 GLY A C 1
ATOM 5642 O O . GLY A 1 772 ? -26.894 18.764 12.284 1.00 80.19 772 GLY A O 1
ATOM 5643 N N . GLY A 1 773 ? -27.510 19.968 14.077 1.00 84.88 773 GLY A N 1
ATOM 5644 C CA . GLY A 1 773 ? -28.862 19.417 14.223 1.00 84.88 773 GLY A CA 1
ATOM 5645 C C . GLY A 1 773 ? -28.984 18.172 15.107 1.00 84.88 773 GLY A C 1
ATOM 5646 O O . GLY A 1 773 ? -30.106 17.796 15.417 1.00 84.88 773 GLY A O 1
ATOM 5647 N N . GLY A 1 774 ? -27.869 17.566 15.533 1.00 89.25 774 GLY A N 1
ATOM 5648 C CA . GLY A 1 774 ? -27.878 16.384 16.405 1.00 89.25 774 GLY A CA 1
ATOM 5649 C C . GLY A 1 774 ? -28.348 16.688 17.829 1.00 89.25 774 GLY A C 1
ATOM 5650 O O . GLY A 1 774 ? -27.971 17.725 18.397 1.00 89.25 774 GLY A O 1
ATOM 5651 N N . HIS A 1 775 ? -29.139 15.786 18.405 1.00 93.12 775 HIS A N 1
ATOM 5652 C CA . HIS A 1 775 ? -29.650 15.908 19.767 1.00 93.12 775 HIS A CA 1
ATOM 5653 C C . HIS A 1 775 ? -28.663 15.338 20.787 1.00 93.12 775 HIS A C 1
ATOM 5655 O O . HIS A 1 775 ? -27.917 14.396 20.534 1.00 93.12 775 HIS A O 1
ATOM 5661 N N . PHE A 1 776 ? -28.647 15.925 21.978 1.00 93.12 776 PHE A N 1
ATOM 5662 C CA . PHE A 1 776 ? -27.940 15.370 23.128 1.00 93.12 776 PHE A CA 1
ATOM 5663 C C . PHE A 1 776 ? -28.572 15.869 24.425 1.00 93.12 776 PHE A C 1
ATOM 5665 O O . PHE A 1 776 ? -29.175 16.939 24.458 1.00 93.12 776 PHE A O 1
ATOM 5672 N N . ASP A 1 777 ? -28.410 15.122 25.513 1.00 94.69 777 ASP A N 1
ATOM 5673 C CA . ASP A 1 777 ? -28.884 15.550 26.830 1.00 94.69 777 ASP A CA 1
ATOM 5674 C C . ASP A 1 777 ? -27.755 16.208 27.636 1.00 94.69 777 ASP A C 1
ATOM 5676 O O . ASP A 1 777 ? -26.584 15.869 27.465 1.00 94.69 777 ASP A O 1
ATOM 5680 N N . SER A 1 778 ? -28.078 17.144 28.528 1.00 93.31 778 SER A N 1
ATOM 5681 C CA . SER A 1 778 ? -27.107 17.847 29.377 1.00 93.31 778 SER A CA 1
ATOM 5682 C C . SER A 1 778 ? -27.690 18.209 30.744 1.00 93.31 778 SER A C 1
ATOM 5684 O O . SER A 1 778 ? -28.879 18.497 30.876 1.00 93.31 778 SER A O 1
ATOM 5686 N N . LEU A 1 779 ? -26.835 18.256 31.771 1.00 91.44 779 LEU A N 1
ATOM 5687 C CA . LEU A 1 779 ? -27.170 18.840 33.080 1.00 91.44 779 LEU A CA 1
ATOM 5688 C C . LEU A 1 779 ? -27.010 20.369 33.108 1.00 91.44 779 LEU A C 1
ATOM 5690 O O . LEU A 1 779 ? -27.407 21.025 34.072 1.00 91.44 779 LEU A O 1
ATOM 5694 N N . SER A 1 780 ? -26.400 20.954 32.074 1.00 90.44 780 SER A N 1
ATOM 5695 C CA . SER A 1 780 ? -26.192 22.395 31.990 1.00 90.44 780 SER A CA 1
ATOM 5696 C C . SER A 1 780 ? -27.468 23.100 31.540 1.00 90.44 780 SER A C 1
ATOM 5698 O O . SER A 1 780 ? -28.002 22.812 30.471 1.00 90.44 780 SER A O 1
ATOM 5700 N N . SER A 1 781 ? -27.907 24.106 32.300 1.00 92.44 781 SER A N 1
ATOM 5701 C CA . SER A 1 781 ? -29.040 24.964 31.919 1.00 92.44 781 SER A CA 1
ATOM 5702 C C . SER A 1 781 ? -28.779 25.812 30.671 1.00 92.44 781 SER A C 1
ATOM 5704 O O . SER A 1 781 ? -29.710 26.406 30.133 1.00 92.44 781 SER A O 1
ATOM 5706 N N . THR A 1 782 ? -27.531 25.867 30.202 1.00 92.25 782 THR A N 1
ATOM 5707 C CA . THR A 1 782 ? -27.130 26.524 28.954 1.00 92.25 782 THR A CA 1
ATOM 5708 C C . THR A 1 782 ? -26.765 25.524 27.858 1.00 92.25 782 THR A C 1
ATOM 5710 O O . THR A 1 782 ? -26.165 25.926 26.864 1.00 92.25 782 THR A O 1
ATOM 5713 N N . CYS A 1 783 ? -27.073 24.230 28.035 1.00 91.69 783 CYS A N 1
ATOM 5714 C CA . CYS A 1 783 ? -26.754 23.170 27.075 1.00 91.69 783 CYS A CA 1
ATOM 5715 C C . CYS A 1 783 ? -25.288 23.197 26.617 1.00 91.69 783 CYS A C 1
ATOM 5717 O O . CYS A 1 783 ? -24.997 23.077 25.432 1.00 91.69 783 CYS A O 1
ATOM 5719 N N . GLU A 1 784 ? -24.357 23.438 27.548 1.00 91.81 784 GLU A N 1
ATOM 5720 C CA . GLU A 1 784 ? -22.915 23.525 27.245 1.00 91.81 784 GLU A CA 1
ATOM 5721 C C . GLU A 1 784 ? -22.593 24.613 26.188 1.00 91.81 784 GLU A C 1
ATOM 5723 O O . GLU A 1 784 ? -21.675 24.490 25.378 1.00 91.81 784 GLU A O 1
ATOM 5728 N N . GLY A 1 785 ? -23.377 25.698 26.183 1.00 91.38 785 GLY A N 1
ATOM 5729 C CA . GLY A 1 785 ? -23.288 26.791 25.210 1.00 91.38 785 GLY A CA 1
ATOM 5730 C C . GLY A 1 785 ? -23.995 26.513 23.879 1.00 91.38 785 GLY A C 1
ATOM 5731 O O . GLY A 1 785 ? -23.773 27.246 22.913 1.00 91.38 785 GLY A O 1
ATOM 5732 N N . LYS A 1 786 ? -24.806 25.452 23.796 1.00 94.19 786 LYS A N 1
ATOM 5733 C CA . LYS A 1 786 ? -25.638 25.099 22.635 1.00 94.19 786 LYS A CA 1
ATOM 5734 C C . LYS A 1 786 ? -27.102 25.483 22.862 1.00 94.19 786 LYS A C 1
ATOM 5736 O O . LYS A 1 786 ? -27.460 26.096 23.866 1.00 94.19 786 LYS A O 1
ATOM 5741 N N . THR A 1 787 ? -27.959 25.142 21.904 1.00 95.69 787 THR A N 1
ATOM 5742 C CA . THR A 1 787 ? -29.383 25.472 21.967 1.00 95.69 787 THR A CA 1
ATOM 5743 C C . THR A 1 787 ? -30.095 24.541 22.942 1.00 95.69 787 THR A C 1
ATOM 5745 O O . THR A 1 787 ? -30.065 23.324 22.768 1.00 95.69 787 THR A O 1
ATOM 5748 N N . VAL A 1 788 ? -30.761 25.121 23.943 1.00 96.31 788 VAL A N 1
ATOM 5749 C CA . VAL A 1 788 ? -31.715 24.405 24.798 1.00 96.31 788 VAL A CA 1
ATOM 5750 C C . VAL A 1 788 ? -33.001 24.204 24.013 1.00 96.31 788 VAL A C 1
ATOM 5752 O O . VAL A 1 788 ? -33.610 25.176 23.571 1.00 96.31 788 VAL A O 1
ATOM 5755 N N . GLU A 1 789 ? -33.418 22.954 23.860 1.00 94.31 789 GLU A N 1
ATOM 5756 C CA . GLU A 1 789 ? -34.679 22.614 23.210 1.00 94.31 789 GLU A CA 1
ATOM 5757 C C . GLU A 1 789 ? -35.785 22.448 24.261 1.00 94.31 789 GLU A C 1
ATOM 5759 O O . GLU A 1 789 ? -36.784 23.167 24.240 1.00 94.31 789 GLU A O 1
ATOM 5764 N N . PHE A 1 790 ? -35.563 21.571 25.250 1.00 89.56 790 PHE A N 1
ATOM 5765 C CA . PHE A 1 790 ? -36.513 21.289 26.330 1.00 89.56 790 PHE A CA 1
ATOM 5766 C C . PHE A 1 790 ? -35.809 21.044 27.667 1.00 89.56 790 PHE A C 1
ATOM 5768 O O . PHE A 1 790 ? -34.720 20.478 27.721 1.00 89.56 790 PHE A O 1
ATOM 5775 N N . ARG A 1 791 ? -36.469 21.385 28.782 1.00 96.31 791 ARG A N 1
ATOM 5776 C CA . ARG A 1 791 ? -36.146 20.794 30.090 1.00 96.31 791 ARG A CA 1
ATOM 5777 C C . ARG A 1 791 ? -36.977 19.526 30.252 1.00 96.31 791 ARG A C 1
ATOM 5779 O O . ARG A 1 791 ? -38.195 19.620 30.380 1.00 96.31 791 ARG A O 1
ATOM 5786 N N . LEU A 1 792 ? -36.320 18.372 30.281 1.00 96.81 792 LEU A N 1
ATOM 5787 C CA . LEU A 1 792 ? -36.980 17.069 30.382 1.00 96.81 792 LEU A CA 1
ATOM 5788 C C . LEU A 1 792 ? -37.546 16.818 31.787 1.00 96.81 792 LEU A C 1
ATOM 5790 O O . LEU A 1 792 ? -38.603 16.213 31.927 1.00 96.81 792 LEU A O 1
ATOM 5794 N N . GLY A 1 793 ? -36.865 17.309 32.825 1.00 95.75 793 GLY A N 1
ATOM 5795 C CA . GLY A 1 793 ? -37.283 17.153 34.219 1.00 95.75 793 GLY A CA 1
ATOM 5796 C C . GLY A 1 793 ? -36.104 17.247 35.181 1.00 95.75 793 GLY A C 1
ATOM 5797 O O . GLY A 1 793 ? -35.108 17.903 34.878 1.00 95.75 793 GLY A O 1
ATOM 5798 N N . PHE A 1 794 ? -36.224 16.594 36.335 1.00 94.06 794 PHE A N 1
ATOM 5799 C CA . PHE A 1 794 ? -35.213 16.521 37.384 1.00 94.06 794 PHE A CA 1
ATOM 5800 C C . PHE A 1 794 ? -34.894 15.068 37.740 1.00 94.06 794 PHE A C 1
ATOM 5802 O O . PHE A 1 794 ? -35.798 14.250 37.926 1.00 94.06 794 PHE A O 1
ATOM 5809 N N . VAL A 1 795 ? -33.607 14.766 37.878 1.00 91.81 795 VAL A N 1
ATOM 5810 C CA . VAL A 1 795 ? -33.097 13.459 38.311 1.00 91.81 795 VAL A CA 1
ATOM 5811 C C . VAL A 1 795 ? -32.455 13.581 39.697 1.00 91.81 795 VAL A C 1
ATOM 5813 O O . VAL A 1 795 ? -31.783 14.588 39.947 1.00 91.81 795 VAL A O 1
ATOM 5816 N N . PRO A 1 796 ? -32.637 12.610 40.618 1.00 89.25 796 PRO A N 1
ATOM 5817 C CA . PRO A 1 796 ? -31.820 12.522 41.822 1.00 89.25 796 PRO A CA 1
ATOM 5818 C C . PRO A 1 796 ? -30.329 12.615 41.484 1.00 89.25 796 PRO A C 1
ATOM 5820 O O . PRO A 1 796 ? -29.812 11.875 40.643 1.00 89.25 796 PRO A O 1
ATOM 5823 N N . ALA A 1 797 ? -29.653 13.559 42.132 1.00 90.94 797 ALA A N 1
ATOM 5824 C CA . ALA A 1 797 ? -28.319 14.021 41.766 1.00 90.94 797 ALA A CA 1
ATOM 5825 C C . ALA A 1 797 ? -27.218 13.144 42.384 1.00 90.94 797 ALA A C 1
ATOM 5827 O O . ALA A 1 797 ? -26.344 13.644 43.086 1.00 90.94 797 ALA A O 1
ATOM 5828 N N . LEU A 1 798 ? -27.272 11.835 42.139 1.00 88.31 798 LEU A N 1
ATOM 5829 C CA . LEU A 1 798 ? -26.284 10.856 42.595 1.00 88.31 798 LEU A CA 1
ATOM 5830 C C . LEU A 1 798 ? -25.709 10.092 41.401 1.00 88.31 798 LEU A C 1
ATOM 5832 O O . LEU A 1 798 ? -26.455 9.683 40.514 1.00 88.31 798 LEU A O 1
ATOM 5836 N N . ALA A 1 799 ? -24.398 9.860 41.397 1.00 88.62 799 ALA A N 1
ATOM 5837 C CA . ALA A 1 799 ? -23.722 9.047 40.386 1.00 88.62 799 ALA A CA 1
ATOM 5838 C C . ALA A 1 799 ? -22.762 8.035 41.027 1.00 88.62 799 ALA A C 1
ATOM 5840 O O . ALA A 1 799 ? -22.124 8.361 42.031 1.00 88.62 799 ALA A O 1
ATOM 5841 N N . PRO A 1 800 ? -22.613 6.828 40.452 1.00 86.25 800 PRO A N 1
ATOM 5842 C CA . PRO A 1 800 ? -21.671 5.841 40.953 1.00 86.25 800 PRO A CA 1
ATOM 5843 C C . PRO A 1 800 ? -20.239 6.320 40.723 1.00 86.25 800 PRO A C 1
ATOM 5845 O O . PRO A 1 800 ? -19.838 6.605 39.594 1.00 86.25 800 PRO A O 1
ATOM 5848 N N . LEU A 1 801 ? -19.451 6.369 41.791 1.00 89.25 801 LEU A N 1
ATOM 5849 C CA . LEU A 1 801 ? -18.014 6.573 41.706 1.00 89.25 801 LEU A CA 1
ATOM 5850 C C . LEU A 1 801 ? -17.355 5.206 41.516 1.00 89.25 801 LEU A C 1
ATOM 5852 O O . LEU A 1 801 ? -17.381 4.374 42.424 1.00 89.25 801 LEU A O 1
ATOM 5856 N N . THR A 1 802 ? -16.813 4.953 40.327 1.00 85.44 802 THR A N 1
ATOM 5857 C CA . THR A 1 802 ? -16.249 3.641 39.982 1.00 85.44 802 THR A CA 1
ATOM 5858 C C . THR A 1 802 ? -14.760 3.729 39.738 1.00 85.44 802 THR A C 1
ATOM 5860 O O . THR A 1 802 ? -14.304 4.637 39.045 1.00 85.44 802 THR A O 1
ATOM 5863 N N . ARG A 1 803 ? -14.032 2.768 40.308 1.00 87.50 803 ARG A N 1
ATOM 5864 C CA . ARG A 1 803 ? -12.612 2.537 40.069 1.00 87.50 803 ARG A CA 1
ATOM 5865 C C . ARG A 1 803 ? -12.425 1.614 38.872 1.00 87.50 803 ARG A C 1
ATOM 5867 O O . ARG A 1 803 ? -13.130 0.610 38.748 1.00 87.50 803 ARG A O 1
ATOM 5874 N N . TYR A 1 804 ? -11.486 1.966 38.012 1.00 82.50 804 TYR A N 1
ATOM 5875 C CA . TYR A 1 804 ? -11.074 1.220 36.833 1.00 82.50 804 TYR A CA 1
ATOM 5876 C C . TYR A 1 804 ? -9.572 0.956 36.896 1.00 82.50 804 TYR A C 1
ATOM 5878 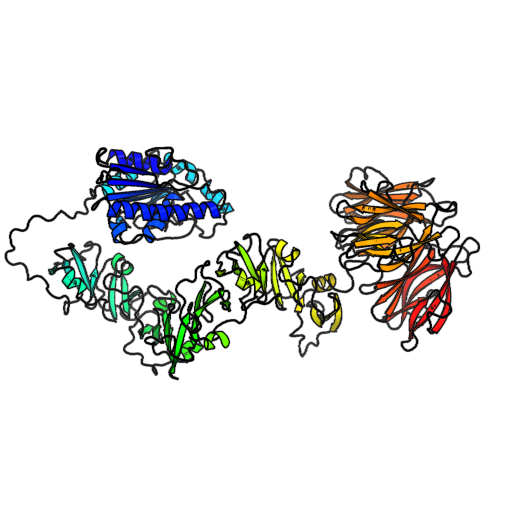O O . TYR A 1 804 ? -8.859 1.718 37.539 1.00 82.50 804 TYR A O 1
ATOM 5886 N N . PHE A 1 805 ? -9.107 -0.070 36.190 1.00 78.31 805 PHE A N 1
ATOM 5887 C CA . PHE A 1 805 ? -7.704 -0.452 36.085 1.00 78.31 805 PHE A CA 1
ATOM 5888 C C . PHE A 1 805 ? -7.389 -0.924 34.663 1.00 78.31 805 PHE A C 1
ATOM 5890 O O . PHE A 1 805 ? -8.154 -1.693 34.076 1.00 78.31 805 PHE A O 1
ATOM 5897 N N . ASP A 1 806 ? -6.281 -0.469 34.086 1.00 72.50 806 ASP A N 1
ATOM 5898 C CA . ASP A 1 806 ? -5.857 -0.851 32.727 1.00 72.50 806 ASP A CA 1
ATOM 5899 C C . ASP A 1 806 ? -4.694 -1.859 32.691 1.00 72.50 806 ASP A C 1
ATOM 5901 O O . ASP A 1 806 ? -4.177 -2.192 31.622 1.00 72.50 806 ASP A O 1
ATOM 5905 N N . GLY A 1 807 ? -4.289 -2.371 33.857 1.00 74.31 807 GLY A N 1
ATOM 5906 C CA . GLY A 1 807 ? -3.093 -3.199 34.022 1.00 74.31 807 GLY A CA 1
ATOM 5907 C C . GLY A 1 807 ? -1.884 -2.428 34.553 1.00 74.31 807 GLY A C 1
ATOM 5908 O O . GLY A 1 807 ? -0.934 -3.062 35.013 1.00 74.31 807 GLY A O 1
ATOM 5909 N N . THR A 1 808 ? -1.919 -1.093 34.513 1.00 80.69 808 THR A N 1
ATOM 5910 C CA . THR A 1 808 ? -0.822 -0.212 34.936 1.00 80.69 808 THR A CA 1
ATOM 5911 C C . THR A 1 808 ? -1.292 0.898 35.878 1.00 80.69 808 THR A C 1
ATOM 5913 O O . THR A 1 808 ? -0.651 1.082 36.908 1.00 80.69 808 THR A O 1
ATOM 5916 N N . ASP A 1 809 ? -2.378 1.604 35.553 1.00 83.31 809 ASP A N 1
ATOM 5917 C CA . ASP A 1 809 ? -2.909 2.758 36.298 1.00 83.31 809 ASP A CA 1
ATOM 5918 C C . ASP A 1 809 ? -4.354 2.516 36.754 1.00 83.31 809 ASP A C 1
ATOM 5920 O O . ASP A 1 809 ? -5.146 1.897 36.026 1.00 83.31 809 ASP A O 1
ATOM 5924 N N . HIS A 1 810 ? -4.709 3.003 37.947 1.00 89.25 810 HIS A N 1
ATOM 5925 C CA . HIS A 1 810 ? -6.098 3.090 38.378 1.00 89.25 810 HIS A CA 1
ATOM 5926 C C . HIS A 1 810 ? -6.692 4.453 38.044 1.00 89.25 810 HIS A C 1
ATOM 5928 O O . HIS A 1 810 ? -6.088 5.499 38.241 1.00 89.25 810 HIS A O 1
ATOM 5934 N N . ASN A 1 811 ? -7.955 4.443 37.624 1.00 86.69 811 ASN A N 1
ATOM 5935 C CA . ASN A 1 811 ? -8.733 5.652 37.402 1.00 86.69 811 ASN A CA 1
ATOM 5936 C C . ASN A 1 811 ? -10.071 5.555 38.125 1.00 86.69 811 ASN A C 1
ATOM 5938 O O . ASN A 1 811 ? -10.867 4.663 37.837 1.00 86.69 811 ASN A O 1
ATOM 5942 N N . THR A 1 812 ? -10.351 6.482 39.037 1.00 91.19 812 THR A N 1
ATOM 5943 C CA . THR A 1 812 ? -11.646 6.551 39.723 1.00 91.19 812 THR A CA 1
ATOM 5944 C C . THR A 1 812 ? -12.460 7.730 39.205 1.00 91.19 812 THR A C 1
ATOM 5946 O O . THR A 1 812 ? -12.021 8.879 39.249 1.00 91.19 812 THR A O 1
ATOM 5949 N N . THR A 1 813 ? -13.677 7.478 38.721 1.00 88.50 813 THR A N 1
ATOM 5950 C CA . THR A 1 813 ? -14.488 8.521 38.075 1.00 88.50 813 THR A CA 1
ATOM 5951 C C . THR A 1 813 ? -15.992 8.224 38.113 1.00 88.50 813 THR A C 1
ATOM 5953 O O . THR A 1 813 ? -16.422 7.079 38.259 1.00 88.50 813 THR A O 1
ATOM 5956 N N . THR A 1 814 ? -16.808 9.275 37.983 1.00 84.69 814 THR A N 1
ATOM 5957 C CA . THR A 1 814 ? -18.269 9.219 37.748 1.00 84.69 814 THR A CA 1
ATOM 5958 C C . THR A 1 814 ? -18.622 9.252 36.255 1.00 84.69 814 THR A C 1
ATOM 5960 O O . THR A 1 814 ? -19.782 9.405 35.868 1.00 84.69 814 THR A O 1
ATOM 5963 N N . ALA A 1 815 ? -17.609 9.177 35.398 1.00 77.62 815 ALA A N 1
ATOM 5964 C CA . ALA A 1 815 ? -17.685 9.562 34.002 1.00 77.62 815 ALA A CA 1
ATOM 5965 C C . ALA A 1 815 ? -16.828 8.626 33.125 1.00 77.62 815 ALA A C 1
ATOM 5967 O O . ALA A 1 815 ? -16.374 7.582 33.589 1.00 77.62 815 ALA A O 1
ATOM 5968 N N . GLY A 1 816 ? -16.627 8.967 31.851 1.00 71.75 816 GLY A N 1
ATOM 5969 C CA . GLY A 1 816 ? -15.785 8.177 30.944 1.00 71.75 816 GLY A CA 1
ATOM 5970 C C . GLY A 1 816 ? -14.322 8.060 31.372 1.00 71.75 816 GLY A C 1
ATOM 5971 O O . GLY A 1 816 ? -13.758 9.021 31.896 1.00 71.75 816 GLY A O 1
ATOM 5972 N N . VAL A 1 817 ? -13.709 6.909 31.075 1.00 69.25 817 VAL A N 1
ATOM 5973 C CA . VAL A 1 817 ? -12.265 6.642 31.209 1.00 69.25 817 VAL A CA 1
ATOM 5974 C C . VAL A 1 817 ? -11.599 6.485 29.833 1.00 69.25 817 VAL A C 1
ATOM 5976 O O . VAL A 1 817 ? -12.293 6.190 28.851 1.00 69.25 817 VAL A O 1
ATOM 5979 N N . PRO A 1 818 ? -10.269 6.671 29.723 1.00 65.25 818 PRO A N 1
ATOM 5980 C CA . PRO A 1 818 ? -9.522 6.333 28.514 1.00 65.25 818 PRO A CA 1
ATOM 5981 C C . PRO A 1 818 ? -9.706 4.867 28.093 1.00 65.25 818 PRO A C 1
ATOM 5983 O O . PRO A 1 818 ? -10.000 3.991 28.906 1.00 65.25 818 PRO A O 1
ATOM 5986 N N . ALA A 1 819 ? -9.506 4.589 26.802 1.00 55.97 819 ALA A N 1
ATOM 5987 C CA . ALA A 1 819 ? -9.577 3.223 26.290 1.00 55.97 819 ALA A CA 1
ATOM 5988 C C . ALA A 1 819 ? -8.550 2.318 26.997 1.00 55.97 819 ALA A C 1
ATOM 5990 O O . ALA A 1 819 ? -7.422 2.737 27.234 1.00 55.97 819 ALA A O 1
ATOM 5991 N N . GLY A 1 820 ? -8.945 1.082 27.315 1.00 57.12 820 GLY A N 1
ATOM 5992 C CA . GLY A 1 820 ? -8.101 0.098 28.006 1.00 57.12 820 GLY A CA 1
ATOM 5993 C C . GLY A 1 820 ? -8.417 -0.072 29.494 1.00 57.12 820 GLY A C 1
ATOM 5994 O O . GLY A 1 820 ? -8.237 -1.168 30.014 1.00 57.12 820 GLY A O 1
ATOM 5995 N N . HIS A 1 821 ? -8.988 0.944 30.146 1.00 64.75 821 HIS A N 1
ATOM 5996 C CA . HIS A 1 821 ? -9.378 0.885 31.555 1.00 64.75 821 HIS A CA 1
ATOM 5997 C C . HIS A 1 821 ? -10.611 -0.001 31.760 1.00 64.75 821 HIS A C 1
ATOM 5999 O O . HIS A 1 821 ? -11.702 0.307 31.271 1.00 64.75 821 HIS A O 1
ATOM 6005 N N . GLN A 1 822 ? -10.444 -1.095 32.501 1.00 65.62 822 GLN A N 1
ATOM 6006 C CA . GLN A 1 822 ? -11.523 -2.008 32.861 1.00 65.62 822 GLN A CA 1
ATOM 6007 C C . GLN A 1 822 ? -12.099 -1.635 34.221 1.00 65.62 822 GLN A C 1
ATOM 6009 O O . GLN A 1 822 ? -11.335 -1.395 35.150 1.00 65.62 822 GLN A O 1
ATOM 6014 N N . PRO A 1 823 ? -13.428 -1.575 34.376 1.00 67.25 823 PRO A N 1
ATOM 6015 C CA . PRO A 1 823 ? -14.016 -1.277 35.670 1.00 67.25 823 PRO A CA 1
ATOM 6016 C C . PRO A 1 823 ? -13.693 -2.413 36.651 1.00 67.25 823 PRO A C 1
ATOM 6018 O O . PRO A 1 823 ? -13.872 -3.586 36.327 1.00 67.25 823 PRO A O 1
ATOM 6021 N N . GLU A 1 824 ? -13.234 -2.059 37.850 1.00 72.88 824 GLU A N 1
ATOM 6022 C CA . GLU A 1 824 ? -12.952 -3.000 38.938 1.00 72.88 824 GLU A CA 1
ATOM 6023 C C . GLU A 1 824 ? -14.116 -3.071 39.928 1.00 72.88 824 GLU A C 1
ATOM 6025 O O . GLU A 1 824 ? -14.632 -4.155 40.209 1.00 72.88 824 GLU A O 1
ATOM 6030 N N . TRP A 1 825 ? -14.546 -1.917 40.462 1.00 71.00 825 TRP A N 1
ATOM 6031 C CA . TRP A 1 825 ? -15.614 -1.851 41.463 1.00 71.00 825 TRP A CA 1
ATOM 6032 C C . TRP A 1 825 ? -16.213 -0.447 41.647 1.00 71.00 825 TRP A C 1
ATOM 6034 O O . TRP A 1 825 ? -15.503 0.561 41.626 1.00 71.00 825 TRP A O 1
ATOM 6044 N N . THR A 1 826 ? -17.521 -0.369 41.913 1.00 81.00 826 THR A N 1
ATOM 6045 C CA . THR A 1 826 ? -18.196 0.876 42.322 1.00 81.00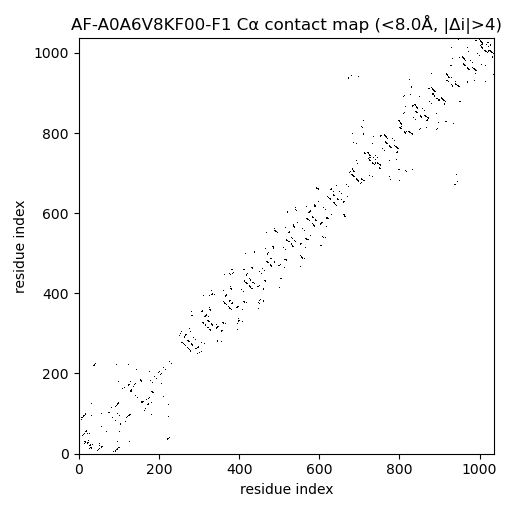 826 THR A CA 1
ATOM 6046 C C . THR A 1 826 ? -18.046 1.097 43.828 1.00 81.00 826 THR A C 1
ATOM 6048 O O . THR A 1 826 ? -18.558 0.327 44.638 1.00 81.00 826 THR A O 1
ATOM 6051 N N . LEU A 1 827 ? -17.358 2.171 44.212 1.00 86.06 827 LEU A N 1
ATOM 6052 C CA . LEU A 1 827 ? -16.985 2.471 45.600 1.00 86.06 827 LEU A CA 1
ATOM 6053 C C . LEU A 1 827 ? -18.147 3.063 46.420 1.00 86.06 827 LEU A C 1
ATOM 6055 O O . LEU A 1 827 ? -18.173 2.956 47.643 1.00 86.06 827 LEU A O 1
ATOM 6059 N N . GLY A 1 828 ? -19.122 3.677 45.753 1.00 87.06 828 GLY A N 1
ATOM 6060 C CA . GLY A 1 828 ? -20.309 4.276 46.362 1.00 87.06 828 GLY A CA 1
ATOM 6061 C C . GLY A 1 828 ? -20.931 5.327 45.447 1.00 87.06 828 GLY A C 1
ATOM 6062 O O . GLY A 1 828 ? -20.521 5.474 44.295 1.00 87.06 828 GLY A O 1
ATOM 6063 N N . MET A 1 829 ? -21.910 6.074 45.957 1.00 88.38 829 MET A N 1
ATOM 6064 C CA . MET A 1 829 ? -22.572 7.144 45.205 1.00 88.38 829 MET A CA 1
ATOM 6065 C C . MET A 1 829 ? -22.045 8.523 45.623 1.00 88.38 829 MET A C 1
ATOM 6067 O O . MET A 1 829 ? -21.990 8.848 46.813 1.00 88.38 829 MET A O 1
ATOM 6071 N N . LEU A 1 830 ? -21.680 9.338 44.635 1.00 92.56 830 LEU A N 1
ATOM 6072 C CA . LEU A 1 830 ? -21.219 10.719 44.783 1.00 92.56 830 LEU A CA 1
ATOM 6073 C C . LEU A 1 830 ? -22.357 11.695 44.451 1.00 92.56 830 LEU A C 1
ATOM 6075 O O . LEU A 1 830 ? -23.097 11.471 43.492 1.00 92.56 830 LEU A O 1
ATOM 6079 N N . SER A 1 831 ? -22.483 12.792 45.207 1.00 91.88 831 SER A N 1
ATOM 6080 C CA . SER A 1 831 ? -23.457 13.846 44.894 1.00 91.88 831 SER A CA 1
ATOM 6081 C C . SER A 1 831 ? -23.002 14.648 43.675 1.00 91.88 831 SER A C 1
ATOM 6083 O O . SER A 1 831 ? -21.875 15.130 43.634 1.00 91.88 831 SER A O 1
ATOM 6085 N N . LEU A 1 832 ? -23.867 14.846 42.686 1.00 92.44 832 LEU A N 1
ATOM 6086 C CA . LEU A 1 832 ? -23.584 15.674 41.506 1.00 92.44 832 LEU A CA 1
ATOM 6087 C C . LEU A 1 832 ? -23.800 17.171 41.770 1.00 92.44 832 LEU A C 1
ATOM 6089 O O . LEU A 1 832 ? -23.360 18.012 40.989 1.00 92.44 832 LEU A O 1
ATOM 6093 N N . VAL A 1 833 ? -24.451 17.514 42.883 1.00 91.19 833 VAL A N 1
ATOM 6094 C CA . VAL A 1 833 ? -24.711 18.894 43.313 1.00 91.19 833 VAL A CA 1
ATOM 6095 C C . VAL A 1 833 ? -24.122 19.157 44.693 1.00 91.19 833 VAL A C 1
ATOM 6097 O O . VAL A 1 833 ? -24.028 18.255 45.526 1.00 91.19 833 VAL A O 1
ATOM 6100 N N . SER A 1 834 ? -23.750 20.410 44.954 1.00 92.06 834 SER A N 1
ATOM 6101 C CA . SER A 1 834 ? -23.282 20.815 46.279 1.00 92.06 834 SER A CA 1
ATOM 6102 C C . SER A 1 834 ? -24.404 20.653 47.303 1.00 92.06 834 SER A C 1
ATOM 6104 O O . SER A 1 834 ? -25.539 21.072 47.062 1.00 92.06 834 SER A O 1
ATOM 6106 N N . GLN A 1 835 ? -24.089 20.027 48.433 1.00 89.44 835 GLN A N 1
ATOM 6107 C CA . GLN A 1 835 ? -24.981 19.849 49.580 1.00 89.44 835 GLN A CA 1
ATOM 6108 C C . GLN A 1 835 ? -24.323 20.396 50.856 1.00 89.44 835 GLN A C 1
ATOM 6110 O O . GLN A 1 835 ? -23.090 20.485 50.925 1.00 89.44 835 GLN A O 1
ATOM 6115 N N . PRO A 1 836 ? -25.106 20.748 51.894 1.00 89.44 836 PRO A N 1
ATOM 6116 C CA . PRO A 1 836 ? -24.546 21.112 53.191 1.00 89.44 836 PRO A CA 1
ATOM 6117 C C . PRO A 1 836 ? -23.561 20.046 53.696 1.00 89.44 836 PRO A C 1
ATOM 6119 O O . PRO A 1 836 ? -23.891 18.863 53.744 1.00 89.44 836 PRO A O 1
ATOM 6122 N N . GLY A 1 837 ? -22.344 20.465 54.057 1.00 91.44 837 GLY A N 1
ATOM 6123 C CA . GLY A 1 837 ? -21.296 19.557 54.542 1.00 91.44 837 GLY A CA 1
ATOM 6124 C C . GLY A 1 837 ? -20.534 18.787 53.454 1.00 91.44 837 GLY A C 1
ATOM 6125 O O . GLY A 1 837 ? -19.879 17.797 53.773 1.00 91.44 837 GLY A O 1
ATOM 6126 N N . THR A 1 838 ? -20.594 19.217 52.190 1.00 94.81 838 THR A N 1
ATOM 6127 C CA . THR A 1 838 ? -19.820 18.606 51.093 1.00 94.81 838 THR A CA 1
ATOM 6128 C C . THR A 1 838 ? -18.681 19.494 50.590 1.00 94.81 838 THR A C 1
ATOM 6130 O O . THR A 1 838 ? -18.720 20.718 50.726 1.00 94.81 838 THR A O 1
ATOM 6133 N N . LEU A 1 839 ? -17.661 18.871 49.997 1.00 95.19 839 LEU A N 1
ATOM 6134 C CA . LEU A 1 839 ? -16.583 19.525 49.251 1.00 95.19 839 LEU A CA 1
ATOM 6135 C C . LEU A 1 839 ? -16.525 18.973 47.821 1.00 95.19 839 LEU A C 1
ATOM 6137 O O . LEU A 1 839 ? -16.855 17.802 47.625 1.00 95.19 839 LEU A O 1
ATOM 6141 N N . PRO A 1 840 ? -16.101 19.775 46.829 1.00 95.38 840 PRO A N 1
ATOM 6142 C CA . PRO A 1 840 ? -15.914 19.279 45.473 1.00 95.38 840 PRO A CA 1
ATOM 6143 C C . PRO A 1 840 ? -14.807 18.218 45.432 1.00 95.38 840 PRO A C 1
ATOM 6145 O O . PRO A 1 840 ? -13.822 18.294 46.169 1.00 95.38 840 PRO A O 1
ATOM 6148 N N . LEU A 1 841 ? -14.979 17.237 44.556 1.00 96.81 841 LEU A N 1
ATOM 6149 C CA . LEU A 1 841 ? -14.034 16.163 44.290 1.00 96.81 841 LEU A CA 1
ATOM 6150 C C . LEU A 1 841 ? -13.640 16.212 42.814 1.00 96.81 841 LEU A C 1
ATOM 6152 O O . LEU A 1 841 ? -14.498 16.269 41.928 1.00 96.81 841 LEU A O 1
ATOM 6156 N N . TYR A 1 842 ? -12.341 16.192 42.554 1.00 93.62 842 TYR A N 1
ATOM 6157 C CA . TYR A 1 842 ? -11.754 16.310 41.228 1.00 93.62 842 TYR A CA 1
ATOM 6158 C C . TYR A 1 842 ? -10.964 15.055 40.886 1.00 93.62 842 TYR A C 1
ATOM 6160 O O . TYR A 1 842 ? -10.303 14.477 41.748 1.00 93.62 842 TYR A O 1
ATOM 6168 N N . SER A 1 843 ? -11.015 14.677 39.611 1.00 92.38 843 SER A N 1
ATOM 6169 C CA . SER A 1 843 ? -10.043 13.775 39.004 1.00 92.38 843 SER A CA 1
ATOM 6170 C C . SER A 1 843 ? -8.850 14.605 38.539 1.00 92.38 843 SER A C 1
ATOM 6172 O O . SER A 1 843 ? -9.015 15.610 37.833 1.00 92.38 843 SER A O 1
ATOM 6174 N N . CYS A 1 844 ? -7.667 14.191 38.964 1.00 92.81 844 CYS A N 1
ATOM 6175 C CA . CYS A 1 844 ? -6.397 14.861 38.756 1.00 92.81 844 CYS A CA 1
ATOM 6176 C C . CYS A 1 844 ? -5.416 13.921 38.052 1.00 92.81 844 CYS A C 1
ATOM 6178 O O . CYS A 1 844 ? -5.539 12.702 38.151 1.00 92.81 844 CYS A O 1
ATOM 6180 N N . GLN A 1 845 ? -4.437 14.487 37.351 1.00 92.25 845 GLN A N 1
ATOM 6181 C CA . GLN A 1 845 ? -3.428 13.722 36.622 1.00 92.25 845 GLN A CA 1
ATOM 6182 C C . GLN A 1 845 ? -2.022 14.278 36.861 1.00 92.25 845 GLN A C 1
ATOM 6184 O O . GLN A 1 845 ? -1.795 15.493 36.816 1.00 92.25 845 GLN A O 1
ATOM 6189 N N . ASN A 1 846 ? -1.066 13.379 37.095 1.00 89.56 846 ASN A N 1
ATOM 6190 C CA . ASN A 1 846 ? 0.353 13.682 37.255 1.00 89.56 846 ASN A CA 1
ATOM 6191 C C . ASN A 1 846 ? 1.201 12.735 36.392 1.00 89.56 846 ASN A C 1
ATOM 6193 O O . ASN A 1 846 ? 1.619 11.668 36.831 1.00 89.56 846 ASN A O 1
ATOM 6197 N N . GLY A 1 847 ? 1.486 13.141 35.153 1.00 86.69 847 GLY A N 1
ATOM 6198 C CA . GLY A 1 847 ? 2.103 12.241 34.179 1.00 86.69 847 GLY A CA 1
ATOM 6199 C C . GLY A 1 847 ? 1.086 11.205 33.701 1.00 86.69 847 GLY A C 1
ATOM 6200 O O . GLY A 1 847 ? 0.013 11.588 33.241 1.00 86.69 847 GLY A O 1
ATOM 6201 N N . SER A 1 848 ? 1.420 9.918 33.794 1.00 82.12 848 SER A N 1
ATOM 6202 C CA . SER A 1 848 ? 0.495 8.824 33.466 1.00 82.12 848 SER A CA 1
ATOM 6203 C C . SER A 1 848 ? -0.479 8.485 34.593 1.00 82.12 848 SER A C 1
ATOM 6205 O O . SER A 1 848 ? -1.502 7.889 34.305 1.00 82.12 848 SER A O 1
ATOM 6207 N N . ASP A 1 849 ? -0.160 8.868 35.830 1.00 88.25 849 ASP A N 1
ATOM 6208 C CA . ASP A 1 849 ? -0.885 8.478 37.039 1.00 88.25 849 ASP A CA 1
ATOM 6209 C C . ASP A 1 849 ? -2.093 9.388 37.298 1.00 88.25 849 ASP A C 1
ATOM 6211 O O . ASP A 1 849 ? -1.986 10.626 37.203 1.00 88.25 849 ASP A O 1
ATOM 6215 N N . THR A 1 850 ? -3.243 8.783 37.606 1.00 90.12 850 THR A N 1
ATOM 6216 C CA . THR A 1 850 ? -4.477 9.511 37.925 1.00 90.12 850 THR A CA 1
ATOM 6217 C C . THR A 1 850 ? -4.889 9.345 39.383 1.00 90.12 850 THR A C 1
ATOM 6219 O O . THR A 1 850 ? -4.772 8.287 39.978 1.00 90.12 850 THR A O 1
ATOM 6222 N N . PHE A 1 851 ? -5.364 10.428 40.000 1.00 94.19 851 PHE A N 1
ATOM 6223 C CA . PHE A 1 851 ? -5.700 10.425 41.424 1.00 94.19 851 PHE A CA 1
ATOM 6224 C C . PHE A 1 851 ? -6.838 11.391 41.746 1.00 94.19 851 PHE A C 1
ATOM 6226 O O . PHE A 1 851 ? -7.100 12.345 41.009 1.00 94.19 851 PHE A O 1
ATOM 6233 N N . LEU A 1 852 ? -7.515 11.174 42.875 1.00 96.31 852 LEU A N 1
ATOM 6234 C CA . LEU A 1 852 ? -8.577 12.063 43.340 1.00 96.31 852 LEU A CA 1
ATOM 6235 C C . LEU A 1 852 ? -8.065 13.131 44.306 1.00 96.31 852 LEU A C 1
ATOM 6237 O O . LEU A 1 852 ? -7.255 12.867 45.197 1.00 96.31 852 LEU A O 1
ATOM 6241 N N . ALA A 1 853 ? -8.584 14.351 44.192 1.00 95.44 853 ALA A N 1
ATOM 6242 C CA . ALA A 1 853 ? -8.301 15.418 45.146 1.00 95.44 853 ALA A CA 1
ATOM 6243 C C . ALA A 1 853 ? -9.532 16.279 45.433 1.00 95.44 853 ALA A C 1
ATOM 6245 O O . ALA A 1 853 ? -10.422 16.440 44.603 1.00 95.44 853 ALA A O 1
ATOM 6246 N N . ARG A 1 854 ? -9.557 16.879 46.627 1.00 95.38 854 ARG A N 1
ATOM 6247 C CA . ARG A 1 854 ? -10.556 17.897 47.007 1.00 95.38 854 ARG A CA 1
ATOM 6248 C C . ARG A 1 854 ? -10.137 19.319 46.640 1.00 95.38 854 ARG A C 1
ATOM 6250 O O . ARG A 1 854 ? -10.930 20.251 46.738 1.00 95.38 854 ARG A O 1
ATOM 6257 N N . ASP A 1 855 ? -8.867 19.491 46.291 1.00 91.69 855 ASP A N 1
ATOM 6258 C CA . ASP A 1 855 ? -8.310 20.769 45.878 1.00 91.69 855 ASP A CA 1
ATOM 6259 C C . ASP A 1 855 ? -8.708 21.061 44.427 1.00 91.69 855 ASP A C 1
ATOM 6261 O O . ASP A 1 855 ? -8.448 20.257 43.533 1.00 91.69 855 ASP A O 1
ATOM 6265 N N . ALA A 1 856 ? -9.303 22.230 44.191 1.00 90.50 856 ALA A N 1
ATOM 6266 C CA . ALA A 1 856 ? -9.671 22.684 42.854 1.00 90.50 856 ALA A CA 1
ATOM 6267 C C . ALA A 1 856 ? -8.455 22.923 41.943 1.00 90.50 856 ALA A C 1
ATOM 6269 O O . ALA A 1 856 ? -8.605 22.926 40.724 1.00 90.50 856 ALA A O 1
ATOM 6270 N N . ALA A 1 857 ? -7.260 23.102 42.516 1.00 91.38 857 ALA A N 1
ATOM 6271 C CA . ALA A 1 857 ? -5.997 23.164 41.784 1.00 91.38 857 ALA A CA 1
ATOM 6272 C C . ALA A 1 857 ? -5.300 21.795 41.664 1.00 91.38 857 ALA A C 1
ATOM 6274 O O . ALA A 1 857 ? -4.133 21.745 41.275 1.00 91.38 857 ALA A O 1
ATOM 6275 N N . CYS A 1 858 ? -5.980 20.693 42.013 1.00 93.25 858 CYS A N 1
ATOM 6276 C CA . CYS A 1 858 ? -5.449 19.330 41.949 1.00 93.25 858 CYS A CA 1
ATOM 6277 C C . CYS A 1 858 ? -4.070 19.174 42.614 1.00 93.25 858 CYS A C 1
ATOM 6279 O O . CYS A 1 858 ? -3.196 18.491 42.089 1.00 93.25 858 CYS A O 1
ATOM 6281 N N . GLU A 1 859 ? -3.840 19.835 43.754 1.00 94.81 859 GLU A N 1
ATOM 6282 C CA . GLU A 1 859 ? -2.560 19.790 44.479 1.00 94.81 859 GLU A CA 1
ATOM 6283 C C . GLU A 1 859 ? -1.376 20.296 43.622 1.00 94.81 859 GLU A C 1
ATOM 6285 O O . GLU A 1 859 ? -0.238 19.843 43.753 1.00 94.81 859 GLU A O 1
ATOM 6290 N N . GLY A 1 860 ? -1.644 21.241 42.711 1.00 92.81 860 GLY A N 1
ATOM 6291 C CA . GLY A 1 860 ? -0.676 21.787 41.754 1.00 92.81 860 GLY A CA 1
ATOM 6292 C C . GLY A 1 860 ? -0.470 20.926 40.502 1.00 92.81 860 GLY A C 1
ATOM 6293 O O . GLY A 1 860 ? 0.481 21.164 39.754 1.00 92.81 860 GLY A O 1
ATOM 6294 N N . LYS A 1 861 ? -1.320 19.917 40.281 1.00 96.25 861 LYS A N 1
ATOM 6295 C CA . LYS A 1 861 ? -1.290 19.007 39.124 1.00 96.25 861 LYS A CA 1
ATOM 6296 C C . LYS A 1 861 ? -2.398 19.325 38.120 1.00 96.25 861 LYS A C 1
ATOM 6298 O O . LYS A 1 861 ? -3.165 20.271 38.288 1.00 96.25 861 LYS A O 1
ATOM 6303 N N . GLN A 1 862 ? -2.463 18.551 37.037 1.00 92.44 862 GLN A N 1
ATOM 6304 C CA . GLN A 1 862 ? -3.464 18.758 35.998 1.00 92.44 862 GLN A CA 1
ATOM 6305 C C . GLN A 1 862 ? -4.852 18.374 36.516 1.00 92.44 862 GLN A C 1
ATOM 6307 O O . GLN A 1 862 ? -5.064 17.252 36.968 1.00 92.44 862 GLN A O 1
ATOM 6312 N N . VAL A 1 863 ? -5.809 19.296 36.402 1.00 89.12 863 VAL A N 1
ATOM 6313 C CA . VAL A 1 863 ? -7.230 19.013 36.633 1.00 89.12 863 VAL A CA 1
ATOM 6314 C C . VAL A 1 863 ? -7.789 18.333 35.389 1.00 89.12 863 VAL A C 1
ATOM 6316 O O . VAL A 1 863 ? -7.841 18.943 34.321 1.00 89.12 863 VAL A O 1
ATOM 6319 N N . VAL A 1 864 ? -8.217 17.078 35.516 1.00 85.38 864 VAL A N 1
ATOM 6320 C CA . VAL A 1 864 ? -8.883 16.349 34.427 1.00 85.38 864 VAL A CA 1
ATOM 6321 C C . VAL A 1 864 ? -10.352 16.747 34.368 1.00 85.38 864 VAL A C 1
ATOM 6323 O O . VAL A 1 864 ? -10.862 17.085 33.301 1.00 85.38 864 VAL A O 1
ATOM 6326 N N . ARG A 1 865 ? -11.050 16.700 35.513 1.00 84.81 865 ARG A N 1
ATOM 6327 C CA . ARG A 1 865 ? -12.465 17.099 35.627 1.00 84.81 865 ARG A CA 1
ATOM 6328 C C . ARG A 1 865 ? -12.950 17.214 37.067 1.00 84.81 865 ARG A C 1
ATOM 6330 O O . ARG A 1 865 ? -12.429 16.564 37.967 1.00 84.81 865 ARG A O 1
ATOM 6337 N N . HIS A 1 866 ? -14.023 17.980 37.248 1.00 87.69 866 HIS A N 1
ATOM 6338 C CA . HIS A 1 866 ? -14.870 17.936 38.440 1.00 87.69 866 HIS A CA 1
ATOM 6339 C C . HIS A 1 866 ? -15.793 16.711 38.375 1.00 87.69 866 HIS A C 1
ATOM 6341 O O . HIS A 1 866 ? -16.499 16.532 37.382 1.00 87.69 866 HIS A O 1
ATOM 6347 N N . LEU A 1 867 ? -15.795 15.880 39.416 1.00 90.56 867 LEU A N 1
ATOM 6348 C CA . LEU A 1 867 ? -16.580 14.641 39.466 1.00 90.56 867 LEU A CA 1
ATOM 6349 C C . LEU A 1 867 ? -17.915 14.803 40.194 1.00 90.56 867 LEU A C 1
ATOM 6351 O O . LEU A 1 867 ? -18.874 14.104 39.870 1.00 90.56 867 LEU A O 1
ATOM 6355 N N . GLY A 1 868 ? -17.967 15.697 41.182 1.00 92.69 868 GLY A N 1
ATOM 6356 C CA . GLY A 1 868 ? -19.104 15.870 42.080 1.00 92.69 868 GLY A CA 1
ATOM 6357 C C . GLY A 1 868 ? -18.660 16.382 43.448 1.00 92.69 868 GLY A C 1
ATOM 6358 O O . GLY A 1 868 ? -17.595 16.978 43.584 1.00 92.69 868 GLY A O 1
ATOM 6359 N N . TYR A 1 869 ? -19.474 16.126 44.464 1.00 94.69 869 TYR A N 1
ATOM 6360 C CA . TYR A 1 869 ? -19.317 16.618 45.824 1.00 94.69 869 TYR A CA 1
ATOM 6361 C C . TYR A 1 869 ? -19.360 15.454 46.817 1.00 94.69 869 TYR A C 1
ATOM 6363 O O . TYR A 1 869 ? -20.311 14.669 46.838 1.00 94.69 869 TYR A O 1
ATOM 6371 N N . ILE A 1 870 ? -18.322 15.350 47.645 1.00 96.31 870 ILE A N 1
ATOM 6372 C CA . ILE A 1 870 ? -18.158 14.313 48.669 1.00 96.31 870 ILE A CA 1
ATOM 6373 C C . ILE A 1 870 ? -18.444 14.891 50.058 1.00 96.31 870 ILE A C 1
ATOM 6375 O O . ILE A 1 870 ? -18.063 16.028 50.347 1.00 96.31 870 ILE A O 1
ATOM 6379 N N . TYR A 1 871 ? -19.116 14.136 50.932 1.00 94.94 871 TYR A N 1
ATOM 6380 C CA . TYR A 1 871 ? -19.406 14.596 52.294 1.00 94.94 871 TYR A CA 1
ATOM 6381 C C . TYR A 1 871 ? -18.143 14.585 53.157 1.00 94.94 871 TYR A C 1
ATOM 6383 O O . TYR A 1 871 ? -17.351 13.647 53.114 1.00 94.94 871 TYR A O 1
ATOM 6391 N N . THR A 1 872 ? -17.938 15.614 53.975 1.00 94.81 872 THR A N 1
ATOM 6392 C CA . THR A 1 872 ? -16.756 15.696 54.854 1.00 94.81 872 THR A CA 1
ATOM 6393 C C . THR A 1 872 ? -16.906 14.900 56.151 1.00 94.81 872 THR A C 1
ATOM 6395 O O . THR A 1 872 ? -15.910 14.628 56.814 1.00 94.81 872 THR A O 1
ATOM 6398 N N . ALA A 1 873 ? -18.128 14.487 56.485 1.00 93.44 873 ALA A N 1
ATOM 6399 C CA . ALA A 1 873 ? -18.488 13.618 57.603 1.00 93.44 873 ALA A CA 1
ATOM 6400 C C . ALA A 1 873 ? -19.688 12.737 57.194 1.00 93.44 873 ALA A C 1
ATOM 6402 O O . ALA A 1 873 ? -20.345 13.073 56.205 1.00 93.44 873 ALA A O 1
ATOM 6403 N N . PRO A 1 874 ? -20.015 11.653 57.923 1.00 91.88 874 PRO A N 1
ATOM 6404 C CA . PRO A 1 874 ? -21.199 10.847 57.634 1.00 91.88 874 PRO A CA 1
ATOM 6405 C C . PRO A 1 874 ? -22.476 11.713 57.539 1.00 91.88 874 PRO A C 1
ATOM 6407 O O . PRO A 1 874 ? -22.814 12.397 58.513 1.00 91.88 874 PRO A O 1
ATOM 6410 N N . PRO A 1 875 ? -23.178 11.741 56.389 1.00 85.94 875 PRO A N 1
ATOM 6411 C CA . PRO A 1 875 ? -24.393 12.529 56.208 1.00 85.94 875 PRO A CA 1
ATOM 6412 C C . PRO A 1 875 ? -25.529 12.053 57.123 1.00 85.94 875 PRO A C 1
ATOM 6414 O O . PRO A 1 875 ? -25.769 10.860 57.292 1.00 85.94 875 PRO A O 1
ATOM 6417 N N . ALA A 1 876 ? -26.279 12.996 57.698 1.00 78.94 876 ALA A N 1
ATOM 6418 C CA . ALA A 1 876 ? -27.441 12.666 58.518 1.00 78.94 876 ALA A CA 1
ATOM 6419 C C . ALA A 1 876 ? -28.558 12.042 57.661 1.00 78.94 876 ALA A C 1
ATOM 6421 O O . ALA A 1 876 ? -28.923 12.583 56.619 1.00 78.94 876 ALA A O 1
ATOM 6422 N N . GLY A 1 877 ? -29.118 10.919 58.120 1.00 76.00 877 GLY A N 1
ATOM 6423 C CA . GLY A 1 877 ? -30.231 10.233 57.451 1.00 76.00 877 GLY A CA 1
ATOM 6424 C C . GLY A 1 877 ? -29.837 9.329 56.280 1.00 76.00 877 GLY A C 1
ATOM 6425 O O . GLY A 1 877 ? -30.709 8.660 55.735 1.00 76.00 877 GLY A O 1
ATOM 6426 N N . TRP A 1 878 ? -28.550 9.256 55.928 1.00 79.00 878 TRP A N 1
ATOM 6427 C CA . TRP A 1 878 ? -28.047 8.395 54.859 1.00 79.00 878 TRP A CA 1
ATOM 6428 C C . TRP A 1 878 ? -26.901 7.525 55.372 1.00 79.00 878 TRP A C 1
ATOM 6430 O O . TRP A 1 878 ? -25.982 8.043 56.007 1.00 79.00 878 TRP A O 1
ATOM 6440 N N . PRO A 1 879 ? -26.892 6.215 55.090 1.00 86.75 879 PRO A N 1
ATOM 6441 C CA . PRO A 1 879 ? -25.709 5.415 55.350 1.00 86.75 879 PRO A CA 1
ATOM 6442 C C . PRO A 1 879 ? -24.591 5.839 54.399 1.00 86.75 879 PRO A C 1
ATOM 6444 O O . PRO A 1 879 ? -24.831 6.190 53.239 1.00 86.75 879 PRO A O 1
ATOM 6447 N N . SER A 1 880 ? -23.357 5.778 54.884 1.00 91.06 880 SER A N 1
ATOM 6448 C CA . SER A 1 880 ? -22.199 6.235 54.126 1.00 91.06 880 SER A CA 1
ATOM 6449 C C . SER A 1 880 ? -20.988 5.336 54.282 1.00 91.06 880 SER A C 1
ATOM 6451 O O . SER A 1 880 ? -20.843 4.650 55.292 1.00 91.06 880 SER A O 1
ATOM 6453 N N . ILE A 1 881 ? -20.104 5.394 53.293 1.00 92.19 881 ILE A N 1
ATOM 6454 C CA . ILE A 1 881 ? -18.824 4.691 53.261 1.00 92.19 881 ILE A CA 1
ATOM 6455 C C . ILE A 1 881 ? -17.718 5.733 53.146 1.00 92.19 881 ILE A C 1
ATOM 6457 O O . ILE A 1 881 ? -17.802 6.630 52.308 1.00 92.19 881 ILE A O 1
ATOM 6461 N N . GLU A 1 882 ? -16.700 5.632 53.992 1.00 95.00 882 GLU A N 1
ATOM 6462 C CA . GLU A 1 882 ? -15.527 6.496 53.895 1.00 95.00 882 GLU A CA 1
ATOM 6463 C C . GLU A 1 882 ? -14.639 6.066 52.718 1.00 95.00 882 GLU A C 1
ATOM 6465 O O . GLU A 1 882 ? -14.410 4.876 52.498 1.00 95.00 882 GLU A O 1
ATOM 6470 N N . LEU A 1 883 ? -14.163 7.043 51.949 1.00 97.31 883 LEU A N 1
ATOM 6471 C CA . LEU A 1 883 ? -13.299 6.867 50.790 1.00 97.31 883 LEU A CA 1
ATOM 6472 C C . LEU A 1 883 ? -11.883 7.330 51.131 1.00 97.31 883 LEU A C 1
ATOM 6474 O O . LEU A 1 883 ? -11.684 8.463 51.579 1.00 97.31 883 LEU A O 1
ATOM 6478 N N . PHE A 1 884 ? -10.899 6.486 50.850 1.00 96.88 884 PHE A N 1
ATOM 6479 C CA . PHE A 1 884 ? -9.485 6.756 51.077 1.00 96.88 884 PHE A CA 1
ATOM 6480 C C . PHE A 1 884 ? -8.739 6.838 49.753 1.00 96.88 884 PHE A C 1
ATOM 6482 O O . PHE A 1 884 ? -8.951 6.000 48.878 1.00 96.88 884 PHE A O 1
ATOM 6489 N N . ARG A 1 885 ? -7.828 7.810 49.648 1.00 97.12 885 ARG A N 1
ATOM 6490 C CA . ARG A 1 885 ? -6.799 7.813 48.608 1.00 97.12 885 ARG A CA 1
ATOM 6491 C C . ARG A 1 885 ? -5.623 6.977 49.085 1.00 97.12 885 ARG A C 1
ATOM 6493 O O . ARG A 1 885 ? -5.114 7.179 50.196 1.00 97.12 885 ARG A O 1
ATOM 6500 N N . CYS A 1 886 ? -5.220 6.044 48.247 1.00 96.50 886 CYS A N 1
ATOM 6501 C CA . CYS A 1 886 ? -4.225 5.030 48.521 1.00 96.50 886 CYS A CA 1
ATOM 6502 C C . CYS A 1 886 ? -3.088 5.134 47.510 1.00 96.50 886 CYS A C 1
ATOM 6504 O O . CYS A 1 886 ? -3.280 5.613 46.396 1.00 96.50 886 CYS A O 1
ATOM 6506 N N . MET A 1 887 ? -1.910 4.648 47.891 1.00 95.12 887 MET A N 1
ATOM 6507 C CA . MET A 1 887 ? -0.757 4.590 47.001 1.00 95.12 887 MET A CA 1
ATOM 6508 C C . MET A 1 887 ? -0.075 3.227 47.097 1.00 95.12 887 MET A C 1
ATOM 6510 O O . MET A 1 887 ? 0.172 2.694 48.189 1.00 95.12 887 MET A O 1
ATOM 6514 N N . THR A 1 888 ? 0.236 2.648 45.944 1.00 91.50 888 THR A N 1
ATOM 6515 C CA . THR A 1 888 ? 0.998 1.404 45.831 1.00 91.50 888 THR A CA 1
ATOM 6516 C C . THR A 1 888 ? 2.489 1.633 46.102 1.00 91.50 888 THR A C 1
ATOM 6518 O O . THR A 1 888 ? 2.985 2.757 46.142 1.00 91.50 888 THR A O 1
ATOM 6521 N N . ALA A 1 889 ? 3.252 0.549 46.282 1.00 87.25 889 ALA A N 1
ATOM 6522 C CA . ALA A 1 889 ? 4.702 0.642 46.489 1.00 87.25 889 ALA A CA 1
ATOM 6523 C C . ALA A 1 889 ? 5.456 1.204 45.266 1.00 87.25 889 ALA A C 1
ATOM 6525 O O . ALA A 1 889 ? 6.570 1.701 45.409 1.00 87.25 889 ALA A O 1
ATOM 6526 N N . THR A 1 890 ? 4.854 1.123 44.078 1.00 84.81 890 THR A N 1
ATOM 6527 C CA . THR A 1 890 ? 5.379 1.666 42.819 1.00 84.81 890 THR A CA 1
ATOM 6528 C C . THR A 1 890 ? 5.033 3.142 42.609 1.00 84.81 890 THR A C 1
ATOM 6530 O O . THR A 1 890 ? 5.488 3.720 41.627 1.00 84.81 890 THR A O 1
ATOM 6533 N N . GLY A 1 891 ? 4.285 3.758 43.532 1.00 86.62 891 GLY A N 1
ATOM 6534 C CA . GLY A 1 891 ? 3.907 5.173 43.477 1.00 86.62 891 GLY A CA 1
ATOM 6535 C C . GLY A 1 891 ? 2.642 5.471 42.671 1.00 86.62 891 GLY A C 1
ATOM 6536 O O . GLY A 1 891 ? 2.413 6.630 42.355 1.00 86.62 891 GLY A O 1
ATOM 6537 N N . GLU A 1 892 ? 1.855 4.448 42.336 1.00 92.56 892 GLU A N 1
ATOM 6538 C CA . GLU A 1 892 ? 0.585 4.582 41.613 1.00 92.56 892 GLU A CA 1
ATOM 6539 C C . GLU A 1 892 ? -0.579 4.778 42.600 1.00 92.56 892 GLU A C 1
ATOM 6541 O O . GLU A 1 892 ? -0.585 4.158 43.676 1.00 92.56 892 GLU A O 1
ATOM 6546 N N . HIS A 1 893 ? -1.512 5.672 42.264 1.00 94.62 893 HIS A N 1
ATOM 6547 C CA . HIS A 1 893 ? -2.629 6.070 43.118 1.00 94.62 893 HIS A CA 1
ATOM 6548 C C . HIS A 1 893 ? -3.925 5.354 42.766 1.00 94.62 893 HIS A C 1
ATOM 6550 O O . HIS A 1 893 ? -4.378 5.344 41.633 1.00 94.62 893 HIS A O 1
ATOM 6556 N N . PHE A 1 894 ? -4.623 4.896 43.797 1.00 94.44 894 PHE A N 1
ATOM 6557 C CA . PHE A 1 894 ? -5.949 4.313 43.652 1.00 94.44 894 PHE A CA 1
ATOM 6558 C C . PHE A 1 894 ? -6.830 4.700 44.836 1.00 94.44 894 PHE A C 1
ATOM 6560 O O . PHE A 1 894 ? -6.335 5.113 45.885 1.00 94.44 894 PHE A O 1
ATOM 6567 N N . ASP A 1 895 ? -8.146 4.546 44.704 1.00 95.62 895 ASP A N 1
ATOM 6568 C CA . ASP A 1 895 ? -9.077 4.852 45.790 1.00 95.62 895 ASP A CA 1
ATOM 6569 C C . ASP A 1 895 ? -9.701 3.583 46.354 1.00 95.62 895 ASP A C 1
ATOM 6571 O O . ASP A 1 895 ? -10.067 2.666 45.620 1.00 95.62 895 ASP A O 1
ATOM 6575 N N . SER A 1 896 ? -9.849 3.513 47.672 1.00 92.25 896 SER A N 1
ATOM 6576 C CA . SER A 1 896 ? -10.410 2.343 48.341 1.00 92.25 896 SER A CA 1
ATOM 6577 C C . SER A 1 896 ? -11.399 2.746 49.419 1.00 92.25 896 SER A C 1
ATOM 6579 O O . SER A 1 896 ? -11.266 3.776 50.074 1.00 92.25 896 SER A O 1
ATOM 6581 N N . ILE A 1 897 ? -12.385 1.882 49.635 1.00 87.69 897 ILE A N 1
ATOM 6582 C CA . ILE A 1 897 ? -13.291 1.947 50.789 1.00 87.69 897 ILE A CA 1
ATOM 6583 C C . ILE A 1 897 ? -12.750 1.167 51.994 1.00 87.69 897 ILE A C 1
ATOM 6585 O O . ILE A 1 897 ? -13.381 1.109 53.049 1.00 87.69 897 ILE A O 1
ATOM 6589 N N . SER A 1 898 ? -11.589 0.526 51.844 1.00 86.88 898 SER A N 1
ATOM 6590 C CA . SER A 1 898 ? -10.891 -0.117 52.947 1.00 86.88 898 SER A CA 1
ATOM 6591 C C . SER A 1 898 ? -10.065 0.909 53.714 1.00 86.88 898 SER A C 1
ATOM 6593 O O . SER A 1 898 ? -9.167 1.534 53.154 1.00 86.88 898 SER A O 1
ATOM 6595 N N . ALA A 1 899 ? -10.283 0.996 55.028 1.00 88.62 899 ALA A N 1
ATOM 6596 C CA . ALA A 1 899 ? -9.473 1.830 55.918 1.00 88.62 899 ALA A CA 1
ATOM 6597 C C . ALA A 1 899 ? -7.986 1.420 55.962 1.00 88.62 899 ALA A C 1
ATOM 6599 O O . ALA A 1 899 ? -7.151 2.168 56.464 1.00 88.62 899 ALA A O 1
ATOM 6600 N N . THR A 1 900 ? -7.640 0.235 55.447 1.00 90.19 900 THR A N 1
ATOM 6601 C CA . THR A 1 900 ? -6.255 -0.240 55.315 1.00 90.19 900 THR A CA 1
ATOM 6602 C C . THR A 1 900 ? -5.715 -0.123 53.891 1.00 90.19 900 THR A C 1
ATOM 6604 O O . THR A 1 900 ? -4.655 -0.681 53.614 1.00 90.19 900 THR A O 1
ATOM 6607 N N . CYS A 1 901 ? -6.433 0.544 52.975 1.00 90.25 901 CYS A N 1
ATOM 6608 C CA . CYS A 1 901 ? -6.064 0.660 51.561 1.00 90.25 901 CYS A CA 1
ATOM 6609 C C . CYS A 1 901 ? -5.694 -0.691 50.932 1.00 90.25 901 CYS A C 1
ATOM 6611 O O . CYS A 1 901 ? -4.691 -0.810 50.239 1.00 90.25 901 CYS A O 1
ATOM 6613 N N . GLU A 1 902 ? -6.450 -1.748 51.250 1.00 91.31 902 GLU A N 1
ATOM 6614 C CA . GLU A 1 902 ? -6.184 -3.109 50.745 1.00 91.31 902 GLU A CA 1
ATOM 6615 C C . GLU A 1 902 ? -4.754 -3.607 51.077 1.00 91.31 902 GLU A C 1
ATOM 6617 O O . GLU A 1 902 ? -4.141 -4.376 50.339 1.00 91.31 902 GLU A O 1
ATOM 6622 N N . GLY A 1 903 ? -4.202 -3.156 52.211 1.00 89.56 903 GLY A N 1
ATOM 6623 C CA . GLY A 1 903 ? -2.837 -3.462 52.650 1.00 89.56 903 GLY A CA 1
ATOM 6624 C C . GLY A 1 903 ? -1.753 -2.575 52.025 1.00 89.56 903 GLY A C 1
ATOM 6625 O O . GLY A 1 903 ? -0.569 -2.893 52.151 1.00 89.56 903 GLY A O 1
ATOM 6626 N N . LYS A 1 904 ? -2.128 -1.492 51.334 1.00 94.81 904 LYS A N 1
ATOM 6627 C CA . LYS A 1 904 ? -1.222 -0.485 50.757 1.00 94.81 904 LYS A CA 1
ATOM 6628 C C . LYS A 1 904 ? -1.137 0.767 51.635 1.00 94.81 904 LYS A C 1
ATOM 6630 O O . LYS A 1 904 ? -1.713 0.833 52.720 1.00 94.81 904 LYS A O 1
ATOM 6635 N N . THR A 1 905 ? -0.382 1.763 51.177 1.00 96.38 905 THR A N 1
ATOM 6636 C CA . THR A 1 905 ? -0.189 3.015 51.912 1.00 96.38 905 THR A CA 1
ATOM 6637 C C . THR A 1 905 ? -1.460 3.855 51.851 1.00 96.38 905 THR A C 1
ATOM 6639 O O . THR A 1 905 ? -1.914 4.209 50.766 1.00 96.38 905 THR A O 1
ATOM 6642 N N . VAL A 1 906 ? -2.013 4.197 53.016 1.00 96.88 906 VAL A N 1
ATOM 6643 C CA . VAL A 1 906 ? -3.092 5.185 53.138 1.00 96.88 906 VAL A CA 1
ATOM 6644 C C . VAL A 1 906 ? -2.473 6.576 53.087 1.00 96.88 906 VAL A C 1
ATOM 6646 O O . VAL A 1 906 ? -1.671 6.920 53.954 1.00 96.88 906 VAL A O 1
ATOM 6649 N N . GLU A 1 907 ? -2.851 7.394 52.108 1.00 95.56 907 GLU A N 1
ATOM 6650 C CA . GLU A 1 907 ? -2.408 8.789 52.072 1.00 95.56 907 GLU A CA 1
ATOM 6651 C C . GLU A 1 907 ? -3.311 9.690 52.915 1.00 95.56 907 GLU A C 1
ATOM 6653 O O . GLU A 1 907 ? -2.826 10.497 53.710 1.00 95.56 907 GLU A O 1
ATOM 6658 N N . ARG A 1 908 ? -4.633 9.591 52.713 1.00 95.12 908 ARG A N 1
ATOM 6659 C CA . ARG A 1 908 ? -5.650 10.375 53.435 1.00 95.12 908 ARG A CA 1
ATOM 6660 C C . ARG A 1 908 ? -7.072 9.879 53.169 1.00 95.12 908 ARG A C 1
ATOM 6662 O O . ARG A 1 908 ? -7.347 9.268 52.141 1.00 95.12 908 ARG A O 1
ATOM 6669 N N . SER A 1 909 ? -7.994 10.261 54.052 1.00 96.62 909 SER A N 1
ATOM 6670 C CA . SER A 1 909 ? -9.433 10.230 53.773 1.00 96.62 909 SER A CA 1
ATOM 6671 C C . SER A 1 909 ? -9.828 11.371 52.828 1.00 96.62 909 SER A C 1
ATOM 6673 O O . SER A 1 909 ? -9.440 12.534 53.021 1.00 96.62 909 SER A O 1
ATOM 6675 N N . LEU A 1 910 ? -10.608 11.037 51.802 1.00 97.56 910 LEU A N 1
ATOM 6676 C CA . LEU A 1 910 ? -11.221 11.982 50.873 1.00 97.56 910 LEU A CA 1
ATOM 6677 C C . LEU A 1 910 ? -12.601 12.439 51.363 1.00 97.56 910 LEU A C 1
ATOM 6679 O O . LEU A 1 910 ? -13.007 13.558 51.055 1.00 97.56 910 LEU A O 1
ATOM 6683 N N . GLY A 1 911 ? -13.294 11.639 52.174 1.00 96.31 911 GLY A N 1
ATOM 6684 C CA . GLY A 1 911 ? -14.624 11.945 52.700 1.00 96.31 911 GLY A CA 1
ATOM 6685 C C . GLY A 1 911 ? -15.553 10.736 52.648 1.00 96.31 911 GLY A C 1
ATOM 6686 O O . GLY A 1 911 ? -15.094 9.602 52.624 1.00 96.31 911 GLY A O 1
ATOM 6687 N N . HIS A 1 912 ? -16.860 10.980 52.631 1.00 95.31 912 HIS A N 1
ATOM 6688 C CA . HIS A 1 912 ? -17.902 9.964 52.735 1.00 95.31 912 HIS A CA 1
ATOM 6689 C C . HIS A 1 912 ? -18.804 9.953 51.490 1.00 95.31 912 HIS A C 1
ATOM 6691 O O . HIS A 1 912 ? -19.364 10.982 51.097 1.00 95.31 912 HIS A O 1
ATOM 6697 N N . LEU A 1 913 ? -18.950 8.773 50.889 1.00 94.12 913 LEU A N 1
ATOM 6698 C CA . LEU A 1 913 ? -19.874 8.455 49.798 1.00 94.12 913 LEU A CA 1
ATOM 6699 C C . LEU A 1 913 ? -21.199 7.935 50.362 1.00 94.12 913 LEU A C 1
ATOM 6701 O O . LEU A 1 913 ? -21.215 7.314 51.424 1.00 94.12 913 LEU A O 1
ATOM 6705 N N . VAL A 1 914 ? -22.305 8.112 49.638 1.00 91.06 914 VAL A N 1
ATOM 6706 C CA . VAL A 1 914 ? -23.594 7.498 50.002 1.00 91.06 914 VAL A CA 1
ATOM 6707 C C . VAL A 1 914 ? -23.532 5.987 49.738 1.00 91.06 914 VAL A C 1
ATOM 6709 O O . VAL A 1 914 ? -23.156 5.546 48.649 1.00 91.06 914 VAL A O 1
ATOM 6712 N N . ALA A 1 915 ? -23.903 5.182 50.738 1.00 89.19 915 ALA A N 1
ATOM 6713 C CA . ALA A 1 915 ? -23.751 3.725 50.754 1.00 89.19 915 ALA A CA 1
ATOM 6714 C C . ALA A 1 915 ? -24.916 2.995 50.065 1.00 89.19 915 ALA A C 1
ATOM 6716 O O . ALA A 1 915 ? -25.654 2.209 50.673 1.00 89.19 915 ALA A O 1
ATOM 6717 N N . ARG A 1 916 ? -25.086 3.259 48.772 1.00 86.50 916 ARG A N 1
ATOM 6718 C CA . ARG A 1 916 ? -26.082 2.611 47.911 1.00 86.50 916 ARG A CA 1
ATOM 6719 C C . ARG A 1 916 ? -25.399 1.986 46.709 1.00 86.50 916 ARG A C 1
ATOM 6721 O O . ARG A 1 916 ? -24.441 2.546 46.185 1.00 86.50 916 ARG A O 1
ATOM 6728 N N . THR A 1 917 ? -25.912 0.847 46.263 1.00 83.25 917 THR A N 1
ATOM 6729 C CA . THR A 1 917 ? -25.481 0.210 45.014 1.00 83.25 917 THR A CA 1
ATOM 6730 C C . THR A 1 917 ? -26.687 -0.269 44.216 1.00 83.25 917 THR A C 1
ATOM 6732 O O . THR A 1 917 ? -27.717 -0.626 44.791 1.00 83.25 917 THR A O 1
ATOM 6735 N N . LEU A 1 918 ? -26.577 -0.236 42.892 1.00 82.38 918 LEU A N 1
ATOM 6736 C CA . LEU A 1 918 ? -27.630 -0.657 41.975 1.00 82.38 918 LEU A CA 1
ATOM 6737 C C . LEU A 1 918 ? -27.586 -2.166 41.785 1.00 82.38 918 LEU A C 1
ATOM 6739 O O . LEU A 1 918 ? -26.548 -2.708 41.431 1.00 82.38 918 LEU A O 1
ATOM 6743 N N . LEU A 1 919 ? -28.726 -2.830 41.953 1.00 86.31 919 LEU A N 1
ATOM 6744 C CA . LEU A 1 919 ? -28.881 -4.233 41.597 1.00 86.31 919 LEU A CA 1
ATOM 6745 C C . LEU A 1 919 ? -29.450 -4.340 40.188 1.00 86.31 919 LEU A C 1
ATOM 6747 O O . LEU A 1 919 ? -30.552 -3.859 39.898 1.00 86.31 919 LEU A O 1
ATOM 6751 N N . THR A 1 920 ? -28.696 -4.986 39.314 1.00 84.75 920 THR A N 1
ATOM 6752 C CA . THR A 1 920 ? -29.064 -5.174 37.912 1.00 84.75 920 THR A CA 1
ATOM 6753 C C . THR A 1 920 ? -29.091 -6.659 37.564 1.00 84.75 920 THR A C 1
ATOM 6755 O O . THR A 1 920 ? -28.553 -7.472 38.313 1.00 84.75 920 THR A O 1
ATOM 6758 N N . ARG A 1 921 ? -29.710 -6.996 36.431 1.00 86.62 921 ARG A N 1
ATOM 6759 C CA . ARG A 1 921 ? -29.640 -8.285 35.738 1.00 86.62 921 ARG A CA 1
ATOM 6760 C C . ARG A 1 921 ? -29.086 -8.060 34.338 1.00 86.62 921 ARG A C 1
ATOM 6762 O O . ARG A 1 921 ? -29.427 -7.071 33.678 1.00 86.62 921 ARG A O 1
ATOM 6769 N N . ALA A 1 922 ? -28.234 -8.966 33.891 1.00 75.38 922 ALA A N 1
ATOM 6770 C CA . ALA A 1 922 ? -27.695 -9.000 32.544 1.00 75.38 922 ALA A CA 1
ATOM 6771 C C . ALA A 1 922 ? -27.753 -10.426 31.990 1.00 75.38 922 ALA A C 1
ATOM 6773 O O . ALA A 1 922 ? -27.738 -11.385 32.756 1.00 75.38 922 ALA A O 1
ATOM 6774 N N . MET A 1 923 ? -27.770 -10.559 30.666 1.00 74.38 923 MET A N 1
ATOM 6775 C CA . MET A 1 923 ? -27.934 -11.836 29.972 1.00 74.38 923 MET A CA 1
ATOM 6776 C C . MET A 1 923 ? -26.851 -12.064 28.909 1.00 74.38 923 MET A C 1
ATOM 6778 O O . MET A 1 923 ? -26.445 -11.129 28.213 1.00 74.38 923 MET A O 1
ATOM 6782 N N . ARG A 1 924 ? -26.390 -13.303 28.744 1.00 70.62 924 ARG A N 1
ATOM 6783 C CA . ARG A 1 924 ? -25.472 -13.749 27.685 1.00 70.62 924 ARG A CA 1
ATOM 6784 C C . ARG A 1 924 ? -26.023 -15.024 27.052 1.00 70.62 924 ARG A C 1
ATOM 6786 O O . ARG A 1 924 ? -25.907 -16.109 27.612 1.00 70.62 924 ARG A O 1
ATOM 6793 N N . GLY A 1 925 ? -26.609 -14.906 25.862 1.00 73.25 925 GLY A N 1
ATOM 6794 C CA . GLY A 1 925 ? -27.341 -16.027 25.273 1.00 73.25 925 GLY A CA 1
ATOM 6795 C C . GLY A 1 925 ? -28.562 -16.363 26.132 1.00 73.25 925 GLY A C 1
ATOM 6796 O O . GLY A 1 925 ? -29.453 -15.529 26.251 1.00 73.25 925 GLY A O 1
ATOM 6797 N N . SER A 1 926 ? -28.590 -17.560 26.719 1.00 76.88 926 SER A N 1
ATOM 6798 C CA . SER A 1 926 ? -29.651 -18.012 27.633 1.00 76.88 926 SER A CA 1
ATOM 6799 C C . SER A 1 926 ? -29.309 -17.876 29.120 1.00 76.88 926 SER A C 1
ATOM 6801 O O . SER A 1 926 ? -30.118 -18.278 29.942 1.00 76.88 926 SER A O 1
ATOM 6803 N N . ASP A 1 927 ? -28.106 -17.406 29.450 1.00 79.25 927 ASP A N 1
ATOM 6804 C CA . ASP A 1 927 ? -27.577 -17.335 30.814 1.00 79.25 927 ASP A CA 1
ATOM 6805 C C . ASP A 1 927 ? -27.764 -15.924 31.386 1.00 79.25 927 ASP A C 1
ATOM 6807 O O . ASP A 1 927 ? -27.360 -14.936 30.763 1.00 79.25 927 ASP A O 1
ATOM 6811 N N . HIS A 1 928 ? -28.379 -15.830 32.555 1.00 86.44 928 HIS A N 1
ATOM 6812 C CA . HIS A 1 928 ? -28.699 -14.627 33.295 1.00 86.44 928 HIS A CA 1
ATOM 6813 C C . HIS A 1 928 ? -27.802 -14.519 34.517 1.00 86.44 928 HIS A C 1
ATOM 6815 O O . HIS A 1 928 ? -27.429 -15.477 35.191 1.00 86.44 928 HIS A O 1
ATOM 6821 N N . ARG A 1 929 ? -27.450 -13.279 34.828 1.00 85.56 929 ARG A N 1
ATOM 6822 C CA . ARG A 1 929 ? -26.672 -12.958 36.010 1.00 85.56 929 ARG A CA 1
ATOM 6823 C C . ARG A 1 929 ? -27.194 -11.698 36.644 1.00 85.56 929 ARG A C 1
ATOM 6825 O O . ARG A 1 929 ? -27.323 -10.674 35.977 1.00 85.56 929 ARG A O 1
ATOM 6832 N N . THR A 1 930 ? -27.426 -11.763 37.947 1.00 88.06 930 THR A N 1
ATOM 6833 C CA . THR A 1 930 ? -27.701 -10.592 38.777 1.00 88.06 930 THR A CA 1
ATOM 6834 C C . THR A 1 930 ? -26.418 -10.147 39.462 1.00 88.06 930 THR A C 1
ATOM 6836 O O . THR A 1 930 ? -25.671 -10.963 40.008 1.00 88.06 930 THR A O 1
ATOM 6839 N N . SER A 1 931 ? -26.142 -8.846 39.430 1.00 82.38 931 SER A N 1
ATOM 6840 C CA . SER A 1 931 ? -24.968 -8.260 40.074 1.00 82.38 931 SER A CA 1
ATOM 6841 C C . SER A 1 931 ? -25.251 -6.852 40.585 1.00 82.38 931 SER A C 1
ATOM 6843 O O . SER A 1 931 ? -26.019 -6.093 39.987 1.00 82.38 931 SER A O 1
ATOM 6845 N N . ALA A 1 932 ? -24.585 -6.499 41.687 1.00 76.25 932 ALA A N 1
ATOM 6846 C CA . ALA A 1 932 ? -24.456 -5.123 42.169 1.00 76.25 932 ALA A CA 1
ATOM 6847 C C . ALA A 1 932 ? -23.115 -4.471 41.775 1.00 76.25 932 ALA A C 1
ATOM 6849 O O . ALA A 1 932 ? -22.719 -3.448 42.332 1.00 76.25 932 ALA A O 1
ATOM 6850 N N . GLY A 1 933 ? -22.395 -5.107 40.848 1.00 67.75 933 GLY A N 1
ATOM 6851 C CA . GLY A 1 933 ? -21.107 -4.680 40.319 1.00 67.75 933 GLY A CA 1
ATOM 6852 C C . GLY A 1 933 ? -20.966 -5.051 38.843 1.00 67.75 933 GLY A C 1
ATOM 6853 O O . GLY A 1 933 ? -21.953 -5.233 38.130 1.00 67.75 933 GLY A O 1
ATOM 6854 N N . ILE A 1 934 ? -19.729 -5.175 38.370 1.00 64.12 934 ILE A N 1
ATOM 6855 C CA . ILE A 1 934 ? -19.436 -5.392 36.949 1.00 64.12 934 ILE A CA 1
ATOM 6856 C C . ILE A 1 934 ? -19.790 -6.812 36.502 1.00 64.12 934 ILE A C 1
ATOM 6858 O O . ILE A 1 934 ? -19.587 -7.791 37.220 1.00 64.12 934 ILE A O 1
ATOM 6862 N N . TYR A 1 935 ? -20.309 -6.918 35.280 1.00 65.56 935 TYR A N 1
ATOM 6863 C CA . TYR A 1 935 ? -20.581 -8.195 34.630 1.00 65.56 935 TYR A CA 1
ATOM 6864 C C . TYR A 1 935 ? -19.374 -8.705 33.839 1.00 65.56 935 TYR A C 1
ATOM 6866 O O . TYR A 1 935 ? -18.761 -7.901 33.127 1.00 65.56 935 TYR A O 1
ATOM 6874 N N . PRO A 1 936 ? -19.110 -10.028 33.831 1.00 57.94 936 PRO A N 1
ATOM 6875 C CA . PRO A 1 936 ? -18.118 -10.629 32.941 1.00 57.94 936 PRO A CA 1
ATOM 6876 C C . PRO A 1 936 ? -18.391 -10.306 31.471 1.00 57.94 936 PRO A C 1
ATOM 6878 O O . PRO A 1 936 ? -19.544 -10.086 31.086 1.00 57.94 936 PRO A O 1
ATOM 6881 N N . ALA A 1 937 ? -17.354 -10.333 30.635 1.00 51.16 937 ALA A N 1
ATOM 6882 C CA . ALA A 1 937 ? -17.491 -10.133 29.195 1.00 51.16 937 ALA A CA 1
ATOM 6883 C C . ALA A 1 937 ? -18.606 -11.024 28.587 1.00 51.16 937 ALA A C 1
ATOM 6885 O O . ALA A 1 937 ? -18.812 -12.179 28.968 1.00 51.16 937 ALA A O 1
ATOM 6886 N N . GLY A 1 938 ? -19.384 -10.436 27.681 1.00 51.50 938 GLY A N 1
ATOM 6887 C CA . GLY A 1 938 ? -20.507 -11.054 26.971 1.00 51.50 938 GLY A CA 1
ATOM 6888 C C . GLY A 1 938 ? -21.913 -10.883 27.552 1.00 51.50 938 GLY A C 1
ATOM 6889 O O . GLY A 1 938 ? -22.872 -10.985 26.798 1.00 51.50 938 GLY A O 1
ATOM 6890 N N . TYR A 1 939 ? -22.081 -10.523 28.827 1.00 58.34 939 TYR A N 1
ATOM 6891 C CA . TYR A 1 939 ? -23.413 -10.204 29.379 1.00 58.34 939 TYR A CA 1
ATOM 6892 C C . TYR A 1 939 ? -23.927 -8.812 28.977 1.00 58.34 939 TYR A C 1
ATOM 6894 O O . TYR A 1 939 ? -23.280 -7.804 29.250 1.00 58.34 939 TYR A O 1
ATOM 6902 N N . ARG A 1 940 ? -25.097 -8.726 28.355 1.00 62.28 940 ARG A N 1
ATOM 6903 C CA . ARG A 1 940 ? -25.777 -7.470 28.012 1.00 62.28 940 ARG A CA 1
ATOM 6904 C C . ARG A 1 940 ? -26.758 -7.106 29.125 1.00 62.28 940 ARG A C 1
ATOM 6906 O O . ARG A 1 940 ? -27.479 -7.977 29.595 1.00 62.28 940 ARG A O 1
ATOM 6913 N N . HIS A 1 941 ? -26.795 -5.840 29.543 1.00 73.25 941 HIS A N 1
ATOM 6914 C CA . HIS A 1 941 ? -27.773 -5.394 30.537 1.00 73.25 941 HIS A CA 1
ATOM 6915 C C . HIS A 1 941 ? -29.197 -5.668 30.067 1.00 73.25 941 HIS A C 1
ATOM 6917 O O . HIS A 1 941 ? -29.550 -5.343 28.934 1.00 73.25 941 HIS A O 1
ATOM 6923 N N . GLU A 1 942 ? -30.001 -6.206 30.968 1.00 75.00 942 GLU A N 1
ATOM 6924 C CA . GLU A 1 942 ? -31.375 -6.590 30.692 1.00 75.00 942 GLU A CA 1
ATOM 6925 C C . GLU A 1 942 ? -32.348 -5.826 31.589 1.00 75.00 942 GLU A C 1
ATOM 6927 O O . GLU A 1 942 ? -33.312 -5.242 31.097 1.00 75.00 942 GLU A O 1
ATOM 6932 N N . HIS A 1 943 ? -32.083 -5.776 32.899 1.00 77.00 943 HIS A N 1
ATOM 6933 C CA . HIS A 1 943 ? -32.992 -5.144 33.850 1.00 77.00 943 HIS A CA 1
ATOM 6934 C C . HIS A 1 943 ? -32.261 -4.477 35.021 1.00 77.00 943 HIS A C 1
ATOM 6936 O O . HIS A 1 943 ? -31.188 -4.895 35.445 1.00 77.00 943 HIS A O 1
ATOM 6942 N N . THR A 1 944 ? -32.860 -3.436 35.598 1.00 81.38 944 THR A N 1
ATOM 6943 C CA . THR A 1 944 ? -32.408 -2.808 36.852 1.00 81.38 944 THR A CA 1
ATOM 6944 C C . THR A 1 944 ? -33.532 -2.906 37.872 1.00 81.38 944 THR A C 1
ATOM 6946 O O . THR A 1 944 ? -34.625 -2.391 37.628 1.00 81.38 944 THR A O 1
ATOM 6949 N N . PHE A 1 945 ? -33.282 -3.561 39.003 1.00 85.00 945 PHE A N 1
ATOM 6950 C CA . PHE A 1 945 ? -34.316 -3.847 40.001 1.00 85.00 945 PHE A CA 1
ATOM 6951 C C . PHE A 1 945 ? -34.507 -2.717 41.007 1.00 85.00 945 PHE A C 1
ATOM 6953 O O . PHE A 1 945 ? -35.633 -2.429 41.401 1.00 85.00 945 PHE A O 1
ATOM 6960 N N . GLY A 1 946 ? -33.417 -2.071 41.415 1.00 84.94 946 GLY A N 1
ATOM 6961 C CA . GLY A 1 946 ? -33.440 -1.052 42.456 1.00 84.94 946 GLY A CA 1
ATOM 6962 C C . GLY A 1 946 ? -32.110 -0.961 43.189 1.00 84.94 946 GLY A C 1
ATOM 6963 O O . GLY A 1 946 ? -31.071 -1.355 42.658 1.00 84.94 946 GLY A O 1
ATOM 6964 N N . TYR A 1 947 ? -32.153 -0.451 44.414 1.00 86.31 947 TYR A N 1
ATOM 6965 C CA . TYR A 1 947 ? -30.976 -0.156 45.221 1.00 86.31 947 TYR A CA 1
ATOM 6966 C C . TYR A 1 947 ? -30.875 -1.104 46.415 1.00 86.31 947 TYR A C 1
ATOM 6968 O O . TYR A 1 947 ? -31.836 -1.288 47.171 1.00 86.31 947 TYR A O 1
ATOM 6976 N N . LEU A 1 948 ? -29.685 -1.675 46.587 1.00 89.81 948 LEU A N 1
ATOM 6977 C CA . LEU A 1 948 ? -29.250 -2.329 47.815 1.00 89.81 948 LEU A CA 1
ATOM 6978 C C . LEU A 1 948 ? -28.512 -1.326 48.698 1.00 89.81 948 LEU A C 1
ATOM 6980 O O . LEU A 1 948 ? -27.930 -0.345 48.218 1.00 89.81 948 LEU A O 1
ATOM 6984 N N . SER A 1 949 ? -28.463 -1.622 49.993 1.00 88.31 949 SER A N 1
ATOM 6985 C CA . SER A 1 949 ? -27.504 -0.957 50.862 1.00 88.31 949 SER A CA 1
ATOM 6986 C C . SER A 1 949 ? -26.124 -1.579 50.708 1.00 88.31 949 SER A C 1
ATOM 6988 O O . SER A 1 949 ? -25.973 -2.802 50.710 1.00 88.31 949 SER A O 1
ATOM 6990 N N . ALA A 1 950 ? -25.100 -0.741 50.580 1.00 85.69 950 ALA A N 1
ATOM 6991 C CA . ALA A 1 950 ? -23.716 -1.206 50.531 1.00 85.69 950 ALA A CA 1
ATOM 6992 C C . ALA A 1 950 ? -23.167 -1.546 51.936 1.00 85.69 950 ALA A C 1
ATOM 6994 O O . ALA A 1 950 ? -22.139 -2.212 52.058 1.00 85.69 950 ALA A O 1
ATOM 6995 N N . VAL A 1 951 ? -23.880 -1.154 52.999 1.00 86.38 951 VAL A N 1
ATOM 6996 C CA . VAL A 1 951 ? -23.548 -1.436 54.405 1.00 86.38 951 VAL A CA 1
ATOM 6997 C C . VAL A 1 951 ? -24.719 -2.113 55.120 1.00 86.38 951 VAL A C 1
ATOM 6999 O O . VAL A 1 951 ? -25.846 -2.120 54.635 1.00 86.38 951 VAL A O 1
ATOM 7002 N N . SER A 1 952 ? -24.461 -2.710 56.285 1.00 89.44 952 SER A N 1
ATOM 7003 C CA . SER A 1 952 ? -25.538 -3.281 57.097 1.00 89.44 952 SER A CA 1
ATOM 7004 C C . SER A 1 952 ? -26.410 -2.162 57.662 1.00 89.44 952 SER A C 1
ATOM 7006 O O . SER A 1 952 ? -25.904 -1.236 58.292 1.00 89.44 952 SER A O 1
ATOM 7008 N N . GLU A 1 953 ? -27.723 -2.288 57.500 1.00 88.62 953 GLU A N 1
ATOM 7009 C CA . GLU A 1 953 ? -28.727 -1.367 58.034 1.00 88.62 953 GLU A CA 1
ATOM 7010 C C . GLU A 1 953 ? -29.756 -2.145 58.857 1.00 88.62 953 GLU A C 1
ATOM 7012 O O . GLU A 1 953 ? -29.846 -3.374 58.794 1.00 88.62 953 GLU A O 1
ATOM 7017 N N . ALA A 1 954 ? -30.548 -1.432 59.655 1.00 87.50 954 ALA A N 1
ATOM 7018 C CA . ALA A 1 954 ? -31.625 -2.060 60.405 1.00 87.50 954 ALA A CA 1
ATOM 7019 C C . ALA A 1 954 ? -32.633 -2.728 59.449 1.00 87.50 954 ALA A C 1
ATOM 7021 O O . ALA A 1 954 ? -33.108 -2.116 58.493 1.00 87.50 954 ALA A O 1
ATOM 7022 N N . GLY A 1 955 ? -32.966 -3.993 59.717 1.00 90.25 955 GLY A N 1
ATOM 7023 C CA . GLY A 1 955 ? -33.935 -4.755 58.923 1.00 90.25 955 GLY A CA 1
ATOM 7024 C C . GLY A 1 955 ? -33.405 -5.310 57.596 1.00 90.25 955 GLY A C 1
ATOM 7025 O O . GLY A 1 955 ? -34.192 -5.881 56.836 1.00 90.25 955 GLY A O 1
ATOM 7026 N N . THR A 1 956 ? -32.103 -5.192 57.307 1.00 94.00 956 THR A N 1
ATOM 7027 C CA . THR A 1 956 ? -31.490 -5.803 56.119 1.00 94.00 956 THR A CA 1
ATOM 7028 C C . THR A 1 956 ? -30.813 -7.142 56.428 1.00 94.00 956 THR A C 1
ATOM 7030 O O . THR A 1 956 ? -30.620 -7.517 57.585 1.00 94.00 956 THR A O 1
ATOM 7033 N N . ARG A 1 957 ? -30.517 -7.916 55.382 1.00 94.62 957 ARG A N 1
ATOM 7034 C CA . ARG A 1 957 ? -29.700 -9.141 55.411 1.00 94.62 957 ARG A CA 1
ATOM 7035 C C . ARG A 1 957 ? -28.757 -9.156 54.202 1.00 94.62 957 ARG A C 1
ATOM 7037 O O . ARG A 1 957 ? -29.090 -8.521 53.200 1.00 94.62 957 ARG A O 1
ATOM 7044 N N . PRO A 1 958 ? -27.600 -9.834 54.259 1.00 92.62 958 PRO A N 1
ATOM 7045 C CA . PRO A 1 958 ? -26.686 -9.860 53.126 1.00 92.62 958 PRO A CA 1
ATOM 7046 C C . PRO A 1 958 ? -27.294 -10.639 51.951 1.00 92.62 958 PRO A C 1
ATOM 7048 O O . PRO A 1 958 ? -28.019 -11.613 52.147 1.00 92.62 958 PRO A O 1
ATOM 7051 N N . LEU A 1 959 ? -26.981 -10.199 50.735 1.00 94.81 959 LEU A N 1
ATOM 7052 C CA . LEU A 1 959 ? -27.302 -10.883 49.486 1.00 94.81 959 LEU A CA 1
ATOM 7053 C C . LEU A 1 959 ? -25.993 -11.241 48.772 1.00 94.81 959 LEU A C 1
ATOM 7055 O O . LEU A 1 959 ? -25.118 -10.386 48.595 1.00 94.81 959 LEU A O 1
ATOM 7059 N N . TYR A 1 960 ? -25.863 -12.498 48.370 1.00 87.31 960 TYR A N 1
ATOM 7060 C CA . TYR A 1 960 ? -24.674 -13.082 47.764 1.00 87.31 960 TYR A CA 1
ATOM 7061 C C . TYR A 1 960 ? -24.937 -13.476 46.315 1.00 87.31 960 TYR A C 1
ATOM 7063 O O . TYR A 1 960 ? -26.048 -13.859 45.956 1.00 87.31 960 TYR A O 1
ATOM 7071 N N . SER A 1 961 ? -23.893 -13.367 45.500 1.00 88.75 961 SER A N 1
ATOM 7072 C CA . SER A 1 961 ? -23.813 -13.924 44.154 1.00 88.75 961 SER A CA 1
ATOM 7073 C C . SER A 1 961 ? -23.120 -15.283 44.252 1.00 88.75 961 SER A C 1
ATOM 7075 O O . SER A 1 961 ? -22.065 -15.397 44.885 1.00 88.75 961 SER A O 1
ATOM 7077 N N . CYS A 1 962 ? -23.730 -16.301 43.663 1.00 89.38 962 CYS A N 1
ATOM 7078 C CA . CYS A 1 962 ? -23.381 -17.705 43.825 1.00 89.38 962 CYS A CA 1
ATOM 7079 C C . CYS A 1 962 ? -23.246 -18.385 42.459 1.00 89.38 962 CYS A C 1
ATOM 7081 O O . CYS A 1 962 ? -23.832 -17.926 41.475 1.00 89.38 962 CYS A O 1
ATOM 7083 N N . LEU A 1 963 ? -22.496 -19.486 42.397 1.00 87.12 963 LEU A N 1
ATOM 7084 C CA . LEU A 1 963 ? -22.310 -20.266 41.173 1.00 87.12 963 LEU A CA 1
ATOM 7085 C C . LEU A 1 963 ? -22.716 -21.727 41.375 1.00 87.12 963 LEU A C 1
ATOM 7087 O O . LEU A 1 963 ? -22.233 -22.416 42.278 1.00 87.12 963 LEU A O 1
ATOM 7091 N N . LEU A 1 964 ? -23.594 -22.209 40.501 1.00 85.62 964 LEU A N 1
ATOM 7092 C CA . LEU A 1 964 ? -24.051 -23.588 40.425 1.00 85.62 964 LEU A CA 1
ATOM 7093 C C . LEU A 1 964 ? -23.397 -24.284 39.223 1.00 85.62 964 LEU A C 1
ATOM 7095 O O . LEU A 1 964 ? -23.399 -23.779 38.102 1.00 85.62 964 LEU A O 1
ATOM 7099 N N . ASN A 1 965 ? -22.818 -25.468 39.456 1.00 80.38 965 ASN A N 1
ATOM 7100 C CA . ASN A 1 965 ? -22.206 -26.319 38.422 1.00 80.38 965 ASN A CA 1
ATOM 7101 C C . ASN A 1 965 ? -21.202 -25.589 37.498 1.00 80.38 965 ASN A C 1
ATOM 7103 O O . ASN A 1 965 ? -21.055 -25.940 36.328 1.00 80.38 965 ASN A O 1
ATOM 7107 N N . GLY A 1 966 ? -20.525 -24.558 38.013 1.00 73.25 966 GLY A N 1
ATOM 7108 C CA . GLY A 1 966 ? -19.496 -23.798 37.299 1.00 73.25 966 GLY A CA 1
ATOM 7109 C C . GLY A 1 966 ? -19.995 -22.884 36.173 1.00 73.25 966 GLY A C 1
ATOM 7110 O O . GLY A 1 966 ? -19.168 -22.272 35.503 1.00 73.25 966 GLY A O 1
ATOM 7111 N N . THR A 1 967 ? -21.306 -22.789 35.929 1.00 74.19 967 THR A N 1
ATOM 7112 C CA . THR A 1 967 ? -21.849 -22.070 34.758 1.00 74.19 967 THR A CA 1
ATOM 7113 C C . THR A 1 967 ? -23.082 -21.230 35.061 1.00 74.19 967 THR A C 1
ATOM 7115 O O . THR A 1 967 ? -23.164 -20.120 34.552 1.00 74.19 967 THR A O 1
ATOM 7118 N N . ASP A 1 968 ? -23.990 -21.718 35.900 1.00 83.69 968 ASP A N 1
ATOM 7119 C CA . ASP A 1 968 ? -25.280 -21.085 36.181 1.00 83.69 968 ASP A CA 1
ATOM 7120 C C . ASP A 1 968 ? -25.176 -20.192 37.422 1.00 83.69 968 ASP A C 1
ATOM 7122 O O . ASP A 1 968 ? -24.772 -20.650 38.499 1.00 83.69 968 ASP A O 1
ATOM 7126 N N . SER A 1 969 ? -25.466 -18.901 37.269 1.00 86.81 969 SER A N 1
ATOM 7127 C CA . SER A 1 969 ? -25.294 -17.925 38.344 1.00 86.81 969 SER A CA 1
ATOM 7128 C C . SER A 1 969 ? -26.612 -17.635 39.045 1.00 86.81 969 SER A C 1
ATOM 7130 O O . SER A 1 969 ? -27.616 -17.348 38.410 1.00 86.81 969 SER A O 1
ATOM 7132 N N . PHE A 1 970 ? -26.612 -17.658 40.375 1.00 92.38 970 PHE A N 1
ATOM 7133 C CA . PHE A 1 970 ? -27.826 -17.429 41.157 1.00 92.38 970 PHE A CA 1
ATOM 7134 C C . PHE A 1 970 ? -27.544 -16.557 42.378 1.00 92.38 970 PHE A C 1
ATOM 7136 O O . PHE A 1 970 ? -26.393 -16.346 42.769 1.00 92.38 970 PHE A O 1
ATOM 7143 N N . THR A 1 971 ? -28.595 -16.019 42.991 1.00 94.12 971 THR A N 1
ATOM 7144 C CA . THR A 1 971 ? -28.475 -15.152 44.168 1.00 94.12 971 THR A CA 1
ATOM 7145 C C . THR A 1 971 ? -28.962 -15.854 45.424 1.00 94.12 971 THR A C 1
ATOM 7147 O O . THR A 1 971 ? -29.897 -16.646 45.382 1.00 94.12 971 THR A O 1
ATOM 7150 N N . SER A 1 972 ? -28.340 -15.604 46.574 1.00 93.81 972 SER A N 1
ATOM 7151 C CA . SER A 1 972 ? -28.766 -16.220 47.837 1.00 93.81 972 SER A CA 1
ATOM 7152 C C . SER A 1 972 ? -28.632 -15.269 49.016 1.00 93.81 972 SER A C 1
ATOM 7154 O O . SER A 1 972 ? -27.746 -14.420 49.060 1.00 93.81 972 SER A O 1
ATOM 7156 N N . ALA A 1 973 ? -29.512 -15.426 50.003 1.00 92.44 973 ALA A N 1
ATOM 7157 C CA . ALA A 1 973 ? -29.369 -14.779 51.306 1.00 92.44 973 ALA A CA 1
ATOM 7158 C C . ALA A 1 973 ? -28.476 -15.586 52.275 1.00 92.44 973 ALA A C 1
ATOM 7160 O O . ALA A 1 973 ? -28.170 -15.105 53.368 1.00 92.44 973 ALA A O 1
ATOM 7161 N N . ALA A 1 974 ? -28.077 -16.809 51.907 1.00 91.00 974 ALA A N 1
ATOM 7162 C CA . ALA A 1 974 ? -27.198 -17.660 52.701 1.00 91.00 974 ALA A CA 1
ATOM 7163 C C . ALA A 1 974 ? -25.723 -17.344 52.408 1.00 91.00 974 ALA A C 1
ATOM 7165 O O . ALA A 1 974 ? -25.308 -17.260 51.254 1.00 91.00 974 ALA A O 1
ATOM 7166 N N . ALA A 1 975 ? -24.919 -17.182 53.462 1.00 88.75 975 ALA A N 1
ATOM 7167 C CA . ALA A 1 975 ? -23.509 -16.798 53.338 1.00 88.75 975 ALA A CA 1
ATOM 7168 C C . ALA A 1 975 ? -22.612 -17.888 52.732 1.00 88.75 975 ALA A C 1
ATOM 7170 O O . ALA A 1 975 ? -21.536 -17.580 52.228 1.00 88.75 975 ALA A O 1
ATOM 7171 N N . ASP A 1 976 ? -23.054 -19.141 52.780 1.00 88.38 976 ASP A N 1
ATOM 7172 C CA . ASP A 1 976 ? -22.409 -20.304 52.172 1.00 88.38 976 ASP A CA 1
ATOM 7173 C C . ASP A 1 976 ? -23.002 -20.651 50.796 1.00 88.38 976 ASP A C 1
ATOM 7175 O O . ASP A 1 976 ? -22.760 -21.745 50.288 1.00 88.38 976 ASP A O 1
ATOM 7179 N N . CYS A 1 977 ? -23.801 -19.750 50.206 1.00 90.25 977 CYS A N 1
ATOM 7180 C CA . CYS A 1 977 ? -24.459 -19.952 48.916 1.00 90.25 977 CYS A CA 1
ATOM 7181 C C . CYS A 1 977 ? -25.206 -21.294 48.823 1.00 90.25 977 CYS A C 1
ATOM 7183 O O . CYS A 1 977 ? -25.148 -21.964 47.796 1.00 90.25 977 CYS A O 1
ATOM 7185 N N . GLU A 1 978 ? -25.876 -21.723 49.900 1.00 94.00 978 GLU A N 1
ATOM 7186 C CA . GLU A 1 978 ? -26.600 -23.008 49.945 1.00 94.00 978 GLU A CA 1
ATOM 7187 C C . GLU A 1 978 ? -25.674 -24.219 49.696 1.00 94.00 978 GLU A C 1
ATOM 7189 O O . GLU A 1 978 ? -26.061 -25.218 49.087 1.00 94.00 978 GLU A O 1
ATOM 7194 N N . GLY A 1 979 ? -24.421 -24.126 50.153 1.00 90.44 979 GLY A N 1
ATOM 7195 C CA . GLY A 1 979 ? -23.382 -25.139 49.950 1.00 90.44 979 GLY A CA 1
ATOM 7196 C C . GLY A 1 979 ? -22.728 -25.097 48.565 1.00 90.44 979 GLY A C 1
ATOM 7197 O O . GLY A 1 979 ? -22.092 -26.075 48.162 1.00 90.44 979 GLY A O 1
ATOM 7198 N N . ARG A 1 980 ? -22.902 -24.003 47.813 1.00 93.00 980 ARG A N 1
ATOM 7199 C CA . ARG A 1 980 ? -22.311 -23.778 46.484 1.00 93.00 980 ARG A CA 1
ATOM 7200 C C . ARG A 1 980 ? -21.168 -22.767 46.535 1.00 93.00 980 ARG A C 1
ATOM 7202 O O . ARG A 1 980 ? -20.805 -22.254 47.590 1.00 93.00 980 ARG A O 1
ATOM 7209 N N . GLU A 1 981 ? -20.563 -22.508 45.380 1.00 88.12 981 GLU A N 1
ATOM 7210 C CA . GLU A 1 981 ? -19.466 -21.553 45.273 1.00 88.12 981 GLU A CA 1
ATOM 7211 C C . GLU A 1 981 ? -19.977 -20.120 45.480 1.00 88.12 981 GLU A C 1
ATOM 7213 O O . GLU A 1 981 ? -20.929 -19.681 44.831 1.00 88.12 981 GLU A O 1
ATOM 7218 N N . VAL A 1 982 ? -19.333 -19.397 46.399 1.00 80.56 982 VAL A N 1
ATOM 7219 C CA . VAL A 1 982 ? -19.624 -17.994 46.703 1.00 80.56 982 VAL A CA 1
ATOM 7220 C C . VAL A 1 982 ? -18.747 -17.113 45.821 1.00 80.56 982 VAL A C 1
ATOM 7222 O O . VAL A 1 982 ? -17.533 -17.068 46.005 1.00 80.56 982 VAL A O 1
ATOM 7225 N N . LEU A 1 983 ? -19.360 -16.369 44.901 1.00 76.44 983 LEU A N 1
ATOM 7226 C CA . LEU A 1 983 ? -18.646 -15.406 44.055 1.00 76.44 983 LEU A CA 1
ATOM 7227 C C . LEU A 1 983 ? -18.390 -14.088 44.793 1.00 76.44 983 LEU A C 1
ATOM 7229 O O . LEU A 1 983 ? -17.382 -13.426 44.566 1.00 76.44 983 LEU A O 1
ATOM 7233 N N . GLY A 1 984 ? -19.301 -13.697 45.685 1.00 76.25 984 GLY A N 1
ATOM 7234 C CA . GLY A 1 984 ? -19.130 -12.518 46.529 1.00 76.25 984 GLY A CA 1
ATOM 7235 C C . GLY A 1 984 ? -20.436 -11.988 47.107 1.00 76.25 984 GLY A C 1
ATOM 7236 O O . GLY A 1 984 ? -21.529 -12.403 46.724 1.00 76.25 984 GLY A O 1
ATOM 7237 N N . ARG A 1 985 ? -20.331 -11.037 48.041 1.00 84.38 985 ARG A N 1
ATOM 7238 C CA . ARG A 1 985 ? -21.488 -10.313 48.587 1.00 84.38 985 ARG A CA 1
ATOM 7239 C C . ARG A 1 985 ? -21.813 -9.118 47.695 1.00 84.38 985 ARG A C 1
ATOM 7241 O O . ARG A 1 985 ? -20.958 -8.265 47.485 1.00 84.38 985 ARG A O 1
ATOM 7248 N N . MET A 1 986 ? -23.057 -9.026 47.243 1.00 83.50 986 MET A N 1
ATOM 7249 C CA . MET A 1 986 ? -23.535 -7.923 46.403 1.00 83.50 986 MET A CA 1
ATOM 7250 C C . MET A 1 986 ? -23.961 -6.701 47.224 1.00 83.50 986 MET A C 1
ATOM 7252 O O . MET A 1 986 ? -23.801 -5.569 46.787 1.00 83.50 986 MET A O 1
ATOM 7256 N N . GLY A 1 987 ? -24.499 -6.918 48.423 1.00 88.44 987 GLY A N 1
ATOM 7257 C CA . GLY A 1 987 ? -24.967 -5.847 49.299 1.00 88.44 987 GLY A CA 1
ATOM 7258 C C . GLY A 1 987 ? -25.905 -6.375 50.374 1.00 88.44 987 GLY A C 1
ATOM 7259 O O . GLY A 1 987 ? -25.870 -7.562 50.707 1.00 88.44 987 GLY A O 1
ATOM 7260 N N . TRP A 1 988 ? -26.745 -5.491 50.902 1.00 91.50 988 TRP A N 1
ATOM 7261 C CA . TRP A 1 988 ? -27.738 -5.792 51.924 1.00 91.50 988 TRP A CA 1
ATOM 7262 C C . TRP A 1 988 ? -29.145 -5.470 51.414 1.00 91.50 988 TRP A C 1
ATOM 7264 O O . TRP A 1 988 ? -29.424 -4.344 50.997 1.00 91.50 988 TRP A O 1
ATOM 7274 N N . ILE A 1 989 ? -30.022 -6.474 51.451 1.00 95.12 989 ILE A N 1
ATOM 7275 C CA . ILE A 1 989 ? -31.414 -6.420 50.989 1.00 95.12 989 ILE A CA 1
ATOM 7276 C C . ILE A 1 989 ? -32.370 -6.349 52.188 1.00 95.12 989 ILE A C 1
ATOM 7278 O O . ILE A 1 989 ? -32.113 -6.979 53.218 1.00 95.12 989 ILE A O 1
ATOM 7282 N N . TRP A 1 990 ? -33.470 -5.596 52.090 1.00 94.38 990 TRP A N 1
ATOM 7283 C CA . TRP A 1 990 ? -34.445 -5.492 53.182 1.00 94.38 990 TRP A CA 1
ATOM 7284 C C . TRP A 1 990 ? -35.268 -6.772 53.316 1.00 94.38 990 TRP A C 1
ATOM 7286 O O . TRP A 1 990 ? -35.732 -7.342 52.330 1.00 94.38 990 TRP A O 1
ATOM 7296 N N . GLN A 1 991 ? -35.469 -7.228 54.551 1.00 94.94 991 GLN A N 1
ATOM 7297 C CA . GLN A 1 991 ? -36.234 -8.448 54.832 1.00 94.94 991 GLN A CA 1
ATOM 7298 C C . GLN A 1 991 ? -37.750 -8.234 54.708 1.00 94.94 991 GLN A C 1
ATOM 7300 O O . GLN A 1 991 ? -38.489 -9.178 54.446 1.00 94.94 991 GLN A O 1
ATOM 7305 N N . GLN A 1 992 ? -38.206 -6.997 54.902 1.00 93.56 992 GLN A N 1
ATOM 7306 C CA . GLN A 1 992 ? -39.594 -6.545 54.789 1.00 93.56 992 GLN A CA 1
ATOM 7307 C C . GLN A 1 992 ? -39.619 -5.206 54.040 1.00 93.56 992 GLN A C 1
ATOM 7309 O O . GLN A 1 992 ? -38.594 -4.520 54.056 1.00 93.56 992 GLN A O 1
ATOM 7314 N N . PRO A 1 993 ? -40.745 -4.800 53.423 1.00 92.06 993 PRO A N 1
ATOM 7315 C CA . PRO A 1 993 ? -40.854 -3.483 52.805 1.00 92.06 993 PRO A CA 1
ATOM 7316 C C . PRO A 1 993 ? -40.496 -2.381 53.823 1.00 92.06 993 PRO A C 1
ATOM 7318 O O . PRO A 1 993 ? -41.160 -2.294 54.862 1.00 92.06 993 PRO A O 1
ATOM 7321 N N . PRO A 1 994 ? -39.448 -1.567 53.591 1.00 85.50 994 PRO A N 1
ATOM 7322 C CA . PRO A 1 994 ? -39.103 -0.464 54.484 1.00 85.50 994 PRO A CA 1
ATOM 7323 C C . PRO A 1 994 ? -40.257 0.544 54.601 1.00 85.50 994 PRO A C 1
ATOM 7325 O O . PRO A 1 994 ? -40.896 0.888 53.612 1.00 85.50 994 PRO A O 1
ATOM 7328 N N . ALA A 1 995 ? -40.531 1.024 55.818 1.00 80.56 995 ALA A N 1
ATOM 7329 C CA . ALA A 1 995 ? -41.646 1.943 56.082 1.00 80.56 995 ALA A CA 1
ATOM 7330 C C . ALA A 1 995 ? -41.371 3.392 55.635 1.00 80.56 995 ALA A C 1
ATOM 7332 O O . ALA A 1 995 ? -42.294 4.189 55.490 1.00 80.56 995 ALA A O 1
ATOM 7333 N N . ASP A 1 996 ? -40.103 3.741 55.436 1.00 75.56 996 ASP A N 1
ATOM 7334 C CA . ASP A 1 996 ? -39.605 5.083 55.126 1.00 75.56 996 ASP A CA 1
ATOM 7335 C C . ASP A 1 996 ? -39.418 5.333 53.617 1.00 75.56 996 ASP A C 1
ATOM 7337 O O . ASP A 1 996 ? -38.857 6.353 53.215 1.00 75.56 996 ASP A O 1
ATOM 7341 N N . GLY A 1 997 ? -39.891 4.427 52.755 1.00 76.38 997 GLY A N 1
ATOM 7342 C CA . GLY A 1 997 ? -39.873 4.658 51.315 1.00 76.38 997 GLY A CA 1
ATOM 7343 C C . GLY A 1 997 ? -40.406 3.503 50.466 1.00 76.38 997 GLY A C 1
ATOM 7344 O O . GLY A 1 997 ? -40.578 2.386 50.952 1.00 76.38 997 GLY A O 1
ATOM 7345 N N . PRO A 1 998 ? -40.662 3.758 49.174 1.00 82.44 998 PRO A N 1
ATOM 7346 C CA . PRO A 1 998 ? -41.131 2.733 48.253 1.00 82.44 998 PRO A CA 1
ATOM 7347 C C . PRO A 1 998 ? -40.055 1.663 47.994 1.00 82.44 998 PRO A C 1
ATOM 7349 O O . PRO A 1 998 ? -38.853 1.942 47.922 1.00 82.44 998 PRO A O 1
ATOM 7352 N N . SER A 1 999 ? -40.498 0.417 47.835 1.00 89.25 999 SER A N 1
ATOM 7353 C CA . SER A 1 999 ? -39.640 -0.745 47.588 1.00 89.25 999 SER A CA 1
ATOM 7354 C C . SER A 1 999 ? -40.316 -1.757 46.664 1.00 89.25 999 SER A C 1
ATOM 7356 O O . SER A 1 999 ? -41.539 -1.760 46.523 1.00 89.25 999 SER A O 1
ATOM 7358 N N . ALA A 1 1000 ? -39.511 -2.609 46.033 1.00 90.25 1000 ALA A N 1
ATOM 7359 C CA . ALA A 1 1000 ? -39.958 -3.702 45.180 1.00 90.25 1000 ALA A CA 1
ATOM 7360 C C . ALA A 1 1000 ? -39.472 -5.040 45.745 1.00 90.25 1000 ALA A C 1
ATOM 7362 O O . ALA A 1 1000 ? -38.327 -5.153 46.185 1.00 90.25 1000 ALA A O 1
ATOM 7363 N N . ALA A 1 1001 ? -40.343 -6.049 45.730 1.00 93.62 1001 ALA A N 1
ATOM 7364 C CA . ALA A 1 1001 ? -39.967 -7.421 46.050 1.00 93.62 1001 ALA A CA 1
ATOM 7365 C C . ALA A 1 1001 ? -39.007 -7.965 44.982 1.00 93.62 1001 ALA A C 1
ATOM 7367 O O . ALA A 1 1001 ? -39.192 -7.684 43.802 1.00 93.62 1001 ALA A O 1
ATOM 7368 N N . LEU A 1 1002 ? -38.015 -8.753 45.392 1.00 96.00 1002 LEU A N 1
ATOM 7369 C CA . LEU A 1 1002 ? -37.084 -9.450 44.509 1.00 96.00 1002 LEU A CA 1
ATOM 7370 C C . LEU A 1 1002 ? -37.210 -10.958 44.726 1.00 96.00 1002 LEU A C 1
ATOM 7372 O O . LEU A 1 1002 ? -37.022 -11.447 45.842 1.00 96.00 1002 LEU A O 1
ATOM 7376 N N . TYR A 1 1003 ? -37.513 -11.685 43.661 1.00 96.06 1003 TYR A N 1
ATOM 7377 C CA . TYR A 1 1003 ? -37.697 -13.132 43.652 1.00 96.06 1003 TYR A CA 1
ATOM 7378 C C . TYR A 1 1003 ? -36.552 -13.799 42.905 1.00 96.06 1003 TYR A C 1
ATOM 7380 O O . TYR A 1 1003 ? -36.142 -13.293 41.861 1.00 96.06 1003 TYR A O 1
ATOM 7388 N N . ARG A 1 1004 ? -36.101 -14.949 43.415 1.00 95.81 1004 ARG A N 1
ATOM 7389 C CA . ARG A 1 1004 ? -35.264 -15.873 42.651 1.00 95.81 1004 ARG A CA 1
ATOM 7390 C C . ARG A 1 1004 ? -36.154 -16.788 41.823 1.00 95.81 1004 ARG A C 1
ATOM 7392 O O . ARG A 1 1004 ? -37.142 -17.331 42.334 1.00 95.81 1004 ARG A O 1
ATOM 7399 N N . CYS A 1 1005 ? -35.812 -16.932 40.557 1.00 95.56 1005 CYS A N 1
ATOM 7400 C CA . CYS A 1 1005 ? -36.601 -17.602 39.542 1.00 95.56 1005 CYS A CA 1
ATOM 7401 C C . CYS A 1 1005 ? -35.746 -18.622 38.789 1.00 95.56 1005 CYS A C 1
ATOM 7403 O O . CYS A 1 1005 ? -34.525 -18.491 38.720 1.00 95.56 1005 CYS A O 1
ATOM 7405 N N . THR A 1 1006 ? -36.397 -19.605 38.169 1.00 94.19 1006 THR A N 1
ATOM 7406 C CA . THR A 1 1006 ? -35.754 -20.500 37.200 1.00 94.19 1006 THR A CA 1
ATOM 7407 C C . THR A 1 1006 ? -36.547 -20.568 35.906 1.00 94.19 1006 THR A C 1
ATOM 7409 O O . THR A 1 1006 ? -37.777 -20.696 35.915 1.00 94.19 1006 THR A O 1
ATOM 7412 N N . VAL A 1 1007 ? -35.849 -20.507 34.774 1.00 89.19 1007 VAL A N 1
ATOM 7413 C CA . VAL A 1 1007 ? -36.455 -20.596 33.443 1.00 89.19 1007 VAL A CA 1
ATOM 7414 C C . VAL A 1 1007 ? -37.060 -21.986 33.237 1.00 89.19 1007 VAL A C 1
ATOM 7416 O O . VAL A 1 1007 ? -36.409 -23.025 33.388 1.00 89.19 1007 VAL A O 1
ATOM 7419 N N . SER A 1 1008 ? -38.339 -22.021 32.867 1.00 84.31 1008 SER A N 1
ATOM 7420 C CA . SER A 1 1008 ? -39.069 -23.264 32.610 1.00 84.31 1008 SER A CA 1
ATOM 7421 C C . SER A 1 1008 ? -38.448 -24.033 31.436 1.00 84.31 1008 SER A C 1
ATOM 7423 O O . SER A 1 1008 ? -38.434 -23.553 30.307 1.00 84.31 1008 SER A O 1
ATOM 7425 N N . GLY A 1 1009 ? -37.962 -25.248 31.699 1.00 81.38 1009 GLY A N 1
ATOM 7426 C CA . GLY A 1 1009 ? -37.388 -26.151 30.693 1.00 81.38 1009 GLY A CA 1
ATOM 7427 C C . GLY A 1 1009 ? -35.858 -26.195 30.663 1.00 81.38 1009 GLY A C 1
ATOM 7428 O O . GLY A 1 1009 ? -35.312 -27.256 30.375 1.00 81.38 1009 GLY A O 1
ATOM 7429 N N . THR A 1 1010 ? -35.168 -25.104 31.009 1.00 82.38 1010 THR A N 1
ATOM 7430 C CA . THR A 1 1010 ? -33.692 -25.065 31.098 1.00 82.38 1010 THR A CA 1
ATOM 7431 C C . THR A 1 1010 ? -33.178 -25.105 32.535 1.00 82.38 1010 THR A C 1
ATOM 7433 O O . THR A 1 1010 ? -32.039 -25.509 32.742 1.00 82.38 1010 THR A O 1
ATOM 7436 N N . ALA A 1 1011 ? -34.020 -24.736 33.510 1.00 84.81 1011 ALA A N 1
ATOM 7437 C CA . ALA A 1 1011 ? -33.676 -24.605 34.930 1.00 84.81 1011 ALA A CA 1
ATOM 7438 C C . ALA A 1 1011 ? -32.545 -23.599 35.222 1.00 84.81 1011 ALA A C 1
ATOM 7440 O O . ALA A 1 1011 ? -31.914 -23.676 36.269 1.00 84.81 1011 ALA A O 1
ATOM 7441 N N . GLU A 1 1012 ? -32.309 -22.666 34.303 1.00 89.94 1012 GLU A N 1
ATOM 7442 C CA . GLU A 1 1012 ? -31.336 -21.583 34.449 1.00 89.94 1012 GLU A CA 1
ATOM 7443 C C . GLU A 1 1012 ? -31.879 -20.498 35.400 1.00 89.94 1012 GLU A C 1
ATOM 7445 O O . GLU A 1 1012 ? -33.089 -20.236 35.387 1.00 89.94 1012 GLU A O 1
ATOM 7450 N N . HIS A 1 1013 ? -31.026 -19.936 36.266 1.00 93.62 1013 HIS A N 1
ATOM 7451 C CA . HIS A 1 1013 ? -31.451 -19.035 37.342 1.00 93.62 1013 HIS A CA 1
ATOM 7452 C C . HIS A 1 1013 ? -31.432 -17.563 36.936 1.00 93.62 1013 HIS A C 1
ATOM 7454 O O . HIS A 1 1013 ? -30.451 -17.027 36.442 1.00 93.62 1013 HIS A O 1
ATOM 7460 N N . PHE A 1 1014 ? -32.488 -16.846 37.304 1.00 93.19 1014 PHE A N 1
ATOM 7461 C CA . PHE A 1 1014 ? -32.553 -15.400 37.133 1.00 93.19 1014 PHE A CA 1
ATOM 7462 C C . PHE A 1 1014 ? -33.353 -14.758 38.267 1.00 93.19 1014 PHE A C 1
ATOM 7464 O O . PHE A 1 1014 ? -34.109 -15.434 38.959 1.00 93.19 1014 PHE A O 1
ATOM 7471 N N . ASP A 1 1015 ? -33.228 -13.444 38.457 1.00 94.31 1015 ASP A N 1
ATOM 7472 C CA . ASP A 1 1015 ? -34.043 -12.726 39.443 1.00 94.31 1015 ASP A CA 1
ATOM 7473 C C . ASP A 1 1015 ? -35.102 -11.864 38.771 1.00 94.31 1015 ASP A C 1
ATOM 7475 O O . ASP A 1 1015 ? -34.863 -11.305 37.705 1.00 94.31 1015 ASP A O 1
ATOM 7479 N N . SER A 1 1016 ? -36.259 -11.696 39.404 1.00 91.94 1016 SER A N 1
ATOM 7480 C CA . SER A 1 1016 ? -37.332 -10.839 38.898 1.00 91.94 1016 SER A CA 1
ATOM 7481 C C . SER A 1 1016 ? -37.988 -10.041 40.016 1.00 91.94 1016 SER A C 1
ATOM 7483 O O . SER A 1 1016 ? -38.060 -10.477 41.164 1.00 91.94 1016 SER A O 1
ATOM 7485 N N . VAL A 1 1017 ? -38.528 -8.873 39.669 1.00 90.00 1017 VAL A N 1
ATOM 7486 C CA . VAL A 1 1017 ? -39.443 -8.124 40.549 1.00 90.00 1017 VAL A CA 1
ATOM 7487 C C . VAL A 1 1017 ? -40.900 -8.575 40.396 1.00 90.00 1017 VAL A C 1
ATOM 7489 O O . VAL A 1 1017 ? -41.770 -8.145 41.153 1.00 90.00 1017 VAL A O 1
ATOM 7492 N N . SER A 1 1018 ? -41.186 -9.455 39.431 1.00 88.19 1018 SER A N 1
ATOM 7493 C CA . SER A 1 1018 ? -42.501 -10.069 39.275 1.00 88.19 1018 SER A CA 1
ATOM 7494 C C . SER A 1 1018 ? -42.636 -11.298 40.168 1.00 88.19 1018 SER A C 1
ATOM 7496 O O . SER A 1 1018 ? -41.834 -12.225 40.087 1.00 88.19 1018 SER A O 1
ATOM 7498 N N . ALA A 1 1019 ? -43.719 -11.363 40.947 1.00 89.50 1019 ALA A N 1
ATOM 7499 C CA . ALA A 1 1019 ? -44.051 -12.547 41.742 1.00 89.50 1019 ALA A CA 1
ATOM 7500 C C . ALA A 1 1019 ? -44.328 -13.797 40.881 1.00 89.50 1019 ALA A C 1
ATOM 7502 O O . ALA A 1 1019 ? -44.248 -14.918 41.380 1.00 89.50 1019 ALA A O 1
ATOM 7503 N N . THR A 1 1020 ? -44.644 -13.608 39.595 1.00 89.81 1020 THR A N 1
ATOM 7504 C CA . THR A 1 1020 ? -44.844 -14.692 38.623 1.00 89.81 1020 THR A CA 1
ATOM 7505 C C . THR A 1 1020 ? -43.576 -15.024 37.837 1.00 89.81 1020 THR A C 1
ATOM 7507 O O . THR A 1 1020 ? -43.681 -15.718 36.830 1.00 89.81 1020 THR A O 1
ATOM 7510 N N . CYS A 1 1021 ? -42.417 -14.463 38.213 1.00 89.88 1021 CYS A N 1
ATOM 7511 C CA . CYS A 1 1021 ? -41.137 -14.685 37.539 1.00 89.88 1021 CYS A CA 1
ATOM 7512 C C . CYS A 1 1021 ? -41.231 -14.549 36.012 1.00 89.88 1021 CYS A C 1
ATOM 7514 O O . CYS A 1 1021 ? -40.790 -15.419 35.277 1.00 89.88 1021 CYS A O 1
ATOM 7516 N N . GLU A 1 1022 ? -41.898 -13.499 35.520 1.00 90.81 1022 GLU A N 1
ATOM 7517 C CA . GLU A 1 1022 ? -42.063 -13.251 34.073 1.00 90.81 1022 GLU A CA 1
ATOM 7518 C C . GLU A 1 1022 ? -42.738 -14.410 33.294 1.00 90.81 1022 GLU A C 1
ATOM 7520 O O . GLU A 1 1022 ? -42.635 -14.492 32.076 1.00 90.81 1022 GLU A O 1
ATOM 7525 N N . GLY A 1 1023 ? -43.490 -15.278 33.983 1.00 88.75 1023 GLY A N 1
ATOM 7526 C CA . GLY A 1 1023 ? -44.128 -16.466 33.400 1.00 88.75 1023 GLY A CA 1
ATOM 7527 C C . GLY A 1 1023 ? -43.346 -17.767 33.613 1.00 88.75 1023 GLY A C 1
ATOM 7528 O O . GLY A 1 1023 ? -43.756 -18.805 33.096 1.00 88.75 1023 GLY A O 1
ATOM 7529 N N . HIS A 1 1024 ? -42.252 -17.721 34.376 1.00 92.50 1024 HIS A N 1
ATOM 7530 C CA . HIS A 1 1024 ? -41.416 -18.862 34.740 1.00 92.50 1024 HIS A CA 1
ATOM 7531 C C . HIS A 1 1024 ? -41.639 -19.329 36.188 1.00 92.50 1024 HIS A C 1
ATOM 7533 O O . HIS A 1 1024 ? -42.594 -18.929 36.858 1.00 92.50 1024 HIS A O 1
ATOM 7539 N N . ASN A 1 1025 ? -40.778 -20.228 36.671 1.00 93.12 1025 ASN A N 1
ATOM 7540 C CA . ASN A 1 1025 ? -40.928 -20.839 37.984 1.00 93.12 1025 ASN A CA 1
ATOM 7541 C C . ASN A 1 1025 ? -40.339 -19.933 39.071 1.00 93.12 1025 ASN A C 1
ATOM 7543 O O . ASN A 1 1025 ? -39.158 -19.594 39.026 1.00 93.12 1025 ASN A O 1
ATOM 7547 N N . THR A 1 1026 ? -41.146 -19.594 40.076 1.00 95.12 1026 THR A N 1
ATOM 7548 C CA . THR A 1 1026 ? -40.685 -18.892 41.280 1.00 95.12 1026 THR A CA 1
ATOM 7549 C C . THR A 1 1026 ? -40.111 -19.885 42.281 1.00 95.12 1026 THR A C 1
ATOM 7551 O O . THR A 1 1026 ? -40.804 -20.821 42.676 1.00 95.12 1026 THR A O 1
ATOM 7554 N N . GLU A 1 1027 ? -38.878 -19.664 42.736 1.00 93.50 1027 GLU A N 1
ATOM 7555 C CA . GLU A 1 1027 ? -38.305 -20.437 43.840 1.00 93.50 1027 GLU A CA 1
ATOM 7556 C C . GLU A 1 1027 ? -38.7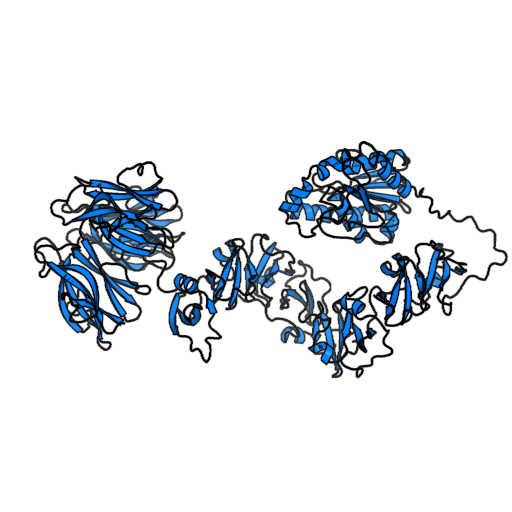17 -19.837 45.188 1.00 93.50 1027 GLU A C 1
ATOM 7558 O O . GLU A 1 1027 ? -39.450 -20.469 45.949 1.00 93.50 1027 GLU A O 1
ATOM 7563 N N . PHE A 1 1028 ? -38.285 -18.605 45.489 1.00 92.12 1028 PHE A N 1
ATOM 7564 C CA . PHE A 1 1028 ? -38.687 -17.874 46.698 1.00 92.12 1028 PHE A CA 1
ATOM 7565 C C . PHE A 1 1028 ? -38.334 -16.376 46.659 1.00 92.12 1028 PHE A C 1
ATOM 7567 O O . PHE A 1 1028 ? -37.607 -15.888 45.795 1.00 92.12 1028 PHE A O 1
ATOM 7574 N N . LEU A 1 1029 ? -38.861 -15.634 47.642 1.00 95.94 1029 LEU A N 1
ATOM 7575 C CA . LEU A 1 1029 ? -38.591 -14.213 47.877 1.00 95.94 1029 LEU A CA 1
ATOM 7576 C C . LEU A 1 1029 ? -37.216 -14.002 48.542 1.00 95.94 1029 LEU A C 1
ATOM 7578 O O . LEU A 1 1029 ? -36.987 -14.427 49.680 1.00 95.94 1029 LEU A O 1
ATOM 7582 N N . LEU A 1 1030 ? -36.325 -13.270 47.874 1.00 96.50 1030 LEU A N 1
ATOM 7583 C CA . LEU A 1 1030 ? -35.008 -12.882 48.393 1.00 96.50 1030 LEU A CA 1
ATOM 7584 C C . LEU A 1 1030 ? -35.090 -11.693 49.356 1.00 96.50 1030 LEU A C 1
ATOM 7586 O O . LEU A 1 1030 ? -34.310 -11.614 50.308 1.00 96.50 1030 LEU A O 1
ATOM 7590 N N . GLY A 1 1031 ? -36.038 -10.783 49.147 1.00 96.00 1031 GLY A N 1
ATOM 7591 C CA . GLY A 1 1031 ? -36.247 -9.601 49.983 1.00 96.00 1031 GLY A CA 1
ATOM 7592 C C . GLY A 1 1031 ? -36.799 -8.432 49.177 1.00 96.00 1031 GLY A C 1
ATOM 7593 O O . GLY A 1 1031 ? -37.445 -8.637 48.153 1.00 96.00 1031 GLY A O 1
ATOM 7594 N N . TYR A 1 1032 ? -36.534 -7.212 49.639 1.00 94.88 1032 TYR A N 1
ATOM 7595 C CA . TYR A 1 1032 ? -37.006 -5.975 49.027 1.00 94.88 1032 TYR A CA 1
ATOM 7596 C C . TYR A 1 1032 ? -35.840 -5.035 48.707 1.00 94.88 1032 TYR A C 1
ATOM 7598 O O . TYR A 1 1032 ? -34.993 -4.763 49.563 1.00 94.88 1032 TYR A O 1
ATOM 7606 N N . VAL A 1 1033 ? -35.810 -4.527 47.476 1.00 92.44 1033 VAL A N 1
ATOM 7607 C CA . VAL A 1 1033 ? -34.889 -3.476 47.010 1.00 92.44 1033 VAL A CA 1
ATOM 7608 C C . VAL A 1 1033 ? -35.608 -2.129 47.031 1.00 92.44 1033 VAL A C 1
ATOM 7610 O O . VAL A 1 1033 ? -36.816 -2.075 46.786 1.00 92.44 1033 VAL A O 1
ATOM 7613 N N . ARG A 1 1034 ? -34.912 -1.021 47.306 1.00 88.12 1034 ARG A N 1
ATOM 7614 C CA . ARG A 1 1034 ? -35.549 0.304 47.179 1.00 88.12 1034 ARG A CA 1
ATOM 7615 C C . ARG A 1 1034 ? -35.679 0.700 45.715 1.00 88.12 1034 ARG A C 1
ATOM 7617 O O . ARG A 1 1034 ? -34.802 0.386 44.916 1.00 88.12 1034 ARG A O 1
ATOM 7624 N N . VAL A 1 1035 ? -36.744 1.417 45.360 1.00 82.75 1035 VAL A N 1
ATOM 7625 C CA . VAL A 1 1035 ? -36.939 1.924 43.980 1.00 82.75 1035 VAL A CA 1
ATOM 7626 C C . VAL A 1 1035 ? -36.288 3.291 43.740 1.00 82.75 1035 VAL A C 1
ATOM 7628 O O . VAL A 1 1035 ? -36.134 3.708 42.591 1.00 82.75 1035 VAL A O 1
ATOM 7631 N N . ARG A 1 1036 ? -35.857 3.943 44.824 1.00 77.94 1036 ARG A N 1
ATOM 7632 C CA . ARG A 1 1036 ? -35.013 5.140 44.865 1.00 77.94 1036 ARG A CA 1
ATOM 7633 C C . ARG A 1 1036 ? -33.828 4.886 45.812 1.00 77.94 1036 ARG A C 1
ATOM 7635 O O . ARG A 1 1036 ? -33.985 4.054 46.709 1.00 77.94 1036 ARG A O 1
ATOM 7642 N N . PRO A 1 1037 ? -32.659 5.504 45.579 1.00 67.94 1037 PRO A N 1
ATOM 7643 C CA . PRO A 1 1037 ? -31.495 5.345 46.450 1.00 67.94 1037 PRO A CA 1
ATOM 7644 C C . PRO A 1 1037 ? -31.829 5.673 47.906 1.00 67.94 1037 PRO A C 1
ATOM 7646 O O . PRO A 1 1037 ? -32.702 6.531 48.159 1.00 67.94 1037 PRO A O 1
#

Secondary structure (DSSP, 8-state):
-PPPP---SEEEEEE--TT--S-SGGGS-HHHHHHHHHHHTTS-TTTEEEEE--S----TT-HHHHHHHHHHHHHHHHHHHHHHHHHSTT-EEEEEEETHHHHHHHHHHHHS-HHHHHHEEEEEEES-TTB-SS-TTEEEE-TTSS--SS----B-TT--BPPPHHHHTTEEEEEETT-TTTSBS-S---HHHHHHHHT-HIIIIIHHH--TTS-HHHHHHHHHHHHHHT-SSS--PPPPPPPPPP-PSPPPS--TTPPTT-EEEETTT--EEEEETTEEEEES--GGGT-SSPEEE-HHHHHTS-SSPPTT-EEE-TT--EEEEETTEEEEESSSTT---SPEE--HHHHHH-TTS-SSPPTT-EEE-TT--EEEEETTEEEEES-STT---SPEE--HHHHHH-TTS-SSPPTT-EEE-TT--EEEEETTEEEEES-STT---SPEE--HHHHHH-TTS-SSPPTT-EEE-TT--EEEEETTEEEEPS-GGGT--SPEE--HHHHHTTTT--SSPPTT-EEEETTS-EEEEETTEEEEESSTTSS-SSEEEE-HHHHHTTTT--SSPPTT-EEEETTS-EEEEETTEEEEESSSTT---SPEEE-HHHHHH-TTS-SSPPTT-EEEETTT-EEEEEETTEEEEEEE--TTT--TTSEEE-HHHHHHHBSSSS---S-TTEEEEEE-SS-EEEESS---TT-EEEEEEEE-BSS--TTEEEEEEEEETTEEEEES-TTGGGSEEEEEEEEEESS--SSS-EEEEEEEE-TTS-EEEES-TTGGGSEEEEEEEEEE-EEEEEEEE-SS-EEEESB---TTPEEEEEEEEEESS--TTEEEEEEEEETTEEEEES-TTGGGSEEEEEEEEEESSPPTTS-EEEEEEEE-TTS-EEEESSTTGGGSEEEEEEEEEE-EEEEEEEEETTEEEEESSPPPTTPEEEEEEEEEESS--TTEEEEEEEEETTTEEEEESSTTGGGSEEEEEEEEEESS--TTS-EEEEEEEE-TTT--EEEESSTTGGGSEEEEEEEEEES--

Solvent-accessible surface area (backbone atoms only — not comparable to full-atom values): 53798 Å² total; per-residue (Å²): 134,83,77,80,80,83,74,46,56,29,37,39,39,24,26,29,24,55,58,39,56,72,46,52,48,77,31,10,9,60,51,37,7,53,30,50,57,33,14,50,80,71,41,60,76,91,44,47,43,73,42,46,61,94,52,73,27,35,42,80,81,46,70,69,56,30,53,51,23,33,54,52,31,14,54,51,50,39,50,51,51,52,50,47,50,70,75,27,81,83,37,32,29,27,43,33,12,19,36,51,14,13,40,18,50,57,53,19,61,69,74,41,51,72,70,62,47,65,35,45,32,15,35,41,27,32,35,23,29,34,26,56,30,87,49,99,37,43,45,69,30,34,72,78,42,47,80,46,89,68,75,80,80,23,18,5,30,75,27,73,46,80,67,60,78,95,45,33,92,38,33,36,40,38,30,48,54,81,23,41,38,22,34,19,88,51,61,80,58,58,69,71,53,48,39,52,41,65,62,31,64,54,57,72,47,33,74,70,63,42,20,90,83,43,68,48,47,48,48,55,10,39,52,42,28,31,37,48,72,63,66,58,83,78,76,76,78,79,81,72,86,80,76,84,84,82,87,68,83,78,64,50,80,61,48,74,88,50,57,68,60,45,26,36,28,18,74,79,80,57,53,38,26,33,21,37,44,49,4,54,29,45,36,88,63,58,66,93,73,59,53,62,81,58,41,46,31,40,58,69,33,56,70,72,30,46,62,31,26,38,68,62,28,30,30,21,31,84,87,66,54,39,24,37,19,36,45,18,7,61,35,50,38,89,61,60,89,58,61,56,83,78,48,33,73,46,35,61,64,30,78,76,67,31,50,37,34,32,73,33,25,34,69,63,27,32,32,23,32,84,91,64,56,38,26,39,18,36,48,16,5,62,34,48,38,87,60,62,91,56,62,54,84,81,48,30,61,41,39,58,61,29,69,75,68,28,53,47,40,32,69,31,27,34,70,61,26,32,33,23,31,83,89,64,55,40,26,38,20,40,39,19,9,67,32,51,38,90,59,59,88,57,61,56,84,80,48,32,60,40,38,57,62,32,70,74,69,33,57,47,37,32,76,33,28,37,70,59,31,36,32,23,33,80,88,66,53,40,28,36,20,39,42,23,9,65,30,51,43,82,53,61,90,48,63,54,83,83,46,35,56,42,40,54,64,28,65,77,70,36,45,52,42,37,77,32,28,36,63,50,34,29,37,26,28,72,88,65,58,30,26,32,17,28,41,20,8,64,34,53,36,96,65,85,81,62,65,60,94,64,62,32,57,39,34,53,64,25,64,76,68,35,46,48,40,36,74,32,26,33,66,66,26,24,35,28,27,81,87,69,52,37,28,37,20,37,45,22,8,77,36,55,39,91,62,59,90,36,62,54,80,84,46,16,49,40,44,62,64,33,69,73,70,35,58,48,40,38,96,41,28,40,65,73,33,41,35,25,22,58,87,75,44,34,28,25,34,21,52,94,38,26,42,39,87,68,51,69,52,56,92,86,78,55,63,80,87,31,37,56,32,35,56,68,29,46,36,74,41,20,53,47,76,80,72,66,68,85,50,62,54,28,37,28,39,24,39,54,92,83,56,40,47,67,43,28,58,70,69,65,90,74,37,38,51,52,40,55,70,12,38,47,33,72,56,90,50,96,63,42,42,56,32,27,29,21,36,58,91,93,39,35,42,77,32,69,43,95,52,32,87,82,41,45,72,73,43,80,60,32,20,33,21,70,54,73,58,92,91,52,68,53,42,54,36,24,35,23,37,45,100,88,69,48,34,40,76,32,72,44,96,49,31,86,82,40,45,69,73,44,77,76,24,20,23,44,26,41,32,59,32,28,34,21,39,52,88,82,48,32,46,66,41,42,46,48,74,65,90,72,53,39,72,70,46,68,73,23,26,33,28,63,51,89,51,95,66,44,43,54,33,26,32,21,37,61,86,89,40,30,43,79,33,67,45,91,54,29,89,82,40,45,68,73,42,82,60,27,24,33,23,71,52,78,54,86,98,47,62,55,39,56,35,26,40,22,33,45,97,88,72,46,31,43,76,32,68,43,97,52,30,87,81,41,45,67,76,44,77,74,25,25,26,40,30,42,36,50,36,33,34,24,35,40,92,90,48,35,40,68,40,46,60,78,73,65,72,45,50,42,57,73,47,63,74,26,26,29,29,64,52,91,54,92,66,45,44,58,32,28,31,24,38,46,95,87,75,45,32,43,75,32,71,45,93,53,32,87,82,39,48,66,76,44,76,54,29,22,32,23,70,54,77,58,92,91,50,69,57,40,54,34,27,39,22,29,42,76,92,75,66,43,30,42,74,32,71,45,88,52,29,92,81,32,42,62,74,53,79,75,25,25,28,24,38,56,126

Radius of gyration: 42.74 Å; Cα contacts (8 Å, |Δi|>4): 2672; chains: 1; bounding box: 95×71×120 Å